Protein 4X4W (pdb70)

Foldseek 3Di:
DDDDFDDDPLLVVVPDVFVVVVVVLCVVVVKAKWWAFPCQLQSLVPHNDPPTEMEIQQACVRVVVSCVVVVWDWDDCWTWTADPNDIYIYHFQWAFDDDDVTDIDGDRDLLRSLLLDFWQLGSWIAGSRGDIGHDQCNSVCLVVLHTHTNPALLVSCVVPVCVLLVSLLSSQARPDDDDDHDVSNLVSCLVCLLVLLVPALQSLVVSLQSLQQTGPNLVSVVSCLVSVNQVSNLQDNDFPNVQLVVQCVLQPPPRARSLLSSLSRPQALVSLVSNCVRNVDDPLSSVLSNLLNVPLVPQAFDPPDPGRCLSLLVDVVVHVSLCSSLSSCSSNSVVVCNVVSVPDDNDDLADDLVNVVVVPDDDPVVSVVLSVVLVVVCSVNSVPDHDVVSSVVSNVVD/DDDDFDDDPLLVVVPDPFVVVVVVLCVVVVKAKWWAFPCQLQSLVPHRDDQTEMEIQDAPVRVVCSCVVVVWDWDDCWTWTDDPRDIYIYHFQWAADDDCGDIDGDRDLLRSLLLDFWQLGSWIAGSRGDIGHDQCNSVCLVVLHTHTNPALLVSCVVPVLVLLVSLLSSQVRDDDDDDDDVSNLVSCLVCLLVLLVPALQSLVVSLQSLQQGGPNLVSVVSCLVSVNQVSNLADNQFPNVLLVVQCVLQPPVRARSLLSSLSRPQALVSLVSNCVRNVDDPLSSVLSNLLNVPLPPQAFPPPDLGRCLSLLVDVVVHVSLCSSLSSCSSNSVPVCNVVSVPDDNDDLADDLVLQVVVHDDDPVVSVVLSVVLVVVCSVNSNDDHDVRSSVVSVVVD

Nearest PDB structures (foldseek):
  4x4w-assembly1_A  TM=1.003E+00  e=6.435E-65  Homo sapiens
  4x4w-assembly1_B-2  TM=9.989E-01  e=1.822E-61  Homo sapiens
  8cbm-assembly1_E  TM=8.829E-01  e=8.810E-49  Homo sapiens
  1ou5-assembly1_B  TM=9.349E-01  e=1.892E-42  Homo sapiens
  6qy6-assembly1_A  TM=6.950E-01  e=7.068E-18  Planococcus halocryophilus

GO terms:
  GO:0072344 rescue of stalled cytosolic ribosome (P, IDA)
  GO:0001680 tRNA 3'-terminal CCA addition (P, IDA)
  GO:0004810 CCA tRNA nucleotidyltransferase activity (F, IDA)
  GO:0005634 nucleus (C, IDA)
  GO:0005739 mitochondrion (C, IDA)
  GO:0005829 cytosol (C, IDA)
  GO:0042803 protein homodimerization activity (F, IDA)
  GO:0106354 tRNA surveillance (P, IDA)
  GO:0160016 CCACCA tRNA nucleotidyltransferase activity (F, IDA)
  GO:0004810 CCA tRNA nucleotidyltransferase activity (F, EXP)
  GO:0005737 cytoplasm (C, EXP)
  GO:0005739 mitochondrion (C, HTP)
  GO:0042780 tRNA 3'-end processing (P, TAS)
  GO:0005654 nucleoplasm (C, TAS)
  GO:0005759 mitochondrial matrix (C, TAS)
  GO:0034062 5'-3' RNA polymerase activity (F, TAS)
  GO:1990180 mitochondrial tRNA 3'-end processing (P, TAS)
  GO:0000049 tRNA binding (F, IDA)
  GO:1990180 mitochondrial tRNA 3'-end processing (P, IDA)
  GO:0005524 ATP binding (F, TAS)

Radius of gyration: 36.69 Å; Cα contacts (8 Å, |Δi|>4): 1165; chains: 2; bounding box: 74×89×107 Å

Organism: Homo sapiens (NCBI:txid9606)

Secondary structure (DSSP, 8-state):
--------HHHHTT--HHHHHHHHHHHHTT--EEEETHHHHHHHTT---SSPEEEESS-HHHHHHHHHHHT-EEE--EEEEEETTEEEEEEE-EEEEP----EEEE-S-HHHHHHHSSBGGGS-EE-TTS-EE-SSSHHHHHHTT---BSS-HHHHHHH-TTHHHHHHHHHHHH-SS-----HHHHHHHHHHGGGGGGS-HHHHHHHHHHHHHSTTHHHHHHHHHHTT-GGGGT--TT--HHHHHHHHHHHTTS---HHHHHGGG-SSTHHHHHHHHHH---HHHHHHHHHHHHHTTTS---SSSS-TTHHHHHHHHT--HHHHHHHHHHHTT-HHHHHHHHTPPPPPP---HHHHHHTT---HHHHHHHHHHHHHHHHHTTS---HHHHHHHHHHH-/--------HHHHTT--HHHHHHHHHHHHTT--EEEETHHHHHHHTT---SSPEEEESS-HHHHHHHHHHHT--EE--EEEEEETTEEEEEEE-EEEEP---EEEE-S-HHHHHHHSSBGGGS-EE-TTS-EE-SSSHHHHHHTT---BSS-HHHHHHH-TTHHHHHHHHHHHH-SS-----HHHHHHHHHHGGGGGGS-HHHHHHHHHHHHTSTTHHHHHHHHHHTT-GGGGT--TT--HHHHHHHHHHHTTS---HHHHHGGG-SSHHHHHHHHHHH---HHHHHHHHHHHHHTTTS---TTSS-TTHHHHHHHHT--HHHHHHHHHHHHT-HHHHHHHHTPPPPPP---HHHHHTT----HHHHHHHHHHHHHHHHHTTS---HHHHHHHHHHH-

B-factor: mean 35.6, std 15.88, range [13.38, 117.84]

CATH classification: 3.30.460.10 (+1 more: 1.10.3090.10)

Sequence (795 aa):
MFTMKLQSPEFQSLFTEGLKSLTELFVKENHELRIAGGAVRDLLNGVKPQDIDFATTATPTQMKEMFQSAGIRMINGTITARLHEENFEITTLRIDVTTDGAEVEFTTDWQKDAERRDLTINSMFLGFDGTLFDYFNGYEDLKNKKVRFVGHAKQRIQEDYLRILRYFRFYGRIVDKPGDHDPETLEAIAENAKGLAGISGERIWVELKKILVGNHVNHLIHLIYDLDVAPYIGLPANASLEEFDKVSKNVDGFSPKPVTLLASLFKVQDDVTKLDLRLKIAKEEKNLGLFIVKNRKDLIKATDSSDPLKPYQDFIIDSSDATTRVCELLKYQGEHCLLKEMQQWSIPPFPVSGHDIRKVGISSGKEIGALLQQLREQWKKSGYQMEKDELLSYIKKTLMFTMKLQSPEFQSLFTEGLKSLTELFVKENHELRIAGGAVRDLLNGVKPQDIDFATTATPTQMKEMFQSAGIRMINGTITARLHEENFEITTLRIDVTTDAEVEFTTDWQKDAERRDLTINSMFLLGFDGTLFDYFNGYEDLKNKKVRFVGHAKQRIQEDYLRILRYFRFYGRIVDKPGDHDPETLEAIAENAKGLAGISGERIWVELKKILVGNHVNHLIHLLIYDLDVAPYIGLPANASLEEFDKVSKNVDGFSPKPVTLLASLFKVQDDVTKLDLRLKIAKEEKNLGLFIVKNRKDLIKATDSSDPLKPYQDFIIDSDATTRVCELLKYQGEHCLLKEMQQWSIPPFPVSGHDIRKVGISSGKEIGALLQQLREQWKKSGYQMEKDELLSYIKKTL

Structure (mmCIF, N/CA/C/O backbone):
data_4X4W
#
_entry.id   4X4W
#
_cell.length_a   40.970
_cell.length_b   142.360
_cell.length_c   100.590
_cell.angle_alpha   90.000
_cell.angle_beta   94.640
_cell.angle_gamma   90.000
#
_symmetry.space_group_name_H-M   'P 1 21 1'
#
loop_
_entity.id
_entity.type
_entity.pdbx_description
1 polymer 'CCA tRNA nucleotidyltransferase 1, mitochondrial'
2 non-polymer 'SULFATE ION'
3 non-polymer 'CITRATE ANION'
4 non-polymer GLYCEROL
5 non-polymer 'CHLORIDE ION'
6 water water
#
loop_
_atom_site.group_PDB
_atom_site.id
_atom_site.type_symbol
_atom_site.label_atom_id
_atom_site.label_alt_id
_atom_site.label_comp_id
_atom_site.label_asym_id
_atom_site.label_entity_id
_atom_site.label_seq_id
_atom_site.pdbx_PDB_ins_code
_atom_site.Cartn_x
_atom_site.Cartn_y
_atom_site.Cartn_z
_atom_site.occupancy
_atom_site.B_iso_or_equiv
_atom_site.auth_seq_id
_atom_site.auth_comp_id
_atom_site.auth_asym_id
_atom_site.auth_atom_id
_atom_site.pdbx_PDB_model_num
ATOM 1 N N . MET A 1 1 ? 32.846 24.597 64.618 1.00 35.87 1 MET A N 1
ATOM 2 C CA . MET A 1 1 ? 33.205 25.360 63.398 1.00 37.74 1 MET A CA 1
ATOM 3 C C . MET A 1 1 ? 34.156 26.494 63.804 1.00 31.29 1 MET A C 1
ATOM 4 O O . MET A 1 1 ? 34.238 26.835 64.987 1.00 29.19 1 MET A O 1
ATOM 20 N N . PHE A 1 2 ? 34.849 27.060 62.819 1.00 26.93 2 PHE A N 1
ATOM 21 C CA . PHE A 1 2 ? 35.555 28.297 63.002 1.00 25.87 2 PHE A CA 1
ATOM 22 C C . PHE A 1 2 ? 34.694 29.457 62.552 1.00 25.48 2 PHE A C 1
ATOM 23 O O . PHE A 1 2 ? 34.112 29.414 61.461 1.00 26.69 2 PHE A O 1
ATOM 40 N N . THR A 1 3 ? 34.684 30.511 63.334 1.00 23.45 3 THR A N 1
ATOM 41 C CA . THR A 1 3 ? 33.908 31.656 63.002 1.00 25.40 3 THR A CA 1
ATOM 42 C C . THR A 1 3 ? 34.678 32.967 63.307 1.00 26.11 3 THR A C 1
ATOM 43 O O . THR A 1 3 ? 35.615 32.969 64.121 1.00 23.05 3 THR A O 1
ATOM 54 N N . MET A 1 4 ? 34.348 34.040 62.588 1.00 24.55 4 MET A N 1
ATOM 55 C CA . MET A 1 4 ? 35.039 35.324 62.771 1.00 24.28 4 MET A CA 1
ATOM 56 C C . MET A 1 4 ? 34.690 35.990 64.071 1.00 21.07 4 MET A C 1
ATOM 57 O O . MET A 1 4 ? 33.503 36.183 64.427 1.00 22.78 4 MET A O 1
ATOM 71 N N . LYS A 1 5 ? 35.719 36.319 64.845 1.00 19.44 5 LYS A N 1
ATOM 72 C CA . LYS A 1 5 ? 35.543 37.031 66.112 1.00 20.38 5 LYS A CA 1
ATOM 73 C C . LYS A 1 5 ? 36.519 38.223 66.180 1.00 19.73 5 LYS A C 1
ATOM 74 O O . LYS A 1 5 ? 37.632 38.167 65.614 1.00 21.38 5 LYS A O 1
ATOM 93 N N . LEU A 1 6 ? 36.070 39.292 66.827 1.00 17.47 6 LEU A N 1
ATOM 94 C CA . LEU A 1 6 ? 36.861 40.500 66.981 1.00 19.30 6 LEU A CA 1
ATOM 95 C C . LEU A 1 6 ? 38.011 40.270 67.946 1.00 21.28 6 LEU A C 1
ATOM 96 O O . LEU A 1 6 ? 37.815 39.798 69.046 1.00 22.45 6 LEU A O 1
ATOM 112 N N . GLN A 1 7 ? 39.187 40.704 67.560 1.00 20.47 7 GLN A N 1
ATOM 113 C CA . GLN A 1 7 ? 40.311 40.706 68.466 1.00 22.28 7 GLN A CA 1
ATOM 114 C C . GLN A 1 7 ? 41.163 41.941 68.194 1.00 23.82 7 GLN A C 1
ATOM 115 O O . GLN A 1 7 ? 41.571 42.182 67.061 1.00 25.61 7 GLN A O 1
ATOM 129 N N . SER A 1 8 ? 41.420 42.726 69.231 1.00 23.09 8 SER A N 1
ATOM 130 C CA . SER A 1 8 ? 42.298 43.888 69.061 1.00 21.28 8 SER A CA 1
ATOM 131 C C . SER A 1 8 ? 42.749 44.359 70.439 1.00 21.59 8 SER A C 1
ATOM 132 O O . SER A 1 8 ? 42.129 44.067 71.450 1.00 21.51 8 SER A O 1
ATOM 140 N N . PRO A 1 9 ? 43.816 45.167 70.485 1.00 22.99 9 PRO A N 1
ATOM 141 C CA . PRO A 1 9 ? 44.231 45.731 71.777 1.00 23.18 9 PRO A CA 1
ATOM 142 C C . PRO A 1 9 ? 43.157 46.634 72.377 1.00 23.32 9 PRO A C 1
ATOM 143 O O . PRO A 1 9 ? 42.962 46.711 73.612 1.00 23.73 9 PRO A O 1
ATOM 154 N N . GLU A 1 10 ? 42.387 47.297 71.517 1.00 20.81 10 GLU A N 1
ATOM 155 C CA . GLU A 1 10 ? 41.276 48.119 72.010 1.00 21.03 10 GLU A CA 1
ATOM 156 C C . GLU A 1 10 ? 40.154 47.324 72.717 1.00 21.76 10 GLU A C 1
ATOM 157 O O . GLU A 1 10 ? 39.693 47.693 73.793 1.00 22.35 10 GLU A O 1
ATOM 169 N N . PHE A 1 11 ? 39.760 46.212 72.127 1.00 19.40 11 PHE A N 1
ATOM 170 C CA . PHE A 1 11 ? 38.838 45.278 72.744 1.00 17.33 11 PHE A CA 1
ATOM 171 C C . PHE A 1 11 ? 39.403 44.672 74.050 1.00 18.21 11 PHE A C 1
ATOM 172 O O . PHE A 1 11 ? 38.773 44.744 75.134 1.00 20.12 11 PHE A O 1
ATOM 189 N N . GLN A 1 12 ? 40.622 44.183 73.988 1.00 19.40 12 GLN A N 1
ATOM 190 C CA . GLN A 1 12 ? 41.257 43.579 75.151 1.00 21.61 12 GLN A CA 1
ATOM 191 C C . GLN A 1 12 ? 41.362 44.532 76.354 1.00 22.79 12 GLN A C 1
ATOM 192 O O . GLN A 1 12 ? 41.246 44.098 77.494 1.00 24.64 12 GLN A O 1
ATOM 206 N N . SER A 1 13 ? 41.578 45.823 76.092 1.00 20.09 13 SER A N 1
ATOM 207 C CA . SER A 1 13 ? 41.767 46.788 77.147 1.00 20.61 13 SER A CA 1
ATOM 208 C C . SER A 1 13 ? 40.530 46.993 77.973 1.00 20.73 13 SER A C 1
ATOM 209 O O . SER A 1 13 ? 40.631 47.543 79.069 1.00 22.77 13 SER A O 1
ATOM 217 N N . LEU A 1 14 ? 39.380 46.532 77.478 1.00 22.08 14 LEU A N 1
ATOM 218 C CA . LEU A 1 14 ? 38.137 46.656 78.225 1.00 23.68 14 LEU A CA 1
ATOM 219 C C . LEU A 1 14 ? 38.008 45.660 79.381 1.00 25.95 14 LEU A C 1
ATOM 220 O O . LEU A 1 14 ? 37.236 45.910 80.332 1.00 26.01 14 LEU A O 1
ATOM 236 N N . PHE A 1 15 ? 38.765 44.559 79.319 1.00 24.97 15 PHE A N 1
ATOM 237 C CA . PHE A 1 15 ? 38.584 43.476 80.268 1.00 23.94 15 PHE A CA 1
ATOM 238 C C . PHE A 1 15 ? 39.302 43.653 81.590 1.00 25.24 15 PHE A C 1
ATOM 239 O O . PHE A 1 15 ? 40.305 42.959 81.903 1.00 26.42 15 PHE A O 1
ATOM 256 N N . THR A 1 16 ? 38.829 44.651 82.332 1.00 25.49 16 THR A N 1
ATOM 257 C CA . THR A 1 16 ? 39.322 44.981 83.658 1.00 25.53 16 THR A CA 1
ATOM 258 C C . THR A 1 16 ? 38.778 43.943 84.652 1.00 25.10 16 THR A C 1
ATOM 259 O O . THR A 1 16 ? 37.964 43.088 84.285 1.00 21.89 16 THR A O 1
ATOM 270 N N . GLU A 1 17 ? 39.200 44.033 85.913 1.00 28.60 17 GLU A N 1
ATOM 271 C CA . GLU A 1 17 ? 38.714 43.064 86.913 1.00 29.33 17 GLU A CA 1
ATOM 272 C C . GLU A 1 17 ? 37.230 43.206 87.097 1.00 28.91 17 GLU A C 1
ATOM 273 O O . GLU A 1 17 ? 36.552 42.205 87.304 1.00 28.04 17 GLU A O 1
ATOM 285 N N . GLY A 1 18 ? 36.725 44.439 86.972 1.00 29.24 18 GLY A N 1
ATOM 286 C CA . GLY A 1 18 ? 35.309 44.709 87.105 1.00 28.21 18 GLY A CA 1
ATOM 287 C C . GLY A 1 18 ? 34.515 44.065 86.003 1.00 27.06 18 GLY A C 1
ATOM 288 O O . GLY A 1 18 ? 33.462 43.441 86.239 1.00 27.26 18 GLY A O 1
ATOM 292 N N . LEU A 1 19 ? 35.011 44.207 84.775 1.00 23.53 19 LEU A N 1
ATOM 293 C CA . LEU A 1 19 ? 34.246 43.726 83.650 1.00 21.59 19 LEU A CA 1
ATOM 294 C C . LEU A 1 19 ? 34.234 42.189 83.714 1.00 21.59 19 LEU A C 1
ATOM 295 O O . LEU A 1 19 ? 33.233 41.553 83.459 1.00 21.96 19 LEU A O 1
ATOM 311 N N . LYS A 1 20 ? 35.364 41.589 84.033 1.00 24.96 20 LYS A N 1
ATOM 312 C CA . LYS A 1 20 ? 35.415 40.142 84.195 1.00 25.19 20 LYS A CA 1
ATOM 313 C C . LYS A 1 20 ? 34.493 39.659 85.295 1.00 25.05 20 LYS A C 1
ATOM 314 O O . LYS A 1 20 ? 33.758 38.687 85.105 1.00 27.10 20 LYS A O 1
ATOM 333 N N . SER A 1 21 ? 34.469 40.327 86.440 1.00 27.05 21 SER A N 1
ATOM 334 C CA . SER A 1 21 ? 33.482 39.959 87.455 1.00 28.32 21 SER A CA 1
ATOM 335 C C . SER A 1 21 ? 32.037 40.124 86.954 1.00 24.81 21 SER A C 1
ATOM 336 O O . SER A 1 21 ? 31.180 39.267 87.204 1.00 25.28 21 SER A O 1
ATOM 344 N N . LEU A 1 22 ? 31.758 41.173 86.202 1.00 22.03 22 LEU A N 1
ATOM 345 C CA . LEU A 1 22 ? 30.370 41.389 85.750 1.00 21.46 22 LEU A CA 1
ATOM 346 C C . LEU A 1 22 ? 29.945 40.302 84.773 1.00 23.61 22 LEU A C 1
ATOM 347 O O . LEU A 1 22 ? 28.832 39.781 84.852 1.00 23.52 22 LEU A O 1
ATOM 363 N N . THR A 1 23 ? 30.823 39.995 83.797 1.00 21.05 23 THR A N 1
ATOM 364 C CA . THR A 1 23 ? 30.445 39.045 82.789 1.00 20.13 23 THR A CA 1
ATOM 365 C C . THR A 1 23 ? 30.260 37.667 83.436 1.00 21.99 23 THR A C 1
ATOM 366 O O . THR A 1 23 ? 29.360 36.917 83.042 1.00 21.70 23 THR A O 1
ATOM 377 N N . GLU A 1 24 ? 31.032 37.348 84.456 1.00 25.13 24 GLU A N 1
ATOM 378 C CA . GLU A 1 24 ? 30.918 36.038 85.095 1.00 31.06 24 GLU A CA 1
ATOM 379 C C . GLU A 1 24 ? 29.605 35.910 85.884 1.00 28.82 24 GLU A C 1
ATOM 380 O O . GLU A 1 24 ? 28.994 34.853 85.929 1.00 25.24 24 GLU A O 1
ATOM 392 N N . LEU A 1 25 ? 29.179 37.008 86.506 1.00 28.20 25 LEU A N 1
ATOM 393 C CA . LEU A 1 25 ? 27.930 37.047 87.235 1.00 26.36 25 LEU A CA 1
ATOM 394 C C . LEU A 1 25 ? 26.732 36.791 86.309 1.00 23.97 25 LEU A C 1
ATOM 395 O O . LEU A 1 25 ? 25.850 36.015 86.619 1.00 23.27 25 LEU A O 1
ATOM 411 N N . PHE A 1 26 ? 26.728 37.427 85.151 1.00 22.24 26 PHE A N 1
ATOM 412 C CA . PHE A 1 26 ? 25.621 37.268 84.195 1.00 20.96 26 PHE A CA 1
ATOM 413 C C . PHE A 1 26 ? 25.604 35.844 83.616 1.00 22.06 26 PHE A C 1
ATOM 414 O O . PHE A 1 26 ? 24.542 35.262 83.460 1.00 22.84 26 PHE A O 1
ATOM 431 N N . VAL A 1 27 ? 26.765 35.274 83.337 1.00 24.38 27 VAL A N 1
ATOM 432 C CA . VAL A 1 27 ? 26.832 33.843 82.942 1.00 22.20 27 VAL A CA 1
ATOM 433 C C . VAL A 1 27 ? 26.250 32.940 84.014 1.00 24.80 27 VAL A C 1
ATOM 434 O O . VAL A 1 27 ? 25.383 32.081 83.765 1.00 25.06 27 VAL A O 1
ATOM 447 N N . LYS A 1 28 ? 26.728 33.140 85.221 1.00 29.66 28 LYS A N 1
ATOM 448 C CA . LYS A 1 28 ? 26.230 32.362 86.355 1.00 32.44 28 LYS A CA 1
ATOM 449 C C . LYS A 1 28 ? 24.696 32.452 86.521 1.00 29.03 28 LYS A C 1
ATOM 450 O O . LYS A 1 28 ? 24.055 31.481 86.884 1.00 31.33 28 LYS A O 1
ATOM 469 N N . GLU A 1 29 ? 24.117 33.614 86.280 1.00 24.19 29 GLU A N 1
ATOM 470 C CA . GLU A 1 29 ? 22.689 33.835 86.506 1.00 24.83 29 GLU A CA 1
ATOM 471 C C . GLU A 1 29 ? 21.902 33.608 85.229 1.00 25.56 29 GLU A C 1
ATOM 472 O O . GLU A 1 29 ? 20.704 33.886 85.160 1.00 25.65 29 GLU A O 1
ATOM 484 N N . ASN A 1 30 ? 22.584 33.104 84.195 1.00 27.03 30 ASN A N 1
ATOM 485 C CA . ASN A 1 30 ? 21.893 32.748 82.964 1.00 24.91 30 ASN A CA 1
ATOM 486 C C . ASN A 1 30 ? 21.116 33.912 82.250 1.00 22.63 30 ASN A C 1
ATOM 487 O O . ASN A 1 30 ? 19.971 33.741 81.767 1.00 23.38 30 ASN A O 1
ATOM 498 N N . HIS A 1 31 ? 21.780 35.075 82.161 1.00 18.51 31 HIS A N 1
ATOM 499 C CA . HIS A 1 31 ? 21.295 36.210 81.423 1.00 19.04 31 HIS A CA 1
ATOM 500 C C . HIS A 1 31 ? 22.337 36.634 80.398 1.00 21.59 31 HIS A C 1
ATOM 501 O O . HIS A 1 31 ? 23.530 36.726 80.739 1.00 23.75 31 HIS A O 1
ATOM 516 N N . GLU A 1 32 ? 21.898 36.875 79.168 1.00 20.33 32 GLU A N 1
ATOM 517 C CA . GLU A 1 32 ? 22.814 37.290 78.123 1.00 21.17 32 GLU A CA 1
ATOM 518 C C . GLU A 1 32 ? 23.189 38.763 78.352 1.00 19.19 32 GLU A C 1
ATOM 519 O O . GLU A 1 32 ? 22.310 39.619 78.631 1.00 18.63 32 GLU A O 1
ATOM 531 N N . LEU A 1 33 ? 24.461 39.054 78.211 1.00 16.94 33 LEU A N 1
ATOM 532 C CA . LEU A 1 33 ? 25.000 40.427 78.341 1.00 16.31 33 LEU A CA 1
ATOM 533 C C . LEU A 1 33 ? 25.945 40.695 77.170 1.00 16.57 33 LEU A C 1
ATOM 534 O O . LEU A 1 33 ? 26.762 39.827 76.847 1.00 17.43 33 LEU A O 1
ATOM 550 N N . ARG A 1 34 ? 25.773 41.816 76.494 1.00 15.93 34 ARG A N 1
ATOM 551 C CA . ARG A 1 34 ? 26.599 42.203 75.342 1.00 15.87 34 ARG A CA 1
ATOM 552 C C . ARG A 1 34 ? 26.853 43.691 75.348 1.00 17.47 34 ARG A C 1
ATOM 553 O O . ARG A 1 34 ? 26.146 44.494 75.994 1.00 16.44 34 ARG A O 1
ATOM 574 N N . ILE A 1 35 ? 27.920 44.066 74.653 1.00 17.56 35 ILE A N 1
ATOM 575 C CA . ILE A 1 35 ? 28.192 45.467 74.379 1.00 16.93 35 ILE A CA 1
ATOM 576 C C . ILE A 1 35 ? 27.258 45.907 73.280 1.00 16.42 35 ILE A C 1
ATOM 577 O O . ILE A 1 35 ? 27.011 45.137 72.393 1.00 15.68 35 ILE A O 1
ATOM 593 N N . ALA A 1 36 ? 26.725 47.129 73.347 1.00 18.18 36 ALA A N 1
ATOM 594 C CA . ALA A 1 36 ? 25.718 47.571 72.374 1.00 18.35 36 ALA A CA 1
ATOM 595 C C . ALA A 1 36 ? 26.071 48.952 71.815 1.00 20.46 36 ALA A C 1
ATOM 596 O O . ALA A 1 36 ? 26.825 49.699 72.398 1.00 21.22 36 ALA A O 1
ATOM 603 N N . GLY A 1 37 ? 25.463 49.296 70.694 1.00 21.35 37 GLY A N 1
ATOM 604 C CA . GLY A 1 37 ? 25.408 50.686 70.285 1.00 21.24 37 GLY A CA 1
ATOM 605 C C . GLY A 1 37 ? 26.731 51.260 69.826 1.00 20.58 37 GLY A C 1
ATOM 606 O O . GLY A 1 37 ? 27.483 50.629 69.067 1.00 21.07 37 GLY A O 1
ATOM 610 N N . GLY A 1 38 ? 26.996 52.459 70.309 1.00 22.59 38 GLY A N 1
ATOM 611 C CA . GLY A 1 38 ? 28.143 53.241 69.882 1.00 24.41 38 GLY A CA 1
ATOM 612 C C . GLY A 1 38 ? 29.498 52.602 70.222 1.00 20.35 38 GLY A C 1
ATOM 613 O O . GLY A 1 38 ? 30.506 52.800 69.511 1.00 19.81 38 GLY A O 1
ATOM 617 N N . ALA A 1 39 ? 29.550 51.892 71.336 1.00 18.21 39 ALA A N 1
ATOM 618 C CA . ALA A 1 39 ? 30.784 51.184 71.739 1.00 20.12 39 ALA A CA 1
ATOM 619 C C . ALA A 1 39 ? 31.189 50.185 70.693 1.00 19.65 39 ALA A C 1
ATOM 620 O O . ALA A 1 39 ? 32.382 49.956 70.469 1.00 19.08 39 ALA A O 1
ATOM 627 N N . VAL A 1 40 ? 30.205 49.516 70.094 1.00 17.71 40 VAL A N 1
ATOM 628 C CA . VAL A 1 40 ? 30.481 48.518 69.063 1.00 18.28 40 VAL A CA 1
ATOM 629 C C . VAL A 1 40 ? 31.034 49.203 67.829 1.00 19.70 40 VAL A C 1
ATOM 630 O O . VAL A 1 40 ? 32.019 48.757 67.246 1.00 19.50 40 VAL A O 1
ATOM 643 N N . ARG A 1 41 ? 30.389 50.289 67.440 1.00 19.39 41 ARG A N 1
ATOM 644 C CA . ARG A 1 41 ? 30.878 51.068 66.297 1.00 19.42 41 ARG A CA 1
ATOM 645 C C . ARG A 1 41 ? 32.332 51.505 66.542 1.00 19.29 41 ARG A C 1
ATOM 646 O O . ARG A 1 41 ? 33.187 51.395 65.648 1.00 21.99 41 ARG A O 1
ATOM 667 N N . ASP A 1 42 ? 32.625 51.955 67.740 1.00 18.62 42 ASP A N 1
ATOM 668 C CA . ASP A 1 42 ? 33.996 52.411 68.030 1.00 21.14 42 ASP A CA 1
ATOM 669 C C . ASP A 1 42 ? 35.007 51.286 67.941 1.00 20.08 42 ASP A C 1
ATOM 670 O O . ASP A 1 42 ? 36.054 51.442 67.282 1.00 21.21 42 ASP A O 1
ATOM 679 N N . LEU A 1 43 ? 34.696 50.152 68.594 1.00 20.79 43 LEU A N 1
ATOM 680 C CA . LEU A 1 43 ? 35.518 48.968 68.451 1.00 19.69 43 LEU A CA 1
ATOM 681 C C . LEU A 1 43 ? 35.738 48.563 66.995 1.00 22.19 43 LEU A C 1
ATOM 682 O O . LEU A 1 43 ? 36.859 48.253 66.605 1.00 23.28 43 LEU A O 1
ATOM 698 N N . LEU A 1 44 ? 34.690 48.529 66.173 1.00 20.03 44 LEU A N 1
ATOM 699 C CA . LEU A 1 44 ? 34.865 48.129 64.763 1.00 21.09 44 LEU A CA 1
ATOM 700 C C . LEU A 1 44 ? 35.727 49.130 63.972 1.00 24.61 44 LEU A C 1
ATOM 701 O O . LEU A 1 44 ? 36.365 48.781 62.966 1.00 26.16 44 LEU A O 1
ATOM 717 N N . ASN A 1 45 ? 35.717 50.379 64.419 1.00 25.28 45 ASN A N 1
ATOM 718 C CA . ASN A 1 45 ? 36.586 51.415 63.852 1.00 29.47 45 ASN A CA 1
ATOM 719 C C . ASN A 1 45 ? 37.980 51.502 64.465 1.00 30.38 45 ASN A C 1
ATOM 720 O O . ASN A 1 45 ? 38.745 52.397 64.111 1.00 30.40 45 ASN A O 1
ATOM 731 N N . GLY A 1 46 ? 38.299 50.583 65.394 1.00 29.42 46 GLY A N 1
ATOM 732 C CA . GLY A 1 46 ? 39.649 50.466 65.913 1.00 30.35 46 GLY A CA 1
ATOM 733 C C . GLY A 1 46 ? 39.945 51.431 67.046 1.00 28.40 46 GLY A C 1
ATOM 734 O O . GLY A 1 46 ? 41.091 51.746 67.268 1.00 27.82 46 GLY A O 1
ATOM 738 N N . VAL A 1 47 ? 38.917 51.830 67.804 1.00 25.09 47 VAL A N 1
ATOM 739 C CA . VAL A 1 47 ? 39.093 52.794 68.903 1.00 24.96 47 VAL A CA 1
ATOM 740 C C . VAL A 1 47 ? 38.477 52.261 70.198 1.00 20.73 47 VAL A C 1
ATOM 741 O O . VAL A 1 47 ? 37.358 51.774 70.227 1.00 21.16 47 VAL A O 1
ATOM 754 N N . LYS A 1 48 ? 39.201 52.409 71.295 1.00 22.04 48 LYS A N 1
ATOM 755 C CA . LYS A 1 48 ? 38.680 51.970 72.585 1.00 22.74 48 LYS A CA 1
ATOM 756 C C . LYS A 1 48 ? 37.506 52.887 72.945 1.00 24.23 48 LYS A C 1
ATOM 757 O O . LYS A 1 48 ? 37.682 54.047 72.987 1.00 25.67 48 LYS A O 1
ATOM 776 N N . PRO A 1 49 ? 36.323 52.335 73.208 1.00 23.53 49 PRO A N 1
ATOM 777 C CA . PRO A 1 49 ? 35.164 53.182 73.527 1.00 24.21 49 PRO A CA 1
ATOM 778 C C . PRO A 1 49 ? 35.196 53.617 74.993 1.00 28.70 49 PRO A C 1
ATOM 779 O O . PRO A 1 49 ? 35.733 52.907 75.841 1.00 29.32 49 PRO A O 1
ATOM 790 N N . GLN A 1 50 ? 34.632 54.781 75.279 1.00 34.38 50 GLN A N 1
ATOM 791 C CA . GLN A 1 50 ? 34.324 55.193 76.659 1.00 34.88 50 GLN A CA 1
ATOM 792 C C . GLN A 1 50 ? 32.802 55.205 76.888 1.00 34.84 50 GLN A C 1
ATOM 793 O O . GLN A 1 50 ? 32.024 55.234 75.941 1.00 33.69 50 GLN A O 1
ATOM 807 N N . ASP A 1 51 ? 32.382 55.172 78.141 1.00 34.22 51 ASP A N 1
ATOM 808 C CA . ASP A 1 51 ? 30.962 55.245 78.472 1.00 37.41 51 ASP A CA 1
ATOM 809 C C . ASP A 1 51 ? 30.153 54.181 77.723 1.00 31.82 51 ASP A C 1
ATOM 810 O O . ASP A 1 51 ? 29.191 54.498 77.049 1.00 31.79 51 ASP A O 1
ATOM 819 N N . ILE A 1 52 ? 30.539 52.917 77.869 1.00 29.40 52 ILE A N 1
ATOM 820 C CA . ILE A 1 52 ? 29.963 51.856 77.105 1.00 23.78 52 ILE A CA 1
ATOM 821 C C . ILE A 1 52 ? 28.508 51.637 77.561 1.00 26.53 52 ILE A C 1
ATOM 822 O O . ILE A 1 52 ? 28.217 51.620 78.755 1.00 28.65 52 ILE A O 1
ATOM 838 N N . ASP A 1 53 ? 27.615 51.420 76.614 1.00 25.26 53 ASP A N 1
ATOM 839 C CA . ASP A 1 53 ? 26.284 50.907 76.954 1.00 29.27 53 ASP A CA 1
ATOM 840 C C . ASP A 1 53 ? 26.272 49.384 76.828 1.00 23.94 53 ASP A C 1
ATOM 841 O O . ASP A 1 53 ? 26.604 48.822 75.769 1.00 25.48 53 ASP A O 1
ATOM 850 N N . PHE A 1 54 ? 25.962 48.714 77.915 1.00 20.44 54 PHE A N 1
ATOM 851 C CA . PHE A 1 54 ? 25.797 47.243 77.865 1.00 19.85 54 PHE A CA 1
ATOM 852 C C . PHE A 1 54 ? 24.262 46.980 77.782 1.00 18.03 54 PHE A C 1
ATOM 853 O O . PHE A 1 54 ? 23.457 47.796 78.232 1.00 19.30 54 PHE A O 1
ATOM 870 N N . ALA A 1 55 ? 23.911 45.853 77.161 1.00 17.65 55 ALA A N 1
ATOM 871 C CA . ALA A 1 55 ? 22.561 45.438 76.924 1.00 15.91 55 ALA A CA 1
ATOM 872 C C . ALA A 1 55 ? 22.389 44.020 77.463 1.00 16.49 55 ALA A C 1
ATOM 873 O O . ALA A 1 55 ? 23.330 43.216 77.452 1.00 16.94 55 ALA A O 1
ATOM 880 N N . THR A 1 56 ? 21.190 43.727 77.953 1.00 16.22 56 THR A N 1
ATOM 881 C CA . THR A 1 56 ? 20.909 42.453 78.510 1.00 15.82 56 THR A CA 1
ATOM 882 C C . THR A 1 56 ? 19.470 42.037 78.342 1.00 16.42 56 THR A C 1
ATOM 883 O O . THR A 1 56 ? 18.579 42.873 78.181 1.00 15.61 56 THR A O 1
ATOM 894 N N . THR A 1 57 ? 19.252 40.742 78.457 1.00 14.91 57 THR A N 1
ATOM 895 C CA . THR A 1 57 ? 17.903 40.192 78.421 1.00 17.42 57 THR A CA 1
ATOM 896 C C . THR A 1 57 ? 17.299 40.240 79.826 1.00 20.08 57 THR A C 1
ATOM 897 O O . THR A 1 57 ? 16.098 40.076 79.990 1.00 19.52 57 THR A O 1
ATOM 908 N N . ALA A 1 58 ? 18.127 40.423 80.856 1.00 20.00 58 ALA A N 1
ATOM 909 C CA . ALA A 1 58 ? 17.604 40.528 82.232 1.00 18.30 58 ALA A CA 1
ATOM 910 C C . ALA A 1 58 ? 16.771 41.781 82.392 1.00 17.54 58 ALA A C 1
ATOM 911 O O . ALA A 1 58 ? 17.171 42.866 81.926 1.00 19.01 58 ALA A O 1
ATOM 918 N N . THR A 1 59 ? 15.638 41.682 83.076 1.00 18.70 59 THR A N 1
ATOM 919 C CA . THR A 1 59 ? 14.852 42.907 83.313 1.00 19.18 59 THR A CA 1
ATOM 920 C C . THR A 1 59 ? 15.543 43.750 84.401 1.00 20.48 59 THR A C 1
ATOM 921 O O . THR A 1 59 ? 16.388 43.243 85.156 1.00 20.30 59 THR A O 1
ATOM 932 N N . PRO A 1 60 ? 15.128 45.019 84.543 1.00 20.95 60 PRO A N 1
ATOM 933 C CA . PRO A 1 60 ? 15.725 45.819 85.626 1.00 21.27 60 PRO A CA 1
ATOM 934 C C . PRO A 1 60 ? 15.466 45.219 87.019 1.00 21.95 60 PRO A C 1
ATOM 935 O O . PRO A 1 60 ? 16.349 45.220 87.862 1.00 21.16 60 PRO A O 1
ATOM 946 N N . THR A 1 61 ? 14.274 44.694 87.269 1.00 21.93 61 THR A N 1
ATOM 947 C CA . THR A 1 61 ? 14.061 44.029 88.556 1.00 25.28 61 THR A CA 1
ATOM 948 C C . THR A 1 61 ? 14.973 42.826 88.800 1.00 24.74 61 THR A C 1
ATOM 949 O O . THR A 1 61 ? 15.493 42.657 89.920 1.00 22.53 61 THR A O 1
ATOM 960 N N . GLN A 1 62 ? 15.201 41.988 87.773 1.00 22.64 62 GLN A N 1
ATOM 961 C CA . GLN A 1 62 ? 16.126 40.874 87.906 1.00 20.95 62 GLN A CA 1
ATOM 962 C C . GLN A 1 62 ? 17.553 41.360 88.179 1.00 20.42 62 GLN A C 1
ATOM 963 O O . GLN A 1 62 ? 18.265 40.765 88.996 1.00 20.26 62 GLN A O 1
ATOM 977 N N . MET A 1 63 ? 17.987 42.396 87.465 1.00 19.78 63 MET A N 1
ATOM 978 C CA . MET A 1 63 ? 19.333 42.961 87.725 1.00 21.08 63 MET A CA 1
ATOM 979 C C . MET A 1 63 ? 19.479 43.496 89.152 1.00 21.36 63 MET A C 1
ATOM 980 O O . MET A 1 63 ? 20.455 43.173 89.819 1.00 20.57 63 MET A O 1
ATOM 994 N N . LYS A 1 64 ? 18.538 44.324 89.605 1.00 22.34 64 LYS A N 1
ATOM 995 C CA . LYS A 1 64 ? 18.511 44.753 91.016 1.00 26.23 64 LYS A CA 1
ATOM 996 C C . LYS A 1 64 ? 18.619 43.600 91.992 1.00 25.97 64 LYS A C 1
ATOM 997 O O . LYS A 1 64 ? 19.417 43.654 92.922 1.00 26.59 64 LYS A O 1
ATOM 1016 N N . GLU A 1 65 ? 17.792 42.584 91.814 1.00 23.68 65 GLU A N 1
ATOM 1017 C CA . GLU A 1 65 ? 17.812 41.461 92.709 1.00 25.63 65 GLU A CA 1
ATOM 1018 C C . GLU A 1 65 ? 19.155 40.731 92.681 1.00 24.75 65 GLU A C 1
ATOM 1019 O O . GLU A 1 65 ? 19.686 40.367 93.713 1.00 27.59 65 GLU A O 1
ATOM 1031 N N . MET A 1 66 ? 19.697 40.547 91.492 1.00 24.09 66 MET A N 1
ATOM 1032 C CA . MET A 1 66 ? 20.937 39.861 91.324 1.00 25.74 66 MET A CA 1
ATOM 1033 C C . MET A 1 66 ? 22.070 40.642 91.956 1.00 23.45 66 MET A C 1
ATOM 1034 O O . MET A 1 66 ? 22.925 40.056 92.624 1.00 24.76 66 MET A O 1
ATOM 1048 N N . PHE A 1 67 ? 22.096 41.959 91.738 1.00 21.92 67 PHE A N 1
ATOM 1049 C CA . PHE A 1 67 ? 23.185 42.758 92.295 1.00 23.51 67 PHE A CA 1
ATOM 1050 C C . PHE A 1 67 ? 23.059 42.809 93.808 1.00 25.46 67 PHE A C 1
ATOM 1051 O O . PHE A 1 67 ? 24.060 42.704 94.524 1.00 25.16 67 PHE A O 1
ATOM 1068 N N . GLN A 1 68 ? 21.838 42.973 94.300 1.00 23.83 68 GLN A N 1
ATOM 1069 C CA . GLN A 1 68 ? 21.608 42.934 95.731 1.00 25.28 68 GLN A CA 1
ATOM 1070 C C . GLN A 1 68 ? 22.133 41.639 96.349 1.00 26.99 68 GLN A C 1
ATOM 1071 O O . GLN A 1 68 ? 22.860 41.656 97.306 1.00 27.71 68 GLN A O 1
ATOM 1085 N N . SER A 1 69 ? 21.781 40.492 95.791 1.00 27.41 69 SER A N 1
ATOM 1086 C CA . SER A 1 69 ? 22.220 39.231 96.386 1.00 31.71 69 SER A CA 1
ATOM 1087 C C . SER A 1 69 ? 23.703 38.956 96.246 1.00 30.38 69 SER A C 1
ATOM 1088 O O . SER A 1 69 ? 24.252 38.165 97.013 1.00 32.82 69 SER A O 1
ATOM 1096 N N . ALA A 1 70 ? 24.344 39.592 95.267 1.00 28.45 70 ALA A N 1
ATOM 1097 C CA . ALA A 1 70 ? 25.778 39.375 95.025 1.00 30.61 70 ALA A CA 1
ATOM 1098 C C . ALA A 1 70 ? 26.639 40.383 95.785 1.00 34.59 70 ALA A C 1
ATOM 1099 O O . ALA A 1 70 ? 27.870 40.292 95.752 1.00 36.36 70 ALA A O 1
ATOM 1106 N N . GLY A 1 71 ? 25.997 41.326 96.483 1.00 33.59 71 GLY A N 1
ATOM 1107 C CA . GLY A 1 71 ? 26.703 42.288 97.318 1.00 34.02 71 GLY A CA 1
ATOM 1108 C C . GLY A 1 71 ? 27.292 43.391 96.446 1.00 34.09 71 GLY A C 1
ATOM 1109 O O . GLY A 1 71 ? 28.285 44.015 96.805 1.00 38.00 71 GLY A O 1
ATOM 1113 N N . ILE A 1 72 ? 26.673 43.640 95.305 1.00 29.72 72 ILE A N 1
ATOM 1114 C CA . ILE A 1 72 ? 27.145 44.653 94.343 1.00 29.70 72 ILE A CA 1
ATOM 1115 C C . ILE A 1 72 ? 26.327 45.945 94.415 1.00 32.43 72 ILE A C 1
ATOM 1116 O O . ILE A 1 72 ? 25.095 45.962 94.255 1.00 30.48 72 ILE A O 1
ATOM 1132 N N . ARG A 1 73 ? 27.057 47.029 94.623 1.00 34.15 73 ARG A N 1
ATOM 1133 C CA . ARG A 1 73 ? 26.507 48.362 94.792 1.00 35.00 73 ARG A CA 1
ATOM 1134 C C . ARG A 1 73 ? 25.965 48.895 93.494 1.00 30.01 73 ARG A C 1
ATOM 1135 O O . ARG A 1 73 ? 26.565 48.706 92.423 1.00 27.89 73 ARG A O 1
ATOM 1156 N N . MET A 1 74 ? 24.799 49.524 93.573 1.00 27.25 74 MET A N 1
ATOM 1157 C CA . MET A 1 74 ? 24.233 50.151 92.398 1.00 24.25 74 MET A CA 1
ATOM 1158 C C . MET A 1 74 ? 24.219 51.635 92.636 1.00 28.01 74 MET A C 1
ATOM 1159 O O . MET A 1 74 ? 24.138 52.095 93.771 1.00 32.82 74 MET A O 1
ATOM 1173 N N . ILE A 1 75 ? 24.312 52.369 91.545 1.00 30.25 75 ILE A N 1
ATOM 1174 C CA . ILE A 1 75 ? 24.396 53.816 91.550 1.00 37.36 75 ILE A CA 1
ATOM 1175 C C . ILE A 1 75 ? 23.276 54.422 90.681 1.00 42.27 75 ILE A C 1
ATOM 1176 O O . ILE A 1 75 ? 22.783 53.773 89.758 1.00 35.35 75 ILE A O 1
ATOM 1192 N N . ASN A 1 76 ? 22.875 55.656 90.988 1.00 57.06 76 ASN A N 1
ATOM 1193 C CA . ASN A 1 76 ? 21.959 56.443 90.139 1.00 62.58 76 ASN A CA 1
ATOM 1194 C C . ASN A 1 76 ? 20.555 55.876 90.054 1.00 62.25 76 ASN A C 1
ATOM 1195 O O . ASN A 1 76 ? 19.888 55.709 91.071 1.00 67.34 76 ASN A O 1
ATOM 1206 N N . GLY A 1 83 ? 14.814 51.549 82.011 1.00 30.69 83 GLY A N 1
ATOM 1207 C CA . GLY A 1 83 ? 15.319 50.184 81.939 1.00 27.12 83 GLY A CA 1
ATOM 1208 C C . GLY A 1 83 ? 16.838 50.024 82.136 1.00 24.98 83 GLY A C 1
ATOM 1209 O O . GLY A 1 83 ? 17.420 48.983 81.820 1.00 25.52 83 GLY A O 1
ATOM 1212 N N . THR A 1 84 ? 17.473 51.048 82.697 1.00 24.49 84 THR A N 1
ATOM 1213 C CA . THR A 1 84 ? 18.919 51.021 82.944 1.00 21.99 84 THR A CA 1
ATOM 1214 C C . THR A 1 84 ? 19.272 50.859 84.437 1.00 23.74 84 THR A C 1
ATOM 1215 O O . THR A 1 84 ? 18.713 51.531 85.271 1.00 24.71 84 THR A O 1
ATOM 1226 N N . ILE A 1 85 ? 20.250 50.002 84.754 1.00 23.65 85 ILE A N 1
ATOM 1227 C CA . ILE A 1 85 ? 20.778 49.856 86.105 1.00 21.40 85 ILE A CA 1
ATOM 1228 C C . ILE A 1 85 ? 22.327 50.052 85.987 1.00 24.32 85 ILE A C 1
ATOM 1229 O O . ILE A 1 85 ? 22.941 49.573 85.047 1.00 22.73 85 ILE A O 1
ATOM 1245 N N . THR A 1 86 ? 22.917 50.754 86.936 1.00 25.91 86 THR A N 1
ATOM 1246 C CA . THR A 1 86 ? 24.351 50.981 86.943 1.00 24.51 86 THR A CA 1
ATOM 1247 C C . THR A 1 86 ? 24.927 50.326 88.140 1.00 23.40 86 THR A C 1
ATOM 1248 O O . THR A 1 86 ? 24.533 50.632 89.278 1.00 25.64 86 THR A O 1
ATOM 1259 N N . ALA A 1 87 ? 25.812 49.374 87.890 1.00 21.75 87 ALA A N 1
ATOM 1260 C CA . ALA A 1 87 ? 26.449 48.626 88.943 1.00 23.15 87 ALA A CA 1
ATOM 1261 C C . ALA A 1 87 ? 27.900 49.072 89.057 1.00 25.16 87 ALA A C 1
ATOM 1262 O O . ALA A 1 87 ? 28.490 49.482 88.080 1.00 25.82 87 ALA A O 1
ATOM 1269 N N . ARG A 1 88 ? 28.460 48.984 90.252 1.00 27.73 88 ARG A N 1
ATOM 1270 C CA . ARG A 1 88 ? 29.863 49.328 90.474 1.00 32.10 88 ARG A CA 1
ATOM 1271 C C . ARG A 1 88 ? 30.600 48.089 90.958 1.00 32.51 88 ARG A C 1
ATOM 1272 O O . ARG A 1 88 ? 30.256 47.558 91.989 1.00 34.49 88 ARG A O 1
ATOM 1293 N N . LEU A 1 89 ? 31.596 47.622 90.208 1.00 27.67 89 LEU A N 1
ATOM 1294 C CA . LEU A 1 89 ? 32.402 46.477 90.614 1.00 28.80 89 LEU A CA 1
ATOM 1295 C C . LEU A 1 89 ? 33.853 46.893 90.433 1.00 31.76 89 LEU A C 1
ATOM 1296 O O . LEU A 1 89 ? 34.196 47.447 89.388 1.00 31.08 89 LEU A O 1
ATOM 1312 N N . HIS A 1 90 ? 34.681 46.606 91.432 1.00 34.57 90 HIS A N 1
ATOM 1313 C CA . HIS A 1 90 ? 36.136 46.856 91.392 1.00 34.63 90 HIS A CA 1
ATOM 1314 C C . HIS A 1 90 ? 36.414 48.279 90.945 1.00 34.84 90 HIS A C 1
ATOM 1315 O O . HIS A 1 90 ? 37.085 48.538 89.951 1.00 35.54 90 HIS A O 1
ATOM 1330 N N . GLU A 1 91 ? 35.794 49.204 91.657 1.00 37.17 91 GLU A N 1
ATOM 1331 C CA . GLU A 1 91 ? 35.978 50.624 91.457 1.00 41.46 91 GLU A CA 1
ATOM 1332 C C . GLU A 1 91 ? 35.654 51.114 90.047 1.00 36.88 91 GLU A C 1
ATOM 1333 O O . GLU A 1 91 ? 36.238 52.088 89.590 1.00 38.94 91 GLU A O 1
ATOM 1345 N N . GLU A 1 92 ? 34.707 50.478 89.349 1.00 30.28 92 GLU A N 1
ATOM 1346 C CA . GLU A 1 92 ? 34.351 50.894 87.981 1.00 27.51 92 GLU A CA 1
ATOM 1347 C C . GLU A 1 92 ? 32.837 50.745 87.836 1.00 27.83 92 GLU A C 1
ATOM 1348 O O . GLU A 1 92 ? 32.269 49.789 88.376 1.00 28.57 92 GLU A O 1
ATOM 1360 N N . ASN A 1 93 ? 32.219 51.663 87.112 1.00 26.07 93 ASN A N 1
ATOM 1361 C CA . ASN A 1 93 ? 30.772 51.645 86.902 1.00 26.97 93 ASN A CA 1
ATOM 1362 C C . ASN A 1 93 ? 30.397 51.008 85.577 1.00 26.41 93 ASN A C 1
ATOM 1363 O O . ASN A 1 93 ? 31.109 51.131 84.580 1.00 25.69 93 ASN A O 1
ATOM 1374 N N . PHE A 1 94 ? 29.281 50.290 85.555 1.00 23.37 94 PHE A N 1
ATOM 1375 C CA . PHE A 1 94 ? 28.818 49.667 84.332 1.00 21.44 94 PHE A CA 1
ATOM 1376 C C . PHE A 1 94 ? 27.334 49.942 84.179 1.00 22.94 94 PHE A C 1
ATOM 1377 O O . PHE A 1 94 ? 26.533 49.584 85.045 1.00 25.69 94 PHE A O 1
ATOM 1394 N N . GLU A 1 95 ? 26.987 50.572 83.079 1.00 21.02 95 GLU A N 1
ATOM 1395 C CA . GLU A 1 95 ? 25.603 50.950 82.798 1.00 21.70 95 GLU A CA 1
ATOM 1396 C C . GLU A 1 95 ? 24.982 49.931 81.826 1.00 19.63 95 GLU A C 1
ATOM 1397 O O . GLU A 1 95 ? 25.444 49.767 80.708 1.00 19.87 95 GLU A O 1
ATOM 1409 N N . ILE A 1 96 ? 23.981 49.212 82.320 1.00 19.19 96 ILE A N 1
ATOM 1410 C CA . ILE A 1 96 ? 23.410 48.083 81.666 1.00 17.88 96 ILE A CA 1
ATOM 1411 C C . ILE A 1 96 ? 21.897 48.317 81.460 1.00 18.38 96 ILE A C 1
ATOM 1412 O O . ILE A 1 96 ? 21.176 48.649 82.432 1.00 17.96 96 ILE A O 1
ATOM 1428 N N . THR A 1 97 ? 21.449 48.159 80.219 1.00 17.81 97 THR A N 1
ATOM 1429 C CA . THR A 1 97 ? 20.078 48.432 79.863 1.00 18.04 97 THR A CA 1
ATOM 1430 C C . THR A 1 97 ? 19.390 47.204 79.295 1.00 17.36 97 THR A C 1
ATOM 1431 O O . THR A 1 97 ? 19.906 46.572 78.378 1.00 17.01 97 THR A O 1
ATOM 1442 N N . THR A 1 98 ? 18.197 46.898 79.806 1.00 17.30 98 THR A N 1
ATOM 1443 C CA . THR A 1 98 ? 17.366 45.792 79.313 1.00 16.75 98 THR A CA 1
ATOM 1444 C C . THR A 1 98 ? 16.920 46.114 77.867 1.00 17.24 98 THR A C 1
ATOM 1445 O O . THR A 1 98 ? 16.562 47.228 77.578 1.00 17.20 98 THR A O 1
ATOM 1456 N N . LEU A 1 99 ? 16.979 45.127 76.989 1.00 15.29 99 LEU A N 1
ATOM 1457 C CA . LEU A 1 99 ? 16.467 45.196 75.625 1.00 15.76 99 LEU A CA 1
ATOM 1458 C C . LEU A 1 99 ? 14.984 45.646 75.658 1.00 17.38 99 LEU A C 1
ATOM 1459 O O . LEU A 1 99 ? 14.224 45.219 76.549 1.00 16.95 99 LEU A O 1
ATOM 1475 N N . ARG A 1 100 ? 14.584 46.521 74.734 1.00 16.95 100 ARG A N 1
ATOM 1476 C CA . ARG A 1 100 ? 13.243 47.049 74.782 1.00 20.94 100 ARG A CA 1
ATOM 1477 C C . ARG A 1 100 ? 12.717 47.383 73.420 1.00 21.99 100 ARG A C 1
ATOM 1478 O O . ARG A 1 100 ? 13.469 47.571 72.471 1.00 22.99 100 ARG A O 1
ATOM 1499 N N . ILE A 1 101 ? 11.395 47.448 73.375 1.00 21.68 101 ILE A N 1
ATOM 1500 C CA . ILE A 1 101 ? 10.621 47.833 72.218 1.00 21.91 101 ILE A CA 1
ATOM 1501 C C . ILE A 1 101 ? 9.774 49.034 72.628 1.00 23.13 101 ILE A C 1
ATOM 1502 O O . ILE A 1 101 ? 9.225 49.092 73.739 1.00 24.53 101 ILE A O 1
ATOM 1518 N N . ASP A 1 102 ? 9.638 49.993 71.730 1.00 27.34 102 ASP A N 1
ATOM 1519 C CA . ASP A 1 102 ? 8.837 51.177 72.026 1.00 29.52 102 ASP A CA 1
ATOM 1520 C C . ASP A 1 102 ? 7.378 50.883 71.765 1.00 25.49 102 ASP A C 1
ATOM 1521 O O . ASP A 1 102 ? 7.025 50.182 70.817 1.00 27.71 102 ASP A O 1
ATOM 1530 N N . VAL A 1 103 ? 6.511 51.361 72.639 1.00 22.30 103 VAL A N 1
ATOM 1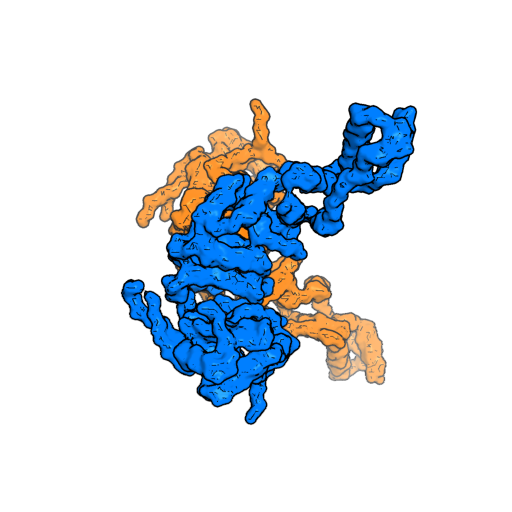531 C CA . VAL A 1 103 ? 5.086 51.204 72.449 1.00 23.39 103 VAL A CA 1
ATOM 1532 C C . VAL A 1 103 ? 4.505 52.505 71.933 1.00 26.34 103 VAL A C 1
ATOM 1533 O O . VAL A 1 103 ? 4.742 53.551 72.538 1.00 27.54 103 VAL A O 1
ATOM 1546 N N . THR A 1 104 ? 3.725 52.444 70.858 1.00 25.15 104 THR A N 1
ATOM 1547 C CA . THR A 1 104 ? 3.106 53.651 70.312 1.00 27.13 104 THR A CA 1
ATOM 1548 C C . THR A 1 104 ? 1.950 54.064 71.140 1.00 29.91 104 THR A C 1
ATOM 1549 O O . THR A 1 104 ? 0.974 53.320 71.321 1.00 29.34 104 THR A O 1
ATOM 1560 N N . THR A 1 105 ? 2.053 55.312 71.583 1.00 32.69 105 THR A N 1
ATOM 1561 C CA . THR A 1 105 ? 1.125 55.913 72.514 1.00 38.46 105 THR A CA 1
ATOM 1562 C C . THR A 1 105 ? 0.598 57.229 71.909 1.00 37.21 105 THR A C 1
ATOM 1563 O O . THR A 1 105 ? 1.198 57.780 70.989 1.00 41.38 105 THR A O 1
ATOM 1574 N N . ASP A 1 106 ? -0.529 57.708 72.402 1.00 39.24 106 ASP A N 1
ATOM 1575 C CA . ASP A 1 106 ? -1.053 59.012 71.993 1.00 59.38 106 ASP A CA 1
ATOM 1576 C C . ASP A 1 106 ? -0.591 60.055 73.024 1.00 73.75 106 ASP A C 1
ATOM 1577 O O . ASP A 1 106 ? -0.176 61.155 72.650 1.00 77.64 106 ASP A O 1
ATOM 1586 N N . GLY A 1 107 ? -0.637 59.690 74.313 1.00 78.56 107 GLY A N 1
ATOM 1587 C CA . GLY A 1 107 ? -0.292 60.601 75.399 1.00 78.02 107 GLY A CA 1
ATOM 1588 C C . GLY A 1 107 ? 1.157 60.552 75.857 1.00 75.66 107 GLY A C 1
ATOM 1589 O O . GLY A 1 107 ? 2.056 61.135 75.235 1.00 74.61 107 GLY A O 1
ATOM 1593 N N . ALA A 1 110 ? 5.427 58.171 77.064 1.00 45.37 110 ALA A N 1
ATOM 1594 C CA . ALA A 1 110 ? 6.477 57.282 76.556 1.00 52.82 110 ALA A CA 1
ATOM 1595 C C . ALA A 1 110 ? 6.497 55.953 77.311 1.00 52.58 110 ALA A C 1
ATOM 1596 O O . ALA A 1 110 ? 6.520 55.921 78.545 1.00 60.03 110 ALA A O 1
ATOM 1602 N N . GLU A 1 111 ? 6.472 54.851 76.576 1.00 39.68 111 GLU A N 1
ATOM 1603 C CA . GLU A 1 111 ? 6.293 53.564 77.224 1.00 32.64 111 GLU A CA 1
ATOM 1604 C C . GLU A 1 111 ? 7.094 52.552 76.451 1.00 28.83 111 GLU A C 1
ATOM 1605 O O . GLU A 1 111 ? 7.205 52.652 75.252 1.00 27.73 111 GLU A O 1
ATOM 1617 N N . VAL A 1 112 ? 7.685 51.592 77.139 1.00 32.31 112 VAL A N 1
ATOM 1618 C CA . VAL A 1 112 ? 8.397 50.537 76.467 1.00 29.16 112 VAL A CA 1
ATOM 1619 C C . VAL A 1 112 ? 7.902 49.197 76.976 1.00 26.65 112 VAL A C 1
ATOM 1620 O O . VAL A 1 112 ? 7.240 49.121 78.016 1.00 25.75 112 VAL A O 1
ATOM 1633 N N . GLU A 1 113 ? 8.248 48.142 76.241 1.00 21.79 113 GLU A N 1
ATOM 1634 C CA . GLU A 1 113 ? 8.030 46.755 76.692 1.00 24.29 113 GLU A CA 1
ATOM 1635 C C . GLU A 1 113 ? 9.395 46.121 76.637 1.00 21.64 113 GLU A C 1
ATOM 1636 O O . GLU A 1 113 ? 10.068 46.255 75.620 1.00 20.79 113 GLU A O 1
ATOM 1648 N N . PHE A 1 114 ? 9.809 45.429 77.691 1.00 20.23 114 PHE A N 1
ATOM 1649 C CA . PHE A 1 114 ? 11.078 44.703 77.670 1.00 20.80 114 PHE A CA 1
ATOM 1650 C C . PHE A 1 114 ? 10.931 43.461 76.800 1.00 21.63 114 PHE A C 1
ATOM 1651 O O . PHE A 1 114 ? 9.869 42.903 76.648 1.00 24.91 114 PHE A O 1
ATOM 1668 N N . THR A 1 115 ? 12.029 43.045 76.250 1.00 18.76 115 THR A N 1
ATOM 1669 C CA . THR A 1 115 ? 12.065 41.930 75.334 1.00 19.60 115 THR A CA 1
ATOM 1670 C C . THR A 1 115 ? 13.378 41.163 75.538 1.00 21.02 115 THR A C 1
ATOM 1671 O O . THR A 1 115 ? 14.341 41.678 76.137 1.00 20.85 115 THR A O 1
ATOM 1682 N N . THR A 1 116 ? 13.420 39.921 75.061 1.00 19.66 116 THR A N 1
ATOM 1683 C CA . THR A 1 116 ? 14.692 39.194 75.019 1.00 20.94 116 THR A CA 1
ATOM 1684 C C . THR A 1 116 ? 15.134 38.987 73.562 1.00 22.53 116 THR A C 1
ATOM 1685 O O . THR A 1 116 ? 16.111 38.319 73.297 1.00 22.77 116 THR A O 1
ATOM 1696 N N . ASP A 1 117 ? 14.436 39.633 72.631 1.00 23.64 117 ASP A N 1
ATOM 1697 C CA . ASP A 1 117 ? 14.715 39.549 71.195 1.00 20.26 117 ASP A CA 1
ATOM 1698 C C . ASP A 1 117 ? 15.696 40.675 70.795 1.00 19.73 117 ASP A C 1
ATOM 1699 O O . ASP A 1 117 ? 15.343 41.882 70.690 1.00 18.90 117 ASP A O 1
ATOM 1708 N N . TRP A 1 118 ? 16.955 40.286 70.570 1.00 19.68 118 TRP A N 1
ATOM 1709 C CA . TRP A 1 118 ? 18.026 41.232 70.255 1.00 17.71 118 TRP A CA 1
ATOM 1710 C C . TRP A 1 118 ? 17.725 41.989 68.961 1.00 18.66 118 TRP A C 1
ATOM 1711 O O . TRP A 1 118 ? 18.005 43.189 68.838 1.00 18.65 118 TRP A O 1
ATOM 1732 N N . GLN A 1 119 ? 17.140 41.295 67.999 1.00 19.25 119 GLN A N 1
ATOM 1733 C CA . GLN A 1 119 ? 16.869 41.899 66.709 1.00 21.34 119 GLN A CA 1
ATOM 1734 C C . GLN A 1 119 ? 15.832 43.060 66.865 1.00 20.79 119 GLN A C 1
ATOM 1735 O O . GLN A 1 119 ? 15.912 44.093 66.216 1.00 21.67 119 GLN A O 1
ATOM 1749 N N . LYS A 1 120 ? 14.853 42.868 67.740 1.00 19.35 120 LYS A N 1
ATOM 1750 C CA . LYS A 1 120 ? 13.839 43.902 68.012 1.00 20.34 120 LYS A CA 1
ATOM 1751 C C . LYS A 1 120 ? 14.411 45.137 68.668 1.00 18.71 120 LYS A C 1
ATOM 1752 O O . LYS A 1 120 ? 14.046 46.278 68.311 1.00 18.65 120 LYS A O 1
ATOM 1771 N N . ASP A 1 121 ? 15.337 44.935 69.588 1.00 18.46 121 ASP A N 1
ATOM 1772 C CA . ASP A 1 121 ? 16.025 46.061 70.182 1.00 18.57 121 ASP A CA 1
ATOM 1773 C C . ASP A 1 121 ? 16.929 46.783 69.149 1.00 18.76 121 ASP A C 1
ATOM 1774 O O . ASP A 1 121 ? 16.992 48.014 69.124 1.00 22.59 121 ASP A O 1
ATOM 1783 N N . ALA A 1 122 ? 17.587 46.025 68.299 1.00 19.64 122 ALA A N 1
ATOM 1784 C CA . ALA A 1 122 ? 18.362 46.631 67.196 1.00 22.43 122 ALA A CA 1
ATOM 1785 C C . ALA A 1 122 ? 17.500 47.484 66.282 1.00 21.11 122 ALA A C 1
ATOM 1786 O O . ALA A 1 122 ? 17.906 48.585 65.897 1.00 20.52 122 ALA A O 1
ATOM 1793 N N . GLU A 1 123 ? 16.305 47.000 65.952 1.00 19.85 123 GLU A N 1
ATOM 1794 C CA . GLU A 1 123 ? 15.409 47.721 65.085 1.00 20.66 123 GLU A CA 1
ATOM 1795 C C . GLU A 1 123 ? 14.952 49.073 65.695 1.00 23.89 123 GLU A C 1
ATOM 1796 O O . GLU A 1 123 ? 14.544 49.977 64.974 1.00 24.94 123 GLU A O 1
ATOM 1808 N N . ARG A 1 124 ? 14.992 49.194 67.023 1.00 24.39 124 ARG A N 1
ATOM 1809 C CA . ARG A 1 124 ? 14.655 50.429 67.736 1.00 25.02 124 ARG A CA 1
ATOM 1810 C C . ARG A 1 124 ? 15.752 51.511 67.562 1.00 20.75 124 ARG A C 1
ATOM 1811 O O . ARG A 1 124 ? 15.516 52.704 67.655 1.00 22.02 124 ARG A O 1
ATOM 1832 N N . ARG A 1 125 ? 16.962 51.087 67.268 1.00 20.65 125 ARG A N 1
ATOM 1833 C CA . ARG A 1 125 ? 18.093 52.005 67.185 1.00 23.51 125 ARG A CA 1
ATOM 1834 C C . ARG A 1 125 ? 18.106 52.792 65.843 1.00 24.91 125 ARG A C 1
ATOM 1835 O O . ARG A 1 125 ? 17.383 52.456 64.897 1.00 26.39 125 ARG A O 1
ATOM 1856 N N . ASP A 1 126 ? 18.856 53.870 65.810 1.00 24.02 126 ASP A N 1
ATOM 1857 C CA . ASP A 1 126 ? 18.689 54.892 64.793 1.00 23.50 126 ASP A CA 1
ATOM 1858 C C . ASP A 1 126 ? 19.410 54.495 63.493 1.00 21.26 126 ASP A C 1
ATOM 1859 O O . ASP A 1 126 ? 18.779 54.371 62.424 1.00 21.38 126 ASP A O 1
ATOM 1868 N N . LEU A 1 127 ? 20.720 54.381 63.573 1.00 20.60 127 LEU A N 1
ATOM 1869 C CA . LEU A 1 127 ? 21.571 54.203 62.403 1.00 20.43 127 LEU A CA 1
ATOM 1870 C C . LEU A 1 127 ? 22.091 52.767 62.362 1.00 17.57 127 LEU A C 1
ATOM 1871 O O . LEU A 1 127 ? 22.302 52.162 63.400 1.00 16.05 127 LEU A O 1
ATOM 1887 N N . THR A 1 128 ? 22.277 52.219 61.170 1.00 18.88 128 THR A N 1
ATOM 1888 C CA . THR A 1 128 ? 22.735 50.855 61.074 1.00 17.53 128 THR A CA 1
ATOM 1889 C C . THR A 1 128 ? 24.091 50.617 61.781 1.00 17.51 128 THR A C 1
ATOM 1890 O O . THR A 1 128 ? 24.297 49.584 62.425 1.00 15.94 128 THR A O 1
ATOM 1901 N N . ILE A 1 129 ? 24.989 51.593 61.745 1.00 18.46 129 ILE A N 1
ATOM 1902 C CA . ILE A 1 129 ? 26.304 51.432 62.370 1.00 19.89 129 ILE A CA 1
ATOM 1903 C C . ILE A 1 129 ? 26.214 51.458 63.912 1.00 19.16 129 ILE A C 1
ATOM 1904 O O . ILE A 1 129 ? 27.142 51.086 64.599 1.00 18.10 129 ILE A O 1
ATOM 1920 N N . ASN A 1 130 ? 25.072 51.896 64.431 1.00 16.56 130 ASN A N 1
ATOM 1921 C CA . ASN A 1 130 ? 24.847 51.961 65.900 1.00 15.21 130 ASN A CA 1
ATOM 1922 C C . ASN A 1 130 ? 23.873 50.921 66.405 1.00 15.89 130 ASN A C 1
ATOM 1923 O O . ASN A 1 130 ? 23.439 50.983 67.555 1.00 15.54 130 ASN A O 1
ATOM 1934 N N . SER A 1 131 ? 23.501 49.972 65.538 1.00 18.16 131 SER A N 1
ATOM 1935 C CA . SER A 1 131 ? 22.466 48.992 65.861 1.00 17.99 131 SER A CA 1
ATOM 1936 C C . SER A 1 131 ? 22.964 47.581 66.168 1.00 17.20 131 SER A C 1
ATOM 1937 O O . SER A 1 131 ? 22.153 46.616 66.268 1.00 17.14 131 SER A O 1
ATOM 1945 N N . MET A 1 132 ? 24.270 47.457 66.396 1.00 17.28 132 MET A N 1
ATOM 1946 C CA . MET A 1 132 ? 24.936 46.163 66.512 1.00 16.17 132 MET A CA 1
ATOM 1947 C C . MET A 1 132 ? 25.260 45.817 67.953 1.00 16.01 132 MET A C 1
ATOM 1948 O O . MET A 1 132 ? 25.235 46.689 68.840 1.00 16.41 132 MET A O 1
ATOM 1962 N N . PHE A 1 133 ? 25.509 44.526 68.206 1.00 15.80 133 PHE A N 1
ATOM 1963 C CA . PHE A 1 133 ? 25.941 44.084 69.529 1.00 15.05 133 PHE A CA 1
ATOM 1964 C C . PHE A 1 133 ? 27.215 43.271 69.396 1.00 15.19 133 PHE A C 1
ATOM 1965 O O . PHE A 1 133 ? 27.482 42.643 68.367 1.00 17.01 133 PHE A O 1
ATOM 1982 N N . LEU A 1 134 ? 27.993 43.255 70.454 1.00 14.97 134 LEU A N 1
ATOM 1983 C CA . LEU A 1 134 ? 29.193 42.457 70.484 1.00 15.89 134 LEU A CA 1
ATOM 1984 C C . LEU A 1 134 ? 29.195 41.572 71.742 1.00 16.09 134 LEU A C 1
ATOM 1985 O O . LEU A 1 134 ? 29.093 42.071 72.848 1.00 16.81 134 LEU A O 1
ATOM 2001 N N . GLY A 1 135 ? 29.382 40.263 71.528 1.00 16.85 135 GLY A N 1
ATOM 2002 C CA . GLY A 1 135 ? 29.602 39.358 72.649 1.00 16.67 135 GLY A CA 1
ATOM 2003 C C . GLY A 1 135 ? 30.983 39.541 73.209 1.00 17.82 135 GLY A C 1
ATOM 2004 O O . GLY A 1 135 ? 31.880 40.099 72.558 1.00 18.29 135 GLY A O 1
ATOM 2008 N N . PHE A 1 136 ? 31.189 39.074 74.439 1.00 16.74 136 PHE A N 1
ATOM 2009 C CA . PHE A 1 136 ? 32.488 39.274 75.063 1.00 18.95 136 PHE A CA 1
ATOM 2010 C C . PHE A 1 136 ? 33.563 38.340 74.499 1.00 19.67 136 PHE A C 1
ATOM 2011 O O . PHE A 1 136 ? 34.774 38.560 74.766 1.00 19.88 136 PHE A O 1
ATOM 2028 N N . ASP A 1 137 ? 33.128 37.380 73.687 1.00 17.84 137 ASP A N 1
ATOM 2029 C CA . ASP A 1 137 ? 34.066 36.536 72.941 1.00 21.52 137 ASP A CA 1
ATOM 2030 C C . ASP A 1 137 ? 34.519 37.216 71.626 1.00 19.46 137 ASP A C 1
ATOM 2031 O O . ASP A 1 137 ? 35.369 36.721 70.924 1.00 19.22 137 ASP A O 1
ATOM 2040 N N . GLY A 1 138 ? 33.857 38.302 71.263 1.00 17.61 138 GLY A N 1
ATOM 2041 C CA . GLY A 1 138 ? 34.110 38.981 70.010 1.00 17.53 138 GLY A CA 1
ATOM 2042 C C . GLY A 1 138 ? 33.147 38.668 68.861 1.00 18.28 138 GLY A C 1
ATOM 2043 O O . GLY A 1 138 ? 33.367 39.121 67.729 1.00 18.80 138 GLY A O 1
ATOM 2047 N N . THR A 1 139 ? 32.118 37.882 69.128 1.00 17.73 139 THR A N 1
ATOM 2048 C CA . THR A 1 139 ? 31.040 37.673 68.131 1.00 18.33 139 THR A CA 1
ATOM 2049 C C . THR A 1 139 ? 30.243 38.949 67.886 1.00 17.34 139 THR A C 1
ATOM 2050 O O . THR A 1 139 ? 29.687 39.544 68.794 1.00 16.39 139 THR A O 1
ATOM 2061 N N . LEU A 1 140 ? 30.141 39.322 66.620 1.00 18.86 140 LEU A N 1
ATOM 2062 C CA . LEU A 1 140 ? 29.328 40.472 66.212 1.00 19.43 140 LEU A CA 1
ATOM 2063 C C . LEU A 1 140 ? 27.911 40.050 65.842 1.00 20.93 140 LEU A C 1
ATOM 2064 O O . LEU A 1 140 ? 27.729 39.117 65.080 1.00 21.29 140 LEU A O 1
ATOM 2080 N N . PHE A 1 141 ? 26.912 40.717 66.437 1.00 18.29 141 PHE A N 1
ATOM 2081 C CA . PHE A 1 141 ? 25.517 40.479 66.117 1.00 17.60 141 PHE A CA 1
ATOM 2082 C C . PHE A 1 141 ? 25.023 41.691 65.352 1.00 17.22 141 PHE A C 1
ATOM 2083 O O . PHE A 1 141 ? 24.982 42.809 65.895 1.00 15.17 141 PHE A O 1
ATOM 2100 N N . ASP A 1 142 ? 24.714 41.479 64.073 1.00 17.99 142 ASP A N 1
ATOM 2101 C CA . ASP A 1 142 ? 24.439 42.565 63.144 1.00 20.66 142 ASP A CA 1
ATOM 2102 C C . ASP A 1 142 ? 23.226 42.189 62.326 1.00 20.39 142 ASP A C 1
ATOM 2103 O O . ASP A 1 142 ? 23.299 41.311 61.477 1.00 21.47 142 ASP A O 1
ATOM 2112 N N . TYR A 1 143 ? 22.107 42.860 62.580 1.00 18.77 143 TYR A N 1
ATOM 2113 C CA . TYR A 1 143 ? 20.825 42.534 61.944 1.00 19.59 143 TYR A CA 1
ATOM 2114 C C . TYR A 1 143 ? 20.463 43.471 60.822 1.00 22.23 143 TYR A C 1
ATOM 2115 O O . TYR A 1 143 ? 19.499 43.215 60.110 1.00 24.06 143 TYR A O 1
ATOM 2133 N N . PHE A 1 144 ? 21.204 44.562 60.633 1.00 20.92 144 PHE A N 1
ATOM 2134 C CA . PHE A 1 144 ? 20.799 45.553 59.643 1.00 23.02 144 PHE A CA 1
ATOM 2135 C C . PHE A 1 144 ? 21.942 45.999 58.727 1.00 25.89 144 PHE A C 1
ATOM 2136 O O . PHE A 1 144 ? 21.984 47.128 58.294 1.00 24.21 144 PHE A O 1
ATOM 2153 N N . ASN A 1 145 ? 22.865 45.089 58.453 1.00 25.85 145 ASN A N 1
ATOM 2154 C CA . ASN A 1 145 ? 24.008 45.404 57.588 1.00 25.76 145 ASN A CA 1
ATOM 2155 C C . ASN A 1 145 ? 24.918 46.525 58.088 1.00 21.28 145 ASN A C 1
ATOM 2156 O O . ASN A 1 145 ? 25.511 47.283 57.287 1.00 20.37 145 ASN A O 1
ATOM 2167 N N . GLY A 1 146 ? 25.041 46.643 59.400 1.00 20.10 146 GLY A N 1
ATOM 2168 C CA . GLY A 1 146 ? 25.792 47.732 59.986 1.00 19.25 146 GLY A CA 1
ATOM 2169 C C . GLY A 1 146 ? 27.271 47.621 59.727 1.00 19.17 146 GLY A C 1
ATOM 2170 O O . GLY A 1 146 ? 27.969 48.623 59.625 1.00 18.88 146 GLY A O 1
ATOM 2174 N N . TYR A 1 147 ? 27.766 46.401 59.737 1.00 19.37 147 TYR A N 1
ATOM 2175 C CA . TYR A 1 147 ? 29.197 46.172 59.515 1.00 17.48 147 TYR A CA 1
ATOM 2176 C C . TYR A 1 147 ? 29.604 46.575 58.115 1.00 19.76 147 TYR A C 1
ATOM 2177 O O . TYR A 1 147 ? 30.587 47.334 57.939 1.00 22.60 147 TYR A O 1
ATOM 2195 N N . GLU A 1 148 ? 28.845 46.119 57.119 1.00 22.47 148 GLU A N 1
ATOM 2196 C CA . GLU A 1 148 ? 29.095 46.498 55.738 1.00 25.45 148 GLU A CA 1
ATOM 2197 C C . GLU A 1 148 ? 28.967 48.022 55.554 1.00 24.37 148 GLU A C 1
ATOM 2198 O O . GLU A 1 148 ? 29.769 48.616 54.858 1.00 22.31 148 GLU A O 1
ATOM 2210 N N . ASP A 1 149 ? 27.938 48.622 56.145 1.00 25.32 149 ASP A N 1
ATOM 2211 C CA . ASP A 1 149 ? 27.731 50.046 56.040 1.00 23.98 149 ASP A CA 1
ATOM 2212 C C . ASP A 1 149 ? 28.921 50.803 56.650 1.00 21.94 149 ASP A C 1
ATOM 2213 O O . ASP A 1 149 ? 29.360 51.788 56.097 1.00 21.90 149 ASP A O 1
ATOM 2222 N N . LEU A 1 150 ? 29.421 50.327 57.780 1.00 19.87 150 LEU A N 1
ATOM 2223 C CA . LEU A 1 150 ? 30.538 50.974 58.427 1.00 21.77 150 LEU A CA 1
ATOM 2224 C C . LEU A 1 150 ? 31.766 50.938 57.517 1.00 23.16 150 LEU A C 1
ATOM 2225 O O . LEU A 1 150 ? 32.403 51.969 57.242 1.00 22.78 150 LEU A O 1
ATOM 2241 N N . LYS A 1 151 ? 32.040 49.754 56.987 1.00 24.18 151 LYS A N 1
ATOM 2242 C CA . LYS A 1 151 ? 33.186 49.586 56.083 1.00 27.02 151 LYS A CA 1
ATOM 2243 C C . LYS A 1 151 ? 33.057 50.388 54.823 1.00 24.26 151 LYS A C 1
ATOM 2244 O O . LYS A 1 151 ? 34.047 50.881 54.301 1.00 25.16 151 LYS A O 1
ATOM 2263 N N . ASN A 1 152 ? 31.838 50.552 54.314 1.00 22.28 152 ASN A N 1
ATOM 2264 C CA . ASN A 1 152 ? 31.634 51.312 53.084 1.00 23.98 152 ASN A CA 1
ATOM 2265 C C . ASN A 1 152 ? 31.419 52.813 53.397 1.00 24.20 152 ASN A C 1
ATOM 2266 O O . ASN A 1 152 ? 31.077 53.591 52.539 1.00 24.91 152 ASN A O 1
ATOM 2277 N N . LYS A 1 153 ? 31.571 53.170 54.662 1.00 25.16 153 LYS A N 1
ATOM 2278 C CA . LYS A 1 153 ? 31.341 54.541 55.143 1.00 25.33 153 LYS A CA 1
ATOM 2279 C C . LYS A 1 153 ? 29.964 55.102 54.837 1.00 24.21 153 LYS A C 1
ATOM 2280 O O . LYS A 1 153 ? 29.823 56.217 54.419 1.00 24.39 153 LYS A O 1
ATOM 2299 N N . LYS A 1 154 ? 28.940 54.321 55.129 1.00 23.03 154 LYS A N 1
ATOM 2300 C CA . LYS A 1 154 ? 27.574 54.751 54.821 1.00 23.82 154 LYS A CA 1
ATOM 2301 C C . LYS A 1 154 ? 26.874 55.032 56.117 1.00 22.21 154 LYS A C 1
ATOM 2302 O O . LYS A 1 154 ? 26.878 54.190 56.990 1.00 21.31 154 LYS A O 1
ATOM 2321 N N . VAL A 1 155 ? 26.246 56.192 56.228 1.00 22.05 155 VAL A N 1
ATOM 2322 C CA . VAL A 1 155 ? 25.498 56.531 57.449 1.00 22.00 155 VAL A CA 1
ATOM 2323 C C . VAL A 1 155 ? 24.015 56.465 57.031 1.00 21.68 155 VAL A C 1
ATOM 2324 O O . VAL A 1 155 ? 23.566 57.324 56.282 1.00 23.14 155 VAL A O 1
ATOM 2337 N N . ARG A 1 156 ? 23.337 55.402 57.463 1.00 21.64 156 ARG A N 1
ATOM 2338 C CA . ARG A 1 156 ? 22.007 55.057 56.963 1.00 25.17 156 ARG A CA 1
ATOM 2339 C C . ARG A 1 156 ? 21.100 54.684 58.116 1.00 22.46 156 ARG A C 1
ATOM 2340 O O . ARG A 1 156 ? 21.526 54.043 59.062 1.00 21.40 156 ARG A O 1
ATOM 2361 N N . PHE A 1 157 ? 19.850 55.142 58.041 1.00 21.62 157 PHE A N 1
ATOM 2362 C CA . PHE A 1 157 ? 18.890 54.826 59.109 1.00 20.90 157 PHE A CA 1
ATOM 2363 C C . PHE A 1 157 ? 18.441 53.368 59.020 1.00 22.19 157 PHE A C 1
ATOM 2364 O O . PHE A 1 157 ? 18.348 52.775 57.920 1.00 23.38 157 PHE A O 1
ATOM 2381 N N . VAL A 1 158 ? 18.198 52.765 60.158 1.00 21.11 158 VAL A N 1
ATOM 2382 C CA . VAL A 1 158 ? 17.419 51.555 60.187 1.00 21.48 158 VAL A CA 1
ATOM 2383 C C . VAL A 1 158 ? 16.008 51.913 59.854 1.00 22.50 158 VAL A C 1
ATOM 2384 O O . VAL A 1 158 ? 15.407 52.687 60.581 1.00 24.23 158 VAL A O 1
ATOM 2397 N N . GLY A 1 159 ? 15.454 51.370 58.764 1.00 22.96 159 GLY A N 1
ATOM 2398 C CA . GLY A 1 159 ? 14.138 51.748 58.278 1.00 26.03 159 GLY A CA 1
ATOM 2399 C C . GLY A 1 159 ? 14.231 53.024 57.425 1.00 28.57 159 GLY A C 1
ATOM 2400 O O . GLY A 1 159 ? 15.285 53.314 56.863 1.00 34.19 159 GLY A O 1
ATOM 2404 N N . HIS A 1 160 ? 13.173 53.801 57.333 1.00 24.89 160 HIS A N 1
ATOM 2405 C CA . HIS A 1 160 ? 13.150 54.983 56.452 1.00 26.53 160 HIS A CA 1
ATOM 2406 C C . HIS A 1 160 ? 13.553 56.271 57.162 1.00 26.32 160 HIS A C 1
ATOM 2407 O O . HIS A 1 160 ? 13.062 56.561 58.204 1.00 25.87 160 HIS A O 1
ATOM 2422 N N . ALA A 1 161 ? 14.426 57.042 56.540 1.00 21.45 161 ALA A N 1
ATOM 2423 C CA . ALA A 1 161 ? 14.983 58.250 57.174 1.00 21.48 161 ALA A CA 1
ATOM 2424 C C . ALA A 1 161 ? 13.891 59.177 57.697 1.00 22.36 161 ALA A C 1
ATOM 2425 O O . ALA A 1 161 ? 13.945 59.642 58.815 1.00 23.28 161 ALA A O 1
ATOM 2432 N N . LYS A 1 162 ? 12.886 59.476 56.862 1.00 21.85 162 LYS A N 1
ATOM 2433 C CA . LYS A 1 162 ? 11.837 60.375 57.258 1.00 22.25 162 LYS A CA 1
ATOM 2434 C C . LYS A 1 162 ? 11.151 59.894 58.536 1.00 21.31 162 LYS A C 1
ATOM 2435 O O . LYS A 1 162 ? 10.885 60.666 59.453 1.00 20.00 162 LYS A O 1
ATOM 2454 N N . GLN A 1 163 ? 10.805 58.616 58.590 1.00 20.87 163 GLN A N 1
ATOM 2455 C CA . GLN A 1 163 ? 10.091 58.125 59.739 1.00 21.94 163 GLN A CA 1
ATOM 2456 C C . GLN A 1 163 ? 10.984 58.202 61.000 1.00 20.06 163 GLN A C 1
ATOM 2457 O O . GLN A 1 163 ? 10.505 58.560 62.113 1.00 19.98 163 GLN A O 1
ATOM 2471 N N . ARG A 1 164 ? 12.271 57.845 60.870 1.00 19.78 164 ARG A N 1
ATOM 2472 C CA . ARG A 1 164 ? 13.090 57.794 62.064 1.00 19.76 164 ARG A CA 1
ATOM 2473 C C . ARG A 1 164 ? 13.344 59.235 62.560 1.00 20.51 164 ARG A C 1
ATOM 2474 O O . ARG A 1 164 ? 13.386 59.500 63.775 1.00 19.83 164 ARG A O 1
ATOM 2495 N N . ILE A 1 165 ? 13.550 60.160 61.618 1.00 18.19 165 ILE A N 1
ATOM 2496 C CA . ILE A 1 165 ? 13.717 61.553 61.987 1.00 18.02 165 ILE A CA 1
ATOM 2497 C C . ILE A 1 165 ? 12.506 62.136 62.707 1.00 18.60 165 ILE A C 1
ATOM 2498 O O . ILE A 1 165 ? 12.635 62.847 63.713 1.00 18.38 165 ILE A O 1
ATOM 2514 N N . GLN A 1 166 ? 11.325 61.838 62.197 1.00 20.74 166 GLN A N 1
ATOM 2515 C CA . GLN A 1 166 ? 10.078 62.343 62.809 1.00 23.67 166 GLN A CA 1
ATOM 2516 C C . GLN A 1 166 ? 9.792 61.741 64.197 1.00 25.20 166 GLN A C 1
ATOM 2517 O O . GLN A 1 166 ? 9.123 62.370 64.987 1.00 26.21 166 GLN A O 1
ATOM 2531 N N . GLU A 1 167 ? 10.379 60.587 64.523 1.00 22.38 167 GLU A N 1
ATOM 2532 C CA . GLU A 1 167 ? 10.370 60.045 65.873 1.00 25.67 167 GLU A CA 1
ATOM 2533 C C . GLU A 1 167 ? 11.264 60.791 66.894 1.00 25.47 167 GLU A C 1
ATOM 2534 O O . GLU A 1 167 ? 11.008 60.693 68.097 1.00 24.48 167 GLU A O 1
ATOM 2546 N N . ASP A 1 168 ? 12.348 61.421 66.429 1.00 22.44 168 ASP A N 1
ATOM 2547 C CA . ASP A 1 168 ? 13.284 62.190 67.297 1.00 20.09 168 ASP A CA 1
ATOM 2548 C C . ASP A 1 168 ? 14.081 63.105 66.430 1.00 20.32 168 ASP A C 1
ATOM 2549 O O . ASP A 1 168 ? 15.079 62.667 65.789 1.00 19.28 168 ASP A O 1
ATOM 2558 N N . TYR A 1 169 ? 13.665 64.381 66.348 1.00 18.80 169 TYR A N 1
ATOM 2559 C CA . TYR A 1 169 ? 14.293 65.240 65.364 1.00 16.66 169 TYR A CA 1
ATOM 2560 C C . TYR A 1 169 ? 15.786 65.458 65.612 1.00 16.18 169 TYR A C 1
ATOM 2561 O O . TYR A 1 169 ? 16.522 65.773 64.696 1.00 15.35 169 TYR A O 1
ATOM 2579 N N . LEU A 1 170 ? 16.232 65.239 66.829 1.00 18.32 170 LEU A N 1
ATOM 2580 C CA . LEU A 1 170 ? 17.670 65.317 67.119 1.00 18.77 170 LEU A CA 1
ATOM 2581 C C . LEU A 1 170 ? 18.497 64.358 66.226 1.00 20.91 170 LEU A C 1
ATOM 2582 O O . LEU A 1 170 ? 19.704 64.551 66.045 1.00 20.65 170 LEU A O 1
ATOM 2598 N N . ARG A 1 171 ? 17.855 63.321 65.680 1.00 20.08 171 ARG A N 1
ATOM 2599 C CA . ARG A 1 171 ? 18.579 62.410 64.791 1.00 18.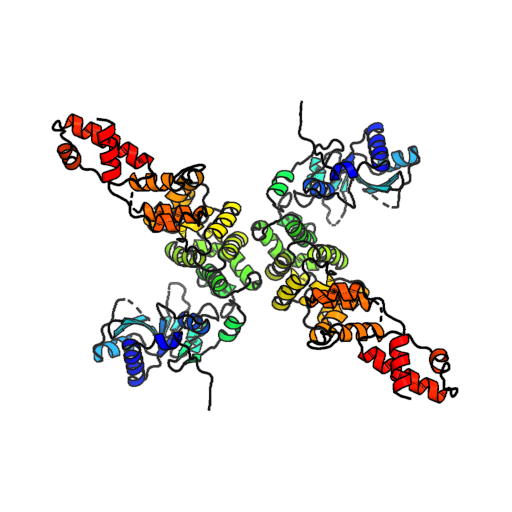47 171 ARG A CA 1
ATOM 2600 C C . ARG A 1 171 ? 19.109 63.084 63.521 1.00 17.80 171 ARG A C 1
ATOM 2601 O O . ARG A 1 171 ? 20.051 62.558 62.888 1.00 17.47 171 ARG A O 1
ATOM 2622 N N . ILE A 1 172 ? 18.582 64.270 63.179 1.00 15.16 172 ILE A N 1
ATOM 2623 C CA . ILE A 1 172 ? 19.188 65.077 62.114 1.00 14.67 172 ILE A CA 1
ATOM 2624 C C . ILE A 1 172 ? 20.637 65.401 62.447 1.00 18.10 172 ILE A C 1
ATOM 2625 O O . ILE A 1 172 ? 21.555 65.191 61.619 1.00 19.31 172 ILE A O 1
ATOM 2641 N N . LEU A 1 173 ? 20.875 65.895 63.666 1.00 19.84 173 LEU A N 1
ATOM 2642 C CA . LEU A 1 173 ? 22.245 66.240 64.121 1.00 19.42 173 LEU A CA 1
ATOM 2643 C C . LEU A 1 173 ? 23.125 64.989 64.292 1.00 19.09 173 LEU A C 1
ATOM 2644 O O . LEU A 1 173 ? 24.326 65.027 63.996 1.00 19.12 173 LEU A O 1
ATOM 2660 N N . ARG A 1 174 ? 22.533 63.873 64.744 1.00 18.95 174 ARG A N 1
ATOM 2661 C CA . ARG A 1 174 ? 23.263 62.633 64.842 1.00 18.20 174 ARG A CA 1
ATOM 2662 C C . ARG A 1 174 ? 23.753 62.154 63.483 1.00 19.36 174 ARG A C 1
ATOM 2663 O O . ARG A 1 174 ? 24.871 61.643 63.381 1.00 18.53 174 ARG A O 1
ATOM 2684 N N . TYR A 1 175 ? 22.904 62.307 62.466 1.00 18.24 175 TYR A N 1
ATOM 2685 C CA . TYR A 1 175 ? 23.330 61.988 61.094 1.00 17.16 175 TYR A CA 1
ATOM 2686 C C . TYR A 1 175 ? 24.610 62.734 60.780 1.00 16.79 175 TYR A C 1
ATOM 2687 O O . TYR A 1 175 ? 25.608 62.132 60.377 1.00 17.62 175 TYR A O 1
ATOM 2705 N N . PHE A 1 176 ? 24.596 64.046 60.939 1.00 17.43 176 PHE A N 1
ATOM 2706 C CA . PHE A 1 176 ? 25.786 64.874 60.667 1.00 16.66 176 PHE A CA 1
ATOM 2707 C C . PHE A 1 176 ? 27.011 64.444 61.457 1.00 17.92 176 PHE A C 1
ATOM 2708 O O . PHE A 1 176 ? 28.118 64.292 60.901 1.00 17.91 176 PHE A O 1
ATOM 2725 N N . ARG A 1 177 ? 26.832 64.259 62.758 1.00 18.47 177 ARG A N 1
ATOM 2726 C CA . ARG A 1 177 ? 27.917 63.846 63.623 1.00 18.62 177 ARG A CA 1
ATOM 2727 C C . ARG A 1 177 ? 28.570 62.528 63.201 1.00 17.39 177 ARG A C 1
ATOM 2728 O O . ARG A 1 177 ? 29.773 62.417 63.135 1.00 20.41 177 ARG A O 1
ATOM 2749 N N . PHE A 1 178 ? 27.814 61.514 62.909 1.00 16.80 178 PHE A N 1
ATOM 2750 C CA . PHE A 1 178 ? 28.370 60.216 62.532 1.00 19.39 178 PHE A CA 1
ATOM 2751 C C . PHE A 1 178 ? 28.926 60.207 61.102 1.00 18.32 178 PHE A C 1
ATOM 2752 O O . PHE A 1 178 ? 29.850 59.480 60.805 1.00 19.09 178 PHE A O 1
ATOM 2769 N N . TYR A 1 179 ? 28.364 61.058 60.259 1.00 18.90 179 TYR A N 1
ATOM 2770 C CA . TYR A 1 179 ? 28.924 61.272 58.942 1.00 20.48 179 TYR A CA 1
ATOM 2771 C C . TYR A 1 179 ? 30.348 61.811 59.109 1.00 20.39 179 TYR A C 1
ATOM 2772 O O . TYR A 1 179 ? 31.279 61.291 58.486 1.00 21.62 179 TYR A O 1
ATOM 2790 N N . GLY A 1 180 ? 30.528 62.826 59.958 1.00 21.17 180 GLY A N 1
ATOM 2791 C CA . GLY A 1 180 ? 31.869 63.383 60.183 1.00 23.32 180 GLY A CA 1
ATOM 2792 C C . GLY A 1 180 ? 32.783 62.339 60.761 1.00 23.35 180 GLY A C 1
ATOM 2793 O O . GLY A 1 180 ? 33.979 62.245 60.436 1.00 22.93 180 GLY A O 1
ATOM 2797 N N . ARG A 1 181 ? 32.214 61.493 61.603 1.00 21.52 181 ARG A N 1
ATOM 2798 C CA . ARG A 1 181 ? 33.014 60.540 62.332 1.00 22.58 181 ARG A CA 1
ATOM 2799 C C . ARG A 1 181 ? 33.540 59.401 61.499 1.00 24.43 181 ARG A C 1
ATOM 2800 O O . ARG A 1 181 ? 34.616 58.873 61.787 1.00 25.19 181 ARG A O 1
ATOM 2821 N N . ILE A 1 182 ? 32.817 58.991 60.459 1.00 22.17 182 ILE A N 1
ATOM 2822 C CA . ILE A 1 182 ? 33.210 57.785 59.741 1.00 23.32 182 ILE A CA 1
ATOM 2823 C C . ILE A 1 182 ? 33.677 58.046 58.291 1.00 23.01 182 ILE A C 1
ATOM 2824 O O . ILE A 1 182 ? 34.368 57.250 57.725 1.00 23.90 182 ILE A O 1
ATOM 2840 N N . VAL A 1 183 ? 33.300 59.168 57.720 1.00 22.47 183 VAL A N 1
ATOM 2841 C CA . VAL A 1 183 ? 33.561 59.364 56.304 1.00 24.33 183 VAL A CA 1
ATOM 2842 C C . VAL A 1 183 ? 34.997 59.863 56.090 1.00 25.41 183 VAL A C 1
ATOM 2843 O O . VAL A 1 183 ? 35.572 60.594 56.887 1.00 30.82 183 VAL A O 1
ATOM 2856 N N . ASP A 1 184 ? 35.586 59.441 54.999 1.00 24.99 184 ASP A N 1
ATOM 2857 C CA . ASP A 1 184 ? 36.945 59.911 54.716 1.00 30.28 184 ASP A CA 1
ATOM 2858 C C . ASP A 1 184 ? 36.913 61.145 53.818 1.00 33.33 184 ASP A C 1
ATOM 2859 O O . ASP A 1 184 ? 37.462 62.159 54.172 1.00 39.75 184 ASP A O 1
ATOM 2868 N N . LYS A 1 185 ? 36.329 61.032 52.632 1.00 32.33 185 LYS A N 1
ATOM 2869 C CA . LYS A 1 185 ? 36.220 62.163 51.722 1.00 28.53 185 LYS A CA 1
ATOM 2870 C C . LYS A 1 185 ? 34.752 62.537 51.620 1.00 25.62 185 LYS A C 1
ATOM 2871 O O . LYS A 1 185 ? 33.967 61.810 50.994 1.00 27.25 185 LYS A O 1
ATOM 2890 N N . PRO A 1 186 ? 34.381 63.660 52.203 1.00 27.14 186 PRO A N 1
ATOM 2891 C CA . PRO A 1 186 ? 32.960 64.015 52.243 1.00 25.81 186 PRO A CA 1
ATOM 2892 C C . PRO A 1 186 ? 32.397 64.353 50.888 1.00 26.39 186 PRO A C 1
ATOM 2893 O O . PRO A 1 186 ? 33.129 64.802 50.004 1.00 25.41 186 PRO A O 1
ATOM 2904 N N . GLY A 1 187 ? 31.100 64.175 50.717 1.00 29.65 187 GLY A N 1
ATOM 2905 C CA . GLY A 1 187 ? 30.472 64.633 49.493 1.00 32.51 187 GLY A CA 1
ATOM 2906 C C . GLY A 1 187 ? 29.317 63.770 49.055 1.00 29.65 187 GLY A C 1
ATOM 2907 O O . GLY A 1 187 ? 28.310 64.293 48.604 1.00 32.49 187 GLY A O 1
ATOM 2911 N N . ASP A 1 188 ? 29.447 62.455 49.211 1.00 23.17 188 ASP A N 1
ATOM 2912 C CA . ASP A 1 188 ? 28.393 61.526 48.838 1.00 23.03 188 ASP A CA 1
ATOM 2913 C C . ASP A 1 188 ? 27.358 61.466 49.994 1.00 25.31 188 ASP A C 1
ATOM 2914 O O . ASP A 1 188 ? 27.685 61.031 51.096 1.00 25.42 188 ASP A O 1
ATOM 2923 N N . HIS A 1 189 ? 26.120 61.888 49.740 1.00 21.75 189 HIS A N 1
ATOM 2924 C CA . HIS A 1 189 ? 25.037 61.720 50.707 1.00 21.45 189 HIS A CA 1
ATOM 2925 C C . HIS A 1 189 ? 23.842 61.139 49.982 1.00 22.53 189 HIS A C 1
ATOM 2926 O O . HIS A 1 189 ? 23.587 61.469 48.805 1.00 22.69 189 HIS A O 1
ATOM 2941 N N . ASP A 1 190 ? 23.108 60.277 50.663 1.00 22.14 190 ASP A N 1
ATOM 2942 C CA . ASP A 1 190 ? 21.945 59.675 50.060 1.00 21.76 190 ASP A CA 1
ATOM 2943 C C . ASP A 1 190 ? 20.898 60.768 49.848 1.00 21.12 190 ASP A C 1
ATOM 2944 O O . ASP A 1 190 ? 20.530 61.464 50.790 1.00 21.35 190 ASP A O 1
ATOM 2953 N N . PRO A 1 191 ? 20.396 60.918 48.630 1.00 21.85 191 PRO A N 1
ATOM 2954 C CA . PRO A 1 191 ? 19.430 62.016 48.458 1.00 22.34 191 PRO A CA 1
ATOM 2955 C C . PRO A 1 191 ? 18.155 61.916 49.284 1.00 21.58 191 PRO A C 1
ATOM 2956 O O . PRO A 1 191 ? 17.633 62.978 49.672 1.00 20.55 191 PRO A O 1
ATOM 2967 N N . GLU A 1 192 ? 17.654 60.699 49.535 1.00 21.32 192 GLU A N 1
ATOM 2968 C CA . GLU A 1 192 ? 16.444 60.491 50.393 1.00 21.13 192 GLU A CA 1
ATOM 2969 C C . GLU A 1 192 ? 16.719 60.997 51.797 1.00 21.43 192 GLU A C 1
ATOM 2970 O O . GLU A 1 192 ? 15.828 61.508 52.463 1.00 20.60 192 GLU A O 1
ATOM 2982 N N . THR A 1 193 ? 17.942 60.821 52.285 1.00 19.64 193 THR A N 1
ATOM 2983 C CA . THR A 1 193 ? 18.301 61.338 53.615 1.00 17.88 193 THR A CA 1
ATOM 2984 C C . THR A 1 193 ? 18.384 62.860 53.688 1.00 19.13 193 THR A C 1
ATOM 2985 O O . THR A 1 193 ? 17.786 63.480 54.573 1.00 20.19 193 THR A O 1
ATOM 2996 N N . LEU A 1 194 ? 19.070 63.486 52.731 1.00 20.31 194 LEU A N 1
ATOM 2997 C CA . LEU A 1 194 ? 19.089 64.925 52.660 1.00 20.89 194 LEU A CA 1
ATOM 2998 C C . LEU A 1 194 ? 17.683 65.522 52.508 1.00 21.67 194 LEU A C 1
ATOM 2999 O O . LEU A 1 194 ? 17.389 66.569 53.119 1.00 20.40 194 LEU A O 1
ATOM 3015 N N . GLU A 1 195 ? 16.846 64.876 51.709 1.00 19.02 195 GLU A N 1
ATOM 3016 C CA . GLU A 1 195 ? 15.473 65.337 51.530 1.00 18.82 195 GLU A CA 1
ATOM 3017 C C . GLU A 1 195 ? 14.718 65.302 52.895 1.00 22.78 195 GLU A C 1
ATOM 3018 O O . GLU A 1 195 ? 14.089 66.300 53.264 1.00 22.58 195 GLU A O 1
ATOM 3030 N N . ALA A 1 196 ? 14.819 64.168 53.609 1.00 18.58 196 ALA A N 1
ATOM 3031 C CA . ALA A 1 196 ? 14.242 63.999 54.923 1.00 18.48 196 ALA A CA 1
ATOM 3032 C C . ALA A 1 196 ? 14.711 65.036 55.929 1.00 19.27 196 ALA A C 1
ATOM 3033 O O . ALA A 1 196 ? 13.903 65.576 56.670 1.00 22.00 196 ALA A O 1
ATOM 3040 N N . ILE A 1 197 ? 15.994 65.365 55.910 1.00 18.81 197 ILE A N 1
ATOM 3041 C CA . ILE A 1 197 ? 16.528 66.401 56.777 1.00 18.71 197 ILE A CA 1
ATOM 3042 C C . ILE A 1 197 ? 16.016 67.781 56.425 1.00 17.64 197 ILE A C 1
ATOM 3043 O O . ILE A 1 197 ? 15.562 68.504 57.289 1.00 20.63 197 ILE A O 1
ATOM 3059 N N . ALA A 1 198 ? 16.042 68.141 55.146 1.00 17.66 198 ALA A N 1
ATOM 3060 C CA . ALA A 1 198 ? 15.586 69.466 54.717 1.00 19.38 198 ALA A CA 1
ATOM 3061 C C . ALA A 1 198 ? 14.070 69.678 55.015 1.00 22.96 198 ALA A C 1
ATOM 3062 O O . ALA A 1 198 ? 13.659 70.732 55.469 1.00 20.78 198 ALA A O 1
ATOM 3069 N N . GLU A 1 199 ? 13.266 68.663 54.740 1.00 19.09 199 GLU A N 1
ATOM 3070 C CA . GLU A 1 199 ? 11.843 68.741 54.991 1.00 20.36 199 GLU A CA 1
ATOM 3071 C C . GLU A 1 199 ? 11.474 68.793 56.464 1.00 20.88 199 GLU A C 1
ATOM 3072 O O . GLU A 1 199 ? 10.382 69.271 56.804 1.00 22.61 199 GLU A O 1
ATOM 3084 N N . ASN A 1 200 ? 12.315 68.243 57.329 1.00 18.87 200 ASN A N 1
ATOM 3085 C CA . ASN A 1 200 ? 12.026 68.116 58.766 1.00 19.99 200 ASN A CA 1
ATOM 3086 C C . ASN A 1 200 ? 12.900 68.935 59.693 1.00 19.22 200 ASN A C 1
ATOM 3087 O O . ASN A 1 200 ? 12.805 68.798 60.927 1.00 17.44 200 ASN A O 1
ATOM 3098 N N . ALA A 1 201 ? 13.710 69.822 59.120 1.00 19.48 201 ALA A N 1
ATOM 3099 C CA . ALA A 1 201 ? 14.633 70.604 59.896 1.00 21.35 201 ALA A CA 1
ATOM 3100 C C . ALA A 1 201 ? 13.888 71.397 60.981 1.00 19.64 201 ALA A C 1
ATOM 3101 O O . ALA A 1 201 ? 14.370 71.535 62.104 1.00 18.40 201 ALA A O 1
ATOM 3108 N N . LYS A 1 202 ? 12.735 71.921 60.606 1.00 18.33 202 LYS A N 1
ATOM 3109 C CA . LYS A 1 202 ? 11.902 72.760 61.487 1.00 17.72 202 LYS A CA 1
ATOM 3110 C C . LYS A 1 202 ? 11.525 72.007 62.769 1.00 18.69 202 LYS A C 1
ATOM 3111 O O . LYS A 1 202 ? 11.318 72.627 63.828 1.00 20.18 202 LYS A O 1
ATOM 3130 N N . GLY A 1 203 ? 11.427 70.672 62.696 1.00 17.96 203 GLY A N 1
ATOM 3131 C CA . GLY A 1 203 ? 11.214 69.850 63.886 1.00 17.60 203 GLY A CA 1
ATOM 3132 C C . GLY A 1 203 ? 12.241 70.013 65.003 1.00 17.25 203 GLY A C 1
ATOM 3133 O O . GLY A 1 203 ? 11.945 69.794 66.191 1.00 17.79 203 GLY A O 1
ATOM 3137 N N . LEU A 1 204 ? 13.452 70.404 64.630 1.00 17.06 204 LEU A N 1
ATOM 3138 C CA . LEU A 1 204 ? 14.468 70.730 65.635 1.00 16.60 204 LEU A CA 1
ATOM 3139 C C . LEU A 1 204 ? 14.085 71.888 66.602 1.00 20.15 204 LEU A C 1
ATOM 3140 O O . LEU A 1 204 ? 14.588 71.955 67.734 1.00 17.95 204 LEU A O 1
ATOM 3156 N N . ALA A 1 205 ? 13.174 72.748 66.155 1.00 19.73 205 ALA A N 1
ATOM 3157 C CA . ALA A 1 205 ? 12.733 73.870 66.965 1.00 19.15 205 ALA A CA 1
ATOM 3158 C C . ALA A 1 205 ? 12.014 73.348 68.182 1.00 21.73 205 ALA A C 1
ATOM 3159 O O . ALA A 1 205 ? 11.856 74.079 69.162 1.00 23.35 205 ALA A O 1
ATOM 3166 N N . GLY A 1 206 ? 11.527 72.104 68.123 1.00 22.35 206 GLY A N 1
ATOM 3167 C CA . GLY A 1 206 ? 10.814 71.527 69.263 1.00 21.87 206 GLY A CA 1
ATOM 3168 C C . GLY A 1 206 ? 11.736 70.746 70.224 1.00 20.87 206 GLY A C 1
ATOM 3169 O O . GLY A 1 206 ? 11.297 70.281 71.278 1.00 21.64 206 GLY A O 1
ATOM 3173 N N . ILE A 1 207 ? 13.008 70.633 69.895 1.00 19.49 207 ILE A N 1
ATOM 3174 C CA . ILE A 1 207 ? 13.978 69.906 70.711 1.00 20.10 207 ILE A CA 1
ATOM 3175 C C . ILE A 1 207 ? 14.678 70.838 71.736 1.00 22.02 207 ILE A C 1
ATOM 3176 O O . ILE A 1 207 ? 15.040 71.937 71.372 1.00 22.05 207 ILE A O 1
ATOM 3192 N N . SER A 1 208 ? 14.862 70.392 72.993 1.00 20.97 208 SER A N 1
ATOM 3193 C CA . SER A 1 208 ? 15.534 71.186 74.024 1.00 22.19 208 SER A CA 1
ATOM 3194 C C . SER A 1 208 ? 16.910 71.706 73.587 1.00 20.98 208 SER A C 1
ATOM 3195 O O . SER A 1 208 ? 17.675 71.004 72.878 1.00 21.32 208 SER A O 1
ATOM 3203 N N . GLY A 1 209 ? 17.236 72.926 74.027 1.00 23.01 209 GLY A N 1
ATOM 3204 C CA . GLY A 1 209 ? 18.528 73.464 73.752 1.00 22.00 209 GLY A CA 1
ATOM 3205 C C . GLY A 1 209 ? 19.663 72.584 74.307 1.00 22.06 209 GLY A C 1
ATOM 3206 O O . GLY A 1 209 ? 20.699 72.461 73.685 1.00 21.81 209 GLY A O 1
ATOM 3210 N N . GLU A 1 210 ? 19.448 71.980 75.468 1.00 24.37 210 GLU A N 1
ATOM 3211 C CA . GLU A 1 210 ? 20.446 71.125 76.101 1.00 27.10 210 GLU A CA 1
ATOM 3212 C C . GLU A 1 210 ? 20.822 69.933 75.235 1.00 23.97 210 GLU A C 1
ATOM 3213 O O . GLU A 1 210 ? 22.008 69.633 75.078 1.00 23.29 210 GLU A O 1
ATOM 3225 N N . ARG A 1 211 ? 19.834 69.225 74.721 1.00 20.59 211 ARG A N 1
ATOM 3226 C CA . ARG A 1 211 ? 20.086 68.088 73.864 1.00 20.65 211 ARG A CA 1
ATOM 3227 C C . ARG A 1 211 ? 20.789 68.480 72.586 1.00 21.26 211 ARG A C 1
ATOM 3228 O O . ARG A 1 211 ? 21.715 67.779 72.119 1.00 21.48 211 ARG A O 1
ATOM 3249 N N . ILE A 1 212 ? 20.351 69.577 71.971 1.00 21.40 212 ILE A N 1
ATOM 3250 C CA . ILE A 1 212 ? 21.016 70.061 70.780 1.00 18.48 212 ILE A CA 1
ATOM 3251 C C . ILE A 1 212 ? 22.478 70.406 71.040 1.00 18.56 212 ILE A C 1
ATOM 3252 O O . ILE A 1 212 ? 23.352 70.090 70.225 1.00 19.15 212 ILE A O 1
ATOM 3268 N N . TRP A 1 213 ? 22.738 71.065 72.151 1.00 19.34 213 TRP A N 1
ATOM 3269 C CA . TRP A 1 213 ? 24.089 71.582 72.430 1.00 20.35 213 TRP A CA 1
ATOM 3270 C C . TRP A 1 213 ? 25.050 70.428 72.622 1.00 21.66 213 TRP A C 1
ATOM 3271 O O . TRP A 1 213 ? 26.184 70.490 72.186 1.00 21.29 213 TRP A O 1
ATOM 3292 N N . VAL A 1 214 ? 24.612 69.362 73.285 1.00 24.22 214 VAL A N 1
ATOM 3293 C CA . VAL A 1 214 ? 25.458 68.168 73.383 1.00 26.51 214 VAL A CA 1
ATOM 3294 C C . VAL A 1 214 ? 25.932 67.644 72.026 1.00 25.13 214 VAL A C 1
ATOM 3295 O O . VAL A 1 214 ? 27.141 67.358 71.835 1.00 22.49 214 VAL A O 1
ATOM 3308 N N . GLU A 1 215 ? 25.015 67.467 71.086 1.00 24.62 215 GLU A N 1
ATOM 3309 C CA . GLU A 1 215 ? 25.364 66.991 69.755 1.00 22.62 215 GLU A CA 1
ATOM 3310 C C . GLU A 1 215 ? 26.179 68.000 68.946 1.00 22.23 215 GLU A C 1
ATOM 3311 O O . GLU A 1 215 ? 27.136 67.622 68.232 1.00 23.28 215 GLU A O 1
ATOM 3323 N N . LEU A 1 216 ? 25.769 69.262 68.972 1.00 20.57 216 LEU A N 1
ATOM 3324 C CA . LEU A 1 216 ? 26.508 70.264 68.234 1.00 21.14 216 LEU A CA 1
ATOM 3325 C C . LEU A 1 216 ? 27.979 70.371 68.666 1.00 21.33 216 LEU A C 1
ATOM 3326 O O . LEU A 1 216 ? 28.862 70.569 67.822 1.00 20.39 216 LEU A O 1
ATOM 3342 N N . LYS A 1 217 ? 28.218 70.289 69.950 1.00 20.07 217 LYS A N 1
ATOM 3343 C CA . LYS A 1 217 ? 29.586 70.331 70.457 1.00 22.27 217 LYS A CA 1
ATOM 3344 C C . LYS A 1 217 ? 30.384 69.158 69.917 1.00 26.26 217 LYS A C 1
ATOM 3345 O O . LYS A 1 217 ? 31.537 69.347 69.581 1.00 24.24 217 LYS A O 1
ATOM 3364 N N . LYS A 1 218 ? 29.778 67.962 69.837 1.00 24.70 218 LYS A N 1
ATOM 3365 C CA . LYS A 1 218 ? 30.484 66.815 69.234 1.00 24.96 218 LYS A CA 1
ATOM 3366 C C . LYS A 1 218 ? 30.784 67.045 67.768 1.00 24.59 218 LYS A C 1
ATOM 3367 O O . LYS A 1 218 ? 31.878 66.741 67.302 1.00 25.71 218 LYS A O 1
ATOM 3386 N N . ILE A 1 219 ? 29.849 67.625 67.025 1.00 23.39 219 ILE A N 1
ATOM 3387 C CA . ILE A 1 219 ? 30.108 67.952 65.640 1.00 22.57 219 ILE A CA 1
ATOM 3388 C C . ILE A 1 219 ? 31.252 68.974 65.518 1.00 25.39 219 ILE A C 1
ATOM 3389 O O . ILE A 1 219 ? 32.139 68.873 64.646 1.00 26.58 219 ILE A O 1
ATOM 3405 N N . LEU A 1 220 ? 31.235 69.979 66.374 1.00 23.76 220 LEU A N 1
ATOM 3406 C CA . LEU A 1 220 ? 32.274 71.024 66.273 1.00 22.75 220 LEU A CA 1
ATOM 3407 C C . LEU A 1 220 ? 33.709 70.560 66.580 1.00 23.58 220 LEU A C 1
ATOM 3408 O O . LEU A 1 220 ? 34.630 71.122 66.015 1.00 25.08 220 LEU A O 1
ATOM 3424 N N . VAL A 1 221 ? 33.891 69.603 67.477 1.00 21.59 221 VAL A N 1
ATOM 3425 C CA . VAL A 1 221 ? 35.240 69.063 67.781 1.00 24.62 221 VAL A CA 1
ATOM 3426 C C . VAL A 1 221 ? 35.580 67.788 67.029 1.00 27.63 221 VAL A C 1
ATOM 3427 O O . VAL A 1 221 ? 36.647 67.183 67.260 1.00 29.82 221 VAL A O 1
ATOM 3440 N N . GLY A 1 222 ? 34.680 67.365 66.146 1.00 24.73 222 GLY A N 1
ATOM 3441 C CA . GLY A 1 222 ? 34.872 66.133 65.387 1.00 26.22 222 GLY A CA 1
ATOM 3442 C C . GLY A 1 222 ? 35.492 66.387 64.030 1.00 25.77 222 GLY A C 1
ATOM 3443 O O . GLY A 1 222 ? 35.806 67.489 63.727 1.00 25.32 222 GLY A O 1
ATOM 3447 N N . ASN A 1 223 ? 35.609 65.365 63.205 1.00 22.63 223 ASN A N 1
ATOM 3448 C CA . ASN A 1 223 ? 36.210 65.495 61.893 1.00 24.05 223 ASN A CA 1
ATOM 3449 C C . ASN A 1 223 ? 35.227 66.132 60.894 1.00 23.16 223 ASN A C 1
ATOM 3450 O O . ASN A 1 223 ? 33.982 65.960 61.027 1.00 20.71 223 ASN A O 1
ATOM 3461 N N . HIS A 1 224 ? 35.776 66.780 59.870 1.00 20.40 224 HIS A N 1
ATOM 3462 C CA . HIS A 1 224 ? 34.973 67.318 58.771 1.00 19.78 224 HIS A CA 1
ATOM 3463 C C . HIS A 1 224 ? 33.972 68.357 59.226 1.00 19.33 224 HIS A C 1
ATOM 3464 O O . HIS A 1 224 ? 32.862 68.470 58.662 1.00 17.71 224 HIS A O 1
ATOM 3479 N N . VAL A 1 225 ? 34.338 69.085 60.274 1.00 20.32 225 VAL A N 1
ATOM 3480 C CA . VAL A 1 225 ? 33.458 70.129 60.782 1.00 22.26 225 VAL A CA 1
ATOM 3481 C C . VAL A 1 225 ? 33.151 71.200 59.729 1.00 19.25 225 VAL A C 1
ATOM 3482 O O . VAL A 1 225 ? 32.025 71.721 59.676 1.00 17.23 225 VAL A O 1
ATOM 3495 N N . ASN A 1 226 ? 34.103 71.493 58.840 1.00 17.93 226 ASN A N 1
ATOM 3496 C CA . ASN A 1 226 ? 33.824 72.486 57.805 1.00 20.10 226 ASN A CA 1
ATOM 3497 C C . ASN A 1 226 ? 32.685 72.022 56.861 1.00 20.85 226 ASN A C 1
ATOM 3498 O O . ASN A 1 226 ? 31.731 72.767 56.610 1.00 20.87 226 ASN A O 1
ATOM 3509 N N . HIS A 1 227 ? 32.801 70.794 56.351 1.00 19.32 227 HIS A N 1
ATOM 3510 C CA . HIS A 1 227 ? 31.758 70.220 55.516 1.00 20.89 227 HIS A CA 1
ATOM 3511 C C . HIS A 1 227 ? 30.410 70.246 56.255 1.00 18.71 227 HIS A C 1
ATOM 3512 O O . HIS A 1 227 ? 29.396 70.617 55.686 1.00 19.21 227 HIS A O 1
ATOM 3527 N N . LEU A 1 228 ? 30.413 69.836 57.510 1.00 17.70 228 LEU A N 1
ATOM 3528 C CA . LEU A 1 228 ? 29.174 69.663 58.228 1.00 17.71 228 LEU A CA 1
ATOM 3529 C C . LEU A 1 228 ? 28.492 70.967 58.590 1.00 18.65 228 LEU A C 1
ATOM 3530 O O . LEU A 1 228 ? 27.241 71.037 58.511 1.00 16.93 228 LEU A O 1
ATOM 3546 N N . ILE A 1 229 ? 29.264 71.999 58.956 1.00 18.30 229 ILE A N 1
ATOM 3547 C CA . ILE A 1 229 ? 28.638 73.306 59.225 1.00 17.34 229 ILE A CA 1
ATOM 3548 C C . ILE A 1 229 ? 28.045 73.855 57.931 1.00 15.29 229 ILE A C 1
ATOM 3549 O O . ILE A 1 229 ? 26.919 74.382 57.924 1.00 15.98 229 ILE A O 1
ATOM 3565 N N . HIS A 1 230 ? 28.759 73.714 56.819 1.00 15.82 230 HIS A N 1
ATOM 3566 C CA . HIS A 1 230 ? 28.216 74.135 55.557 1.00 16.55 230 HIS A CA 1
ATOM 3567 C C . HIS A 1 230 ? 26.921 73.385 55.239 1.00 17.28 230 HIS A C 1
ATOM 3568 O O . HIS A 1 230 ? 25.945 73.979 54.696 1.00 18.08 230 HIS A O 1
ATOM 3583 N N . LEU A 1 231 ? 26.886 72.088 55.503 1.00 17.05 231 LEU A N 1
ATOM 3584 C CA . LEU A 1 231 ? 25.689 71.343 55.186 1.00 18.68 231 LEU A CA 1
ATOM 3585 C C . LEU A 1 231 ? 24.485 71.760 56.074 1.00 20.30 231 LEU A C 1
ATOM 3586 O O . LEU A 1 231 ? 23.322 71.891 55.601 1.00 19.89 231 LEU A O 1
ATOM 3602 N N . ILE A 1 232 ? 24.786 72.065 57.322 1.00 19.07 232 ILE A N 1
ATOM 3603 C CA . ILE A 1 232 ? 23.817 72.581 58.281 1.00 20.11 232 ILE A CA 1
ATOM 3604 C C . ILE A 1 232 ? 23.210 73.888 57.808 1.00 18.90 232 ILE A C 1
ATOM 3605 O O . ILE A 1 232 ? 21.986 74.084 57.886 1.00 18.56 232 ILE A O 1
ATOM 3621 N N . TYR A 1 233 ? 24.034 74.763 57.249 1.00 15.93 233 TYR A N 1
ATOM 3622 C CA . TYR A 1 233 ? 23.494 75.939 56.639 1.00 17.73 233 TYR A CA 1
ATOM 3623 C C . TYR A 1 233 ? 22.784 75.630 55.346 1.00 18.62 233 TYR A C 1
ATOM 3624 O O . TYR A 1 233 ? 21.752 76.201 55.069 1.00 17.59 233 TYR A O 1
ATOM 3642 N N . ASP A 1 234 ? 23.343 74.734 54.533 1.00 19.38 234 ASP A N 1
ATOM 3643 C CA . ASP A 1 234 ? 22.795 74.533 53.192 1.00 20.46 234 ASP A CA 1
ATOM 3644 C C . ASP A 1 234 ? 21.391 73.870 53.247 1.00 17.31 234 ASP A C 1
ATOM 3645 O O . ASP A 1 234 ? 20.592 74.038 52.344 1.00 18.90 234 ASP A O 1
ATOM 3654 N N . LEU A 1 235 ? 21.143 73.090 54.267 1.00 17.84 235 LEU A N 1
ATOM 3655 C CA . LEU A 1 235 ? 19.860 72.382 54.434 1.00 19.51 235 LEU A CA 1
ATOM 3656 C C . LEU A 1 235 ? 18.886 73.151 55.379 1.00 21.44 235 LEU A C 1
ATOM 3657 O O . LEU A 1 235 ? 17.807 72.630 55.712 1.00 21.39 235 LEU A O 1
ATOM 3673 N N . ASP A 1 236 ? 19.279 74.371 55.781 1.00 19.60 236 ASP A N 1
ATOM 3674 C CA . ASP A 1 236 ? 18.480 75.264 56.644 1.00 20.44 236 ASP A CA 1
ATOM 3675 C C . ASP A 1 236 ? 18.137 74.649 57.989 1.00 21.35 236 ASP A C 1
ATOM 3676 O O . ASP A 1 236 ? 17.061 74.879 58.543 1.00 22.95 236 ASP A O 1
ATOM 3685 N N . VAL A 1 237 ? 19.110 73.924 58.533 1.00 18.87 237 VAL A N 1
ATOM 3686 C CA . VAL A 1 237 ? 19.095 73.422 59.896 1.00 18.80 237 VAL A CA 1
ATOM 3687 C C . VAL A 1 237 ? 19.555 74.519 60.847 1.00 20.60 237 VAL A C 1
ATOM 3688 O O . VAL A 1 237 ? 19.007 74.681 61.957 1.00 19.81 237 VAL A O 1
ATOM 3701 N N . ALA A 1 238 ? 20.512 75.342 60.389 1.00 21.61 238 ALA A N 1
ATOM 3702 C CA . ALA A 1 238 ? 21.070 76.382 61.264 1.00 19.85 238 ALA A CA 1
ATOM 3703 C C . ALA A 1 238 ? 20.108 77.231 62.111 1.00 17.68 238 ALA A C 1
ATOM 3704 O O . ALA A 1 238 ? 20.354 77.361 63.299 1.00 18.88 238 ALA A O 1
ATOM 3711 N N . PRO A 1 239 ? 19.070 77.821 61.522 1.00 19.20 239 PRO A N 1
ATOM 3712 C CA . PRO A 1 239 ? 18.122 78.671 62.284 1.00 23.96 239 PRO A CA 1
ATOM 3713 C C . PRO A 1 239 ? 17.450 77.978 63.472 1.00 23.30 239 PRO A C 1
ATOM 3714 O O . PRO A 1 239 ? 17.089 78.642 64.441 1.00 23.77 239 PRO A O 1
ATOM 3725 N N . TYR A 1 240 ? 17.262 76.671 63.374 1.00 20.99 240 TYR A N 1
ATOM 3726 C CA . TYR A 1 240 ? 16.496 75.927 64.381 1.00 21.10 240 TYR A CA 1
ATOM 3727 C C . TYR A 1 240 ? 17.353 75.412 65.526 1.00 20.09 240 TYR A C 1
ATOM 3728 O O . TYR A 1 240 ? 16.804 74.873 66.519 1.00 23.45 240 TYR A O 1
ATOM 3746 N N . ILE A 1 241 ? 18.644 75.622 65.420 1.00 20.17 241 ILE A N 1
ATOM 3747 C CA . ILE A 1 241 ? 19.605 75.201 66.434 1.00 20.89 241 ILE A CA 1
ATOM 3748 C C . ILE A 1 241 ? 20.408 76.374 67.013 1.00 22.98 241 ILE A C 1
ATOM 3749 O O . ILE A 1 241 ? 21.485 76.176 67.567 1.00 26.42 241 ILE A O 1
ATOM 3765 N N . GLY A 1 242 ? 19.874 77.578 66.920 1.00 23.23 242 GLY A N 1
ATOM 3766 C CA . GLY A 1 242 ? 20.446 78.692 67.629 1.00 26.46 242 GLY A CA 1
ATOM 3767 C C . GLY A 1 242 ? 21.647 79.380 66.937 1.00 26.70 242 GLY A C 1
ATOM 3768 O O . GLY A 1 242 ? 22.279 80.217 67.559 1.00 26.62 242 GLY A O 1
ATOM 3772 N N . LEU A 1 243 ? 21.918 79.011 65.690 1.00 25.44 243 LEU A N 1
ATOM 3773 C CA . LEU A 1 243 ? 22.971 79.619 64.851 1.00 25.54 243 LEU A CA 1
ATOM 3774 C C . LEU A 1 243 ? 22.419 80.837 64.086 1.00 25.31 243 LEU A C 1
ATOM 3775 O O . LEU A 1 243 ? 21.232 80.872 63.748 1.00 25.88 243 LEU A O 1
ATOM 3791 N N . PRO A 1 244 ? 23.227 81.913 63.907 1.00 25.53 244 PRO A N 1
ATOM 3792 C CA . PRO A 1 244 ? 22.668 83.097 63.204 1.00 29.55 244 PRO A CA 1
ATOM 3793 C C . PRO A 1 244 ? 22.442 82.817 61.751 1.00 31.28 244 PRO A C 1
ATOM 3794 O O . PRO A 1 244 ? 23.277 82.158 61.137 1.00 29.12 244 PRO A O 1
ATOM 3805 N N . ALA A 1 245 ? 21.353 83.311 61.200 1.00 39.98 245 ALA A N 1
ATOM 3806 C CA . ALA A 1 245 ? 20.915 82.895 59.861 1.00 51.24 245 ALA A CA 1
ATOM 3807 C C . ALA A 1 245 ? 21.850 83.394 58.755 1.00 48.61 245 ALA A C 1
ATOM 3808 O O . ALA A 1 245 ? 22.070 82.704 57.720 1.00 48.90 245 ALA A O 1
ATOM 3815 N N . ASN A 1 246 ? 22.389 84.587 58.996 1.00 40.73 246 ASN A N 1
ATOM 3816 C CA . ASN A 1 246 ? 23.365 85.210 58.132 1.00 50.91 246 ASN A CA 1
ATOM 3817 C C . ASN A 1 246 ? 24.759 85.233 58.809 1.00 54.39 246 ASN A C 1
ATOM 3818 O O . ASN A 1 246 ? 25.275 86.285 59.234 1.00 62.84 246 ASN A O 1
ATOM 3829 N N . ALA A 1 247 ? 25.372 84.068 58.899 1.00 42.92 247 ALA A N 1
ATOM 3830 C CA . ALA A 1 247 ? 26.700 83.968 59.501 1.00 38.20 247 ALA A CA 1
ATOM 3831 C C . ALA A 1 247 ? 27.775 84.380 58.467 1.00 38.34 247 ALA A C 1
ATOM 3832 O O . ALA A 1 247 ? 27.472 84.457 57.259 1.00 31.52 247 ALA A O 1
ATOM 3839 N N . SER A 1 248 ? 29.011 84.661 58.911 1.00 42.01 248 SER A N 1
ATOM 3840 C CA . SER A 1 248 ? 30.083 84.888 57.924 1.00 39.69 248 SER A CA 1
ATOM 3841 C C . SER A 1 248 ? 30.679 83.548 57.735 1.00 34.40 248 SER A C 1
ATOM 3842 O O . SER A 1 248 ? 31.545 83.077 58.579 1.00 30.25 248 SER A O 1
ATOM 3850 N N . LEU A 1 249 ? 30.200 82.891 56.682 1.00 30.72 249 LEU A N 1
ATOM 3851 C CA . LEU A 1 249 ? 30.826 81.624 56.379 1.00 27.60 249 LEU A CA 1
ATOM 3852 C C . LEU A 1 249 ? 32.270 81.835 55.936 1.00 23.69 249 LEU A C 1
ATOM 3853 O O . LEU A 1 249 ? 33.052 80.932 56.103 1.00 24.22 249 LEU A O 1
ATOM 3869 N N . GLU A 1 250 ? 32.636 83.001 55.401 1.00 22.78 250 GLU A N 1
ATOM 3870 C CA . GLU A 1 250 ? 34.028 83.234 55.015 1.00 27.95 250 GLU A CA 1
ATOM 3871 C C . GLU A 1 250 ? 34.933 83.211 56.249 1.00 26.44 250 GLU A C 1
ATOM 3872 O O . GLU A 1 250 ? 36.021 82.615 56.238 1.00 26.80 250 GLU A O 1
ATOM 3884 N N . GLU A 1 251 ? 34.468 83.833 57.329 1.00 24.20 251 GLU A N 1
ATOM 3885 C CA . GLU A 1 251 ? 35.219 83.820 58.584 1.00 24.13 251 GLU A CA 1
ATOM 3886 C C . GLU A 1 251 ? 35.277 82.400 59.159 1.00 23.04 251 GLU A C 1
ATOM 3887 O O . GLU A 1 251 ? 36.339 81.952 59.612 1.00 22.45 251 GLU A O 1
ATOM 3899 N N . PHE A 1 252 ? 34.160 81.687 59.120 1.00 19.87 252 PHE A N 1
ATOM 3900 C CA . PHE A 1 252 ? 34.153 80.287 59.533 1.00 20.77 252 PHE A CA 1
ATOM 3901 C C . PHE A 1 252 ? 35.161 79.466 58.728 1.00 21.58 252 PHE A C 1
ATOM 3902 O O . PHE A 1 252 ? 35.822 78.606 59.290 1.00 20.31 252 PHE A O 1
ATOM 3919 N N . ASP A 1 253 ? 35.279 79.708 57.423 1.00 21.83 253 ASP A N 1
ATOM 3920 C CA . ASP A 1 253 ? 36.235 78.943 56.612 1.00 21.94 253 ASP A CA 1
ATOM 3921 C C . ASP A 1 253 ? 37.679 79.240 57.057 1.00 22.00 253 ASP A C 1
ATOM 3922 O O . ASP A 1 253 ? 38.510 78.340 57.188 1.00 19.83 253 ASP A O 1
ATOM 3931 N N . LYS A 1 254 ? 37.949 80.484 57.353 1.00 22.13 254 LYS A N 1
ATOM 3932 C CA . LYS A 1 254 ? 39.293 80.873 57.793 1.00 22.70 254 LYS A CA 1
ATOM 3933 C C . LYS A 1 254 ? 39.603 80.280 59.147 1.00 20.36 254 LYS A C 1
ATOM 3934 O O . LYS A 1 254 ? 40.686 79.721 59.359 1.00 20.87 254 LYS A O 1
ATOM 3953 N N . VAL A 1 255 ? 38.665 80.389 60.056 1.00 18.55 255 VAL A N 1
ATOM 3954 C CA . VAL A 1 255 ? 38.884 79.937 61.420 1.00 20.09 255 VAL A CA 1
ATOM 3955 C C . VAL A 1 255 ? 38.939 78.408 61.516 1.00 22.38 255 VAL A C 1
ATOM 3956 O O . VAL A 1 255 ? 39.765 77.869 62.239 1.00 20.32 255 VAL A O 1
ATOM 3969 N N . SER A 1 256 ? 38.094 77.702 60.765 1.00 19.68 256 SER A N 1
ATOM 3970 C CA . SER A 1 256 ? 38.162 76.263 60.816 1.00 21.49 256 SER A CA 1
ATOM 3971 C C . SER A 1 256 ? 39.535 75.760 60.310 1.00 21.00 256 SER A C 1
ATOM 3972 O O . SER A 1 256 ? 40.069 74.798 60.848 1.00 21.53 256 SER A O 1
ATOM 3980 N N . LYS A 1 257 ? 40.130 76.421 59.327 1.00 19.94 257 LYS A N 1
ATOM 3981 C CA . LYS A 1 257 ? 41.489 76.126 58.924 1.00 24.25 257 LYS A CA 1
ATOM 3982 C C . LYS A 1 257 ? 42.499 76.481 60.032 1.00 26.11 257 LYS A C 1
ATOM 3983 O O . LYS A 1 257 ? 43.430 75.718 60.298 1.00 24.33 257 LYS A O 1
ATOM 4002 N N . ASN A 1 258 ? 42.327 77.657 60.634 1.00 26.35 258 ASN A N 1
ATOM 4003 C CA . ASN A 1 258 ? 43.169 78.080 61.765 1.00 24.80 258 ASN A CA 1
ATOM 4004 C C . ASN A 1 258 ? 43.235 77.077 62.939 1.00 21.34 258 ASN A C 1
ATOM 4005 O O . ASN A 1 258 ? 44.356 76.808 63.428 1.00 25.23 258 ASN A O 1
ATOM 4016 N N . VAL A 1 259 ? 42.110 76.508 63.358 1.00 19.13 259 VAL A N 1
ATOM 4017 C CA . VAL A 1 259 ? 42.069 75.708 64.572 1.00 20.66 259 VAL A CA 1
ATOM 4018 C C . VAL A 1 259 ? 42.338 74.225 64.367 1.00 23.18 259 VAL A C 1
ATOM 4019 O O . VAL A 1 259 ? 42.534 73.461 65.339 1.00 23.57 259 VAL A O 1
ATOM 4032 N N . ASP A 1 260 ? 42.359 73.826 63.096 1.00 23.38 260 ASP A N 1
ATOM 4033 C CA . ASP A 1 260 ? 42.464 72.408 62.709 1.00 24.10 260 ASP A CA 1
ATOM 4034 C C . ASP A 1 260 ? 43.769 71.830 63.251 1.00 23.19 260 ASP A C 1
ATOM 4035 O O . ASP A 1 260 ? 44.827 72.320 62.902 1.00 22.51 260 ASP A O 1
ATOM 4044 N N . GLY A 1 261 ? 43.679 70.814 64.111 1.00 24.09 261 GLY A N 1
ATOM 4045 C CA . GLY A 1 261 ? 44.872 70.154 64.638 1.00 25.44 261 GLY A CA 1
ATOM 4046 C C . GLY A 1 261 ? 45.224 70.728 66.005 1.00 23.65 261 GLY A C 1
ATOM 4047 O O . GLY A 1 261 ? 46.194 70.264 66.616 1.00 25.31 261 GLY A O 1
ATOM 4051 N N . PHE A 1 262 ? 44.463 71.721 66.491 1.00 21.55 262 PHE A N 1
ATOM 4052 C CA . PHE A 1 262 ? 44.864 72.372 67.742 1.00 23.48 262 PHE A CA 1
ATOM 4053 C C . PHE A 1 262 ? 43.822 72.324 68.827 1.00 25.58 262 PHE A C 1
ATOM 4054 O O . PHE A 1 262 ? 43.851 73.105 69.765 1.00 25.11 262 PHE A O 1
ATOM 4071 N N . SER A 1 263 ? 42.929 71.367 68.675 1.00 25.75 263 SER A N 1
ATOM 4072 C CA . SER A 1 263 ? 41.960 71.026 69.718 1.00 26.20 263 SER A CA 1
ATOM 4073 C C . SER A 1 263 ? 41.168 72.242 70.230 1.00 23.13 263 SER A C 1
ATOM 4074 O O . SER A 1 263 ? 41.206 72.552 71.440 1.00 24.20 263 SER A O 1
ATOM 4082 N N . PRO A 1 264 ? 40.481 72.921 69.341 1.00 23.29 264 PRO A N 1
ATOM 4083 C CA . PRO A 1 264 ? 39.670 74.072 69.767 1.00 26.60 264 PRO A CA 1
ATOM 4084 C C . PRO A 1 264 ? 38.583 73.656 70.752 1.00 27.45 264 PRO A C 1
ATOM 4085 O O . PRO A 1 264 ? 38.034 72.558 70.605 1.00 25.96 264 PRO A O 1
ATOM 4096 N N . LYS A 1 265 ? 38.254 74.520 71.710 1.00 25.65 265 LYS A N 1
ATOM 4097 C CA . LYS A 1 265 ? 36.986 74.364 72.412 1.00 25.63 265 LYS A CA 1
ATOM 4098 C C . LYS A 1 265 ? 35.865 74.607 71.403 1.00 23.43 265 LYS A C 1
ATOM 4099 O O . LYS A 1 265 ? 36.029 75.337 70.449 1.00 24.26 265 LYS A O 1
ATOM 4118 N N . PRO A 1 266 ? 34.685 73.981 71.591 1.00 23.31 266 PRO A N 1
ATOM 4119 C CA . PRO A 1 266 ? 33.637 74.148 70.575 1.00 23.96 266 PRO A CA 1
ATOM 4120 C C . PRO A 1 266 ? 33.199 75.595 70.359 1.00 22.75 266 PRO A C 1
ATOM 4121 O O . PRO A 1 266 ? 32.995 76.045 69.216 1.00 20.82 266 PRO A O 1
ATOM 4132 N N . VAL A 1 267 ? 33.135 76.382 71.433 1.00 21.76 267 VAL A N 1
ATOM 4133 C CA . VAL A 1 267 ? 32.726 77.767 71.261 1.00 21.58 267 VAL A CA 1
ATOM 4134 C C . VAL A 1 267 ? 33.748 78.597 70.459 1.00 19.81 267 VAL A C 1
ATOM 4135 O O . VAL A 1 267 ? 33.358 79.499 69.755 1.00 22.89 267 VAL A O 1
ATOM 4148 N N . THR A 1 268 ? 35.016 78.234 70.526 1.00 19.63 268 THR A N 1
ATOM 4149 C CA . THR A 1 268 ? 36.036 78.942 69.747 1.00 22.65 268 THR A CA 1
ATOM 4150 C C . THR A 1 268 ? 35.701 78.916 68.279 1.00 22.25 268 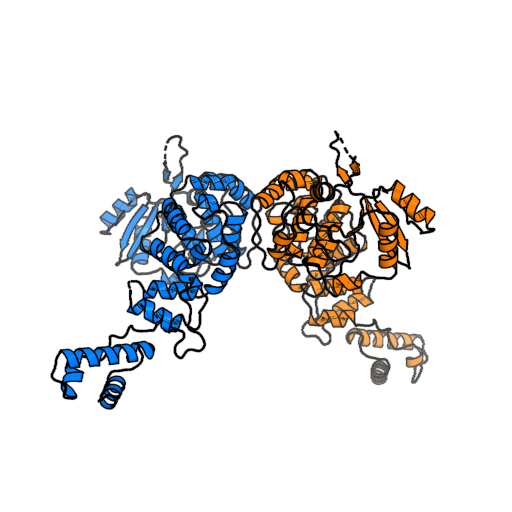THR A C 1
ATOM 4151 O O . THR A 1 268 ? 35.750 79.935 67.570 1.00 21.97 268 THR A O 1
ATOM 4162 N N . LEU A 1 269 ? 35.312 77.738 67.806 1.00 22.66 269 LEU A N 1
ATOM 4163 C CA . LEU A 1 269 ? 35.020 77.592 66.387 1.00 20.96 269 LEU A CA 1
ATOM 4164 C C . LEU A 1 269 ? 33.648 78.195 66.076 1.00 19.16 269 LEU A C 1
ATOM 4165 O O . LEU A 1 269 ? 33.429 78.896 65.075 1.00 20.10 269 LEU A O 1
ATOM 4181 N N . LEU A 1 270 ? 32.694 78.003 66.967 1.00 21.39 270 LEU A N 1
ATOM 4182 C CA . LEU A 1 270 ? 31.352 78.546 66.765 1.00 22.56 270 LEU A CA 1
ATOM 4183 C C . LEU A 1 270 ? 31.330 80.075 66.670 1.00 23.96 270 LEU A C 1
ATOM 4184 O O . LEU A 1 270 ? 30.569 80.643 65.901 1.00 26.00 270 LEU A O 1
ATOM 4200 N N . ALA A 1 271 ? 32.248 80.728 67.392 1.00 24.00 271 ALA A N 1
ATOM 4201 C CA . ALA A 1 271 ? 32.331 82.195 67.426 1.00 23.82 271 ALA A CA 1
ATOM 4202 C C . ALA A 1 271 ? 32.686 82.774 66.062 1.00 20.99 271 ALA A C 1
ATOM 4203 O O . ALA A 1 271 ? 32.435 83.937 65.819 1.00 22.65 271 ALA A O 1
ATOM 4210 N N . SER A 1 272 ? 33.247 81.981 65.163 1.00 18.86 272 SER A N 1
ATOM 4211 C CA . SER A 1 272 ? 33.558 82.513 63.837 1.00 20.97 272 SER A CA 1
ATOM 4212 C C . SER A 1 272 ? 32.287 82.774 63.049 1.00 24.50 272 SER A C 1
ATOM 4213 O O . SER A 1 272 ? 32.326 83.473 62.032 1.00 22.35 272 SER A O 1
ATOM 4221 N N . LEU A 1 273 ? 31.162 82.212 63.525 1.00 25.28 273 LEU A N 1
ATOM 4222 C CA . LEU A 1 273 ? 29.827 82.516 62.937 1.00 25.70 273 LEU A CA 1
ATOM 4223 C C . LEU A 1 273 ? 29.116 83.762 63.527 1.00 28.38 273 LEU A C 1
ATOM 4224 O O . LEU A 1 273 ? 28.092 84.227 62.996 1.00 31.23 273 LEU A O 1
ATOM 4240 N N . PHE A 1 274 ? 29.623 84.266 64.644 1.00 24.55 274 PHE A N 1
ATOM 4241 C CA . PHE A 1 274 ? 29.076 85.425 65.309 1.00 25.26 274 PHE A CA 1
ATOM 4242 C C . PHE A 1 274 ? 29.685 86.745 64.799 1.00 27.02 274 PHE A C 1
ATOM 4243 O O . PHE A 1 274 ? 30.919 86.918 64.816 1.00 22.91 274 PHE A O 1
ATOM 4260 N N . LYS A 1 275 ? 28.837 87.687 64.400 1.00 29.86 275 LYS A N 1
ATOM 4261 C CA . LYS A 1 275 ? 29.330 88.998 63.981 1.00 33.33 275 LYS A CA 1
ATOM 4262 C C . LYS A 1 275 ? 29.511 89.919 65.183 1.00 32.90 275 LYS A C 1
ATOM 4263 O O . LYS A 1 275 ? 30.445 90.725 65.242 1.00 32.87 275 LYS A O 1
ATOM 4282 N N . VAL A 1 276 ? 28.614 89.783 66.155 1.00 29.43 276 VAL A N 1
ATOM 4283 C CA . VAL A 1 276 ? 28.566 90.709 67.256 1.00 31.30 276 VAL A CA 1
ATOM 4284 C C . VAL A 1 276 ? 28.251 89.942 68.523 1.00 29.39 276 VAL A C 1
ATOM 4285 O O . VAL A 1 276 ? 27.840 88.761 68.458 1.00 27.25 276 VAL A O 1
ATOM 4298 N N . GLN A 1 277 ? 28.481 90.592 69.651 1.00 33.45 277 GLN A N 1
ATOM 4299 C CA . GLN A 1 277 ? 28.280 89.979 70.948 1.00 37.54 277 GLN A CA 1
ATOM 4300 C C . GLN A 1 277 ? 26.851 89.464 71.109 1.00 40.81 277 GLN A C 1
ATOM 4301 O O . GLN A 1 277 ? 26.646 88.395 71.676 1.00 38.45 277 GLN A O 1
ATOM 4315 N N . ASP A 1 278 ? 25.872 90.200 70.575 1.00 40.81 278 ASP A N 1
ATOM 4316 C CA . ASP A 1 278 ? 24.465 89.783 70.666 1.00 39.59 278 ASP A CA 1
ATOM 4317 C C . ASP A 1 278 ? 24.212 88.378 70.077 1.00 34.38 278 ASP A C 1
ATOM 4318 O O . ASP A 1 278 ? 23.239 87.679 70.438 1.00 32.66 278 ASP A O 1
ATOM 4327 N N . ASP A 1 279 ? 25.074 87.913 69.173 1.00 29.58 279 ASP A N 1
ATOM 4328 C CA . ASP A 1 279 ? 24.851 86.554 68.653 1.00 25.08 279 ASP A CA 1
ATOM 4329 C C . ASP A 1 279 ? 25.191 85.502 69.695 1.00 25.46 279 ASP A C 1
ATOM 4330 O O . ASP A 1 279 ? 24.677 84.377 69.629 1.00 26.35 279 ASP A O 1
ATOM 4339 N N . VAL A 1 280 ? 26.116 85.816 70.602 1.00 25.67 280 VAL A N 1
ATOM 4340 C CA . VAL A 1 280 ? 26.443 84.871 71.676 1.00 24.99 280 VAL A CA 1
ATOM 4341 C C . VAL A 1 280 ? 25.215 84.799 72.609 1.00 25.10 280 VAL A C 1
ATOM 4342 O O . VAL A 1 280 ? 24.740 83.723 72.990 1.00 25.40 280 VAL A O 1
ATOM 4355 N N . THR A 1 281 ? 24.674 85.960 72.940 1.00 24.59 281 THR A N 1
ATOM 4356 C CA . THR A 1 281 ? 23.614 85.998 73.935 1.00 25.54 281 THR A CA 1
ATOM 4357 C C . THR A 1 281 ? 22.381 85.339 73.338 1.00 25.41 281 THR A C 1
ATOM 4358 O O . THR A 1 281 ? 21.661 84.635 74.026 1.00 26.60 281 THR A O 1
ATOM 4369 N N . LYS A 1 282 ? 22.205 85.428 72.021 1.00 29.54 282 LYS A N 1
ATOM 4370 C CA . LYS A 1 282 ? 21.093 84.730 71.346 1.00 31.67 282 LYS A CA 1
ATOM 4371 C C . LYS A 1 282 ? 21.309 83.249 71.311 1.00 30.22 282 LYS A C 1
ATOM 4372 O O . LYS A 1 282 ? 20.377 82.482 71.473 1.00 31.75 282 LYS A O 1
ATOM 4391 N N . LEU A 1 283 ? 22.550 82.812 71.126 1.00 26.74 283 LEU A N 1
ATOM 4392 C CA . LEU A 1 283 ? 22.830 81.398 71.144 1.00 25.59 283 LEU A CA 1
ATOM 4393 C C . LEU A 1 283 ? 22.562 80.797 72.544 1.00 27.33 283 LEU A C 1
ATOM 4394 O O . LEU A 1 283 ? 22.056 79.660 72.680 1.00 30.03 283 LEU A O 1
ATOM 4410 N N . ASP A 1 284 ? 22.942 81.538 73.569 1.00 25.36 284 ASP A N 1
ATOM 4411 C CA . ASP A 1 284 ? 22.759 81.125 74.962 1.00 25.57 284 ASP A CA 1
ATOM 4412 C C . ASP A 1 284 ? 21.269 80.957 75.300 1.00 26.97 284 ASP A C 1
ATOM 4413 O O . ASP A 1 284 ? 20.883 79.998 75.954 1.00 27.65 284 ASP A O 1
ATOM 4422 N N . LEU A 1 285 ? 20.435 81.870 74.805 1.00 25.25 285 LEU A N 1
ATOM 4423 C CA . LEU A 1 285 ? 19.022 81.850 75.098 1.00 26.76 285 LEU A CA 1
ATOM 4424 C C . LEU A 1 285 ? 18.413 80.555 74.553 1.00 26.42 285 LEU A C 1
ATOM 4425 O O . LEU A 1 285 ? 17.511 79.961 75.167 1.00 30.40 285 LEU A O 1
ATOM 4441 N N . ARG A 1 286 ? 18.912 80.115 73.400 1.00 22.22 286 ARG A N 1
ATOM 4442 C CA . ARG A 1 286 ? 18.445 78.902 72.756 1.00 22.00 286 ARG A CA 1
ATOM 4443 C C . ARG A 1 286 ? 19.061 77.659 73.355 1.00 22.51 286 ARG A C 1
ATOM 4444 O O . ARG A 1 286 ? 18.338 76.709 73.651 1.00 21.92 286 ARG A O 1
ATOM 4465 N N . LEU A 1 287 ? 20.396 77.650 73.480 1.00 22.74 287 LEU A N 1
ATOM 4466 C CA . LEU A 1 287 ? 21.106 76.422 73.812 1.00 24.05 287 LEU A CA 1
ATOM 4467 C C . LEU A 1 287 ? 21.466 76.250 75.284 1.00 25.16 287 LEU A C 1
ATOM 4468 O O . LEU A 1 287 ? 21.935 75.192 75.643 1.00 29.52 287 LEU A O 1
ATOM 4484 N N . LYS A 1 288 ? 21.257 77.283 76.101 1.00 23.97 288 LYS A N 1
ATOM 4485 C CA . LYS A 1 288 ? 21.399 77.223 77.563 1.00 27.26 288 LYS A CA 1
ATOM 4486 C C . LYS A 1 288 ? 22.804 76.796 77.945 1.00 27.69 288 LYS A C 1
ATOM 4487 O O . LYS A 1 288 ? 22.982 75.883 78.750 1.00 29.72 288 LYS A O 1
ATOM 4506 N N . ILE A 1 289 ? 23.792 77.496 77.401 1.00 27.30 289 ILE A N 1
ATOM 4507 C CA . ILE A 1 289 ? 25.180 77.064 77.524 1.00 26.44 289 ILE A CA 1
ATOM 4508 C C . ILE A 1 289 ? 25.754 77.421 78.919 1.00 28.03 289 ILE A C 1
ATOM 4509 O O . ILE A 1 289 ? 25.190 78.242 79.672 1.00 29.93 289 ILE A O 1
ATOM 4525 N N . ALA A 1 290 ? 26.867 76.792 79.283 1.00 27.05 290 ALA A N 1
ATOM 4526 C CA . ALA A 1 290 ? 27.500 77.130 80.557 1.00 28.86 290 ALA A CA 1
ATOM 4527 C C . ALA A 1 290 ? 28.047 78.554 80.553 1.00 28.45 290 ALA A C 1
ATOM 4528 O O . ALA A 1 290 ? 28.472 79.072 79.520 1.00 26.66 290 ALA A O 1
ATOM 4535 N N . LYS A 1 291 ? 28.050 79.187 81.718 1.00 29.51 291 LYS A N 1
ATOM 4536 C CA . LYS A 1 291 ? 28.723 80.485 81.893 1.00 32.65 291 LYS A CA 1
ATOM 4537 C C . LYS A 1 291 ? 30.100 80.582 81.231 1.00 32.52 291 LYS A C 1
ATOM 4538 O O . LYS A 1 291 ? 30.400 81.587 80.595 1.00 29.97 291 LYS A O 1
ATOM 4557 N N . GLU A 1 292 ? 30.940 79.554 81.387 1.00 34.59 292 GLU A N 1
ATOM 4558 C CA . GLU A 1 292 ? 32.291 79.547 80.813 1.00 35.86 292 GLU A CA 1
ATOM 4559 C C . GLU A 1 292 ? 32.250 79.599 79.299 1.00 30.73 292 GLU A C 1
ATOM 4560 O O . GLU A 1 292 ? 33.108 80.228 78.608 1.00 29.12 292 GLU A O 1
ATOM 4572 N N . GLU A 1 293 ? 31.275 78.895 78.764 1.00 28.54 293 GLU A N 1
ATOM 4573 C CA . GLU A 1 293 ? 31.094 78.813 77.302 1.00 25.31 293 GLU A CA 1
ATOM 4574 C C . GLU A 1 293 ? 30.665 80.169 76.738 1.00 24.78 293 GLU A C 1
ATOM 4575 O O . GLU A 1 293 ? 31.208 80.649 75.728 1.00 24.66 293 GLU A O 1
ATOM 4587 N N . LYS A 1 294 ? 29.692 80.789 77.390 1.00 24.90 294 LYS A N 1
ATOM 4588 C CA . LYS A 1 294 ? 29.198 82.094 76.973 1.00 24.12 294 LYS A CA 1
ATOM 4589 C C . LYS A 1 294 ? 30.320 83.147 77.037 1.00 25.13 294 LYS A C 1
ATOM 4590 O O . LYS A 1 294 ? 30.536 83.928 76.091 1.00 26.80 294 LYS A O 1
ATOM 4609 N N . ASN A 1 295 ? 31.048 83.156 78.141 1.00 25.95 295 ASN A N 1
ATOM 4610 C CA . ASN A 1 295 ? 32.101 84.152 78.355 1.00 29.21 295 ASN A CA 1
ATOM 4611 C C . ASN A 1 295 ? 33.250 83.979 77.392 1.00 27.01 295 ASN A C 1
ATOM 4612 O O . ASN A 1 295 ? 33.900 84.960 77.004 1.00 26.96 295 ASN A O 1
ATOM 4623 N N . LEU A 1 296 ? 33.512 82.741 77.008 1.00 25.29 296 LEU A N 1
ATOM 4624 C CA . LEU A 1 296 ? 34.500 82.487 75.963 1.00 25.92 296 LEU A CA 1
ATOM 4625 C C . LEU A 1 296 ? 34.074 83.084 74.616 1.00 24.61 296 LEU A C 1
ATOM 4626 O O . LEU A 1 296 ? 34.860 83.775 73.939 1.00 24.12 296 LEU A O 1
ATOM 4642 N N . GLY A 1 297 ? 32.825 82.835 74.230 1.00 23.12 297 GLY A N 1
ATOM 4643 C CA . GLY A 1 297 ? 32.286 83.401 73.028 1.00 22.58 297 GLY A CA 1
ATOM 4644 C C . GLY A 1 297 ? 32.341 84.910 73.029 1.00 24.05 297 GLY A C 1
ATOM 4645 O O . GLY A 1 297 ? 32.772 85.482 72.027 1.00 24.21 297 GLY A O 1
ATOM 4649 N N . LEU A 1 298 ? 31.913 85.563 74.123 1.00 24.17 298 LEU A N 1
ATOM 4650 C CA . LEU A 1 298 ? 31.982 87.009 74.194 1.00 25.44 298 LEU A CA 1
ATOM 4651 C C . LEU A 1 298 ? 33.409 87.496 74.110 1.00 26.25 298 LEU A C 1
ATOM 4652 O O . LEU A 1 298 ? 33.667 88.518 73.497 1.00 27.17 298 LEU A O 1
ATOM 4668 N N . PHE A 1 299 ? 34.333 86.784 74.755 1.00 24.28 299 PHE A N 1
ATOM 4669 C CA . PHE A 1 299 ? 35.738 87.187 74.754 1.00 24.83 299 PHE A CA 1
ATOM 4670 C C . PHE A 1 299 ? 36.342 87.232 73.322 1.00 25.90 299 PHE A C 1
ATOM 4671 O O . PHE A 1 299 ? 37.069 88.191 72.939 1.00 24.07 299 PHE A O 1
ATOM 4688 N N . ILE A 1 300 ? 36.068 86.175 72.552 1.00 23.34 300 ILE A N 1
ATOM 4689 C CA . ILE A 1 300 ? 36.594 86.059 71.199 1.00 22.51 300 ILE A CA 1
ATOM 4690 C C . ILE A 1 300 ? 35.963 87.130 70.293 1.00 24.35 300 ILE A C 1
ATOM 4691 O O . ILE A 1 300 ? 36.640 87.812 69.532 1.00 24.16 300 ILE A O 1
ATOM 4707 N N . VAL A 1 301 ? 34.640 87.276 70.359 1.00 23.37 301 VAL A N 1
ATOM 4708 C CA . VAL A 1 301 ? 33.981 88.245 69.521 1.00 24.93 301 VAL A CA 1
ATOM 4709 C C . VAL A 1 301 ? 34.508 89.660 69.856 1.00 28.85 301 VAL A C 1
ATOM 4710 O O . VAL A 1 301 ? 34.743 90.476 68.953 1.00 29.54 301 VAL A O 1
ATOM 4723 N N . LYS A 1 302 ? 34.752 89.925 71.139 1.00 30.65 302 LYS A N 1
ATOM 4724 C CA . LYS A 1 302 ? 35.207 91.242 71.582 1.00 34.23 302 LYS A CA 1
ATOM 4725 C C . LYS A 1 302 ? 36.634 91.518 71.189 1.00 31.98 302 LYS A C 1
ATOM 4726 O O . LYS A 1 302 ? 36.966 92.641 70.831 1.00 33.56 302 LYS A O 1
ATOM 4745 N N . ASN A 1 303 ? 37.489 90.507 71.256 1.00 25.51 303 ASN A N 1
ATOM 4746 C CA . ASN A 1 303 ? 38.940 90.745 71.179 1.00 25.53 303 ASN A CA 1
ATOM 4747 C C . ASN A 1 303 ? 39.625 90.251 69.902 1.00 25.97 303 ASN A C 1
ATOM 4748 O O . ASN A 1 303 ? 40.805 90.588 69.651 1.00 26.34 303 ASN A O 1
ATOM 4759 N N . ARG A 1 304 ? 38.900 89.506 69.064 1.00 24.72 304 ARG A N 1
ATOM 4760 C CA . ARG A 1 304 ? 39.544 88.893 67.898 1.00 23.47 304 ARG A CA 1
ATOM 4761 C C . ARG A 1 304 ? 40.226 89.873 66.935 1.00 25.58 304 ARG A C 1
ATOM 4762 O O . ARG A 1 304 ? 41.230 89.535 66.344 1.00 26.57 304 ARG A O 1
ATOM 4783 N N . LYS A 1 305 ? 39.677 91.065 66.750 1.00 29.67 305 LYS A N 1
ATOM 4784 C CA . LYS A 1 305 ? 40.266 92.056 65.816 1.00 33.15 305 LYS A CA 1
ATOM 4785 C C . LYS A 1 305 ? 41.375 92.915 66.461 1.00 32.02 305 LYS A C 1
ATOM 4786 O O . LYS A 1 305 ? 42.335 93.303 65.801 1.00 31.69 305 LYS A O 1
ATOM 4805 N N . ASP A 1 306 ? 41.254 93.184 67.756 1.00 30.36 306 ASP A N 1
ATOM 4806 C CA . ASP A 1 306 ? 42.144 94.096 68.450 1.00 34.34 306 ASP A CA 1
ATOM 4807 C C . ASP A 1 306 ? 43.249 93.493 69.296 1.00 30.32 306 ASP A C 1
ATOM 4808 O O . ASP A 1 306 ? 44.288 94.105 69.430 1.00 30.15 306 ASP A O 1
ATOM 4817 N N . LEU A 1 307 ? 43.032 92.346 69.921 1.00 27.96 307 LEU A N 1
ATOM 4818 C CA . LEU A 1 307 ? 44.085 91.773 70.754 1.00 29.01 307 LEU A CA 1
ATOM 4819 C C . LEU A 1 307 ? 44.871 90.880 69.811 1.00 27.37 307 LEU A C 1
ATOM 4820 O O . LEU A 1 307 ? 44.443 89.762 69.525 1.00 25.81 307 LEU A O 1
ATOM 4836 N N . ILE A 1 308 ? 45.967 91.408 69.281 1.00 27.97 308 ILE A N 1
ATOM 4837 C CA . ILE A 1 308 ? 46.730 90.732 68.233 1.00 27.77 308 ILE A CA 1
ATOM 4838 C C . ILE A 1 308 ? 48.199 90.877 68.488 1.00 28.86 308 ILE A C 1
ATOM 4839 O O . ILE A 1 308 ? 48.592 91.683 69.309 1.00 29.85 308 ILE A O 1
ATOM 4855 N N . LYS A 1 309 ? 49.018 90.079 67.803 1.00 29.11 309 LYS A N 1
ATOM 4856 C CA . LYS A 1 309 ? 50.449 90.068 68.139 1.00 30.94 309 LYS A CA 1
ATOM 4857 C C . LYS A 1 309 ? 51.105 91.399 67.840 1.00 33.44 309 LYS A C 1
ATOM 4858 O O . LYS A 1 309 ? 50.690 92.094 66.934 1.00 38.26 309 LYS A O 1
ATOM 4877 N N . ALA A 1 310 ? 52.120 91.742 68.614 1.00 35.05 310 ALA A N 1
ATOM 4878 C CA . ALA A 1 310 ? 52.931 92.906 68.338 1.00 41.82 310 ALA A CA 1
ATOM 4879 C C . ALA A 1 310 ? 53.822 92.562 67.142 1.00 51.62 310 ALA A C 1
ATOM 4880 O O . ALA A 1 310 ? 54.287 91.439 67.000 1.00 48.74 310 ALA A O 1
ATOM 4887 N N . THR A 1 311 ? 53.999 93.508 66.241 1.00 68.99 311 THR A N 1
ATOM 4888 C CA . THR A 1 311 ? 54.826 93.262 65.066 1.00 76.03 311 THR A CA 1
ATOM 4889 C C . THR A 1 311 ? 56.048 94.153 65.166 1.00 78.84 311 THR A C 1
ATOM 4890 O O . THR A 1 311 ? 56.000 95.204 65.802 1.00 78.13 311 THR A O 1
ATOM 4901 N N . ASP A 1 312 ? 57.150 93.715 64.568 1.00 86.88 312 ASP A N 1
ATOM 4902 C CA . ASP A 1 312 ? 58.395 94.465 64.650 1.00 92.57 312 ASP A CA 1
ATOM 4903 C C . ASP A 1 312 ? 58.754 94.638 66.132 1.00 89.92 312 ASP A C 1
ATOM 4904 O O . ASP A 1 312 ? 59.232 95.693 66.562 1.00 88.91 312 ASP A O 1
ATOM 4913 N N . SER A 1 313 ? 58.501 93.587 66.907 1.00 85.19 313 SER A N 1
ATOM 4914 C CA . SER A 1 313 ? 58.675 93.641 68.358 1.00 78.75 313 SER A CA 1
ATOM 4915 C C . SER A 1 313 ? 59.622 92.582 68.899 1.00 72.36 313 SER A C 1
ATOM 4916 O O . SER A 1 313 ? 59.936 91.586 68.247 1.00 71.40 313 SER A O 1
ATOM 4924 N N . SER A 1 314 ? 60.043 92.820 70.131 1.00 66.76 314 SER A N 1
ATOM 4925 C CA . SER A 1 314 ? 60.966 91.952 70.848 1.00 59.68 314 SER A CA 1
ATOM 4926 C C . SER A 1 314 ? 60.214 90.796 71.469 1.00 52.52 314 SER A C 1
ATOM 4927 O O . SER A 1 314 ? 60.787 89.757 71.835 1.00 55.66 314 SER A O 1
ATOM 4935 N N . ASP A 1 315 ? 58.909 90.995 71.604 1.00 41.26 315 ASP A N 1
ATOM 4936 C CA . ASP A 1 315 ? 58.052 89.988 72.170 1.00 38.85 315 ASP A CA 1
ATOM 4937 C C . ASP A 1 315 ? 56.652 90.128 71.533 1.00 36.12 315 ASP A C 1
ATOM 4938 O O . ASP A 1 315 ? 55.816 90.852 72.069 1.00 35.82 315 ASP A O 1
ATOM 4947 N N . PRO A 1 316 ? 56.396 89.415 70.400 1.00 35.25 316 PRO A N 1
ATOM 4948 C CA . PRO A 1 316 ? 55.079 89.412 69.763 1.00 33.79 316 PRO A CA 1
ATOM 4949 C C . PRO A 1 316 ? 53.947 88.994 70.669 1.00 32.55 316 PRO A C 1
ATOM 4950 O O . PRO A 1 316 ? 52.792 89.312 70.391 1.00 31.60 316 PRO A O 1
ATOM 4961 N N . LEU A 1 317 ? 54.269 88.284 71.745 1.00 32.72 317 LEU A N 1
ATOM 4962 C CA . LEU A 1 317 ? 53.235 87.769 72.632 1.00 31.87 317 LEU A CA 1
ATOM 4963 C C . LEU A 1 317 ? 52.813 88.814 73.698 1.00 33.53 317 LEU A C 1
ATOM 4964 O O . LEU A 1 317 ? 51.836 88.627 74.432 1.00 33.24 317 LEU A O 1
ATOM 4980 N N . LYS A 1 318 ? 53.506 89.947 73.730 1.00 28.50 318 LYS A N 1
ATOM 4981 C CA . LYS A 1 318 ? 53.329 90.923 74.810 1.00 31.28 318 LYS A CA 1
ATOM 4982 C C . LYS A 1 318 ? 51.896 91.399 74.986 1.00 29.58 318 LYS A C 1
ATOM 4983 O O . LYS A 1 318 ? 51.416 91.431 76.121 1.00 31.70 318 LYS A O 1
ATOM 5002 N N . PRO A 1 319 ? 51.165 91.704 73.886 1.00 26.95 319 PRO A N 1
ATOM 5003 C CA . PRO A 1 319 ? 49.789 92.127 74.170 1.00 29.03 319 PRO A CA 1
ATOM 5004 C C . PRO A 1 319 ? 48.957 91.087 74.887 1.00 30.21 319 PRO A C 1
ATOM 5005 O O . PRO A 1 319 ? 48.051 91.408 75.679 1.00 33.20 319 PRO A O 1
ATOM 5016 N N . TYR A 1 320 ? 49.217 89.818 74.593 1.00 28.11 320 TYR A N 1
ATOM 5017 C CA . TYR A 1 320 ? 48.439 88.775 75.196 1.00 27.94 320 TYR A CA 1
ATOM 5018 C C . TYR A 1 320 ? 48.872 88.586 76.650 1.00 29.38 320 TYR A C 1
ATOM 5019 O O . TYR A 1 320 ? 48.025 88.368 77.515 1.00 30.89 320 TYR A O 1
ATOM 5037 N N . GLN A 1 321 ? 50.184 88.652 76.892 1.00 30.33 321 GLN A N 1
ATOM 5038 C CA . GLN A 1 321 ? 50.723 88.600 78.258 1.00 32.15 321 GLN A CA 1
ATOM 5039 C C . GLN A 1 321 ? 50.176 89.728 79.140 1.00 30.93 321 GLN A C 1
ATOM 5040 O O . GLN A 1 321 ? 49.814 89.491 80.328 1.00 31.33 321 GLN A O 1
ATOM 5054 N N . ASP A 1 322 ? 50.087 90.929 78.562 1.00 32.47 322 ASP A N 1
ATOM 5055 C CA . ASP A 1 322 ? 49.532 92.098 79.278 1.00 34.06 322 ASP A CA 1
ATOM 5056 C C . ASP A 1 322 ? 48.110 91.825 79.686 1.00 37.81 322 ASP A C 1
ATOM 5057 O O . ASP A 1 322 ? 47.676 92.174 80.810 1.00 41.48 322 ASP A O 1
ATOM 5066 N N . PHE A 1 323 ? 47.349 91.285 78.739 1.00 33.18 323 PHE A N 1
ATOM 5067 C CA . PHE A 1 323 ? 45.952 91.044 78.997 1.00 32.20 323 PHE A CA 1
ATOM 5068 C C . PHE A 1 323 ? 45.883 90.076 80.157 1.00 34.03 323 PHE A C 1
ATOM 5069 O O . PHE A 1 323 ? 45.039 90.225 81.031 1.00 41.33 323 PHE A O 1
ATOM 5086 N N . ILE A 1 324 ? 46.761 89.083 80.188 1.00 33.94 324 ILE A N 1
ATOM 5087 C CA . ILE A 1 324 ? 46.703 88.076 81.250 1.00 34.36 324 ILE A CA 1
ATOM 5088 C C . ILE A 1 324 ? 47.149 88.625 82.611 1.00 36.81 324 ILE A C 1
ATOM 5089 O O . ILE A 1 324 ? 46.513 88.373 83.644 1.00 39.56 324 ILE A O 1
ATOM 5105 N N . ILE A 1 325 ? 48.257 89.349 82.616 1.00 41.66 325 ILE A N 1
ATOM 5106 C CA . ILE A 1 325 ? 48.739 89.942 83.854 1.00 47.25 325 ILE A CA 1
ATOM 5107 C C . ILE A 1 325 ? 47.703 90.897 84.430 1.00 46.85 325 ILE A C 1
ATOM 5108 O O . ILE A 1 325 ? 47.397 90.832 85.608 1.00 50.41 325 ILE A O 1
ATOM 5124 N N . ASP A 1 326 ? 47.116 91.723 83.580 1.00 41.94 326 ASP A N 1
ATOM 5125 C CA . ASP A 1 326 ? 46.106 92.703 84.012 1.00 43.96 326 ASP A CA 1
ATOM 5126 C C . ASP A 1 326 ? 44.748 92.096 84.325 1.00 62.03 326 ASP A C 1
ATOM 5127 O O . ASP A 1 326 ? 43.855 92.792 84.784 1.00 50.73 326 ASP A O 1
ATOM 5136 N N A SER A 1 327 ? 44.647 90.791 84.072 0.50 81.98 327 SER A N 1
ATOM 5137 N N B SER A 1 327 ? 44.594 90.805 84.061 0.50 82.00 327 SER A N 1
ATOM 5138 C CA A SER A 1 327 ? 43.487 89.909 84.351 0.50 86.49 327 SER A CA 1
ATOM 5139 C CA B SER A 1 327 ? 43.315 90.102 84.248 0.50 86.96 327 SER A CA 1
ATOM 5140 C C A SER A 1 327 ? 42.711 89.605 83.061 0.50 87.67 327 SER A C 1
ATOM 5141 C C B SER A 1 327 ? 42.212 90.698 83.358 0.50 91.77 327 SER A C 1
ATOM 5142 O O A SER A 1 327 ? 41.956 88.629 82.983 0.50 87.56 327 SER A O 1
ATOM 5143 O O B SER A 1 327 ? 41.395 89.971 82.760 0.50 95.16 327 SER A O 1
ATOM 5158 N N . ASP A 1 331 ? 41.103 82.552 84.738 1.00 60.68 331 ASP A N 1
ATOM 5159 C CA . ASP A 1 331 ? 40.427 82.044 83.537 1.00 59.51 331 ASP A CA 1
ATOM 5160 C C . ASP A 1 331 ? 40.975 82.690 82.230 1.00 44.13 331 ASP A C 1
ATOM 5161 O O . ASP A 1 331 ? 40.664 82.268 81.102 1.00 44.19 331 ASP A O 1
ATOM 5169 N N . ALA A 1 332 ? 41.776 83.728 82.415 1.00 40.17 332 ALA A N 1
ATOM 5170 C CA . ALA A 1 332 ? 42.311 84.550 81.330 1.00 36.78 332 ALA A CA 1
ATOM 5171 C C . ALA A 1 332 ? 43.182 83.763 80.362 1.00 33.64 332 ALA A C 1
ATOM 5172 O O . ALA A 1 332 ? 43.129 83.974 79.135 1.00 27.45 332 ALA A O 1
ATOM 5179 N N . THR A 1 333 ? 44.018 82.885 80.904 1.00 37.21 333 THR A N 1
ATOM 5180 C CA . THR A 1 333 ? 44.969 82.162 80.063 1.00 37.87 333 THR A CA 1
ATOM 5181 C C . THR A 1 333 ? 44.244 81.223 79.109 1.00 33.36 333 THR A C 1
ATOM 5182 O O . THR A 1 333 ? 44.604 81.132 77.931 1.00 30.23 333 THR A O 1
ATOM 5193 N N . THR A 1 334 ? 43.237 80.521 79.613 1.00 34.09 334 THR A N 1
ATOM 5194 C CA . THR A 1 334 ? 42.447 79.645 78.765 1.00 35.13 334 THR A CA 1
ATOM 5195 C C . THR A 1 334 ? 41.815 80.414 77.596 1.00 33.50 334 THR A C 1
ATOM 5196 O O . THR A 1 334 ? 41.898 80.006 76.427 1.00 30.99 334 THR A O 1
ATOM 5207 N N . ARG A 1 335 ? 41.242 81.567 77.924 1.00 34.40 335 ARG A N 1
ATOM 5208 C CA . ARG A 1 335 ? 40.585 82.412 76.938 1.00 32.93 335 ARG A CA 1
ATOM 5209 C C . ARG A 1 335 ? 41.566 82.948 75.940 1.00 30.86 335 ARG A C 1
ATOM 5210 O O . ARG A 1 335 ? 41.299 82.893 74.747 1.00 28.67 335 ARG A O 1
ATOM 5231 N N . VAL A 1 336 ? 42.737 83.389 76.394 1.00 28.70 336 VAL A N 1
ATOM 5232 C CA . VAL A 1 336 ? 43.744 83.828 75.452 1.00 23.76 336 VAL A CA 1
ATOM 5233 C C . VAL A 1 336 ? 44.237 82.711 74.535 1.00 22.28 336 VAL A C 1
ATOM 5234 O O . VAL A 1 336 ? 44.434 82.953 73.350 1.00 23.78 336 VAL A O 1
ATOM 5247 N N . CYS A 1 337 ? 44.479 81.514 75.075 1.00 22.27 337 CYS A N 1
ATOM 5248 C CA . CYS A 1 337 ? 44.918 80.429 74.223 1.00 23.99 337 CYS A CA 1
ATOM 5249 C C . CYS A 1 337 ? 43.864 80.102 73.158 1.00 23.94 337 CYS A C 1
ATOM 5250 O O . CYS A 1 337 ? 44.220 79.811 72.014 1.00 22.98 337 CYS A O 1
ATOM 5258 N N . GLU A 1 338 ? 42.581 80.105 73.529 1.00 24.48 338 GLU A N 1
ATOM 5259 C CA . GLU A 1 338 ? 41.550 79.877 72.501 1.00 24.25 338 GLU A CA 1
ATOM 5260 C C . GLU A 1 338 ? 41.581 80.943 71.416 1.00 23.16 338 GLU A C 1
ATOM 5261 O O . GLU A 1 338 ? 41.443 80.645 70.218 1.00 22.59 338 GLU A O 1
ATOM 5273 N N . LEU A 1 339 ? 41.783 82.183 71.836 1.00 23.57 339 LEU A N 1
ATOM 5274 C CA . LEU A 1 339 ? 41.901 83.288 70.890 1.00 23.99 339 LEU A CA 1
ATOM 5275 C C . LEU A 1 339 ? 43.078 83.074 69.921 1.00 22.83 339 LEU A C 1
ATOM 5276 O O . LEU A 1 339 ? 42.959 83.260 68.710 1.00 21.89 339 LEU A O 1
ATOM 5292 N N . LEU A 1 340 ? 44.196 82.607 70.443 1.00 25.62 340 LEU A N 1
ATOM 5293 C CA . LEU A 1 340 ? 45.360 82.360 69.592 1.00 24.25 340 LEU A CA 1
ATOM 5294 C C . LEU A 1 340 ? 45.066 81.233 68.580 1.00 24.51 340 LEU A C 1
ATOM 5295 O O . LEU A 1 340 ? 45.468 81.308 67.428 1.00 23.65 340 LEU A O 1
ATOM 5311 N N . LYS A 1 341 ? 44.349 80.202 69.012 1.00 23.50 341 LYS A N 1
ATOM 5312 C CA . LYS A 1 341 ? 43.873 79.203 68.066 1.00 23.44 341 LYS A CA 1
ATOM 5313 C C . LYS A 1 341 ? 42.961 79.819 66.993 1.00 21.75 341 LYS A C 1
ATOM 5314 O O . LYS A 1 341 ? 43.177 79.587 65.794 1.00 23.83 341 LYS A O 1
ATOM 5333 N N . TYR A 1 342 ? 41.965 80.583 67.428 1.00 21.72 342 TYR A N 1
ATOM 5334 C CA . TYR A 1 342 ? 41.010 81.249 66.526 1.00 22.48 342 TYR A CA 1
ATOM 5335 C C . TYR A 1 342 ? 41.784 82.024 65.463 1.00 22.98 342 TYR A C 1
ATOM 5336 O O . TYR A 1 342 ? 41.475 81.950 64.287 1.00 23.08 342 TYR A O 1
ATOM 5354 N N . GLN A 1 343 ? 42.804 82.764 65.898 1.00 24.88 343 GLN A N 1
ATOM 5355 C CA . GLN A 1 343 ? 43.582 83.641 64.989 1.00 25.21 343 GLN A CA 1
ATOM 5356 C C . GLN A 1 343 ? 44.647 82.869 64.167 1.00 25.98 343 GLN A C 1
ATOM 5357 O O . GLN A 1 343 ? 45.318 83.444 63.294 1.00 25.86 343 GLN A O 1
ATOM 5371 N N . GLY A 1 344 ? 44.800 81.578 64.417 1.00 25.14 344 GLY A N 1
ATOM 5372 C CA . GLY A 1 344 ? 45.788 80.809 63.687 1.00 26.57 344 GLY A CA 1
ATOM 5373 C C . GLY A 1 344 ? 47.243 81.180 64.009 1.00 28.10 344 GLY A C 1
ATOM 5374 O O . GLY A 1 344 ? 48.132 81.023 63.147 1.00 27.77 344 GLY A O 1
ATOM 5378 N N . GLU A 1 345 ? 47.508 81.574 65.248 1.00 25.78 345 GLU A N 1
ATOM 5379 C CA . GLU A 1 345 ? 48.863 81.965 65.670 1.00 24.58 345 GLU A CA 1
ATOM 5380 C C . GLU A 1 345 ? 49.550 80.747 66.232 1.00 27.68 345 GLU A C 1
ATOM 5381 O O . GLU A 1 345 ? 49.694 80.604 67.451 1.00 29.41 345 GLU A O 1
ATOM 5393 N N . HIS A 1 346 ? 49.823 79.785 65.348 1.00 27.89 346 HIS A N 1
ATOM 5394 C CA . HIS A 1 346 ? 50.324 78.496 65.772 1.00 32.12 346 HIS A CA 1
ATOM 5395 C C . HIS A 1 346 ? 51.682 78.666 66.474 1.00 33.10 346 HIS A C 1
ATOM 5396 O O . HIS A 1 346 ? 51.871 78.066 67.507 1.00 32.55 346 HIS A O 1
ATOM 5411 N N . CYS A 1 347 ? 52.552 79.524 65.931 1.00 37.37 347 CYS A N 1
ATOM 5412 C CA . CYS A 1 347 ? 53.900 79.694 66.533 1.00 42.58 347 CYS A CA 1
ATOM 5413 C C . CYS A 1 347 ? 53.906 80.444 67.891 1.00 43.02 347 CYS A C 1
ATOM 5414 O O . CYS A 1 347 ? 54.986 80.593 68.458 1.00 50.04 347 CYS A O 1
ATOM 5422 N N . LEU A 1 348 ? 52.743 80.959 68.362 1.00 27.71 348 LEU A N 1
ATOM 5423 C CA . LEU A 1 348 ? 52.593 81.674 69.644 1.00 23.90 348 LEU A CA 1
ATOM 5424 C C . LEU A 1 348 ? 51.731 80.892 70.645 1.00 27.49 348 LEU A C 1
ATOM 5425 O O . LEU A 1 348 ? 51.769 81.136 71.862 1.00 23.28 348 LEU A O 1
ATOM 5441 N N . LEU A 1 349 ? 50.904 79.965 70.125 1.00 31.32 349 LEU A N 1
ATOM 5442 C CA . LEU A 1 349 ? 49.974 79.250 70.979 1.00 29.42 349 LEU A CA 1
ATOM 5443 C C . LEU A 1 349 ? 50.689 78.425 72.062 1.00 22.99 349 LEU A C 1
ATOM 5444 O O . LEU A 1 349 ? 50.367 78.541 73.240 1.00 22.55 349 LEU A O 1
ATOM 5460 N N . LYS A 1 350 ? 51.629 77.582 71.679 1.00 21.53 350 LYS A N 1
ATOM 5461 C CA . LYS A 1 350 ? 52.304 76.716 72.640 1.00 23.64 350 LYS A CA 1
ATOM 5462 C C . LYS A 1 350 ? 53.120 77.540 73.621 1.00 24.10 350 LYS A C 1
ATOM 5463 O O . LYS A 1 350 ? 53.178 77.194 74.814 1.00 23.54 350 LYS A O 1
ATOM 5482 N N . GLU A 1 351 ? 53.716 78.643 73.139 1.00 22.88 351 GLU A N 1
ATOM 5483 C CA . GLU A 1 351 ? 54.504 79.535 74.008 1.00 24.07 351 GLU A CA 1
ATOM 5484 C C . GLU A 1 351 ? 53.617 80.037 75.128 1.00 22.24 351 GLU A C 1
ATOM 5485 O O . GLU A 1 351 ? 54.019 80.091 76.278 1.00 22.79 351 GLU A O 1
ATOM 5497 N N . MET A 1 352 ? 52.394 80.414 74.779 1.00 21.59 352 MET A N 1
ATOM 5498 C CA . MET A 1 352 ? 51.496 80.962 75.737 1.00 23.88 352 MET A CA 1
ATOM 5499 C C . MET A 1 352 ? 51.038 79.854 76.656 1.00 24.97 352 MET A C 1
ATOM 5500 O O . MET A 1 352 ? 50.932 80.067 77.867 1.00 26.23 352 MET A O 1
ATOM 5514 N N . GLN A 1 353 ? 50.783 78.655 76.120 1.00 24.28 353 GLN A N 1
ATOM 5515 C CA . GLN A 1 353 ? 50.365 77.549 77.006 1.00 26.54 353 GLN A CA 1
ATOM 5516 C C . GLN A 1 353 ? 51.424 77.213 78.010 1.00 30.54 353 GLN A C 1
ATOM 5517 O O . GLN A 1 353 ? 51.128 76.792 79.126 1.00 31.95 353 GLN A O 1
ATOM 5531 N N . GLN A 1 354 ? 52.680 77.425 77.648 1.00 29.46 354 GLN A N 1
ATOM 5532 C CA . GLN A 1 354 ? 53.779 77.043 78.519 1.00 28.21 354 GLN A CA 1
ATOM 5533 C C . GLN A 1 354 ? 54.301 78.199 79.361 1.00 28.73 354 GLN A C 1
ATOM 5534 O O . GLN A 1 354 ? 55.274 78.052 80.070 1.00 33.04 354 GLN A O 1
ATOM 5548 N N . TRP A 1 355 ? 53.678 79.351 79.263 1.00 27.44 355 TRP A N 1
ATOM 5549 C CA . TRP A 1 355 ? 54.228 80.531 79.915 1.00 30.82 355 TRP A CA 1
ATOM 5550 C C . TRP A 1 355 ? 53.717 80.515 81.363 1.00 35.23 355 TRP A C 1
ATOM 5551 O O . TRP A 1 355 ? 52.522 80.522 81.595 1.00 40.59 355 TRP A O 1
ATOM 5572 N N . SER A 1 356 ? 54.619 80.464 82.318 1.00 34.61 356 SER A N 1
ATOM 5573 C CA . SER A 1 356 ? 54.227 80.648 83.727 1.00 37.27 356 SER A CA 1
ATOM 5574 C C . SER A 1 356 ? 54.122 82.144 84.009 1.00 39.66 356 SER A C 1
ATOM 5575 O O . SER A 1 356 ? 55.019 82.901 83.653 1.00 40.92 356 SER A O 1
ATOM 5583 N N . ILE A 1 357 ? 53.027 82.578 84.622 1.00 39.47 357 ILE A N 1
ATOM 5584 C CA . ILE A 1 357 ? 52.814 84.016 84.880 1.00 37.59 357 ILE A CA 1
ATOM 5585 C C . ILE A 1 357 ? 53.821 84.426 85.949 1.00 34.75 357 ILE A C 1
ATOM 5586 O O . ILE A 1 357 ? 53.813 83.893 87.040 1.00 30.33 357 ILE A O 1
ATOM 5602 N N . PRO A 1 358 ? 54.726 85.353 85.635 1.00 39.13 358 PRO A N 1
ATOM 5603 C CA . PRO A 1 358 ? 55.723 85.626 86.676 1.00 40.78 358 PRO A CA 1
ATOM 5604 C C . PRO A 1 358 ? 55.243 86.712 87.653 1.00 39.06 358 PRO A C 1
ATOM 5605 O O . PRO A 1 358 ? 54.635 87.676 87.212 1.00 35.91 358 PRO A O 1
ATOM 5616 N N . PRO A 1 359 ? 55.452 86.526 88.964 1.00 40.75 359 PRO A N 1
ATOM 5617 C CA . PRO A 1 359 ? 55.221 87.690 89.820 1.00 40.79 359 PRO A CA 1
ATOM 5618 C C . PRO A 1 359 ? 56.303 88.753 89.582 1.00 36.57 359 PRO A C 1
ATOM 5619 O O . PRO A 1 359 ? 57.410 88.423 89.147 1.00 33.01 359 PRO A O 1
ATOM 5630 N N . PHE A 1 360 ? 56.013 90.001 89.944 1.00 36.33 360 PHE A N 1
ATOM 5631 C CA . PHE A 1 360 ? 57.021 91.028 89.911 1.00 34.19 360 PHE A CA 1
ATOM 5632 C C . PHE A 1 360 ? 58.117 90.596 90.851 1.00 36.04 360 PHE A C 1
ATOM 5633 O O . PHE A 1 360 ? 57.858 90.276 92.010 1.00 39.58 360 PHE A O 1
ATOM 5650 N N . PRO A 1 361 ? 59.357 90.562 90.363 1.00 33.76 361 PRO A N 1
ATOM 5651 C CA . PRO A 1 361 ? 60.334 89.825 91.174 1.00 33.92 361 PRO A CA 1
ATOM 5652 C C . PRO A 1 361 ? 61.124 90.653 92.143 1.00 34.51 361 PRO A C 1
ATOM 5653 O O . PRO A 1 361 ? 62.057 90.115 92.747 1.00 38.14 361 PRO A O 1
ATOM 5664 N N . VAL A 1 362 ? 60.791 91.930 92.314 1.00 30.87 362 VAL A N 1
ATOM 5665 C CA . VAL A 1 362 ? 61.576 92.758 93.210 1.00 31.76 362 VAL A CA 1
ATOM 5666 C C . VAL A 1 362 ? 60.671 93.172 94.362 1.00 30.81 362 VAL A C 1
ATOM 5667 O O . VAL A 1 362 ? 59.535 93.536 94.133 1.00 30.26 362 VAL A O 1
ATOM 5680 N N . SER A 1 363 ? 61.180 93.069 95.580 1.00 32.05 363 SER A N 1
ATOM 5681 C CA . SER A 1 363 ? 60.401 93.414 96.766 1.00 33.86 363 SER A CA 1
ATOM 5682 C C . SER A 1 363 ? 60.940 94.677 97.424 1.00 32.27 363 SER A C 1
ATOM 5683 O O . SER A 1 363 ? 62.049 95.130 97.109 1.00 30.53 363 SER A O 1
ATOM 5691 N N . GLY A 1 364 ? 60.169 95.248 98.355 1.00 31.14 364 GLY A N 1
ATOM 5692 C CA . GLY A 1 364 ? 60.634 96.387 99.137 1.00 29.75 364 GLY A CA 1
ATOM 5693 C C . GLY A 1 364 ? 61.948 96.122 99.873 1.00 31.04 364 GLY A C 1
ATOM 5694 O O . GLY A 1 364 ? 62.814 96.976 99.933 1.00 30.96 364 GLY A O 1
ATOM 5698 N N . HIS A 1 365 ? 62.103 94.912 100.401 1.00 35.73 365 HIS A N 1
ATOM 5699 C CA . HIS A 1 365 ? 63.316 94.496 101.090 1.00 39.64 365 HIS A CA 1
ATOM 5700 C C . HIS A 1 365 ? 64.550 94.534 100.192 1.00 38.09 365 HIS A C 1
ATOM 5701 O O . HIS A 1 365 ? 65.640 94.869 100.645 1.00 38.48 365 HIS A O 1
ATOM 5716 N N . ASP A 1 366 ? 64.371 94.173 98.936 1.00 36.20 366 ASP A N 1
ATOM 5717 C CA . ASP A 1 366 ? 65.465 94.167 97.959 1.00 40.05 366 ASP A CA 1
ATOM 5718 C C . ASP A 1 366 ? 65.982 95.591 97.830 1.00 39.81 366 ASP A C 1
ATOM 5719 O O . ASP A 1 366 ? 67.201 95.825 97.775 1.00 40.55 366 ASP A O 1
ATOM 5728 N N . ILE A 1 367 ? 65.055 96.554 97.827 1.00 33.77 367 ILE A N 1
ATOM 5729 C CA . ILE A 1 367 ? 65.441 97.949 97.731 1.00 33.25 367 ILE A CA 1
ATOM 5730 C C . ILE A 1 367 ? 66.049 98.428 99.038 1.00 36.95 367 ILE A C 1
ATOM 5731 O O . ILE A 1 367 ? 66.979 99.221 99.031 1.00 39.44 367 ILE A O 1
ATOM 5747 N N . ARG A 1 368 ? 65.533 97.990 100.184 1.00 40.67 368 ARG A N 1
ATOM 5748 C CA . ARG A 1 368 ? 66.156 98.416 101.417 1.00 43.94 368 ARG A CA 1
ATOM 5749 C C . ARG A 1 368 ? 67.623 97.972 101.483 1.00 47.07 368 ARG A C 1
ATOM 5750 O O . ARG A 1 368 ? 68.474 98.674 102.036 1.00 47.56 368 ARG A O 1
ATOM 5771 N N . LYS A 1 369 ? 67.886 96.796 100.927 1.00 46.90 369 LYS A N 1
ATOM 5772 C CA . LYS A 1 369 ? 69.222 96.221 100.913 1.00 53.32 369 LYS A CA 1
ATOM 5773 C C . LYS A 1 369 ? 70.221 97.029 100.068 1.00 61.18 369 LYS A C 1
ATOM 5774 O O . LYS A 1 369 ? 71.409 96.957 100.313 1.00 66.85 369 LYS A O 1
ATOM 5793 N N . VAL A 1 370 ? 69.759 97.800 99.090 1.00 61.05 370 VAL A N 1
ATOM 5794 C CA . VAL A 1 370 ? 70.679 98.618 98.303 1.00 58.86 370 VAL A CA 1
ATOM 5795 C C . VAL A 1 370 ? 70.921 99.960 98.994 1.00 58.64 370 VAL A C 1
ATOM 5796 O O . VAL A 1 370 ? 71.628 100.813 98.466 1.00 60.27 370 VAL A O 1
ATOM 5809 N N . GLY A 1 371 ? 70.326 100.147 100.171 1.00 57.56 371 GLY A N 1
ATOM 5810 C CA . GLY A 1 371 ? 70.580 101.326 100.991 1.00 57.86 371 GLY A CA 1
ATOM 5811 C C . GLY A 1 371 ? 69.460 102.346 101.155 1.00 58.99 371 GLY A C 1
ATOM 5812 O O . GLY A 1 371 ? 69.659 103.387 101.777 1.00 65.90 371 GLY A O 1
ATOM 5816 N N . ILE A 1 372 ? 68.277 102.056 100.624 1.00 51.81 372 ILE A N 1
ATOM 5817 C CA . ILE A 1 372 ? 67.153 102.988 100.689 1.00 47.21 372 ILE A CA 1
ATOM 5818 C C . ILE A 1 372 ? 66.314 102.690 101.904 1.00 49.91 372 ILE A C 1
ATOM 5819 O O . ILE A 1 372 ? 66.021 101.540 102.185 1.00 54.91 372 ILE A O 1
ATOM 5835 N N . SER A 1 373 ? 65.883 103.729 102.600 1.00 47.41 373 SER A N 1
ATOM 5836 C CA . SER A 1 373 ? 65.164 103.555 103.850 1.00 50.79 373 SER A CA 1
ATOM 5837 C C . SER A 1 373 ? 63.766 104.176 103.825 1.00 47.58 373 SER A C 1
ATOM 5838 O O . SER A 1 373 ? 62.878 103.789 104.594 1.00 51.90 373 SER A O 1
ATOM 5846 N N . SER A 1 374 ? 63.583 105.157 102.963 1.00 41.81 374 SER A N 1
ATOM 5847 C CA . SER A 1 374 ? 62.323 105.891 102.914 1.00 39.68 374 SER A CA 1
ATOM 5848 C C . SER A 1 374 ? 61.244 105.063 102.188 1.00 36.66 374 SER A C 1
ATOM 5849 O O . SER A 1 374 ? 61.494 104.605 101.078 1.00 33.31 374 SER A O 1
ATOM 5857 N N . GLY A 1 375 ? 60.053 104.933 102.783 1.00 32.45 375 GLY A N 1
ATOM 5858 C CA . GLY A 1 375 ? 58.934 104.253 102.134 1.00 31.02 375 GLY A CA 1
ATOM 5859 C C . GLY A 1 375 ? 58.583 104.860 100.779 1.00 29.61 375 GLY A C 1
ATOM 5860 O O . GLY A 1 375 ? 58.357 104.131 99.807 1.00 30.25 375 GLY A O 1
ATOM 5864 N N . LYS A 1 376 ? 58.498 106.194 100.714 1.00 29.46 376 LYS A N 1
ATOM 5865 C CA . LYS A 1 376 ? 58.169 106.860 99.442 1.00 29.35 376 LYS A CA 1
ATOM 5866 C C . LYS A 1 376 ? 59.225 106.539 98.393 1.00 28.89 376 LYS A C 1
ATOM 5867 O O . LYS A 1 376 ? 58.891 106.211 97.277 1.00 28.56 376 LYS A O 1
ATOM 5886 N N . GLU A 1 377 ? 60.500 106.664 98.757 1.00 30.45 377 GLU A N 1
ATOM 5887 C CA . GLU A 1 377 ? 61.579 106.369 97.817 1.00 31.72 377 GLU A CA 1
ATOM 5888 C C . GLU A 1 377 ? 61.558 104.901 97.368 1.00 29.04 377 GLU A C 1
ATOM 5889 O O . GLU A 1 377 ? 61.712 104.611 96.197 1.00 28.53 377 GLU A O 1
ATOM 5901 N N . ILE A 1 378 ? 61.326 103.975 98.302 1.00 28.37 378 ILE A N 1
ATOM 5902 C CA . ILE A 1 378 ? 61.178 102.558 97.936 1.00 28.02 378 ILE A CA 1
ATOM 5903 C C . ILE A 1 378 ? 60.035 102.342 96.919 1.00 27.40 378 ILE A C 1
ATOM 5904 O O . ILE A 1 378 ? 60.199 101.613 95.929 1.00 27.05 378 ILE A O 1
ATOM 5920 N N . GLY A 1 379 ? 58.891 102.977 97.162 1.00 27.43 379 GLY A N 1
ATOM 5921 C CA . GLY A 1 379 ? 57.756 102.846 96.252 1.00 27.12 379 GLY A CA 1
ATOM 5922 C C . GLY A 1 379 ? 58.070 103.443 94.864 1.00 27.00 379 GLY A C 1
ATOM 5923 O O . GLY A 1 379 ? 57.696 102.889 93.823 1.00 26.62 379 GLY A O 1
ATOM 5927 N N . ALA A 1 380 ? 58.743 104.588 94.849 1.00 27.51 380 ALA A N 1
ATOM 5928 C CA . ALA A 1 380 ? 59.141 105.212 93.581 1.00 27.85 380 ALA A CA 1
ATOM 5929 C C . ALA A 1 380 ? 60.073 104.301 92.745 1.00 27.58 380 ALA A C 1
ATOM 5930 O O . ALA A 1 380 ? 59.884 104.135 91.560 1.00 27.55 380 ALA A O 1
ATOM 5937 N N . LEU A 1 381 ? 61.051 103.685 93.403 1.00 27.58 381 LEU A N 1
ATOM 5938 C CA . LEU A 1 381 ? 61.978 102.797 92.762 1.00 27.67 381 LEU A CA 1
ATOM 5939 C C . LEU A 1 381 ? 61.337 101.516 92.273 1.00 26.92 381 LEU A C 1
ATOM 5940 O O . LEU A 1 381 ? 61.591 101.077 91.148 1.00 26.93 381 LEU A O 1
ATOM 5956 N N . LEU A 1 382 ? 60.477 100.935 93.095 1.00 26.46 382 LEU A N 1
ATOM 5957 C CA . LEU A 1 382 ? 59.745 99.758 92.658 1.00 25.91 382 LEU A CA 1
ATOM 5958 C C . LEU A 1 382 ? 58.893 100.057 91.445 1.00 25.55 382 LEU A C 1
ATOM 5959 O O . LEU A 1 382 ? 58.760 99.206 90.556 1.00 25.20 382 LEU A O 1
ATOM 5975 N N . GLN A 1 383 ? 58.294 101.238 91.406 1.00 25.79 383 GLN A N 1
ATOM 5976 C CA . GLN A 1 383 ? 57.423 101.591 90.275 1.00 25.80 383 GLN A CA 1
ATOM 5977 C C . GLN A 1 383 ? 58.275 101.660 88.995 1.00 26.05 383 GLN A C 1
ATOM 5978 O O . GLN A 1 383 ? 57.873 101.206 87.945 1.00 25.84 383 GLN A O 1
ATOM 5992 N N . GLN A 1 384 ? 59.446 102.278 89.104 1.00 27.76 384 GLN A N 1
ATOM 5993 C CA . GLN A 1 384 ? 60.378 102.368 87.971 1.00 27.75 384 GLN A CA 1
ATOM 5994 C C . GLN A 1 384 ? 60.752 100.959 87.508 1.00 27.02 384 GLN A C 1
ATOM 5995 O O . GLN A 1 384 ? 60.755 100.690 86.299 1.00 27.29 384 GLN A O 1
ATOM 6009 N N . LEU A 1 385 ? 61.022 100.066 88.453 1.00 26.48 385 LEU A N 1
ATOM 6010 C CA . LEU A 1 385 ? 61.323 98.679 88.112 1.00 26.24 385 LEU A CA 1
ATOM 6011 C C . LEU A 1 385 ? 60.153 97.895 87.546 1.00 26.12 385 LEU A C 1
ATOM 6012 O O . LEU A 1 385 ? 60.358 97.161 86.594 1.00 27.46 385 LEU A O 1
ATOM 6028 N N . ARG A 1 386 ? 58.931 98.080 88.046 1.00 25.59 386 ARG A N 1
ATOM 6029 C CA . ARG A 1 386 ? 57.774 97.450 87.399 1.00 25.67 386 ARG A CA 1
ATOM 6030 C C . ARG A 1 386 ? 57.606 97.840 85.953 1.00 24.68 386 ARG A C 1
ATOM 6031 O O . ARG A 1 386 ? 57.254 97.002 85.107 1.00 24.02 386 ARG A O 1
ATOM 6052 N N . GLU A 1 387 ? 57.852 99.119 85.663 1.00 25.80 387 GLU A N 1
ATOM 6053 C CA . GLU A 1 387 ? 57.729 99.611 84.294 1.00 27.82 387 GLU A CA 1
ATOM 6054 C C . GLU A 1 387 ? 58.769 98.974 83.377 1.00 30.19 387 GLU A C 1
ATOM 6055 O O . GLU A 1 387 ? 58.433 98.579 82.255 1.00 31.69 387 GLU A O 1
ATOM 6067 N N . GLN A 1 388 ? 60.017 98.873 83.840 1.00 29.89 388 GLN A N 1
ATOM 6068 C CA . GLN A 1 388 ? 61.071 98.230 83.068 1.00 31.99 388 GLN A CA 1
ATOM 6069 C C . GLN A 1 388 ? 60.700 96.769 82.818 1.00 32.39 388 GLN A C 1
ATOM 6070 O O . GLN A 1 388 ? 60.820 96.232 81.722 1.00 33.44 388 GLN A O 1
ATOM 6084 N N . TRP A 1 389 ? 60.230 96.127 83.858 1.00 27.78 389 TRP A N 1
ATOM 6085 C CA . TRP A 1 389 ? 59.876 94.704 83.782 1.00 27.95 389 TRP A CA 1
ATOM 6086 C C . TRP A 1 389 ? 58.776 94.461 82.781 1.00 27.89 389 TRP A C 1
ATOM 6087 O O . TRP A 1 389 ? 58.860 93.537 81.947 1.00 29.08 389 TRP A O 1
ATOM 6108 N N . LYS A 1 390 ? 57.757 95.303 82.801 1.00 28.37 390 LYS A N 1
ATOM 6109 C CA . LYS A 1 390 ? 56.644 95.189 81.861 1.00 29.40 390 LYS A CA 1
ATOM 6110 C C . LYS A 1 390 ? 57.106 95.492 80.457 1.00 34.46 390 LYS A C 1
ATOM 6111 O O . LYS A 1 390 ? 56.641 94.858 79.500 1.00 38.70 390 LYS A O 1
ATOM 6130 N N . LYS A 1 391 ? 58.028 96.440 80.339 1.00 34.26 391 LYS A N 1
ATOM 6131 C CA . LYS A 1 391 ? 58.607 96.825 79.053 1.00 40.09 391 LYS A CA 1
ATOM 6132 C C . LYS A 1 391 ? 59.429 95.677 78.442 1.00 46.91 391 LYS A C 1
ATOM 6133 O O . LYS A 1 391 ? 59.488 95.527 77.233 1.00 44.45 391 LYS A O 1
ATOM 6152 N N . SER A 1 392 ? 60.065 94.874 79.284 1.00 52.19 392 SER A N 1
ATOM 6153 C CA . SER A 1 392 ? 60.869 93.750 78.820 1.00 44.67 392 SER A CA 1
ATOM 6154 C C . SER A 1 392 ? 60.013 92.533 78.416 1.00 39.26 392 SER A C 1
ATOM 6155 O O . SER A 1 392 ? 60.540 91.454 78.179 1.00 44.22 392 SER A O 1
ATOM 6163 N N . GLY A 1 393 ? 58.701 92.696 78.362 1.00 36.76 393 GLY A N 1
ATOM 6164 C CA . GLY A 1 393 ? 57.767 91.575 78.283 1.00 42.04 393 GLY A CA 1
ATOM 6165 C C . GLY A 1 393 ? 57.783 90.591 79.455 1.00 40.89 393 GLY A C 1
ATOM 6166 O O . GLY A 1 393 ? 57.628 89.379 79.267 1.00 37.81 393 GLY A O 1
ATOM 6170 N N . TYR A 1 394 ? 57.942 91.120 80.665 1.00 34.88 394 TYR A N 1
ATOM 6171 C CA . TYR A 1 394 ? 57.912 90.338 81.902 1.00 31.12 394 TYR A CA 1
ATOM 6172 C C . TYR A 1 394 ? 59.001 89.269 81.976 1.00 34.03 394 TYR A C 1
ATOM 6173 O O . TYR A 1 394 ? 58.805 88.196 82.571 1.00 38.06 394 TYR A O 1
ATOM 6191 N N . GLN A 1 395 ? 60.166 89.592 81.443 1.00 36.65 395 GLN A N 1
ATOM 6192 C CA . GLN A 1 395 ? 61.241 88.610 81.262 1.00 41.78 395 GLN A CA 1
ATOM 6193 C C . GLN A 1 395 ? 62.452 88.860 82.178 1.00 41.16 395 GLN A C 1
ATOM 6194 O O . GLN A 1 395 ? 63.180 87.936 82.574 1.00 43.42 395 GLN A O 1
ATOM 6208 N N . MET A 1 396 ? 62.715 90.117 82.485 1.00 37.87 396 MET A N 1
ATOM 6209 C CA . MET A 1 396 ? 63.800 90.437 83.404 1.00 42.29 396 MET A CA 1
ATOM 6210 C C . MET A 1 396 ? 63.571 89.858 84.807 1.00 41.23 396 MET A C 1
ATOM 6211 O O . MET A 1 396 ? 62.445 89.835 85.318 1.00 39.18 396 MET A O 1
ATOM 6225 N N . GLU A 1 397 ? 64.652 89.411 85.418 1.00 40.23 397 GLU A N 1
ATOM 6226 C CA . GLU A 1 397 ? 64.593 88.836 86.745 1.00 43.92 397 GLU A CA 1
ATOM 6227 C C . GLU A 1 397 ? 65.203 89.791 87.752 1.00 42.98 397 GLU A C 1
ATOM 6228 O O . GLU A 1 397 ? 65.656 90.889 87.396 1.00 40.48 397 GLU A O 1
ATOM 6240 N N . LYS A 1 398 ? 65.204 89.387 89.020 1.00 44.77 398 LYS A N 1
ATOM 6241 C CA . LYS A 1 398 ? 65.558 90.300 90.099 1.00 43.33 398 LYS A CA 1
ATOM 6242 C C . LYS A 1 398 ? 66.911 90.980 89.891 1.00 45.04 398 LYS A C 1
ATOM 6243 O O . LYS A 1 398 ? 67.047 92.208 90.033 1.00 40.32 398 LYS A O 1
ATOM 6262 N N . ASP A 1 399 ? 67.929 90.194 89.571 1.00 51.70 399 ASP A N 1
ATOM 6263 C CA . ASP A 1 399 ? 69.276 90.757 89.557 1.00 53.43 399 ASP A CA 1
ATOM 6264 C C . ASP A 1 399 ? 69.427 91.793 88.461 1.00 46.12 399 ASP A C 1
ATOM 6265 O O . ASP A 1 399 ? 69.993 92.849 88.703 1.00 50.15 399 ASP A O 1
ATOM 6274 N N . GLU A 1 400 ? 68.908 91.503 87.278 1.00 46.30 400 GLU A N 1
ATOM 6275 C CA . GLU A 1 400 ? 68.948 92.448 86.167 1.00 47.92 400 GLU A CA 1
ATOM 6276 C C . GLU A 1 400 ? 68.262 93.757 86.580 1.00 44.01 400 GLU A C 1
ATOM 6277 O O . GLU A 1 400 ? 68.771 94.843 86.332 1.00 42.19 400 GLU A O 1
ATOM 6289 N N . LEU A 1 401 ? 67.109 93.632 87.228 1.00 41.23 401 LEU A N 1
ATOM 6290 C CA . LEU A 1 401 ? 66.307 94.804 87.632 1.00 37.28 401 LEU A CA 1
ATOM 6291 C C . LEU A 1 401 ? 66.993 95.612 88.683 1.00 38.23 401 LEU A C 1
ATOM 6292 O O . LEU A 1 401 ? 67.021 96.861 88.625 1.00 39.29 401 LEU A O 1
ATOM 6308 N N . LEU A 1 402 ? 67.546 94.916 89.678 1.00 41.89 402 LEU A N 1
ATOM 6309 C CA . LEU A 1 402 ? 68.322 95.568 90.720 1.00 46.03 402 LEU A CA 1
ATOM 6310 C C . LEU A 1 402 ? 69.606 96.171 90.184 1.00 51.42 402 LEU A C 1
ATOM 6311 O O . LEU A 1 402 ? 70.087 97.192 90.680 1.00 51.30 402 LEU A O 1
ATOM 6327 N N . SER A 1 403 ? 70.206 95.505 89.205 1.00 55.36 403 SER A N 1
ATOM 6328 C CA . SER A 1 403 ? 71.383 96.062 88.573 1.00 56.65 403 SER A CA 1
ATOM 6329 C C . SER A 1 403 ? 70.995 97.397 87.959 1.00 55.77 403 SER A C 1
ATOM 6330 O O . SER A 1 403 ? 71.694 98.399 88.120 1.00 59.07 403 SER A O 1
ATOM 6338 N N . TYR A 1 404 ? 69.852 97.398 87.277 1.00 54.82 404 TYR A N 1
ATOM 6339 C CA . TYR A 1 404 ? 69.362 98.566 86.564 1.00 57.48 404 TYR A CA 1
ATOM 6340 C C . TYR A 1 404 ? 69.089 99.733 87.510 1.00 58.16 404 TYR A C 1
ATOM 6341 O O . TYR A 1 404 ? 69.353 100.896 87.180 1.00 60.14 404 TYR A O 1
ATOM 6359 N N . ILE A 1 405 ? 68.555 99.433 88.692 1.00 56.61 405 ILE A N 1
ATOM 6360 C CA . ILE A 1 405 ? 68.180 100.496 89.604 1.00 54.71 405 ILE A CA 1
ATOM 6361 C C . ILE A 1 405 ? 69.416 101.099 90.240 1.00 56.45 405 ILE A C 1
ATOM 6362 O O . ILE A 1 405 ? 69.448 102.293 90.518 1.00 53.98 405 ILE A O 1
ATOM 6378 N N . LYS A 1 406 ? 70.436 100.282 90.473 1.00 66.17 406 LYS A N 1
ATOM 6379 C CA . LYS A 1 406 ? 71.676 100.791 91.059 1.00 69.72 406 LYS A CA 1
ATOM 6380 C C . LYS A 1 406 ? 72.314 101.840 90.149 1.00 64.25 406 LYS A C 1
ATOM 6381 O O . LYS A 1 406 ? 72.891 102.826 90.622 1.00 61.78 406 LYS A O 1
ATOM 6400 N N . LYS A 1 407 ? 72.190 101.640 88.845 1.00 63.93 407 LYS A N 1
ATOM 6401 C CA . LYS A 1 407 ? 72.660 102.637 87.893 1.00 69.35 407 LYS A CA 1
ATOM 6402 C C . LYS A 1 407 ? 71.895 103.957 88.042 1.00 72.77 407 LYS A C 1
ATOM 6403 O O . LYS A 1 407 ? 72.505 104.999 88.266 1.00 77.40 407 LYS A O 1
ATOM 6422 N N . THR A 1 408 ? 70.569 103.902 87.914 1.00 68.69 408 THR A N 1
ATOM 6423 C CA . THR A 1 408 ? 69.698 105.048 88.191 1.00 66.35 408 THR A CA 1
ATOM 6424 C C . THR A 1 408 ? 70.196 105.846 89.398 1.00 68.75 408 THR A C 1
ATOM 6425 O O . THR A 1 408 ? 70.309 107.070 89.335 1.00 74.90 408 THR A O 1
ATOM 6436 N N . LEU A 1 409 ? 70.517 105.145 90.482 1.00 68.58 409 LEU A N 1
ATOM 6437 C CA . LEU A 1 409 ? 71.122 105.770 91.652 1.00 70.74 409 LEU A CA 1
ATOM 6438 C C . LEU A 1 409 ? 72.553 106.201 91.327 1.00 77.51 409 LEU A C 1
ATOM 6439 O O . LEU A 1 409 ? 72.947 107.344 91.580 1.00 78.00 409 LEU A O 1
ATOM 6455 N N . MET B 1 1 ? 32.852 114.758 35.882 1.00 31.49 1 MET B N 1
ATOM 6456 C CA . MET B 1 1 ? 33.186 113.932 37.047 1.00 30.38 1 MET B CA 1
ATOM 6457 C C . MET B 1 1 ? 34.170 112.814 36.634 1.00 27.09 1 MET B C 1
ATOM 6458 O O . MET B 1 1 ? 34.289 112.493 35.448 1.00 27.86 1 MET B O 1
ATOM 6474 N N . PHE B 1 2 ? 34.779 112.174 37.609 1.00 24.88 2 PHE B N 1
ATOM 6475 C CA . PHE B 1 2 ? 35.529 110.959 37.385 1.00 24.84 2 PHE B CA 1
ATOM 6476 C C . PHE B 1 2 ? 34.636 109.797 37.807 1.00 25.85 2 PHE B C 1
ATOM 6477 O O . PHE B 1 2 ? 33.943 109.881 38.847 1.00 24.67 2 PHE B O 1
ATOM 6494 N N . THR B 1 3 ? 34.608 108.749 36.993 1.00 24.35 3 THR B N 1
ATOM 6495 C CA . THR B 1 3 ? 33.884 107.547 37.329 1.00 24.95 3 THR B CA 1
ATOM 6496 C C . THR B 1 3 ? 34.671 106.339 36.953 1.00 24.58 3 THR B C 1
ATOM 6497 O O . THR B 1 3 ? 35.596 106.400 36.115 1.00 22.02 3 THR B O 1
ATOM 6508 N N . MET B 1 4 ? 34.353 105.248 37.650 1.00 23.90 4 MET B N 1
ATOM 6509 C CA . MET B 1 4 ? 35.059 103.977 37.440 1.00 23.21 4 MET B CA 1
ATOM 6510 C C . MET B 1 4 ? 34.688 103.315 36.116 1.00 20.76 4 MET B C 1
ATOM 6511 O O . MET B 1 4 ? 33.515 103.110 35.815 1.00 20.25 4 MET B O 1
ATOM 6525 N N . LYS B 1 5 ? 35.694 102.977 35.320 1.00 20.56 5 LYS B N 1
ATOM 6526 C CA . LYS B 1 5 ? 35.518 102.247 34.083 1.00 19.05 5 LYS B CA 1
ATOM 6527 C C . LYS B 1 5 ? 36.518 101.082 33.974 1.00 19.14 5 LYS B C 1
ATOM 6528 O O . LYS B 1 5 ? 37.628 101.160 34.477 1.00 19.51 5 LYS B O 1
ATOM 6547 N N . LEU B 1 6 ? 36.107 100.033 33.290 1.00 19.67 6 LEU B N 1
ATOM 6548 C CA . LEU B 1 6 ? 36.902 98.819 33.139 1.00 21.11 6 LEU B CA 1
ATOM 6549 C C . LEU B 1 6 ? 38.042 99.076 32.197 1.00 21.53 6 LEU B C 1
ATOM 6550 O O . LEU B 1 6 ? 37.872 99.653 31.123 1.00 19.94 6 LEU B O 1
ATOM 6566 N N . GLN B 1 7 ? 39.219 98.642 32.598 1.00 20.75 7 GLN B N 1
ATOM 6567 C CA . GLN B 1 7 ? 40.389 98.691 31.744 1.00 22.68 7 GLN B CA 1
ATOM 6568 C C . GLN B 1 7 ? 41.210 97.412 31.970 1.00 23.23 7 GLN B C 1
ATOM 6569 O O . GLN B 1 7 ? 41.560 97.105 33.103 1.00 23.73 7 GLN B O 1
ATOM 6583 N N . SER B 1 8 ? 41.460 96.660 30.911 1.00 23.91 8 SER B N 1
ATOM 6584 C CA . SER B 1 8 ? 42.331 95.478 31.001 1.00 22.47 8 SER B CA 1
ATOM 6585 C C . SER B 1 8 ? 42.778 95.069 29.611 1.00 22.98 8 SER B C 1
ATOM 6586 O O . SER B 1 8 ? 42.166 95.426 28.639 1.00 23.24 8 SER B O 1
ATOM 6594 N N . PRO B 1 9 ? 43.832 94.258 29.516 1.00 23.34 9 PRO B N 1
ATOM 6595 C CA . PRO B 1 9 ? 44.228 93.699 28.211 1.00 25.48 9 PRO B CA 1
ATOM 6596 C C . PRO B 1 9 ? 43.154 92.841 27.590 1.00 23.34 9 PRO B C 1
ATOM 6597 O O . PRO B 1 9 ? 43.005 92.817 26.389 1.00 23.96 9 PRO B O 1
ATOM 6608 N N . GLU B 1 10 ? 42.392 92.137 28.406 1.00 22.68 10 GLU B N 1
ATOM 6609 C CA . GLU B 1 10 ? 41.319 91.315 27.892 1.00 23.05 10 GLU B CA 1
ATOM 6610 C C . GLU B 1 10 ? 40.218 92.172 27.230 1.00 22.00 10 GLU B C 1
ATOM 6611 O O . GLU B 1 10 ? 39.688 91.840 26.157 1.00 20.79 10 GLU B O 1
ATOM 6623 N N . PHE B 1 11 ? 39.852 93.264 27.878 1.00 24.26 11 PHE B N 1
ATOM 6624 C CA . PHE B 1 11 ? 38.862 94.209 27.316 1.00 22.86 11 PHE B CA 1
ATOM 6625 C C . PHE B 1 11 ? 39.405 94.886 26.062 1.00 21.77 11 PHE B C 1
ATOM 6626 O O . PHE B 1 11 ? 38.756 94.900 25.023 1.00 21.68 11 PHE B O 1
ATOM 6643 N N . GLN B 1 12 ? 40.653 95.362 26.098 1.00 20.76 12 GLN B N 1
ATOM 6644 C CA . GLN B 1 12 ? 41.270 95.970 24.913 1.00 22.28 12 GLN B CA 1
ATOM 6645 C C . GLN B 1 12 ? 41.327 95.028 23.712 1.00 25.22 12 GLN B C 1
ATOM 6646 O O . GLN B 1 12 ? 41.127 95.466 22.580 1.00 24.07 12 GLN B O 1
ATOM 6660 N N . SER B 1 13 ? 41.552 93.739 23.948 1.00 25.57 13 SER B N 1
ATOM 6661 C CA . SER B 1 13 ? 41.738 92.781 22.860 1.00 26.51 13 SER B CA 1
ATOM 6662 C C . SER B 1 13 ? 40.462 92.629 22.003 1.00 24.41 13 SER B C 1
ATOM 6663 O O . SER B 1 13 ? 40.532 92.150 20.873 1.00 26.80 13 SER B O 1
ATOM 6671 N N . LEU B 1 14 ? 39.325 93.055 22.518 1.00 22.56 14 LEU B N 1
ATOM 6672 C CA . LEU B 1 14 ? 38.067 93.012 21.743 1.00 22.59 14 LEU B CA 1
ATOM 6673 C C . LEU B 1 14 ? 38.019 94.028 20.629 1.00 25.53 14 LEU B C 1
ATOM 6674 O O . LEU B 1 14 ? 37.272 93.838 19.676 1.00 28.24 14 LEU B O 1
ATOM 6690 N N . PHE B 1 15 ? 38.788 95.112 20.764 1.00 25.55 15 PHE B N 1
ATOM 6691 C CA . PHE B 1 15 ? 38.687 96.272 19.843 1.00 26.24 15 PHE B CA 1
ATOM 6692 C C . PHE B 1 15 ? 39.413 96.080 18.534 1.00 28.41 15 PHE B C 1
ATOM 6693 O O . PHE B 1 15 ? 40.421 96.737 18.219 1.00 30.65 15 PHE B O 1
ATOM 6710 N N . THR B 1 16 ? 38.879 95.141 17.773 1.00 27.72 16 THR B N 1
ATOM 6711 C CA . THR B 1 16 ? 39.356 94.815 16.441 1.00 28.31 16 THR B CA 1
ATOM 6712 C C . THR B 1 16 ? 38.846 95.874 15.452 1.00 31.02 16 THR B C 1
ATOM 6713 O O . THR B 1 16 ? 38.004 96.683 15.795 1.00 32.09 16 THR B O 1
ATOM 6724 N N . GLU B 1 17 ? 39.339 95.856 14.222 1.00 29.45 17 GLU B N 1
ATOM 6725 C CA . GLU B 1 17 ? 38.859 96.774 13.202 1.00 31.97 17 GLU B CA 1
ATOM 6726 C C . GLU B 1 17 ? 37.342 96.634 13.020 1.00 31.22 17 GLU B C 1
ATOM 6727 O O . GLU B 1 17 ? 36.613 97.638 12.806 1.00 30.57 17 GLU B O 1
ATOM 6739 N N . GLY B 1 18 ? 36.889 95.389 13.097 1.00 29.79 18 GLY B N 1
ATOM 6740 C CA . GLY B 1 18 ? 35.477 95.074 13.006 1.00 28.12 18 GLY B CA 1
ATOM 6741 C C . GLY B 1 18 ? 34.639 95.715 14.081 1.00 26.35 18 GLY B C 1
ATOM 6742 O O . GLY B 1 18 ? 33.617 96.295 13.808 1.00 26.51 18 GLY B O 1
ATOM 6746 N N . LEU B 1 19 ? 35.063 95.547 15.319 1.00 25.28 19 LEU B N 1
ATOM 6747 C CA . LEU B 1 19 ? 34.328 96.065 16.429 1.00 24.69 19 LEU B CA 1
ATOM 6748 C C . LEU B 1 19 ? 34.321 97.597 16.392 1.00 26.29 19 LEU B C 1
ATOM 6749 O O . LEU B 1 19 ? 33.294 98.241 16.691 1.00 24.83 19 LEU B O 1
ATOM 6765 N N . LYS B 1 20 ? 35.427 98.185 15.969 1.00 27.33 20 LYS B N 1
ATOM 6766 C CA . LYS B 1 20 ? 35.464 99.623 15.881 1.00 26.31 20 LYS B CA 1
ATOM 6767 C C . LYS B 1 20 ? 34.489 100.123 14.822 1.00 27.26 20 LYS B C 1
ATOM 6768 O O . LYS B 1 20 ? 33.822 101.134 15.027 1.00 30.35 20 LYS B O 1
ATOM 6787 N N . SER B 1 21 ? 34.438 99.445 13.677 1.00 29.15 21 SER B N 1
ATOM 6788 C CA . SER B 1 21 ? 33.529 99.815 12.631 1.00 30.06 21 SER B CA 1
ATOM 6789 C C . SER B 1 21 ? 32.090 99.695 13.146 1.00 29.36 21 SER B C 1
ATOM 6790 O O . SER B 1 21 ? 31.280 100.587 12.926 1.00 30.08 21 SER B O 1
ATOM 6798 N N . LEU B 1 22 ? 31.786 98.601 13.832 1.00 27.63 22 LEU B N 1
ATOM 6799 C CA . LEU B 1 22 ? 30.420 98.365 14.312 1.00 25.52 22 LEU B CA 1
ATOM 6800 C C . LEU B 1 22 ? 29.960 99.444 15.315 1.00 24.43 22 LEU B C 1
ATOM 6801 O O . LEU B 1 22 ? 28.823 99.947 15.238 1.00 22.87 22 LEU B O 1
ATOM 6817 N N . THR B 1 23 ? 30.811 99.730 16.300 1.00 23.55 23 THR B N 1
ATOM 6818 C CA . THR B 1 23 ? 30.457 100.705 17.312 1.00 24.20 23 THR B CA 1
ATOM 6819 C C . THR B 1 23 ? 30.286 102.086 16.669 1.00 25.57 23 THR B C 1
ATOM 6820 O O . THR B 1 23 ? 29.351 102.812 17.021 1.00 25.54 23 THR B O 1
ATOM 6831 N N . GLU B 1 24 ? 31.107 102.443 15.668 1.00 28.18 24 GLU B N 1
ATOM 6832 C CA . GLU B 1 24 ? 30.988 103.765 15.084 1.00 29.62 24 GLU B CA 1
ATOM 6833 C C . GLU B 1 24 ? 29.649 103.874 14.336 1.00 29.61 24 GLU B C 1
ATOM 6834 O O . GLU B 1 24 ? 29.025 104.943 14.314 1.00 28.00 24 GLU B O 1
ATOM 6846 N N . LEU B 1 25 ? 29.221 102.769 13.701 1.00 27.58 25 LEU B N 1
ATOM 6847 C CA . LEU B 1 25 ? 27.990 102.757 12.952 1.00 25.65 25 LEU B CA 1
ATOM 6848 C C . LEU B 1 25 ? 26.803 103.045 13.907 1.00 24.48 25 LEU B C 1
ATOM 6849 O O . LEU B 1 25 ? 25.918 103.829 13.594 1.00 25.34 25 LEU B O 1
ATOM 6865 N N . PHE B 1 26 ? 26.768 102.359 15.044 1.00 22.77 26 PHE B N 1
ATOM 6866 C CA . PHE B 1 26 ? 25.641 102.486 15.961 1.00 21.88 26 PHE B CA 1
ATOM 6867 C C . PHE B 1 26 ? 25.612 103.896 16.544 1.00 23.36 26 PHE B C 1
ATOM 6868 O O . PHE B 1 26 ? 24.565 104.459 16.671 1.00 22.70 26 PHE B O 1
ATOM 6885 N N . VAL B 1 27 ? 26.770 104.464 16.846 1.00 23.67 27 VAL B N 1
ATOM 6886 C CA . VAL B 1 27 ? 26.816 105.871 17.305 1.00 23.97 27 VAL B CA 1
ATOM 6887 C C . VAL B 1 27 ? 26.265 106.775 16.234 1.00 25.98 27 VAL B C 1
ATOM 6888 O O . VAL B 1 27 ? 25.407 107.637 16.502 1.00 27.58 27 VAL B O 1
ATOM 6901 N N . LYS B 1 28 ? 26.681 106.568 14.989 1.00 26.21 28 LYS B N 1
ATOM 6902 C CA . LYS B 1 28 ? 26.259 107.479 13.921 1.00 30.51 28 LYS B CA 1
ATOM 6903 C C . LYS B 1 28 ? 24.755 107.371 13.666 1.00 28.77 28 LYS B C 1
ATOM 6904 O O . LYS B 1 28 ? 24.117 108.332 13.267 1.00 30.07 28 LYS B O 1
ATOM 6923 N N . GLU B 1 29 ? 24.174 106.194 13.931 1.00 27.28 29 GLU B N 1
ATOM 6924 C CA . GLU B 1 29 ? 22.756 105.981 13.663 1.00 29.05 29 GLU B CA 1
ATOM 6925 C C . GLU B 1 29 ? 21.949 106.176 14.953 1.00 28.52 29 GLU B C 1
ATOM 6926 O O . GLU B 1 29 ? 20.759 105.884 14.992 1.00 28.92 29 GLU B O 1
ATOM 6938 N N . ASN B 1 30 ? 22.606 106.637 16.008 1.00 25.57 30 ASN B N 1
ATOM 6939 C CA . ASN B 1 30 ? 21.935 107.035 17.238 1.00 24.99 30 ASN B CA 1
ATOM 6940 C C . ASN B 1 30 ? 21.180 105.845 17.947 1.00 23.49 30 ASN B C 1
ATOM 6941 O O . ASN B 1 30 ? 19.996 105.959 18.369 1.00 23.70 30 ASN B O 1
ATOM 6952 N N . HIS B 1 31 ? 21.850 104.691 17.999 1.00 22.24 31 HIS B N 1
ATOM 6953 C CA . HIS B 1 31 ? 21.333 103.557 18.765 1.00 22.34 31 HIS B CA 1
ATOM 6954 C C . HIS B 1 31 ? 22.381 103.140 19.774 1.00 22.99 31 HIS B C 1
ATOM 6955 O O . HIS B 1 31 ? 23.576 103.043 19.435 1.00 26.40 31 HIS B O 1
ATOM 6970 N N . GLU B 1 32 ? 21.967 102.887 21.003 1.00 19.06 32 GLU B N 1
ATOM 6971 C CA . GLU B 1 32 ? 22.892 102.362 22.003 1.00 18.46 32 GLU B CA 1
ATOM 6972 C C . GLU B 1 32 ? 23.196 100.891 21.737 1.00 18.91 32 GLU B C 1
ATOM 6973 O O . GLU B 1 32 ? 22.311 100.101 21.428 1.00 20.65 32 GLU B O 1
ATOM 6985 N N . LEU B 1 33 ? 24.461 100.549 21.888 1.00 17.19 33 LEU B N 1
ATOM 6986 C CA . LEU B 1 33 ? 24.992 99.210 21.700 1.00 17.32 33 LEU B CA 1
ATOM 6987 C C . LEU B 1 33 ? 25.924 98.957 22.880 1.00 18.80 33 LEU B C 1
ATOM 6988 O O . LEU B 1 33 ? 26.720 99.836 23.226 1.00 16.40 33 LEU B O 1
ATOM 7004 N N . ARG B 1 34 ? 25.752 97.812 23.540 1.00 18.93 34 ARG B N 1
ATOM 7005 C CA . ARG B 1 34 ? 26.562 97.406 24.697 1.00 16.59 34 ARG B CA 1
ATOM 7006 C C . ARG B 1 34 ? 26.861 95.921 24.651 1.00 18.41 34 ARG B C 1
ATOM 7007 O O . ARG B 1 34 ? 26.180 95.135 23.983 1.00 18.26 34 ARG B O 1
ATOM 7028 N N . ILE B 1 35 ? 27.939 95.525 25.305 1.00 17.69 35 ILE B N 1
ATOM 7029 C CA . ILE B 1 35 ? 28.195 94.103 25.597 1.00 17.52 35 ILE B CA 1
ATOM 7030 C C . ILE B 1 35 ? 27.295 93.629 26.717 1.00 17.54 35 ILE B C 1
ATOM 7031 O O . ILE B 1 35 ? 27.061 94.360 27.653 1.00 16.33 35 ILE B O 1
ATOM 7047 N N . ALA B 1 36 ? 26.745 92.402 26.603 1.00 17.79 36 ALA B N 1
ATOM 7048 C CA . ALA B 1 36 ? 25.723 91.924 27.505 1.00 18.53 36 ALA B CA 1
ATOM 7049 C C . ALA B 1 36 ? 26.052 90.529 28.031 1.00 22.41 36 ALA B C 1
ATOM 7050 O O . ALA B 1 36 ? 26.826 89.841 27.452 1.00 24.14 36 ALA B O 1
ATOM 7057 N N . GLY B 1 37 ? 25.487 90.151 29.165 1.00 19.95 37 GLY B N 1
ATOM 7058 C CA . GLY B 1 37 ? 25.455 88.759 29.522 1.00 19.50 37 GLY B CA 1
ATOM 7059 C C . GLY B 1 37 ? 26.777 88.189 29.997 1.00 18.30 37 GLY B C 1
ATOM 7060 O O . GLY B 1 37 ? 27.536 88.830 30.698 1.00 18.41 37 GLY B O 1
ATOM 7064 N N . GLY B 1 38 ? 27.065 87.016 29.455 1.00 20.07 38 GLY B N 1
ATOM 7065 C CA . GLY B 1 38 ? 28.159 86.184 29.885 1.00 23.09 38 GLY B CA 1
ATOM 7066 C C . GLY B 1 38 ? 29.506 86.837 29.556 1.00 21.40 38 GLY B C 1
ATOM 7067 O O . GLY B 1 38 ? 30.469 86.663 30.303 1.00 21.93 38 GLY B O 1
ATOM 7071 N N . ALA B 1 39 ? 29.563 87.581 28.458 1.00 21.70 39 ALA B N 1
ATOM 7072 C CA . ALA B 1 39 ? 30.802 88.225 28.028 1.00 22.70 39 ALA B CA 1
ATOM 7073 C C . ALA B 1 39 ? 31.207 89.254 29.097 1.00 20.41 39 ALA B C 1
ATOM 7074 O O . ALA B 1 39 ? 32.361 89.435 29.410 1.00 19.32 39 ALA B O 1
ATOM 7081 N N . VAL B 1 40 ? 30.213 89.910 29.690 1.00 19.16 40 VAL B N 1
ATOM 7082 C CA . VAL B 1 40 ? 30.446 90.861 30.779 1.00 18.53 40 VAL B CA 1
ATOM 7083 C C . VAL B 1 40 ? 30.986 90.170 32.034 1.00 19.16 40 VAL B C 1
ATOM 7084 O O . VAL B 1 40 ? 31.959 90.638 32.651 1.00 20.85 40 VAL B O 1
ATOM 7097 N N . ARG B 1 41 ? 30.392 89.044 32.383 1.00 18.01 41 ARG B N 1
ATOM 7098 C CA . ARG B 1 41 ? 30.873 88.280 33.534 1.00 19.99 41 ARG B CA 1
ATOM 7099 C C . ARG B 1 41 ? 32.343 87.879 33.316 1.00 22.42 41 ARG B C 1
ATOM 7100 O O . ARG B 1 41 ? 33.145 87.928 34.233 1.00 23.46 41 ARG B O 1
ATOM 7121 N N . ASP B 1 42 ? 32.656 87.409 32.123 1.00 20.93 42 ASP B N 1
ATOM 7122 C CA . ASP B 1 42 ? 34.021 86.914 31.861 1.00 23.10 42 ASP B CA 1
ATOM 7123 C C . ASP B 1 42 ? 35.012 88.047 32.013 1.00 22.88 42 ASP B C 1
ATOM 7124 O O . ASP B 1 42 ? 36.061 87.886 32.643 1.00 25.19 42 ASP B O 1
ATOM 7133 N N . LEU B 1 43 ? 34.699 89.168 31.385 1.00 22.71 43 LEU B N 1
ATOM 7134 C CA . LEU B 1 43 ? 35.539 90.372 31.460 1.00 24.04 43 LEU B CA 1
ATOM 7135 C C . LEU B 1 43 ? 35.737 90.829 32.902 1.00 25.80 43 LEU B C 1
ATOM 7136 O O . LEU B 1 43 ? 36.855 91.180 33.286 1.00 25.72 43 LEU B O 1
ATOM 7152 N N . LEU B 1 44 ? 34.683 90.787 33.717 1.00 22.78 44 LEU B N 1
ATOM 7153 C CA . LEU B 1 44 ? 34.810 91.172 35.135 1.00 22.45 44 LEU B CA 1
ATOM 7154 C C . LEU B 1 44 ? 35.673 90.198 35.927 1.00 26.97 44 LEU B C 1
ATOM 7155 O O . LEU B 1 44 ? 36.279 90.597 36.923 1.00 29.87 44 LEU B O 1
ATOM 7171 N N . ASN B 1 45 ? 35.684 88.936 35.486 1.00 27.04 45 ASN B N 1
ATOM 7172 C CA . ASN B 1 45 ? 36.563 87.867 35.986 1.00 29.98 45 ASN B CA 1
ATOM 7173 C C . ASN B 1 45 ? 37.962 87.771 35.369 1.00 30.36 45 ASN B C 1
ATOM 7174 O O . ASN B 1 45 ? 38.713 86.842 35.681 1.00 32.22 45 ASN B O 1
ATOM 7185 N N . GLY B 1 46 ? 38.314 88.685 34.482 1.00 26.51 46 GLY B N 1
ATOM 7186 C CA . GLY B 1 46 ? 39.674 88.776 33.974 1.00 25.56 46 GLY B CA 1
ATOM 7187 C C . GLY B 1 46 ? 39.943 87.879 32.800 1.00 26.93 46 GLY B C 1
ATOM 7188 O O . GLY B 1 46 ? 41.089 87.498 32.568 1.00 28.80 46 GLY B O 1
ATOM 7192 N N . VAL B 1 47 ? 38.908 87.519 32.049 1.00 25.74 47 VAL B N 1
ATOM 7193 C CA . VAL B 1 47 ? 39.112 86.621 30.913 1.00 29.16 47 VAL B CA 1
ATOM 7194 C C . VAL B 1 47 ? 38.500 87.208 29.670 1.00 25.72 47 VAL B C 1
ATOM 7195 O O . VAL B 1 47 ? 37.464 87.802 29.744 1.00 24.35 47 VAL B O 1
ATOM 7208 N N . LYS B 1 48 ? 39.188 87.059 28.533 1.00 27.40 48 LYS B N 1
ATOM 7209 C CA . LYS B 1 48 ? 38.656 87.561 27.278 1.00 26.03 48 LYS B CA 1
ATOM 7210 C C . LYS B 1 48 ? 37.487 86.642 26.859 1.00 27.23 48 LYS B C 1
ATOM 7211 O O . LYS B 1 48 ? 37.687 85.443 26.711 1.00 28.72 48 LYS B O 1
ATOM 7230 N N . PRO B 1 49 ? 36.316 87.205 26.609 1.00 25.65 49 PRO B N 1
ATOM 7231 C CA . PRO B 1 49 ? 35.167 86.383 26.209 1.00 30.11 49 PRO B CA 1
ATOM 7232 C C . PRO B 1 49 ? 35.224 85.926 24.738 1.00 36.86 49 PRO B C 1
ATOM 7233 O O . PRO B 1 49 ? 35.787 86.644 23.899 1.00 34.68 49 PRO B O 1
ATOM 7244 N N . GLN B 1 50 ? 34.608 84.783 24.420 1.00 46.00 50 GLN B N 1
ATOM 7245 C CA . GLN B 1 50 ? 34.698 84.216 23.066 1.00 52.27 50 GLN B CA 1
ATOM 7246 C C . GLN B 1 50 ? 33.523 84.437 22.099 1.00 59.79 50 GLN B C 1
ATOM 7247 O O . GLN B 1 50 ? 33.771 84.703 20.919 1.00 78.05 50 GLN B O 1
ATOM 7261 N N . ASP B 1 51 ? 32.276 84.310 22.552 1.00 41.71 51 ASP B N 1
ATOM 7262 C CA . ASP B 1 51 ? 31.139 84.311 21.614 1.00 40.05 51 ASP B CA 1
ATOM 7263 C C . ASP B 1 51 ? 30.166 85.387 22.084 1.00 33.54 51 ASP B C 1
ATOM 7264 O O . ASP B 1 51 ? 29.033 85.104 22.553 1.00 35.49 51 ASP B O 1
ATOM 7273 N N . ILE B 1 52 ? 30.628 86.617 21.993 1.00 27.82 52 ILE B N 1
ATOM 7274 C CA . ILE B 1 52 ? 29.982 87.730 22.676 1.00 26.20 52 ILE B CA 1
ATOM 7275 C C . ILE B 1 52 ? 28.554 88.014 22.227 1.00 24.65 52 ILE B C 1
ATOM 7276 O O . ILE B 1 52 ? 28.260 88.055 21.058 1.00 28.26 52 ILE B O 1
ATOM 7292 N N . ASP B 1 53 ? 27.709 88.262 23.199 1.00 21.39 53 ASP B N 1
ATOM 7293 C CA . ASP B 1 53 ? 26.319 88.707 23.002 1.00 22.57 53 ASP B CA 1
ATOM 7294 C C . ASP B 1 53 ? 26.318 90.245 23.126 1.00 23.07 53 ASP B C 1
ATOM 7295 O O . ASP B 1 53 ? 26.701 90.783 24.161 1.00 27.37 53 ASP B O 1
ATOM 7304 N N . PHE B 1 54 ? 25.954 90.928 22.040 1.00 19.26 54 PHE B N 1
ATOM 7305 C CA . PHE B 1 54 ? 25.770 92.379 22.025 1.00 16.22 54 PHE B CA 1
ATOM 7306 C C . PHE B 1 54 ? 24.276 92.640 22.144 1.00 17.75 54 PHE B C 1
ATOM 7307 O O . PHE B 1 54 ? 23.470 91.843 21.671 1.00 18.69 54 PHE B O 1
ATOM 7324 N N . ALA B 1 55 ? 23.938 93.720 22.809 1.00 17.88 55 ALA B N 1
ATOM 7325 C CA . ALA B 1 55 ? 22.574 94.145 23.004 1.00 19.46 55 ALA B CA 1
ATOM 7326 C C . ALA B 1 55 ? 22.416 95.566 22.482 1.00 17.92 55 ALA B C 1
ATOM 7327 O O . ALA B 1 55 ? 23.362 96.369 22.559 1.00 17.53 55 ALA B O 1
ATOM 7334 N N . THR B 1 56 ? 21.196 95.920 22.021 1.00 15.77 56 THR B N 1
ATOM 7335 C CA . THR B 1 56 ? 20.949 97.239 21.476 1.00 15.84 56 THR B CA 1
ATOM 7336 C C . THR B 1 56 ? 19.474 97.636 21.667 1.00 16.71 56 THR B C 1
ATOM 7337 O O . THR B 1 56 ? 18.566 96.787 21.832 1.00 15.65 56 THR B O 1
ATOM 7348 N N . THR B 1 57 ? 19.276 98.927 21.654 1.00 17.15 57 THR B N 1
ATOM 7349 C CA . THR B 1 57 ? 17.940 99.524 21.629 1.00 19.62 57 THR B CA 1
ATOM 7350 C C . THR B 1 57 ? 17.300 99.490 20.244 1.00 21.64 57 THR B C 1
ATOM 7351 O O . THR B 1 57 ? 16.102 99.650 20.106 1.00 22.16 57 THR B O 1
ATOM 7362 N N . ALA B 1 58 ? 18.112 99.324 19.208 1.00 19.34 58 ALA B N 1
ATOM 7363 C CA . ALA B 1 58 ? 17.579 99.214 17.844 1.00 19.02 58 ALA B CA 1
ATOM 7364 C C . ALA B 1 58 ? 16.790 97.926 17.635 1.00 17.80 58 ALA B C 1
ATOM 7365 O O . ALA B 1 58 ? 17.223 96.854 18.091 1.00 17.67 58 ALA B O 1
ATOM 7372 N N . THR B 1 59 ? 15.663 98.012 16.888 1.00 20.41 59 THR B N 1
ATOM 7373 C CA . THR B 1 59 ? 14.866 96.845 16.625 1.00 22.93 59 THR B CA 1
ATOM 7374 C C . THR B 1 59 ? 15.554 96.040 15.542 1.00 20.48 59 THR B C 1
ATOM 7375 O O . THR B 1 59 ? 16.420 96.565 14.819 1.00 19.69 59 THR B O 1
ATOM 7386 N N . PRO B 1 60 ? 15.139 94.785 15.373 1.00 21.53 60 PRO B N 1
ATOM 7387 C CA . PRO B 1 60 ? 15.717 94.008 14.268 1.00 22.17 60 PRO B CA 1
ATOM 7388 C C . PRO B 1 60 ? 15.454 94.634 12.897 1.00 25.44 60 PRO B C 1
ATOM 7389 O O . PRO B 1 60 ? 16.362 94.630 12.051 1.00 25.32 60 PRO B O 1
ATOM 7400 N N . THR B 1 61 ? 14.291 95.240 12.686 1.00 24.99 61 THR B N 1
ATOM 7401 C CA . THR B 1 61 ? 14.038 95.880 11.403 1.00 24.20 61 THR B CA 1
ATOM 7402 C C . THR B 1 61 ? 14.975 97.073 11.217 1.00 23.18 61 THR B C 1
ATOM 7403 O O . THR B 1 61 ? 15.469 97.314 10.111 1.00 25.14 61 THR B O 1
ATOM 7414 N N . GLN B 1 62 ? 15.218 97.826 12.271 1.00 21.40 62 GLN B N 1
ATOM 7415 C CA . GLN B 1 62 ? 16.153 98.944 12.187 1.00 23.53 62 GLN B CA 1
ATOM 7416 C C . GLN B 1 62 ? 17.553 98.498 11.887 1.00 24.62 62 GLN B C 1
ATOM 7417 O O . GLN B 1 62 ? 18.243 99.149 11.093 1.00 23.89 62 GLN B O 1
ATOM 7431 N N . MET B 1 63 ? 18.002 97.423 12.558 1.00 22.21 63 MET B N 1
ATOM 7432 C CA . MET B 1 63 ? 19.344 96.933 12.265 1.00 20.68 63 MET B CA 1
ATOM 7433 C C . MET B 1 63 ? 19.464 96.460 10.809 1.00 23.45 63 MET B C 1
ATOM 7434 O O . MET B 1 63 ? 20.476 96.734 10.185 1.00 23.63 63 MET B O 1
ATOM 7448 N N . LYS B 1 64 ? 18.451 95.763 10.276 1.00 24.66 64 LYS B N 1
ATOM 7449 C CA . LYS B 1 64 ? 18.533 95.289 8.884 1.00 29.47 64 LYS B CA 1
ATOM 7450 C C . LYS B 1 64 ? 18.619 96.468 7.958 1.00 30.41 64 LYS B C 1
ATOM 7451 O O . LYS B 1 64 ? 19.402 96.437 7.003 1.00 33.52 64 LYS B O 1
ATOM 7470 N N . GLU B 1 65 ? 17.831 97.511 8.217 1.00 27.78 65 GLU B N 1
ATOM 7471 C CA . GLU B 1 65 ? 17.901 98.716 7.367 1.00 32.80 65 GLU B CA 1
ATOM 7472 C C . GLU B 1 65 ? 19.266 99.439 7.455 1.00 28.33 65 GLU B C 1
ATOM 7473 O O . GLU B 1 65 ? 19.782 99.908 6.471 1.00 31.15 65 GLU B O 1
ATOM 7485 N N . MET B 1 66 ? 19.840 99.501 8.646 1.00 27.72 66 MET B N 1
ATOM 7486 C CA . MET B 1 66 ? 21.158 100.100 8.871 1.00 27.65 66 MET B CA 1
ATOM 7487 C C . MET B 1 66 ? 22.249 99.340 8.125 1.00 26.62 66 MET B C 1
ATOM 7488 O O . MET B 1 66 ? 23.067 99.940 7.439 1.00 29.14 66 MET B O 1
ATOM 7502 N N . PHE B 1 67 ? 22.290 98.030 8.278 1.00 24.60 67 PHE B N 1
ATOM 7503 C CA . PHE B 1 67 ? 23.296 97.213 7.575 1.00 26.03 67 PHE B CA 1
ATOM 7504 C C . PHE B 1 67 ? 23.107 97.243 6.087 1.00 27.65 67 PHE B C 1
ATOM 7505 O O . PHE B 1 67 ? 24.064 97.446 5.349 1.00 30.40 67 PHE B O 1
ATOM 7522 N N . GLN B 1 68 ? 21.875 97.105 5.613 1.00 28.08 68 GLN B N 1
ATOM 7523 C CA . GLN B 1 68 ? 21.644 97.136 4.157 1.00 30.77 68 GLN B CA 1
ATOM 7524 C C . GLN B 1 68 ? 22.030 98.491 3.560 1.00 31.24 68 GLN B C 1
ATOM 7525 O O . GLN B 1 68 ? 22.650 98.575 2.499 1.00 34.91 68 GLN B O 1
ATOM 7539 N N . SER B 1 69 ? 21.649 99.555 4.245 1.00 31.08 69 SER B N 1
ATOM 7540 C CA . SER B 1 69 ? 21.919 100.931 3.830 1.00 37.82 69 SER B CA 1
ATOM 7541 C C . SER B 1 69 ? 23.417 101.230 3.785 1.00 35.54 69 SER B C 1
ATOM 7542 O O . SER B 1 69 ? 23.857 102.073 3.004 1.00 38.43 69 SER B O 1
ATOM 7550 N N . ALA B 1 70 ? 24.204 100.518 4.585 1.00 32.32 70 ALA B N 1
ATOM 7551 C CA . ALA B 1 70 ? 25.661 100.709 4.647 1.00 32.10 70 ALA B CA 1
ATOM 7552 C C . ALA B 1 70 ? 26.464 99.659 3.841 1.00 34.48 70 ALA B C 1
ATOM 7553 O O . ALA B 1 70 ? 27.711 99.690 3.812 1.00 35.60 70 ALA B O 1
ATOM 7560 N N . GLY B 1 71 ? 25.763 98.733 3.169 1.00 34.32 71 GLY B N 1
ATOM 7561 C CA . GLY B 1 71 ? 26.435 97.701 2.416 1.00 37.06 71 GLY B CA 1
ATOM 7562 C C . GLY B 1 71 ? 27.152 96.685 3.288 1.00 38.94 71 GLY B C 1
ATOM 7563 O O . GLY B 1 71 ? 28.124 96.072 2.838 1.00 46.52 71 GLY B O 1
ATOM 7567 N N . ILE B 1 72 ? 26.667 96.484 4.515 1.00 31.83 72 ILE B N 1
ATOM 7568 C CA . ILE B 1 72 ? 27.244 95.530 5.454 1.00 30.12 72 ILE B CA 1
ATOM 7569 C C . ILE B 1 72 ? 26.521 94.177 5.419 1.00 32.30 72 ILE B C 1
ATOM 7570 O O . ILE B 1 72 ? 25.324 94.127 5.585 1.00 30.83 72 ILE B O 1
ATOM 7586 N N . ARG B 1 73 ? 27.265 93.088 5.222 1.00 37.38 73 ARG B N 1
ATOM 7587 C CA . ARG B 1 73 ? 26.678 91.740 5.106 1.00 38.54 73 ARG B CA 1
ATOM 7588 C C . ARG B 1 73 ? 26.007 91.301 6.390 1.00 33.38 73 ARG B C 1
ATOM 7589 O O . ARG B 1 73 ? 26.535 91.502 7.475 1.00 31.55 73 ARG B O 1
ATOM 7610 N N . MET B 1 74 ? 24.834 90.689 6.277 1.00 32.24 74 MET B N 1
ATOM 7611 C CA . MET B 1 74 ? 24.257 90.025 7.436 1.00 29.78 74 MET B CA 1
ATOM 7612 C C . MET B 1 74 ? 24.285 88.532 7.160 1.00 32.19 74 MET B C 1
ATOM 7613 O O . MET B 1 74 ? 24.229 88.102 6.014 1.00 33.60 74 MET B O 1
ATOM 7627 N N . ILE B 1 75 ? 24.358 87.773 8.236 1.00 34.18 75 ILE B N 1
ATOM 7628 C CA . ILE B 1 75 ? 24.532 86.339 8.200 1.00 39.22 75 ILE B CA 1
ATOM 7629 C C . ILE B 1 75 ? 23.277 85.700 8.805 1.00 43.77 75 ILE B C 1
ATOM 7630 O O . ILE B 1 75 ? 22.833 86.091 9.892 1.00 37.39 75 ILE B O 1
ATOM 7646 N N . ASN B 1 76 ? 22.718 84.730 8.084 1.00 58.22 76 ASN B N 1
ATOM 7647 C CA . ASN B 1 76 ? 21.481 84.025 8.453 1.00 70.43 76 ASN B CA 1
ATOM 7648 C C . ASN B 1 76 ? 20.335 84.919 8.965 1.00 73.52 76 ASN B C 1
ATOM 7649 O O . ASN B 1 76 ? 19.301 85.088 8.303 1.00 73.27 76 ASN B O 1
ATOM 7660 N N . GLY B 1 83 ? 14.953 88.120 17.495 1.00 32.66 83 GLY B N 1
ATOM 7661 C CA . GLY B 1 83 ? 15.345 89.491 17.790 1.00 27.22 83 GLY B CA 1
ATOM 7662 C C . GLY B 1 83 ? 16.844 89.710 17.632 1.00 23.32 83 GLY B C 1
ATOM 7663 O O . GLY B 1 83 ? 17.394 90.750 18.031 1.00 23.39 83 GLY B O 1
ATOM 7666 N N . THR B 1 84 ? 17.491 88.749 16.978 1.00 22.20 84 THR B N 1
ATOM 7667 C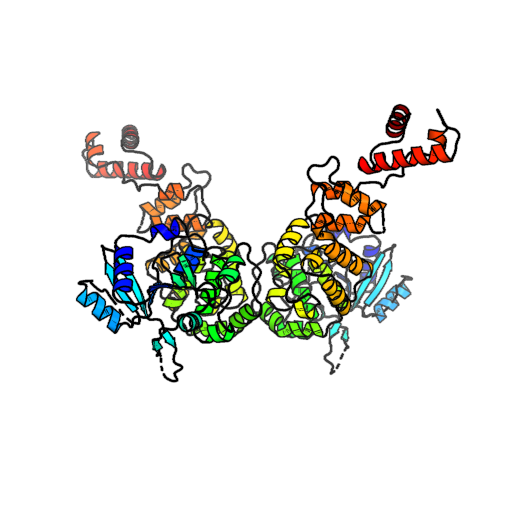 CA . THR B 1 84 ? 18.952 88.768 16.819 1.00 22.90 84 THR B CA 1
ATOM 7668 C C . THR B 1 84 ? 19.328 88.978 15.348 1.00 26.13 84 THR B C 1
ATOM 7669 O O . THR B 1 84 ? 18.787 88.309 14.453 1.00 27.64 84 THR B O 1
ATOM 7680 N N . ILE B 1 85 ? 20.251 89.906 15.105 1.00 25.95 85 ILE B N 1
ATOM 7681 C CA . ILE B 1 85 ? 20.819 90.109 13.780 1.00 26.57 85 ILE B CA 1
ATOM 7682 C C . ILE B 1 85 ? 22.341 89.886 13.880 1.00 25.15 85 ILE B C 1
ATOM 7683 O O . ILE B 1 85 ? 22.984 90.374 14.801 1.00 24.10 85 ILE B O 1
ATOM 7699 N N . THR B 1 86 ? 22.904 89.169 12.924 1.00 23.76 86 THR B N 1
ATOM 7700 C CA . THR B 1 86 ? 24.322 88.920 12.871 1.00 24.29 86 THR B CA 1
ATOM 7701 C C . THR B 1 86 ? 24.938 89.585 11.654 1.00 26.79 86 THR B C 1
ATOM 7702 O O . THR B 1 86 ? 24.590 89.295 10.506 1.00 30.52 86 THR B O 1
ATOM 7713 N N . ALA B 1 87 ? 25.876 90.484 11.919 1.00 26.86 87 ALA B N 1
ATOM 7714 C CA . ALA B 1 87 ? 26.577 91.244 10.885 1.00 29.08 87 ALA B CA 1
ATOM 7715 C C . ALA B 1 87 ? 27.998 90.764 10.773 1.00 30.17 87 ALA B C 1
ATOM 7716 O O . ALA B 1 87 ? 28.576 90.297 11.744 1.00 30.14 87 ALA B O 1
ATOM 7723 N N . ARG B 1 88 ? 28.558 90.834 9.567 1.00 32.30 88 ARG B N 1
ATOM 7724 C CA . ARG B 1 88 ? 29.966 90.552 9.362 1.00 33.27 88 ARG B CA 1
ATOM 7725 C C . ARG B 1 88 ? 30.656 91.834 8.921 1.00 34.87 88 ARG B C 1
ATOM 7726 O O . ARG B 1 88 ? 30.234 92.496 7.958 1.00 37.16 88 ARG B O 1
ATOM 7747 N N . LEU B 1 89 ? 31.697 92.207 9.656 1.00 34.64 89 LEU B N 1
ATOM 7748 C CA . LEU B 1 89 ? 32.534 93.342 9.313 1.00 35.80 89 LEU B CA 1
ATOM 7749 C C . LEU B 1 89 ? 33.972 92.962 9.584 1.00 36.97 89 LEU B C 1
ATOM 7750 O O . LEU B 1 89 ? 34.264 92.383 10.621 1.00 32.63 89 LEU B O 1
ATOM 7766 N N . HIS B 1 90 ? 34.863 93.317 8.650 1.00 42.65 90 HIS B N 1
ATOM 7767 C CA . HIS B 1 90 ? 36.301 93.037 8.743 1.00 43.02 90 HIS B CA 1
ATOM 7768 C C . HIS B 1 90 ? 36.611 91.612 9.188 1.00 43.27 90 HIS B C 1
ATOM 7769 O O . HIS B 1 90 ? 37.313 91.380 10.163 1.00 39.70 90 HIS B O 1
ATOM 7784 N N . GLU B 1 91 ? 36.028 90.653 8.472 1.00 43.27 91 GLU B N 1
ATOM 7785 C CA . GLU B 1 91 ? 36.286 89.239 8.697 1.00 42.69 91 GLU B CA 1
ATOM 7786 C C . GLU B 1 91 ? 35.866 88.697 10.070 1.00 40.26 91 GLU B C 1
ATOM 7787 O O . GLU B 1 91 ? 36.485 87.773 10.601 1.00 42.86 91 GLU B O 1
ATOM 7799 N N . GLU B 1 92 ? 34.791 89.238 10.641 1.00 37.42 92 GLU B N 1
ATOM 7800 C CA . GLU B 1 92 ? 34.403 88.886 11.977 1.00 35.11 92 GLU B CA 1
ATOM 7801 C C . GLU B 1 92 ? 32.882 89.072 12.120 1.00 32.93 92 GLU B C 1
ATOM 7802 O O . GLU B 1 92 ? 32.308 90.046 11.602 1.00 31.59 92 GLU B O 1
ATOM 7814 N N . ASN B 1 93 ? 32.245 88.163 12.851 1.00 31.80 93 ASN B N 1
ATOM 7815 C CA . ASN B 1 93 ? 30.805 88.233 13.055 1.00 31.72 93 ASN B CA 1
ATOM 7816 C C . ASN B 1 93 ? 30.448 88.822 14.390 1.00 30.12 93 ASN B C 1
ATOM 7817 O O . ASN B 1 93 ? 31.183 88.671 15.367 1.00 31.79 93 ASN B O 1
ATOM 7828 N N . PHE B 1 94 ? 29.296 89.481 14.433 1.00 24.94 94 PHE B N 1
ATOM 7829 C CA . PHE B 1 94 ? 28.849 90.174 15.650 1.00 21.50 94 PHE B CA 1
ATOM 7830 C C . PHE B 1 94 ? 27.377 89.870 15.760 1.00 22.37 94 PHE B C 1
ATOM 7831 O O . PHE B 1 94 ? 26.585 90.205 14.855 1.00 24.85 94 PHE B O 1
ATOM 7848 N N . GLU B 1 95 ? 27.017 89.201 16.831 1.00 21.54 95 GLU B N 1
ATOM 7849 C CA . GLU B 1 95 ? 25.616 88.828 17.069 1.00 23.44 95 GLU B CA 1
ATOM 7850 C C . GLU B 1 95 ? 24.970 89.852 17.963 1.00 20.24 95 GLU B C 1
ATOM 7851 O O . GLU B 1 95 ? 25.304 89.973 19.132 1.00 20.27 95 GLU B O 1
ATOM 7863 N N . ILE B 1 96 ? 23.997 90.566 17.431 1.00 18.07 96 ILE B N 1
ATOM 7864 C CA . ILE B 1 96 ? 23.409 91.700 18.149 1.00 17.15 96 ILE B CA 1
ATOM 7865 C C . ILE B 1 96 ? 21.903 91.448 18.387 1.00 18.23 96 ILE B C 1
ATOM 7866 O O . ILE B 1 96 ? 21.159 91.154 17.441 1.00 19.41 96 ILE B O 1
ATOM 7882 N N . THR B 1 97 ? 21.476 91.552 19.647 1.00 18.44 97 THR B N 1
ATOM 7883 C CA . THR B 1 97 ? 20.079 91.270 19.991 1.00 20.03 97 THR B CA 1
ATOM 7884 C C . THR B 1 97 ? 19.409 92.515 20.581 1.00 17.82 97 THR B C 1
ATOM 7885 O O . THR B 1 97 ? 19.915 93.123 21.495 1.00 16.63 97 THR B O 1
ATOM 7896 N N . THR B 1 98 ? 18.208 92.814 20.093 1.00 18.04 98 THR B N 1
ATOM 7897 C CA . THR B 1 98 ? 17.391 93.872 20.626 1.00 16.72 98 THR B CA 1
ATOM 7898 C C . THR B 1 98 ? 16.927 93.544 22.049 1.00 14.57 98 THR B C 1
ATOM 7899 O O . THR B 1 98 ? 16.575 92.393 22.344 1.00 14.89 98 THR B O 1
ATOM 7910 N N . LEU B 1 99 ? 16.916 94.555 22.914 1.00 13.79 99 LEU B N 1
ATOM 7911 C CA . LEU B 1 99 ? 16.454 94.377 24.280 1.00 15.14 99 LEU B CA 1
ATOM 7912 C C . LEU B 1 99 ? 15.001 93.906 24.214 1.00 17.33 99 LEU B C 1
ATOM 7913 O O . LEU B 1 99 ? 14.208 94.452 23.407 1.00 17.03 99 LEU B O 1
ATOM 7929 N N . ARG B 1 100 ? 14.621 92.989 25.108 1.00 17.99 100 ARG B N 1
ATOM 7930 C CA . ARG B 1 100 ? 13.273 92.507 25.098 1.00 20.45 100 ARG B CA 1
ATOM 7931 C C . ARG B 1 100 ? 12.743 92.158 26.469 1.00 19.74 100 ARG B C 1
ATOM 7932 O O . ARG B 1 100 ? 13.484 91.921 27.421 1.00 18.00 100 ARG B O 1
ATOM 7953 N N . ILE B 1 101 ? 11.421 92.109 26.495 1.00 20.87 101 ILE B N 1
ATOM 7954 C CA . ILE B 1 101 ? 10.637 91.680 27.630 1.00 22.65 101 ILE B CA 1
ATOM 7955 C C . ILE B 1 101 ? 9.764 90.505 27.213 1.00 22.37 101 ILE B C 1
ATOM 7956 O O . ILE B 1 101 ? 9.241 90.438 26.087 1.00 24.12 101 ILE B O 1
ATOM 7972 N N . ASP B 1 102 ? 9.596 89.546 28.115 1.00 24.07 102 ASP B N 1
ATOM 7973 C CA . ASP B 1 102 ? 8.830 88.343 27.763 1.00 27.18 102 ASP B CA 1
ATOM 7974 C C . ASP B 1 102 ? 7.366 88.642 28.084 1.00 27.55 102 ASP B C 1
ATOM 7975 O O . ASP B 1 102 ? 7.065 89.313 29.050 1.00 28.97 102 ASP B O 1
ATOM 7984 N N . VAL B 1 103 ? 6.470 88.198 27.207 1.00 24.96 103 VAL B N 1
ATOM 7985 C CA . VAL B 1 103 ? 5.066 88.375 27.391 1.00 23.37 103 VAL B CA 1
ATOM 7986 C C . VAL B 1 103 ? 4.550 87.044 27.894 1.00 25.16 103 VAL B C 1
ATOM 7987 O O . VAL B 1 103 ? 4.789 86.026 27.244 1.00 27.94 103 VAL B O 1
ATOM 8000 N N . THR B 1 104 ? 3.839 87.042 29.012 1.00 26.60 104 THR B N 1
ATOM 8001 C CA . THR B 1 104 ? 3.135 85.836 29.455 1.00 28.31 104 THR B CA 1
ATOM 8002 C C . THR B 1 104 ? 1.948 85.396 28.606 1.00 31.91 104 THR B C 1
ATOM 8003 O O . THR B 1 104 ? 0.967 86.106 28.418 1.00 31.66 104 THR B O 1
ATOM 8014 N N . THR B 1 105 ? 2.033 84.150 28.144 1.00 32.35 105 THR B N 1
ATOM 8015 C CA . THR B 1 105 ? 1.108 83.559 27.208 1.00 36.43 105 THR B CA 1
ATOM 8016 C C . THR B 1 105 ? 0.639 82.219 27.789 1.00 37.89 105 THR B C 1
ATOM 8017 O O . THR B 1 105 ? 1.292 81.670 28.660 1.00 38.70 105 THR B O 1
ATOM 8028 N N . ASP B 1 106 ? -0.494 81.723 27.327 1.00 43.37 106 ASP B N 1
ATOM 8029 C CA . ASP B 1 106 ? -0.896 80.340 27.609 1.00 59.91 106 ASP B CA 1
ATOM 8030 C C . ASP B 1 106 ? -0.513 79.459 26.416 1.00 71.38 106 ASP B C 1
ATOM 8031 O O . ASP B 1 106 ? -0.647 79.869 25.252 1.00 74.85 106 ASP B O 1
ATOM 8040 N N . ALA B 1 110 ? 5.688 81.385 22.397 1.00 44.00 110 ALA B N 1
ATOM 8041 C CA . ALA B 1 110 ? 6.521 82.313 23.154 1.00 53.04 110 ALA B CA 1
ATOM 8042 C C . ALA B 1 110 ? 6.530 83.648 22.434 1.00 52.76 110 ALA B C 1
ATOM 8043 O O . ALA B 1 110 ? 6.613 83.701 21.199 1.00 57.61 110 ALA B O 1
ATOM 8049 N N . GLU B 1 111 ? 6.414 84.727 23.192 1.00 40.26 111 GLU B N 1
ATOM 8050 C CA . GLU B 1 111 ? 6.290 86.034 22.575 1.00 32.76 111 GLU B CA 1
ATOM 8051 C C . GLU B 1 111 ? 7.090 87.051 23.389 1.00 27.97 111 GLU B C 1
ATOM 8052 O O . GLU B 1 111 ? 7.219 86.909 24.595 1.00 26.20 111 GLU B O 1
ATOM 8064 N N . VAL B 1 112 ? 7.659 88.051 22.719 1.00 31.90 112 VAL B N 1
ATOM 8065 C CA . VAL B 1 112 ? 8.358 89.109 23.425 1.00 30.90 112 VAL B CA 1
ATOM 8066 C C . VAL B 1 112 ? 7.947 90.435 22.877 1.00 28.28 112 VAL B C 1
ATOM 8067 O O . VAL B 1 112 ? 7.324 90.527 21.814 1.00 30.22 112 VAL B O 1
ATOM 8080 N N . GLU B 1 113 ? 8.280 91.466 23.634 1.00 23.54 113 GLU B N 1
ATOM 8081 C CA . GLU B 1 113 ? 8.065 92.833 23.217 1.00 22.71 113 GLU B CA 1
ATOM 8082 C C . GLU B 1 113 ? 9.447 93.458 23.260 1.00 22.52 113 GLU B C 1
ATOM 8083 O O . GLU B 1 113 ? 10.168 93.277 24.251 1.00 23.00 113 GLU B O 1
ATOM 8095 N N . PHE B 1 114 ? 9.838 94.175 22.210 1.00 21.07 114 PHE B N 1
ATOM 8096 C CA . PHE B 1 114 ? 11.077 94.933 22.276 1.00 21.16 114 PHE B CA 1
ATOM 8097 C C . PHE B 1 114 ? 10.927 96.132 23.191 1.00 23.50 114 PHE B C 1
ATOM 8098 O O . PHE B 1 114 ? 9.836 96.715 23.337 1.00 23.15 114 PHE B O 1
ATOM 8115 N N . THR B 1 115 ? 12.038 96.492 23.806 1.00 21.97 115 THR B N 1
ATOM 8116 C CA . THR B 1 115 ? 12.086 97.589 24.730 1.00 20.63 115 THR B CA 1
ATOM 8117 C C . THR B 1 115 ? 13.343 98.407 24.514 1.00 20.67 115 THR B C 1
ATOM 8118 O O . THR B 1 115 ? 14.295 97.940 23.866 1.00 19.09 115 THR B O 1
ATOM 8129 N N . THR B 1 116 ? 13.370 99.632 25.031 1.00 18.63 116 THR B N 1
ATOM 8130 C CA . THR B 1 116 ? 14.641 100.353 25.098 1.00 20.70 116 THR B CA 1
ATOM 8131 C C . THR B 1 116 ? 15.123 100.499 26.539 1.00 22.78 116 THR B C 1
ATOM 8132 O O . THR B 1 116 ? 16.076 101.234 26.796 1.00 23.18 116 THR B O 1
ATOM 8143 N N . ASP B 1 117 ? 14.441 99.817 27.474 1.00 19.67 117 ASP B N 1
ATOM 8144 C CA . ASP B 1 117 ? 14.753 99.895 28.878 1.00 19.61 117 ASP B CA 1
ATOM 8145 C C . ASP B 1 117 ? 15.720 98.763 29.296 1.00 20.60 117 ASP B C 1
ATOM 8146 O O . ASP B 1 117 ? 15.348 97.568 29.368 1.00 20.59 117 ASP B O 1
ATOM 8155 N N . TRP B 1 118 ? 16.988 99.144 29.487 1.00 21.26 118 TRP B N 1
ATOM 8156 C CA . TRP B 1 118 ? 18.058 98.188 29.826 1.00 19.70 118 TRP B CA 1
ATOM 8157 C C . TRP B 1 118 ? 17.736 97.404 31.090 1.00 18.38 118 TRP B C 1
ATOM 8158 O O . TRP B 1 118 ? 18.012 96.201 31.191 1.00 16.35 118 TRP B O 1
ATOM 8179 N N . GLN B 1 119 ? 17.149 98.077 32.059 1.00 19.95 119 GLN B N 1
ATOM 8180 C CA . GLN B 1 119 ? 16.855 97.429 33.330 1.00 21.87 119 GLN B CA 1
ATOM 8181 C C . GLN B 1 119 ? 15.803 96.323 33.143 1.00 22.63 119 GLN B C 1
ATOM 8182 O O . GLN B 1 119 ? 15.912 95.243 33.790 1.00 21.32 119 GLN B O 1
ATOM 8196 N N . LYS B 1 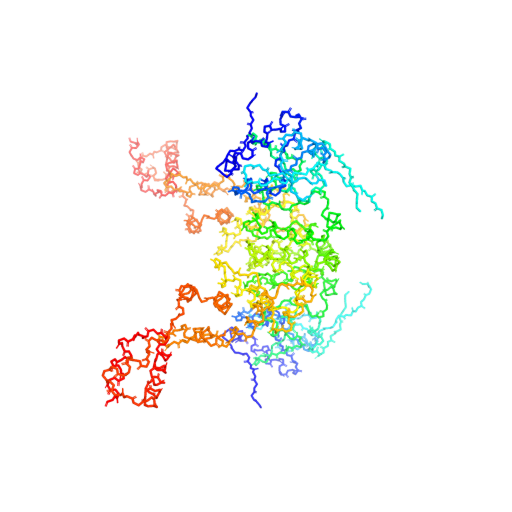120 ? 14.823 96.549 32.244 1.00 17.96 120 LYS B N 1
ATOM 8197 C CA . LYS B 1 120 ? 13.825 95.502 31.975 1.00 18.01 120 LYS B CA 1
ATOM 8198 C C . LYS B 1 120 ? 14.441 94.254 31.281 1.00 19.97 120 LYS B C 1
ATOM 8199 O O . LYS B 1 120 ? 14.080 93.062 31.602 1.00 18.79 120 LYS B O 1
ATOM 8218 N N . ASP B 1 121 ? 15.340 94.480 30.328 1.00 18.78 121 ASP B N 1
ATOM 8219 C CA . ASP B 1 121 ? 16.010 93.352 29.701 1.00 19.56 121 ASP B CA 1
ATOM 8220 C C . ASP B 1 121 ? 16.908 92.643 30.748 1.00 19.71 121 ASP B C 1
ATOM 8221 O O . ASP B 1 121 ? 17.060 91.449 30.717 1.00 21.95 121 ASP B O 1
ATOM 8230 N N . ALA B 1 122 ? 17.539 93.383 31.645 1.00 17.62 122 ALA B N 1
ATOM 8231 C CA . ALA B 1 122 ? 18.350 92.741 32.691 1.00 19.12 122 ALA B CA 1
ATOM 8232 C C . ALA B 1 122 ? 17.465 91.838 33.570 1.00 20.23 122 ALA B C 1
ATOM 8233 O O . ALA B 1 122 ? 17.842 90.741 33.944 1.00 19.07 122 ALA B O 1
ATOM 8240 N N . GLU B 1 123 ? 16.248 92.295 33.849 1.00 19.30 123 GLU B N 1
ATOM 8241 C CA . GLU B 1 123 ? 15.375 91.560 34.750 1.00 23.46 123 GLU B CA 1
ATOM 8242 C C . GLU B 1 123 ? 14.913 90.220 34.175 1.00 23.87 123 GLU B C 1
ATOM 8243 O O . GLU B 1 123 ? 14.560 89.306 34.904 1.00 23.17 123 GLU B O 1
ATOM 8255 N N . ARG B 1 124 ? 14.984 90.093 32.852 1.00 24.87 124 ARG B N 1
ATOM 8256 C CA . ARG B 1 124 ? 14.627 88.865 32.131 1.00 24.84 124 ARG B CA 1
ATOM 8257 C C . ARG B 1 124 ? 15.761 87.835 32.249 1.00 24.63 124 ARG B C 1
ATOM 8258 O O . ARG B 1 124 ? 15.586 86.627 32.151 1.00 26.84 124 ARG B O 1
ATOM 8279 N N . ARG B 1 125 ? 16.971 88.305 32.523 1.00 22.13 125 ARG B N 1
ATOM 8280 C CA . ARG B 1 125 ? 18.110 87.419 32.552 1.00 23.00 125 ARG B CA 1
ATOM 8281 C C . ARG B 1 125 ? 18.089 86.589 33.831 1.00 24.74 125 ARG B C 1
ATOM 8282 O O . ARG B 1 125 ? 17.358 86.890 34.774 1.00 24.96 125 ARG B O 1
ATOM 8303 N N . ASP B 1 126 ? 18.838 85.506 33.832 1.00 24.61 126 ASP B N 1
ATOM 8304 C CA . ASP B 1 126 ? 18.715 84.472 34.861 1.00 25.18 126 ASP B CA 1
ATOM 8305 C C . ASP B 1 126 ? 19.448 84.770 36.186 1.00 22.77 126 ASP B C 1
ATOM 8306 O O . ASP B 1 126 ? 18.829 84.849 37.221 1.00 24.18 126 ASP B O 1
ATOM 8315 N N . LEU B 1 127 ? 20.764 84.847 36.167 1.00 20.02 127 LEU B N 1
ATOM 8316 C CA . LEU B 1 127 ? 21.565 85.006 37.370 1.00 19.63 127 LEU B CA 1
ATOM 8317 C C . LEU B 1 127 ? 22.104 86.407 37.413 1.00 18.58 127 LEU B C 1
ATOM 8318 O O . LEU B 1 127 ? 22.353 87.010 36.355 1.00 17.43 127 LEU B O 1
ATOM 8334 N N . THR B 1 128 ? 22.311 86.934 38.623 1.00 20.15 128 THR B N 1
ATOM 8335 C CA . THR B 1 128 ? 22.701 88.342 38.725 1.00 18.67 128 THR B CA 1
ATOM 8336 C C . THR B 1 128 ? 24.062 88.589 38.038 1.00 17.81 128 THR B C 1
ATOM 8337 O O . THR B 1 128 ? 24.272 89.620 37.419 1.00 17.61 128 THR B O 1
ATOM 8348 N N . ILE B 1 129 ? 24.969 87.626 38.088 1.00 18.41 129 ILE B N 1
ATOM 8349 C CA . ILE B 1 129 ? 26.292 87.802 37.459 1.00 18.52 129 ILE B CA 1
ATOM 8350 C C . ILE B 1 129 ? 26.223 87.767 35.926 1.00 19.58 129 ILE B C 1
ATOM 8351 O O . ILE B 1 129 ? 27.152 88.198 35.258 1.00 20.05 129 ILE B O 1
ATOM 8367 N N . ASN B 1 130 ? 25.085 87.326 35.379 1.00 18.71 130 ASN B N 1
ATOM 8368 C CA . ASN B 1 130 ? 24.836 87.332 33.919 1.00 18.24 130 ASN B CA 1
ATOM 8369 C C . ASN B 1 130 ? 23.867 88.400 33.423 1.00 18.33 130 ASN B C 1
ATOM 8370 O O . ASN B 1 130 ? 23.412 88.328 32.291 1.00 16.89 130 ASN B O 1
ATOM 8381 N N . SER B 1 131 ? 23.543 89.382 34.260 1.00 19.75 131 SER B N 1
ATOM 8382 C CA . SER B 1 131 ? 22.457 90.335 33.980 1.00 18.67 131 SER B CA 1
ATOM 8383 C C . SER B 1 131 ? 22.980 91.731 33.706 1.00 17.34 131 SER B C 1
ATOM 8384 O O . SER B 1 131 ? 22.180 92.682 33.628 1.00 19.04 131 SER B O 1
ATOM 8392 N N . MET B 1 132 ? 24.290 91.893 33.560 1.00 17.74 132 MET B N 1
ATOM 8393 C CA . MET B 1 132 ? 24.898 93.215 33.394 1.00 15.48 132 MET B CA 1
ATOM 8394 C C . MET B 1 132 ? 25.275 93.551 31.928 1.00 16.27 132 MET B C 1
ATOM 8395 O O . MET B 1 132 ? 25.294 92.699 31.042 1.00 17.03 132 MET B O 1
ATOM 8409 N N . PHE B 1 133 ? 25.541 94.827 31.700 1.00 15.96 133 PHE B N 1
ATOM 8410 C CA . PHE B 1 133 ? 25.971 95.318 30.410 1.00 15.17 133 PHE B CA 1
ATOM 8411 C C . PHE B 1 133 ? 27.223 96.150 30.589 1.00 17.17 133 PHE B C 1
ATOM 8412 O O . PHE B 1 133 ? 27.448 96.733 31.637 1.00 17.65 133 PHE B O 1
ATOM 8429 N N . LEU B 1 134 ? 28.020 96.210 29.544 1.00 20.90 134 LEU B N 1
ATOM 8430 C CA A LEU B 1 134 ? 29.212 97.020 29.570 0.50 26.55 134 LEU B CA 1
ATOM 8431 C CA B LEU B 1 134 ? 29.229 97.028 29.571 0.50 27.58 134 LEU B CA 1
ATOM 8432 C C . LEU B 1 134 ? 29.226 97.937 28.347 1.00 22.74 134 LEU B C 1
ATOM 8433 O O . LEU B 1 134 ? 29.075 97.464 27.235 1.00 18.26 134 LEU B O 1
ATOM 8464 N N . GLY B 1 135 ? 29.411 99.224 28.588 1.00 19.13 135 GLY B N 1
ATOM 8465 C CA . GLY B 1 135 ? 29.526 100.163 27.470 1.00 16.28 135 GLY B CA 1
ATOM 8466 C C . GLY B 1 135 ? 30.932 100.031 26.930 1.00 16.52 135 GLY B C 1
ATOM 8467 O O . GLY B 1 135 ? 31.819 99.562 27.622 1.00 17.90 135 GLY B O 1
ATOM 8471 N N . PHE B 1 136 ? 31.166 100.489 25.709 1.00 17.15 136 PHE B N 1
ATOM 8472 C CA . PHE B 1 136 ? 32.472 100.330 25.090 1.00 18.99 136 PHE B CA 1
ATOM 8473 C C . PHE B 1 136 ? 33.550 101.233 25.695 1.00 21.12 136 PHE B C 1
ATOM 8474 O O . PHE B 1 136 ? 34.755 100.998 25.465 1.00 21.96 136 PHE B O 1
ATOM 8491 N N . ASP B 1 137 ? 33.124 102.181 26.527 1.00 20.64 137 ASP B N 1
ATOM 8492 C CA . ASP B 1 137 ? 34.037 102.995 27.304 1.00 22.05 137 ASP B CA 1
ATOM 8493 C C . ASP B 1 137 ? 34.486 102.288 28.605 1.00 22.08 137 ASP B C 1
ATOM 8494 O O . ASP B 1 137 ? 35.415 102.785 29.304 1.00 23.51 137 ASP B O 1
ATOM 8503 N N . GLY B 1 138 ? 33.828 101.180 28.933 1.00 22.20 138 GLY B N 1
ATOM 8504 C CA . GLY B 1 138 ? 34.098 100.449 30.180 1.00 21.00 138 GLY B CA 1
ATOM 8505 C C . GLY B 1 138 ? 33.155 100.732 31.341 1.00 19.46 138 GLY B C 1
ATOM 8506 O O . GLY B 1 138 ? 33.378 100.215 32.447 1.00 19.14 138 GLY B O 1
ATOM 8510 N N . THR B 1 139 ? 32.074 101.493 31.086 1.00 16.01 139 THR B N 1
ATOM 8511 C CA . THR B 1 139 ? 31.065 101.705 32.088 1.00 17.04 139 THR B CA 1
ATOM 8512 C C . THR B 1 139 ? 30.254 100.448 32.289 1.00 16.93 139 THR B C 1
ATOM 8513 O O . THR B 1 139 ? 29.691 99.903 31.328 1.00 17.25 139 THR B O 1
ATOM 8524 N N . LEU B 1 140 ? 30.148 100.029 33.538 1.00 17.65 140 LEU B N 1
ATOM 8525 C CA . LEU B 1 140 ? 29.347 98.865 33.881 1.00 18.03 140 LEU B CA 1
ATOM 8526 C C . LEU B 1 140 ? 27.917 99.277 34.274 1.00 19.87 140 LEU B C 1
ATOM 8527 O O . LEU B 1 140 ? 27.739 100.198 35.081 1.00 22.81 140 LEU B O 1
ATOM 8543 N N . PHE B 1 141 ? 26.936 98.592 33.689 1.00 16.20 141 PHE B N 1
ATOM 8544 C CA . PHE B 1 141 ? 25.504 98.865 33.938 1.00 16.85 141 PHE B CA 1
ATOM 8545 C C . PHE B 1 141 ? 24.971 97.657 34.698 1.00 18.18 141 PHE B C 1
ATOM 8546 O O . PHE B 1 141 ? 24.930 96.550 34.154 1.00 17.61 141 PHE B O 1
ATOM 8563 N N . ASP B 1 142 ? 24.714 97.829 35.988 1.00 18.95 142 ASP B N 1
ATOM 8564 C CA . ASP B 1 142 ? 24.409 96.693 36.858 1.00 19.55 142 ASP B CA 1
ATOM 8565 C C . ASP B 1 142 ? 23.180 97.019 37.680 1.00 22.15 142 ASP B C 1
ATOM 8566 O O . ASP B 1 142 ? 23.230 97.901 38.528 1.00 23.49 142 ASP B O 1
ATOM 8575 N N . TYR B 1 143 ? 22.072 96.341 37.428 1.00 20.13 143 TYR B N 1
ATOM 8576 C CA . TYR B 1 143 ? 20.789 96.688 38.082 1.00 22.76 143 TYR B CA 1
ATOM 8577 C C . TYR B 1 143 ? 20.415 95.761 39.207 1.00 24.51 143 TYR B C 1
ATOM 8578 O O . TYR B 1 143 ? 19.433 96.031 39.945 1.00 26.45 143 TYR B O 1
ATOM 8596 N N . PHE B 1 144 ? 21.164 94.651 39.345 1.00 21.25 144 PHE B N 1
ATOM 8597 C CA . PHE B 1 144 ? 20.779 93.591 40.265 1.00 21.14 144 PHE B CA 1
ATOM 8598 C C . PHE B 1 144 ? 21.922 93.110 41.129 1.00 23.38 144 PHE B C 1
ATOM 8599 O O . PHE B 1 144 ? 21.892 92.014 41.620 1.00 24.89 144 PHE B O 1
ATOM 8616 N N . ASN B 1 145 ? 22.879 93.985 41.378 1.00 23.75 145 ASN B N 1
ATOM 8617 C CA . ASN B 1 145 ? 23.989 93.674 42.287 1.00 25.13 145 ASN B CA 1
ATOM 8618 C C . ASN B 1 145 ? 24.917 92.566 41.797 1.00 20.62 145 ASN B C 1
ATOM 8619 O O . ASN B 1 145 ? 25.475 91.820 42.590 1.00 21.59 145 ASN B O 1
ATOM 8630 N N . GLY B 1 146 ? 25.070 92.473 40.478 1.00 21.80 146 GLY B N 1
ATOM 8631 C CA . GLY B 1 146 ? 25.791 91.373 39.909 1.00 20.51 146 GLY B CA 1
ATOM 8632 C C . GLY B 1 146 ? 27.268 91.558 40.182 1.00 20.98 146 GLY B C 1
ATOM 8633 O O . GLY B 1 146 ? 27.968 90.591 40.291 1.00 20.26 146 GLY B O 1
ATOM 8637 N N . TYR B 1 147 ? 27.739 92.784 40.256 1.00 22.44 147 TYR B N 1
ATOM 8638 C CA . TYR B 1 147 ? 29.202 92.987 40.438 1.00 23.42 147 TYR B CA 1
ATOM 8639 C C . TYR B 1 147 ? 29.591 92.589 41.861 1.00 23.28 147 TYR B C 1
ATOM 8640 O O . TYR B 1 147 ? 30.525 91.791 42.092 1.00 22.85 147 TYR B O 1
ATOM 8658 N N . GLU B 1 148 ? 28.842 93.114 42.816 1.00 23.74 148 GLU B N 1
ATOM 8659 C CA . GLU B 1 148 ? 28.989 92.626 44.204 1.00 23.95 148 GLU B CA 1
ATOM 8660 C C . GLU B 1 148 ? 28.842 91.111 44.333 1.00 22.52 148 GLU B C 1
ATOM 8661 O O . GLU B 1 148 ? 29.667 90.491 44.992 1.00 22.76 148 GLU B O 1
ATOM 8673 N N . ASP B 1 149 ? 27.824 90.502 43.717 1.00 22.26 149 ASP B N 1
ATOM 8674 C CA . ASP B 1 149 ? 27.677 89.052 43.833 1.00 23.33 149 ASP B CA 1
ATOM 8675 C C . ASP B 1 149 ? 28.886 88.332 43.215 1.00 22.47 149 ASP B C 1
ATOM 8676 O O . ASP B 1 149 ? 29.329 87.303 43.716 1.00 21.67 149 ASP B O 1
ATOM 8685 N N . LEU B 1 150 ? 29.372 88.851 42.090 1.00 22.18 150 LEU B N 1
ATOM 8686 C CA . LEU B 1 150 ? 30.503 88.236 41.442 1.00 23.03 150 LEU B CA 1
ATOM 8687 C C . LEU B 1 150 ? 31.768 88.292 42.368 1.00 22.93 150 LEU B C 1
ATOM 8688 O O . LEU B 1 150 ? 32.395 87.260 42.640 1.00 22.52 150 LEU B O 1
ATOM 8704 N N . LYS B 1 151 ? 32.065 89.459 42.915 1.00 23.79 151 LYS B N 1
ATOM 8705 C CA . LYS B 1 151 ? 33.216 89.604 43.806 1.00 26.64 151 LYS B CA 1
ATOM 8706 C C . LYS B 1 151 ? 33.038 88.767 45.057 1.00 28.14 151 LYS B C 1
ATOM 8707 O O . LYS B 1 151 ? 34.021 88.273 45.572 1.00 27.75 151 LYS B O 1
ATOM 8726 N N . ASN B 1 152 ? 31.803 88.608 45.554 1.00 26.23 152 ASN B N 1
ATOM 8727 C CA . ASN B 1 152 ? 31.552 87.782 46.759 1.00 25.44 152 ASN B CA 1
ATOM 8728 C C . ASN B 1 152 ? 31.323 86.307 46.395 1.00 24.37 152 ASN B C 1
ATOM 8729 O O . ASN B 1 152 ? 30.995 85.457 47.256 1.00 24.64 152 ASN B O 1
ATOM 8740 N N . LYS B 1 153 ? 31.463 86.010 45.108 1.00 22.73 153 LYS B N 1
ATOM 8741 C CA . LYS B 1 153 ? 31.303 84.638 44.597 1.00 23.84 153 LYS B CA 1
ATOM 8742 C C . LYS B 1 153 ? 29.937 84.058 44.883 1.00 25.13 153 LYS B C 1
ATOM 8743 O O . LYS B 1 153 ? 29.782 82.892 45.319 1.00 27.92 153 LYS B O 1
ATOM 8762 N N . LYS B 1 154 ? 28.916 84.842 44.600 1.00 22.98 154 LYS B N 1
ATOM 8763 C CA . LYS B 1 154 ? 27.557 84.396 44.885 1.00 22.87 154 LYS B CA 1
ATOM 8764 C C . LYS B 1 154 ? 26.849 84.153 43.588 1.00 22.13 154 LYS B C 1
ATOM 8765 O O . LYS B 1 154 ? 26.780 85.056 42.730 1.00 23.11 154 LYS B O 1
ATOM 8784 N N . VAL B 1 155 ? 26.261 82.962 43.433 1.00 20.26 155 VAL B N 1
ATOM 8785 C CA . VAL B 1 155 ? 25.526 82.625 42.211 1.00 18.76 155 VAL B CA 1
ATOM 8786 C C . VAL B 1 155 ? 24.014 82.696 42.607 1.00 20.25 155 VAL B C 1
ATOM 8787 O O . VAL B 1 155 ? 23.511 81.841 43.338 1.00 21.98 155 VAL B O 1
ATOM 8800 N N . ARG B 1 156 ? 23.344 83.756 42.194 1.00 19.91 156 ARG B N 1
ATOM 8801 C CA . ARG B 1 156 ? 22.044 84.118 42.761 1.00 23.97 156 ARG B CA 1
ATOM 8802 C C . ARG B 1 156 ? 21.136 84.496 41.629 1.00 22.22 156 ARG B C 1
ATOM 8803 O O . ARG B 1 156 ? 21.589 85.106 40.658 1.00 21.84 156 ARG B O 1
ATOM 8824 N N . PHE B 1 157 ? 19.868 84.098 41.722 1.00 19.75 157 PHE B N 1
ATOM 8825 C CA . PHE B 1 157 ? 18.911 84.422 40.648 1.00 19.90 157 PHE B CA 1
ATOM 8826 C C . PHE B 1 157 ? 18.442 85.855 40.733 1.00 19.60 157 PHE B C 1
ATOM 8827 O O . PHE B 1 157 ? 18.300 86.433 41.825 1.00 21.30 157 PHE B O 1
ATOM 8844 N N . VAL B 1 158 ? 18.140 86.435 39.595 1.00 18.59 158 VAL B N 1
ATOM 8845 C CA . VAL B 1 158 ? 17.393 87.679 39.581 1.00 21.20 158 VAL B CA 1
ATOM 8846 C C . VAL B 1 158 ? 15.955 87.297 39.907 1.00 23.57 158 VAL B C 1
ATOM 8847 O O . VAL B 1 158 ? 15.376 86.506 39.179 1.00 22.48 158 VAL B O 1
ATOM 8860 N N . GLY B 1 159 ? 15.389 87.821 40.990 1.00 25.90 159 GLY B N 1
ATOM 8861 C CA . GLY B 1 159 ? 14.053 87.390 41.410 1.00 26.77 159 GLY B CA 1
ATOM 8862 C C . GLY B 1 159 ? 14.188 86.118 42.270 1.00 25.68 159 GLY B C 1
ATOM 8863 O O . GLY B 1 159 ? 15.247 85.839 42.806 1.00 28.01 159 GLY B O 1
ATOM 8867 N N . HIS B 1 160 ? 13.140 85.324 42.366 1.00 23.32 160 HIS B N 1
ATOM 8868 C CA . HIS B 1 160 ? 13.115 84.135 43.237 1.00 25.12 160 HIS B CA 1
ATOM 8869 C C . HIS B 1 160 ? 13.525 82.904 42.475 1.00 22.19 160 HIS B C 1
ATOM 8870 O O . HIS B 1 160 ? 13.034 82.641 41.390 1.00 20.87 160 HIS B O 1
ATOM 8885 N N . ALA B 1 161 ? 14.423 82.138 43.064 1.00 23.99 161 ALA B N 1
ATOM 8886 C CA . ALA B 1 161 ? 14.967 80.927 42.441 1.00 21.18 161 ALA B CA 1
ATOM 8887 C C . ALA B 1 161 ? 13.877 79.977 41.944 1.00 20.43 161 ALA B C 1
ATOM 8888 O O . ALA B 1 161 ? 13.964 79.489 40.843 1.00 21.88 161 ALA B O 1
ATOM 8895 N N . LYS B 1 162 ? 12.873 79.704 42.761 1.00 20.60 162 LYS B N 1
ATOM 8896 C CA . LYS B 1 162 ? 11.806 78.788 42.355 1.00 21.23 162 LYS B CA 1
ATOM 8897 C C . LYS B 1 162 ? 11.128 79.243 41.046 1.00 21.35 162 LYS B C 1
ATOM 8898 O O . LYS B 1 162 ? 10.963 78.438 40.111 1.00 20.45 162 LYS B O 1
ATOM 8917 N N . GLN B 1 163 ? 10.706 80.513 40.997 1.00 21.87 163 GLN B N 1
ATOM 8918 C CA . GLN B 1 163 ? 10.018 81.031 39.817 1.00 22.22 163 GLN B CA 1
ATOM 8919 C C . GLN B 1 163 ? 10.939 81.008 38.579 1.00 20.47 163 GLN B C 1
ATOM 8920 O O . GLN B 1 163 ? 10.510 80.646 37.477 1.00 21.13 163 GLN B O 1
ATOM 8934 N N . ARG B 1 164 ? 12.203 81.365 38.750 1.00 20.89 164 ARG B N 1
ATOM 8935 C CA . ARG B 1 164 ? 13.091 81.417 37.594 1.00 20.72 164 ARG B CA 1
ATOM 8936 C C . ARG B 1 164 ? 13.356 79.946 37.082 1.00 20.12 164 ARG B C 1
ATOM 8937 O O . ARG B 1 164 ? 13.419 79.709 35.880 1.00 20.43 164 ARG B O 1
ATOM 8958 N N . ILE B 1 165 ? 13.527 79.003 37.994 1.00 17.15 165 ILE B N 1
ATOM 8959 C CA . ILE B 1 165 ? 13.763 77.595 37.583 1.00 16.91 165 ILE B CA 1
ATOM 8960 C C . ILE B 1 165 ? 12.523 77.029 36.858 1.00 19.10 165 ILE B C 1
ATOM 8961 O O . ILE B 1 165 ? 12.635 76.335 35.821 1.00 20.75 165 ILE B O 1
ATOM 8977 N N . GLN B 1 166 ? 11.355 77.342 37.377 1.00 19.24 166 GLN B N 1
ATOM 8978 C CA . GLN B 1 166 ? 10.141 76.844 36.762 1.00 25.56 166 GLN B CA 1
ATOM 8979 C C . GLN B 1 166 ? 9.885 77.441 35.345 1.00 23.54 166 GLN B C 1
ATOM 8980 O O . GLN B 1 166 ? 9.157 76.837 34.562 1.00 25.05 166 GLN B O 1
ATOM 8994 N N . GLU B 1 167 ? 10.466 78.595 35.027 1.00 22.61 167 GLU B N 1
ATOM 8995 C CA . GLU B 1 167 ? 10.369 79.184 33.681 1.00 23.74 167 GLU B CA 1
ATOM 8996 C C . GLU B 1 167 ? 11.280 78.428 32.671 1.00 25.63 167 GLU B C 1
ATOM 8997 O O . GLU B 1 167 ? 11.060 78.466 31.448 1.00 24.27 167 GLU B O 1
ATOM 9009 N N . ASP B 1 168 ? 12.335 77.788 33.188 1.00 22.38 168 ASP B N 1
ATOM 9010 C CA . ASP B 1 168 ? 13.280 77.028 32.349 1.00 21.26 168 ASP B CA 1
ATOM 9011 C C . ASP B 1 168 ? 14.101 76.128 33.252 1.00 19.37 168 ASP B C 1
ATOM 9012 O O . ASP B 1 168 ? 15.078 76.590 33.848 1.00 18.08 168 ASP B O 1
ATOM 9021 N N . TYR B 1 169 ? 13.713 74.848 33.334 1.00 17.15 169 TYR B N 1
ATOM 9022 C CA . TYR B 1 169 ? 14.332 73.957 34.267 1.00 16.77 169 TYR B CA 1
ATOM 9023 C C . TYR B 1 169 ? 15.815 73.725 33.989 1.00 16.30 169 TYR B C 1
ATOM 9024 O O . TYR B 1 169 ? 16.520 73.327 34.877 1.00 16.04 169 TYR B O 1
ATOM 9042 N N . LEU B 1 170 ? 16.267 73.998 32.776 1.00 16.54 170 LEU B N 1
ATOM 9043 C CA . LEU B 1 170 ? 17.708 73.918 32.483 1.00 17.49 170 LEU B CA 1
ATOM 9044 C C . LEU B 1 170 ? 18.547 74.875 33.348 1.00 17.01 170 LEU B C 1
ATOM 9045 O O . LEU B 1 170 ? 19.751 74.621 33.573 1.00 18.17 170 LEU B O 1
ATOM 9061 N N . ARG B 1 171 ? 17.926 75.941 33.863 1.00 18.46 171 ARG B N 1
ATOM 9062 C CA . ARG B 1 171 ? 18.551 76.791 34.853 1.00 18.13 171 ARG B CA 1
ATOM 9063 C C . ARG B 1 171 ? 19.119 76.106 36.080 1.00 18.33 171 ARG B C 1
ATOM 9064 O O . ARG B 1 171 ? 20.057 76.648 36.734 1.00 17.86 171 ARG B O 1
ATOM 9085 N N . ILE B 1 172 ? 18.601 74.924 36.429 1.00 17.25 172 ILE B N 1
ATOM 9086 C CA . ILE B 1 172 ? 19.220 74.132 37.481 1.00 16.85 172 ILE B CA 1
ATOM 9087 C C . ILE B 1 172 ? 20.685 73.817 37.105 1.00 18.94 172 ILE B C 1
ATOM 9088 O O . ILE B 1 172 ? 21.595 73.921 37.940 1.00 17.92 172 ILE B O 1
ATOM 9104 N N . LEU B 1 173 ? 20.899 73.332 35.875 1.00 18.99 173 LEU B N 1
ATOM 9105 C CA . LEU B 1 173 ? 22.274 72.974 35.451 1.00 20.45 173 LEU B CA 1
ATOM 9106 C C . LEU B 1 173 ? 23.129 74.211 35.296 1.00 19.23 173 LEU B C 1
ATOM 9107 O O . LEU B 1 173 ? 24.349 74.159 35.552 1.00 20.16 173 LEU B O 1
ATOM 9123 N N . ARG B 1 174 ? 22.517 75.337 34.886 1.00 17.87 174 ARG B N 1
ATOM 9124 C CA . ARG B 1 174 ? 23.231 76.579 34.787 1.00 19.34 174 ARG B CA 1
ATOM 9125 C C . ARG B 1 174 ? 23.748 77.044 36.121 1.00 19.53 174 ARG B C 1
ATOM 9126 O O . ARG B 1 174 ? 24.883 77.577 36.205 1.00 18.81 174 ARG B O 1
ATOM 9147 N N . TYR B 1 175 ? 22.936 76.853 37.156 1.00 18.21 175 TYR B N 1
ATOM 9148 C CA . 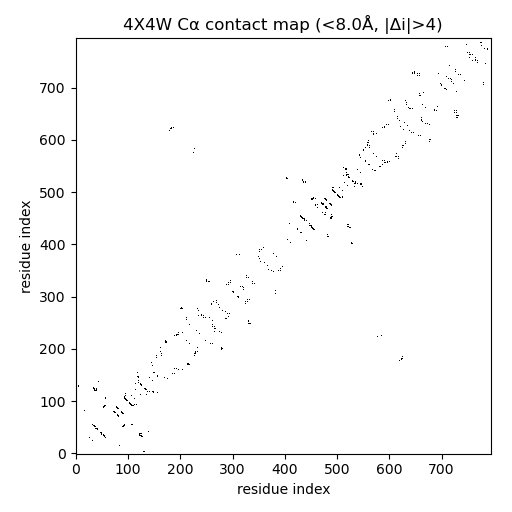TYR B 1 175 ? 23.359 77.222 38.496 1.00 17.75 175 TYR B CA 1
ATOM 9149 C C . TYR B 1 175 ? 24.643 76.470 38.824 1.00 16.82 175 TYR B C 1
ATOM 9150 O O . TYR B 1 175 ? 25.608 77.106 39.279 1.00 17.00 175 TYR B O 1
ATOM 9168 N N . PHE B 1 176 ? 24.661 75.138 38.617 1.00 17.61 176 PHE B N 1
ATOM 9169 C CA . PHE B 1 176 ? 25.851 74.322 38.914 1.00 18.91 176 PHE B CA 1
ATOM 9170 C C . PHE B 1 176 ? 27.062 74.783 38.148 1.00 18.57 176 PHE B C 1
ATOM 9171 O O . PHE B 1 176 ? 28.169 74.906 38.709 1.00 18.43 176 PHE B O 1
ATOM 9188 N N . ARG B 1 177 ? 26.853 74.987 36.854 1.00 18.65 177 ARG B N 1
ATOM 9189 C CA . ARG B 1 177 ? 27.922 75.397 35.957 1.00 19.55 177 ARG B CA 1
ATOM 9190 C C . ARG B 1 177 ? 28.604 76.695 36.407 1.00 18.39 177 ARG B C 1
ATOM 9191 O O . ARG B 1 177 ? 29.841 76.804 36.452 1.00 19.22 177 ARG B O 1
ATOM 9212 N N . PHE B 1 178 ? 27.810 77.688 36.759 1.00 18.03 178 PHE B N 1
ATOM 9213 C CA . PHE B 1 178 ? 28.343 78.982 37.102 1.00 19.95 178 PHE B CA 1
ATOM 9214 C C . PHE B 1 178 ? 28.878 78.975 38.534 1.00 19.69 178 PHE B C 1
ATOM 9215 O O . PHE B 1 178 ? 29.838 79.691 38.818 1.00 18.45 178 PHE B O 1
ATOM 9232 N N . TYR B 1 179 ? 28.325 78.109 39.383 1.00 19.33 179 TYR B N 1
ATOM 9233 C CA . TYR B 1 179 ? 28.954 77.907 40.708 1.00 21.17 179 TYR B CA 1
ATOM 9234 C C . TYR B 1 179 ? 30.375 77.365 40.553 1.00 22.35 179 TYR B C 1
ATOM 9235 O O . TYR B 1 179 ? 31.332 77.887 41.152 1.00 22.87 179 TYR B O 1
ATOM 9253 N N . GLY B 1 180 ? 30.557 76.350 39.720 1.00 20.13 180 GLY B N 1
ATOM 9254 C CA . GLY B 1 180 ? 31.914 75.858 39.501 1.00 21.76 180 GLY B CA 1
ATOM 9255 C C . GLY B 1 180 ? 32.827 76.929 38.895 1.00 22.22 180 GLY B C 1
ATOM 9256 O O . GLY B 1 180 ? 34.032 77.019 39.196 1.00 23.81 180 GLY B O 1
ATOM 9260 N N . ARG B 1 181 ? 32.243 77.761 38.054 1.00 22.04 181 ARG B N 1
ATOM 9261 C CA . ARG B 1 181 ? 32.994 78.759 37.307 1.00 23.84 181 ARG B CA 1
ATOM 9262 C C . ARG B 1 181 ? 33.561 79.874 38.170 1.00 24.11 181 ARG B C 1
ATOM 9263 O O . ARG B 1 181 ? 34.677 80.355 37.908 1.00 25.36 181 ARG B O 1
ATOM 9284 N N . ILE B 1 182 ? 32.803 80.327 39.184 1.00 22.47 182 ILE B N 1
ATOM 9285 C CA . ILE B 1 182 ? 33.242 81.511 39.962 1.00 23.46 182 ILE B CA 1
ATOM 9286 C C . ILE B 1 182 ? 33.667 81.244 41.397 1.00 25.24 182 ILE B C 1
ATOM 9287 O O . ILE B 1 182 ? 34.417 82.019 41.973 1.00 23.72 182 ILE B O 1
ATOM 9303 N N . VAL B 1 183 ? 33.255 80.117 41.960 1.00 27.70 183 VAL B N 1
ATOM 9304 C CA . VAL B 1 183 ? 33.547 79.874 43.362 1.00 28.66 183 VAL B CA 1
ATOM 9305 C C . VAL B 1 183 ? 34.995 79.314 43.507 1.00 29.20 183 VAL B C 1
ATOM 9306 O O . VAL B 1 183 ? 35.528 78.586 42.636 1.00 32.45 183 VAL B O 1
ATOM 9319 N N . ASP B 1 184 ? 35.633 79.667 44.601 1.00 29.82 184 ASP B N 1
ATOM 9320 C CA . ASP B 1 184 ? 36.984 79.142 44.841 1.00 33.37 184 ASP B CA 1
ATOM 9321 C C . ASP B 1 184 ? 37.012 77.984 45.862 1.00 36.15 184 ASP B C 1
ATOM 9322 O O . ASP B 1 184 ? 37.687 77.001 45.627 1.00 40.06 184 ASP B O 1
ATOM 9331 N N . LYS B 1 185 ? 36.313 78.121 46.985 1.00 37.22 185 LYS B N 1
ATOM 9332 C CA . LYS B 1 185 ? 36.187 77.051 47.972 1.00 35.33 185 LYS B CA 1
ATOM 9333 C C . LYS B 1 185 ? 34.719 76.666 48.038 1.00 30.64 185 LYS B C 1
ATOM 9334 O O . LYS B 1 185 ? 33.909 77.391 48.614 1.00 30.90 185 LYS B O 1
ATOM 9353 N N . PRO B 1 186 ? 34.361 75.544 47.419 1.00 28.64 186 PRO B N 1
ATOM 9354 C CA . PRO B 1 186 ? 32.959 75.149 47.395 1.00 26.40 186 PRO B CA 1
ATOM 9355 C C . PRO B 1 186 ? 32.395 74.834 48.785 1.00 29.02 186 PRO B C 1
ATOM 9356 O O . PRO B 1 186 ? 33.141 74.441 49.691 1.00 28.50 186 PRO B O 1
ATOM 9367 N N . GLY B 1 187 ? 31.093 75.007 48.947 1.00 32.43 187 GLY B N 1
ATOM 9368 C CA . GLY B 1 187 ? 30.406 74.532 50.136 1.00 34.62 187 GLY B CA 1
ATOM 9369 C C . GLY B 1 187 ? 29.256 75.394 50.598 1.00 31.51 187 GLY B C 1
ATOM 9370 O O . GLY B 1 187 ? 28.271 74.867 51.089 1.00 32.94 187 GLY B O 1
ATOM 9374 N N . ASP B 1 188 ? 29.385 76.715 50.468 1.00 28.11 188 ASP B N 1
ATOM 9375 C CA . ASP B 1 188 ? 28.299 77.657 50.823 1.00 26.94 188 ASP B CA 1
ATOM 9376 C C . ASP B 1 188 ? 27.327 77.717 49.638 1.00 25.92 188 ASP B C 1
ATOM 9377 O O . ASP B 1 188 ? 27.721 78.099 48.536 1.00 26.00 188 ASP B O 1
ATOM 9386 N N . HIS B 1 189 ? 26.097 77.275 49.866 1.00 24.48 189 HIS B N 1
ATOM 9387 C CA . HIS B 1 189 ? 24.997 77.397 48.918 1.00 23.97 189 HIS B CA 1
ATOM 9388 C C . HIS B 1 189 ? 23.831 78.030 49.655 1.00 24.87 189 HIS B C 1
ATOM 9389 O O . HIS B 1 189 ? 23.575 77.694 50.828 1.00 26.67 189 HIS B O 1
ATOM 9404 N N . ASP B 1 190 ? 23.136 78.934 48.989 1.00 23.02 190 ASP B N 1
ATOM 9405 C CA . ASP B 1 190 ? 21.946 79.540 49.553 1.00 24.01 190 ASP B CA 1
ATOM 9406 C C . ASP B 1 190 ? 20.883 78.447 49.716 1.00 22.59 190 ASP B C 1
ATOM 9407 O O . ASP B 1 190 ? 20.576 77.775 48.732 1.00 21.36 190 ASP B O 1
ATOM 9416 N N . PRO B 1 191 ? 20.360 78.239 50.942 1.00 23.45 191 PRO B N 1
ATOM 9417 C CA . PRO B 1 191 ? 19.409 77.167 51.161 1.00 22.68 191 PRO B CA 1
ATOM 9418 C C . PRO B 1 191 ? 18.134 77.283 50.334 1.00 23.41 191 PRO B C 1
ATOM 9419 O O . PRO B 1 191 ? 17.619 76.238 49.930 1.00 21.10 191 PRO B O 1
ATOM 9430 N N . GLU B 1 192 ? 17.664 78.502 50.048 1.00 26.86 192 GLU B N 1
ATOM 9431 C CA . GLU B 1 192 ? 16.451 78.661 49.237 1.00 27.38 192 GLU B CA 1
ATOM 9432 C C . GLU B 1 192 ? 16.730 78.184 47.808 1.00 23.44 192 GLU B C 1
ATOM 9433 O O . GLU B 1 192 ? 15.872 77.622 47.135 1.00 21.12 192 GLU B O 1
ATOM 9445 N N . THR B 1 193 ? 17.945 78.390 47.333 1.00 21.59 193 THR B N 1
ATOM 9446 C CA . THR B 1 193 ? 18.246 77.915 46.002 1.00 23.74 193 THR B CA 1
ATOM 9447 C C . THR B 1 193 ? 18.367 76.357 45.942 1.00 21.77 193 THR B C 1
ATOM 9448 O O . THR B 1 193 ? 17.890 75.722 45.006 1.00 18.53 193 THR B O 1
ATOM 9459 N N . LEU B 1 194 ? 18.974 75.744 46.955 1.00 20.26 194 LEU B N 1
ATOM 9460 C CA . LEU B 1 194 ? 19.090 74.288 46.973 1.00 18.73 194 LEU B CA 1
ATOM 9461 C C . LEU B 1 194 ? 17.686 73.662 47.089 1.00 21.19 194 LEU B C 1
ATOM 9462 O O . LEU B 1 194 ? 17.435 72.574 46.545 1.00 21.75 194 LEU B O 1
ATOM 9478 N N . GLU B 1 195 ? 16.828 74.305 47.842 1.00 21.78 195 GLU B N 1
ATOM 9479 C CA . GLU B 1 195 ? 15.494 73.800 48.030 1.00 23.63 195 GLU B CA 1
ATOM 9480 C C . GLU B 1 195 ? 14.722 73.860 46.704 1.00 20.84 195 GLU B C 1
ATOM 9481 O O . GLU B 1 195 ? 14.027 72.928 46.375 1.00 19.93 195 GLU B O 1
ATOM 9493 N N . ALA B 1 196 ? 14.849 74.984 46.001 1.00 19.19 196 ALA B N 1
ATOM 9494 C CA . ALA B 1 196 ? 14.249 75.185 44.693 1.00 19.87 196 ALA B CA 1
ATOM 9495 C C . ALA B 1 196 ? 14.741 74.124 43.746 1.00 19.47 196 ALA B C 1
ATOM 9496 O O . ALA B 1 196 ? 13.925 73.581 42.989 1.00 19.38 196 ALA B O 1
ATOM 9503 N N . ILE B 1 197 ? 16.047 73.838 43.745 1.00 18.94 197 ILE B N 1
ATOM 9504 C CA . ILE B 1 197 ? 16.581 72.789 42.876 1.00 18.76 197 ILE B CA 1
ATOM 9505 C C . ILE B 1 197 ? 15.993 71.411 43.216 1.00 20.54 197 ILE B C 1
ATOM 9506 O O . ILE B 1 197 ? 15.525 70.705 42.321 1.00 21.13 197 ILE B O 1
ATOM 9522 N N . ALA B 1 198 ? 16.052 71.036 44.495 1.00 19.17 198 ALA B N 1
ATOM 9523 C CA . ALA B 1 198 ? 15.596 69.724 44.910 1.00 22.54 198 ALA B CA 1
ATOM 9524 C C . ALA B 1 198 ? 14.088 69.555 44.587 1.00 22.56 198 ALA B C 1
ATOM 9525 O O . ALA B 1 198 ? 13.674 68.519 44.076 1.00 22.20 198 ALA B O 1
ATOM 9532 N N . GLU B 1 199 ? 13.288 70.562 44.884 1.00 21.07 199 GLU B N 1
ATOM 9533 C CA . GLU B 1 199 ? 11.855 70.469 44.618 1.00 21.01 199 GLU B CA 1
ATOM 9534 C C . GLU B 1 199 ? 11.515 70.399 43.145 1.00 21.67 199 GLU B C 1
ATOM 9535 O O . GLU B 1 199 ? 10.425 69.919 42.800 1.00 23.45 199 GLU B O 1
ATOM 9547 N N . ASN B 1 200 ? 12.397 70.897 42.274 1.00 18.74 200 ASN B N 1
ATOM 9548 C CA . ASN B 1 200 ? 12.063 71.069 40.864 1.00 18.67 200 ASN B CA 1
ATOM 9549 C C . ASN B 1 200 ? 12.920 70.277 39.922 1.00 19.35 200 ASN B C 1
ATOM 9550 O O . ASN B 1 200 ? 12.800 70.422 38.715 1.00 19.15 200 ASN B O 1
ATOM 9561 N N . ALA B 1 201 ? 13.767 69.429 40.495 1.00 18.71 201 ALA B N 1
ATOM 9562 C CA . ALA B 1 201 ? 14.654 68.588 39.725 1.00 19.11 201 ALA B CA 1
ATOM 9563 C C . ALA B 1 201 ? 13.912 67.779 38.683 1.00 17.74 201 ALA B C 1
ATOM 9564 O O . ALA B 1 201 ? 14.418 67.619 37.561 1.00 17.97 201 ALA B O 1
ATOM 9571 N N . LYS B 1 202 ? 12.733 67.290 39.032 1.00 18.22 202 LYS B N 1
ATOM 9572 C CA . LYS B 1 202 ? 11.919 66.479 38.103 1.00 18.46 202 LYS B CA 1
ATOM 9573 C C . LYS B 1 202 ? 11.587 67.197 36.828 1.00 17.58 202 LYS B C 1
ATOM 9574 O O . LYS B 1 202 ? 11.378 66.588 35.768 1.00 18.15 202 LYS B O 1
ATOM 9593 N N . GLY B 1 203 ? 11.501 68.524 36.883 1.00 17.63 203 GLY B N 1
ATOM 9594 C CA . GLY B 1 203 ? 11.287 69.321 35.686 1.00 16.88 203 GLY B CA 1
ATOM 9595 C C . GLY B 1 203 ? 12.305 69.186 34.585 1.00 16.63 203 GLY B C 1
ATOM 9596 O O . GLY B 1 203 ? 12.010 69.404 33.400 1.00 17.18 203 GLY B O 1
ATOM 9600 N N . LEU B 1 204 ? 13.539 68.817 34.951 1.00 16.09 204 LEU B N 1
ATOM 9601 C CA . LEU B 1 204 ? 14.513 68.460 33.923 1.00 16.56 204 LEU B CA 1
ATOM 9602 C C . LEU B 1 204 ? 14.149 67.284 33.005 1.00 18.41 204 LEU B C 1
ATOM 9603 O O . LEU B 1 204 ? 14.617 67.229 31.864 1.00 17.98 204 LEU B O 1
ATOM 9619 N N . ALA B 1 205 ? 13.253 66.407 33.460 1.00 21.37 205 ALA B N 1
ATOM 9620 C CA . ALA B 1 205 ? 12.723 65.327 32.650 1.00 23.64 205 ALA B CA 1
ATOM 9621 C C . ALA B 1 205 ? 11.961 65.841 31.419 1.00 24.05 205 ALA B C 1
ATOM 9622 O O . ALA B 1 205 ? 11.857 65.132 30.417 1.00 22.22 205 ALA B O 1
ATOM 9629 N N . GLY B 1 206 ? 11.479 67.091 31.478 1.00 22.05 206 GLY B N 1
ATOM 9630 C CA . GLY B 1 206 ? 10.862 67.734 30.320 1.00 21.65 206 GLY B CA 1
ATOM 9631 C C . GLY B 1 206 ? 11.780 68.482 29.366 1.00 20.25 206 GLY B C 1
ATOM 9632 O O . GLY B 1 206 ? 11.304 69.025 28.360 1.00 22.31 206 GLY B O 1
ATOM 9636 N N . ILE B 1 207 ? 13.078 68.534 29.656 1.00 18.43 207 ILE B N 1
ATOM 9637 C CA . ILE B 1 207 ? 14.040 69.243 28.845 1.00 18.73 207 ILE B CA 1
ATOM 9638 C C . ILE B 1 207 ? 14.709 68.285 27.871 1.00 20.30 207 ILE B C 1
ATOM 9639 O O . ILE B 1 207 ? 14.980 67.149 28.210 1.00 19.24 207 ILE B O 1
ATOM 9655 N N . SER B 1 208 ? 14.930 68.727 26.643 1.00 22.51 208 SER B N 1
ATOM 9656 C CA . SER B 1 208 ? 15.497 67.861 25.645 1.00 23.04 208 SER B CA 1
ATOM 9657 C C . SER B 1 208 ? 16.926 67.435 26.018 1.00 21.13 208 SER B C 1
ATOM 9658 O O . SER B 1 208 ? 17.681 68.157 26.694 1.00 19.15 208 SER B O 1
ATOM 9666 N N . GLY B 1 209 ? 17.296 66.220 25.603 1.00 22.51 209 GLY B N 1
ATOM 9667 C CA . GLY B 1 209 ? 18.598 65.709 25.909 1.00 22.42 209 GLY B CA 1
ATOM 9668 C C . GLY B 1 209 ? 19.709 66.534 25.304 1.00 23.11 209 GLY B C 1
ATOM 9669 O O . GLY B 1 209 ? 20.782 66.716 25.910 1.00 21.77 209 GLY B O 1
ATOM 9673 N N . GLU B 1 210 ? 19.475 67.069 24.102 1.00 26.11 210 GLU B N 1
ATOM 9674 C CA . GLU B 1 210 ? 20.499 67.912 23.483 1.00 29.34 210 GLU B CA 1
ATOM 9675 C C . GLU B 1 210 ? 20.859 69.144 24.332 1.00 28.65 210 GLU B C 1
ATOM 9676 O O . GLU B 1 210 ? 22.053 69.472 24.534 1.00 27.91 210 GLU B O 1
ATOM 9688 N N . ARG B 1 211 ? 19.857 69.842 24.844 1.00 25.99 211 ARG B N 1
ATOM 9689 C CA . ARG B 1 211 ? 20.126 70.999 25.698 1.00 24.20 211 ARG B CA 1
ATOM 9690 C C . ARG B 1 211 ? 20.816 70.602 26.988 1.00 21.22 211 ARG B C 1
ATOM 9691 O O . ARG B 1 211 ? 21.671 71.334 27.520 1.00 22.93 211 ARG B O 1
ATOM 9712 N N . ILE B 1 212 ? 20.375 69.508 27.586 1.00 18.22 212 ILE B N 1
ATOM 9713 C CA . ILE B 1 212 ? 21.012 69.079 28.811 1.00 19.13 212 ILE B CA 1
ATOM 9714 C C . ILE B 1 212 ? 22.492 68.736 28.543 1.00 21.31 212 ILE B C 1
ATOM 9715 O O . ILE B 1 212 ? 23.348 69.049 29.343 1.00 22.58 212 ILE B O 1
ATOM 9731 N N . TRP B 1 213 ? 22.760 68.042 27.451 1.00 20.76 213 TRP B N 1
ATOM 9732 C CA . TRP B 1 213 ? 24.105 67.533 27.186 1.00 21.64 213 TRP B CA 1
ATOM 9733 C C . TRP B 1 213 ? 25.089 68.694 26.967 1.00 24.40 213 TRP B C 1
ATOM 9734 O O . TRP B 1 213 ? 26.256 68.612 27.378 1.00 24.60 213 TRP B O 1
ATOM 9755 N N . VAL B 1 214 ? 24.620 69.770 26.331 1.00 25.16 214 VAL B N 1
ATOM 9756 C CA . VAL B 1 214 ? 25.439 70.983 26.202 1.00 26.70 214 VAL B CA 1
ATOM 9757 C C . VAL B 1 214 ? 25.925 71.509 27.532 1.00 25.22 214 VAL B C 1
ATOM 9758 O O . VAL B 1 214 ? 27.117 71.791 27.699 1.00 23.83 214 VAL B O 1
ATOM 9771 N N . GLU B 1 215 ? 25.025 71.655 28.501 1.00 23.65 215 GLU B N 1
ATOM 9772 C CA . GLU B 1 215 ? 25.384 72.115 29.823 1.00 24.04 215 GLU B CA 1
ATOM 9773 C C . GLU B 1 215 ? 26.178 71.149 30.641 1.00 23.33 215 GLU B C 1
ATOM 9774 O O . GLU B 1 215 ? 27.120 71.565 31.301 1.00 23.98 215 GLU B O 1
ATOM 9786 N N . LEU B 1 216 ? 25.752 69.889 30.698 1.00 21.68 216 LEU B N 1
ATOM 9787 C CA . LEU B 1 216 ? 26.521 68.847 31.361 1.00 19.74 216 LEU B CA 1
ATOM 9788 C C . LEU B 1 216 ? 27.982 68.791 30.918 1.00 21.14 216 LEU B C 1
ATOM 9789 O O . LEU B 1 216 ? 28.885 68.667 31.751 1.00 19.63 216 LEU B O 1
ATOM 9805 N N . LYS B 1 217 ? 28.229 68.914 29.638 1.00 21.75 217 LYS B N 1
ATOM 9806 C CA . LYS B 1 217 ? 29.624 68.916 29.164 1.00 23.36 217 LYS B CA 1
ATOM 9807 C C . LYS B 1 217 ? 30.380 70.096 29.683 1.00 27.24 217 LYS B C 1
ATOM 9808 O O . LYS B 1 217 ? 31.547 69.954 30.037 1.00 28.65 217 LYS B O 1
ATOM 9827 N N . LYS B 1 218 ? 29.746 71.266 29.750 1.00 22.80 218 LYS B N 1
ATOM 9828 C CA . LYS B 1 218 ? 30.436 72.414 30.330 1.00 22.99 218 LYS B CA 1
ATOM 9829 C C . LYS B 1 218 ? 30.771 72.187 31.791 1.00 23.88 218 LYS B C 1
ATOM 9830 O O . LYS B 1 218 ? 31.850 72.577 32.251 1.00 26.98 218 LYS B O 1
ATOM 9849 N N . ILE B 1 219 ? 29.883 71.529 32.529 1.00 23.23 219 ILE B N 1
ATOM 9850 C CA . ILE B 1 219 ? 30.120 71.250 33.945 1.00 22.68 219 ILE B CA 1
ATOM 9851 C C . ILE B 1 219 ? 31.291 70.244 34.076 1.00 25.71 219 ILE B C 1
ATOM 9852 O O . ILE B 1 219 ? 32.179 70.393 34.918 1.00 28.22 219 ILE B O 1
ATOM 9868 N N . LEU B 1 220 ? 31.289 69.243 33.224 1.00 21.99 220 LEU B N 1
ATOM 9869 C CA . LEU B 1 220 ? 32.294 68.153 33.297 1.00 23.32 220 LEU B CA 1
ATOM 9870 C C . LEU B 1 220 ? 33.740 68.602 33.027 1.00 26.15 220 LEU B C 1
ATOM 9871 O O . LEU B 1 220 ? 34.648 68.055 33.637 1.00 26.07 220 LEU B O 1
ATOM 9887 N N . VAL B 1 221 ? 33.928 69.589 32.173 1.00 24.73 221 VAL B N 1
ATOM 9888 C CA . VAL B 1 221 ? 35.271 70.121 31.870 1.00 26.39 221 VAL B CA 1
ATOM 9889 C C . VAL B 1 221 ? 35.627 71.430 32.594 1.00 27.57 221 VAL B C 1
ATOM 9890 O O . VAL B 1 221 ? 36.707 71.995 32.331 1.00 33.35 221 VAL B O 1
ATOM 9903 N N . GLY B 1 222 ? 34.755 71.900 33.495 1.00 23.33 222 GLY B N 1
ATOM 9904 C CA . GLY B 1 222 ? 34.984 73.134 34.262 1.00 23.99 222 GLY B CA 1
ATOM 9905 C C . GLY B 1 222 ? 35.559 72.824 35.631 1.00 27.36 222 GLY B C 1
ATOM 9906 O O . GLY B 1 222 ? 35.834 71.680 35.939 1.00 30.46 222 GLY B O 1
ATOM 9910 N N . ASN B 1 223 ? 35.755 73.839 36.443 1.00 26.15 223 ASN B N 1
ATOM 9911 C CA . ASN B 1 223 ? 36.272 73.709 37.783 1.00 26.13 223 ASN B CA 1
ATOM 9912 C C . ASN B 1 223 ? 35.266 73.067 38.757 1.00 24.29 223 ASN B C 1
ATOM 9913 O O . ASN B 1 223 ? 34.031 73.131 38.574 1.00 22.74 223 ASN B O 1
ATOM 9924 N N . HIS B 1 224 ? 35.817 72.411 39.762 1.00 20.64 224 HIS B N 1
ATOM 9925 C CA . HIS B 1 224 ? 35.059 71.919 40.850 1.00 20.93 224 HIS B CA 1
ATOM 9926 C C . HIS B 1 224 ? 34.055 70.888 40.381 1.00 21.16 224 HIS B C 1
ATOM 9927 O O . HIS B 1 224 ? 32.946 70.770 40.972 1.00 20.45 224 HIS B O 1
ATOM 9942 N N . VAL B 1 225 ? 34.425 70.135 39.341 1.00 21.77 225 VAL B N 1
ATOM 9943 C CA . VAL B 1 225 ? 33.540 69.064 38.853 1.00 21.14 225 VAL B CA 1
ATOM 9944 C C . VAL B 1 225 ? 33.209 68.011 39.899 1.00 19.32 225 VAL B C 1
ATOM 9945 O O . VAL B 1 225 ? 32.077 67.467 39.929 1.00 19.57 225 VAL B O 1
ATOM 9958 N N . ASN B 1 226 ? 34.153 67.749 40.810 1.00 19.45 226 ASN B N 1
ATOM 9959 C CA . ASN B 1 226 ? 33.884 66.745 41.850 1.00 19.99 226 ASN B CA 1
ATOM 9960 C C . ASN B 1 226 ? 32.735 67.189 42.772 1.00 20.50 226 ASN B C 1
ATOM 9961 O O . ASN B 1 226 ? 31.735 66.447 43.015 1.00 19.71 226 ASN B O 1
ATOM 9972 N N . HIS B 1 227 ? 32.835 68.418 43.265 1.00 19.61 227 HIS B N 1
ATOM 9973 C CA . HIS B 1 227 ? 31.767 68.953 44.104 1.00 18.97 227 HIS B CA 1
ATOM 9974 C C . HIS B 1 227 ? 30.421 68.966 43.373 1.00 17.60 227 HIS B C 1
ATOM 9975 O O . HIS B 1 227 ? 29.379 68.592 43.960 1.00 17.83 227 HIS B O 1
ATOM 9990 N N . LEU B 1 228 ? 30.450 69.370 42.108 1.00 17.66 228 LEU B N 1
ATOM 9991 C CA . LEU B 1 228 ? 29.228 69.562 41.335 1.00 18.83 228 LEU B CA 1
ATOM 9992 C C . LEU B 1 228 ? 28.494 68.268 41.013 1.00 18.05 228 LEU B C 1
ATOM 9993 O O . LEU B 1 228 ? 27.230 68.226 41.082 1.00 16.98 228 LEU B O 1
ATOM 10009 N N . ILE B 1 229 ? 29.235 67.220 40.693 1.00 16.38 229 ILE B N 1
ATOM 10010 C CA . ILE B 1 229 ? 28.636 65.909 40.435 1.00 16.81 229 ILE B CA 1
ATOM 10011 C C . ILE B 1 229 ? 28.109 65.338 41.735 1.00 16.44 229 ILE B C 1
ATOM 10012 O O . ILE B 1 229 ? 26.994 64.809 41.745 1.00 16.72 229 ILE B O 1
ATOM 10028 N N . HIS B 1 230 ? 28.861 65.501 42.824 1.00 16.97 230 HIS B N 1
ATOM 10029 C CA . HIS B 1 230 ? 28.335 65.109 44.100 1.00 19.34 230 HIS B CA 1
ATOM 10030 C C . HIS B 1 230 ? 27.007 65.835 44.409 1.00 21.11 230 HIS B C 1
ATOM 10031 O O . HIS B 1 230 ? 26.032 65.219 44.970 1.00 20.12 230 HIS B O 1
ATOM 10046 N N . LEU B 1 231 ? 26.947 67.103 44.055 1.00 24.63 231 LEU B N 1
ATOM 10047 C CA A LEU B 1 231 ? 25.752 67.852 44.425 0.50 28.29 231 LEU B CA 1
ATOM 10048 C CA B LEU B 1 231 ? 25.763 67.942 44.284 0.50 30.62 231 LEU B CA 1
ATOM 10049 C C . LEU B 1 231 ? 24.556 67.447 43.547 1.00 22.77 231 LEU B C 1
ATOM 10050 O O . LEU B 1 231 ? 23.435 67.440 44.019 1.00 19.37 231 LEU B O 1
ATOM 10081 N N . ILE B 1 232 ? 24.835 67.095 42.329 1.00 17.41 232 ILE B N 1
ATOM 10082 C CA . ILE B 1 232 ? 23.864 66.590 41.370 1.00 17.98 232 ILE B CA 1
ATOM 10083 C C . ILE B 1 232 ? 23.200 65.310 41.839 1.00 17.92 232 ILE B C 1
ATOM 10084 O O . ILE B 1 232 ? 21.989 65.139 41.667 1.00 18.22 232 ILE B O 1
ATOM 10100 N N . TYR B 1 233 ? 23.977 64.443 42.434 1.00 16.81 233 TYR B N 1
ATOM 10101 C CA . TYR B 1 233 ? 23.469 63.203 43.016 1.00 17.95 233 TYR B CA 1
ATOM 10102 C C . TYR B 1 233 ? 22.778 63.497 44.326 1.00 20.32 233 TYR B C 1
ATOM 10103 O O . TYR B 1 233 ? 21.696 62.965 44.608 1.00 19.70 233 TYR B O 1
ATOM 10121 N N . ASP B 1 234 ? 23.370 64.384 45.130 1.00 18.41 234 ASP B N 1
ATOM 10122 C CA . ASP B 1 234 ? 22.812 64.661 46.469 1.00 17.59 234 ASP B CA 1
ATOM 10123 C C . ASP B 1 234 ? 21.382 65.299 46.403 1.00 16.87 234 ASP B C 1
ATOM 10124 O O . ASP B 1 234 ? 20.535 65.071 47.292 1.00 19.40 234 ASP B O 1
ATOM 10133 N N . LEU B 1 235 ? 21.174 66.137 45.401 1.00 16.23 235 LEU B N 1
ATOM 10134 C CA . LEU B 1 235 ? 19.916 66.851 45.203 1.00 19.78 235 LEU B CA 1
ATOM 10135 C C . LEU B 1 235 ? 18.937 66.082 44.282 1.00 22.08 235 LEU B C 1
ATOM 10136 O O . LEU B 1 235 ? 17.872 66.591 43.993 1.00 22.57 235 LEU B O 1
ATOM 10152 N N . ASP B 1 236 ? 19.325 64.867 43.867 1.00 19.97 236 ASP B N 1
ATOM 10153 C CA . ASP B 1 236 ? 18.530 63.970 43.025 1.00 20.54 236 ASP B CA 1
ATOM 10154 C C . ASP B 1 236 ? 18.218 64.577 41.675 1.00 20.97 236 ASP B C 1
ATOM 10155 O O . ASP B 1 236 ? 17.137 64.384 41.104 1.00 22.61 236 ASP B O 1
ATOM 10164 N N . VAL B 1 237 ? 19.182 65.320 41.155 1.00 18.48 237 VAL B N 1
ATOM 10165 C CA . VAL B 1 237 ? 19.094 65.811 39.774 1.00 19.40 237 VAL B CA 1
ATOM 10166 C C . VAL B 1 237 ? 19.546 64.694 38.806 1.00 19.98 237 VAL B C 1
ATOM 10167 O O . VAL B 1 237 ? 18.964 64.513 37.713 1.00 19.61 237 VAL B O 1
ATOM 10180 N N . ALA B 1 238 ? 20.545 63.908 39.231 1.00 20.30 238 ALA B N 1
ATOM 10181 C CA . ALA B 1 238 ? 21.114 62.837 38.394 1.00 19.92 238 ALA B CA 1
ATOM 10182 C C . ALA B 1 238 ? 20.121 61.983 37.550 1.00 19.29 238 ALA B C 1
ATOM 10183 O O . ALA B 1 238 ? 20.383 61.808 36.356 1.00 19.27 238 ALA B O 1
ATOM 10190 N N . PRO B 1 239 ? 19.084 61.407 38.164 1.00 20.55 239 PRO B N 1
ATOM 10191 C CA . PRO B 1 239 ? 18.242 60.511 37.350 1.00 26.23 239 PRO B CA 1
ATOM 10192 C C . PRO B 1 239 ? 17.524 61.228 36.179 1.00 25.00 239 PRO B C 1
ATOM 10193 O O . PRO B 1 239 ? 17.137 60.581 35.211 1.00 23.12 239 PRO B O 1
ATOM 10204 N N . TYR B 1 240 ? 17.340 62.540 36.274 1.00 23.13 240 TYR B N 1
ATOM 10205 C CA . TYR B 1 240 ? 16.585 63.256 35.231 1.00 21.94 240 TYR B CA 1
ATOM 10206 C C . TYR B 1 240 ? 17.412 63.779 34.076 1.00 20.26 240 TYR B C 1
ATOM 10207 O O . TYR B 1 240 ? 16.847 64.309 33.127 1.00 22.38 240 TYR B O 1
ATOM 10225 N N . ILE B 1 241 ? 18.714 63.621 34.166 1.00 19.44 241 ILE B N 1
ATOM 10226 C CA . ILE B 1 241 ? 19.653 64.031 33.135 1.00 19.59 241 ILE B CA 1
ATOM 10227 C C . ILE B 1 241 ? 20.480 62.860 32.593 1.00 21.35 241 ILE B C 1
ATOM 10228 O O . ILE B 1 241 ? 21.569 63.075 32.066 1.00 24.99 241 ILE B O 1
ATOM 10244 N N . GLY B 1 242 ? 19.935 61.648 32.676 1.00 23.21 242 GLY B N 1
ATOM 10245 C CA . GLY B 1 242 ? 20.515 60.507 32.006 1.00 27.03 242 GLY B CA 1
ATOM 10246 C C . GLY B 1 242 ? 21.702 59.823 32.704 1.00 25.64 242 GLY B C 1
ATOM 10247 O O . GLY B 1 242 ? 22.313 58.927 32.137 1.00 25.49 242 GLY B O 1
ATOM 10251 N N . LEU B 1 243 ? 21.957 60.172 33.944 1.00 23.65 243 LEU B N 1
ATOM 10252 C CA . LEU B 1 243 ? 22.976 59.506 34.764 1.00 24.14 243 LEU B CA 1
ATOM 10253 C C . LEU B 1 243 ? 22.396 58.315 35.556 1.00 25.59 243 LEU B C 1
ATOM 10254 O O . LEU B 1 243 ? 21.212 58.312 35.942 1.00 24.36 243 LEU B O 1
ATOM 10270 N N . PRO B 1 244 ? 23.218 57.284 35.808 1.00 24.35 244 PRO B N 1
ATOM 10271 C CA . PRO B 1 244 ? 22.675 56.136 36.550 1.00 27.64 244 PRO B CA 1
ATOM 10272 C C . PRO B 1 244 ? 22.552 56.404 38.049 1.00 31.64 244 PRO B C 1
ATOM 10273 O O . PRO B 1 244 ? 23.477 56.978 38.662 1.00 31.08 244 PRO B O 1
ATOM 10284 N N . ALA B 1 245 ? 21.445 55.951 38.622 1.00 38.39 245 ALA B N 1
ATOM 10285 C CA . ALA B 1 245 ? 21.077 56.277 40.005 1.00 48.52 245 ALA B CA 1
ATOM 10286 C C . ALA B 1 245 ? 21.987 55.693 41.071 1.00 43.78 245 ALA B C 1
ATOM 10287 O O . ALA B 1 245 ? 22.270 56.341 42.121 1.00 46.54 245 ALA B O 1
ATOM 10294 N N . ASN B 1 246 ? 22.391 54.469 40.786 1.00 36.86 246 ASN B N 1
ATOM 10295 C CA . ASN B 1 246 ? 23.405 53.710 41.502 1.00 44.59 246 ASN B CA 1
ATOM 10296 C C . ASN B 1 246 ? 24.793 53.846 40.823 1.00 45.96 246 ASN B C 1
ATOM 10297 O O . ASN B 1 246 ? 25.366 52.864 40.342 1.00 43.86 246 ASN B O 1
ATOM 10308 N N . ALA B 1 247 ? 25.355 55.041 40.790 1.00 48.19 247 ALA B N 1
ATOM 10309 C CA . ALA B 1 247 ? 26.704 55.188 40.201 1.00 42.87 247 ALA B CA 1
ATOM 10310 C C . ALA B 1 247 ? 27.770 54.790 41.241 1.00 36.69 247 ALA B C 1
ATOM 10311 O O . ALA B 1 247 ? 27.476 54.753 42.447 1.00 31.13 247 ALA B O 1
ATOM 10318 N N . SER B 1 248 ? 28.998 54.473 40.813 1.00 35.20 248 SER B N 1
ATOM 10319 C CA . SER B 1 248 ? 30.093 54.323 41.787 1.00 35.34 248 SER B CA 1
ATOM 10320 C C . SER B 1 248 ? 30.723 55.672 41.957 1.00 31.57 248 SER B C 1
ATOM 10321 O O . SER B 1 248 ? 31.573 56.115 41.111 1.00 27.75 248 SER B O 1
ATOM 10329 N N . LEU B 1 249 ? 30.328 56.343 43.046 1.00 29.63 249 LEU B N 1
ATOM 10330 C CA . LEU B 1 249 ? 30.929 57.614 43.296 1.00 23.88 249 LEU B CA 1
ATOM 10331 C C . LEU B 1 249 ? 32.371 57.477 43.806 1.00 22.22 249 LEU B C 1
ATOM 10332 O O . LEU B 1 249 ? 33.141 58.394 43.660 1.00 21.30 249 LEU B O 1
ATOM 10348 N N . GLU B 1 250 ? 32.736 56.335 44.342 1.00 23.25 250 GLU B N 1
ATOM 10349 C CA . GLU B 1 250 ? 34.130 56.113 44.736 1.00 24.30 250 GLU B CA 1
ATOM 10350 C C . GLU B 1 250 ? 35.027 56.074 43.490 1.00 23.78 250 GLU B C 1
ATOM 10351 O O . GLU B 1 250 ? 36.158 56.631 43.463 1.00 24.62 250 GLU B O 1
ATOM 10363 N N . GLU B 1 251 ? 34.541 55.443 42.440 1.00 21.25 251 GLU B N 1
ATOM 10364 C CA . GLU B 1 251 ? 35.300 55.390 41.165 1.00 22.48 251 GLU B CA 1
ATOM 10365 C C . GLU B 1 251 ? 35.356 56.817 40.576 1.00 22.08 251 GLU B C 1
ATOM 10366 O O . GLU B 1 251 ? 36.394 57.277 40.068 1.00 20.71 251 GLU B O 1
ATOM 10378 N N . PHE B 1 252 ? 34.238 57.531 40.647 1.00 21.08 252 PHE B N 1
ATOM 10379 C CA . PHE B 1 252 ? 34.196 58.910 40.211 1.00 19.14 252 PHE B CA 1
ATOM 10380 C C . PHE B 1 252 ? 35.212 59.739 40.967 1.00 18.81 252 PHE B C 1
ATOM 10381 O O . PHE B 1 252 ? 35.864 60.568 40.354 1.00 19.03 252 PHE B O 1
ATOM 10398 N N . ASP B 1 253 ? 35.336 59.575 42.289 1.00 18.54 253 ASP B N 1
ATOM 10399 C CA . ASP B 1 253 ? 36.274 60.362 43.053 1.00 19.96 253 ASP B CA 1
ATOM 10400 C C . ASP B 1 253 ? 37.707 60.053 42.627 1.00 21.35 253 ASP B C 1
ATOM 10401 O O . ASP B 1 253 ? 38.564 60.942 42.577 1.00 21.42 253 ASP B O 1
ATOM 10410 N N . LYS B 1 254 ? 37.976 58.801 42.331 1.00 20.12 254 LYS B N 1
ATOM 10411 C CA . LYS B 1 254 ? 39.348 58.409 41.942 1.00 20.66 254 LYS B CA 1
ATOM 10412 C C . LYS B 1 254 ? 39.666 58.968 40.573 1.00 19.67 254 LYS B C 1
ATOM 10413 O O . LYS B 1 254 ? 40.792 59.501 40.336 1.00 20.16 254 LYS B O 1
ATOM 10432 N N . VAL B 1 255 ? 38.705 58.907 39.673 1.00 18.70 255 VAL B N 1
ATOM 10433 C CA . VAL B 1 255 ? 38.980 59.310 38.303 1.00 19.12 255 VAL B CA 1
ATOM 10434 C C . VAL B 1 255 ? 39.019 60.859 38.195 1.00 20.63 255 VAL B C 1
ATOM 10435 O O . VAL B 1 255 ? 39.790 61.413 37.439 1.00 19.52 255 VAL B O 1
ATOM 10448 N N . SER B 1 256 ? 38.170 61.558 38.949 1.00 19.86 256 SER B 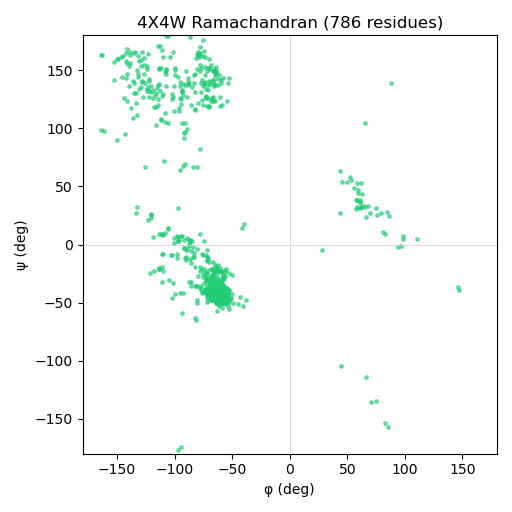N 1
ATOM 10449 C CA . SER B 1 256 ? 38.192 62.994 38.896 1.00 18.38 256 SER B CA 1
ATOM 10450 C C . SER B 1 256 ? 39.585 63.484 39.379 1.00 22.02 256 SER B C 1
ATOM 10451 O O . SER B 1 256 ? 40.139 64.416 38.823 1.00 24.12 256 SER B O 1
ATOM 10459 N N . LYS B 1 257 ? 40.211 62.779 40.314 1.00 22.85 257 LYS B N 1
ATOM 10460 C CA . LYS B 1 257 ? 41.539 63.115 40.752 1.00 25.25 257 LYS B CA 1
ATOM 10461 C C . LYS B 1 257 ? 42.593 62.735 39.691 1.00 25.54 257 LYS B C 1
ATOM 10462 O O . LYS B 1 257 ? 43.506 63.477 39.458 1.00 23.07 257 LYS B O 1
ATOM 10481 N N . ASN B 1 258 ? 42.419 61.576 39.067 1.00 22.42 258 ASN B N 1
ATOM 10482 C CA . ASN B 1 258 ? 43.263 61.140 37.965 1.00 22.76 258 ASN B CA 1
ATOM 10483 C C . ASN B 1 258 ? 43.321 62.120 36.767 1.00 20.78 258 ASN B C 1
ATOM 10484 O O . ASN B 1 258 ? 44.398 62.331 36.233 1.00 23.40 258 ASN B O 1
ATOM 10495 N N . VAL B 1 259 ? 42.197 62.680 36.342 1.00 19.68 259 VAL B N 1
ATOM 10496 C CA . VAL B 1 259 ? 42.161 63.461 35.118 1.00 22.18 259 VAL B CA 1
ATOM 10497 C C . VAL B 1 259 ? 42.433 64.940 35.324 1.00 24.95 259 VAL B C 1
ATOM 10498 O O . VAL B 1 259 ? 42.614 65.677 34.372 1.00 22.69 259 VAL B O 1
ATOM 10511 N N . ASP B 1 260 ? 42.401 65.373 36.581 1.00 26.11 260 ASP B N 1
ATOM 10512 C CA . ASP B 1 260 ? 42.475 66.812 36.922 1.00 25.30 260 ASP B CA 1
ATOM 10513 C C . ASP B 1 260 ? 43.788 67.435 36.371 1.00 24.12 260 ASP B C 1
ATOM 10514 O O . ASP B 1 260 ? 44.876 66.980 36.681 1.00 24.20 260 ASP B O 1
ATOM 10523 N N . GLY B 1 261 ? 43.660 68.436 35.509 1.00 22.72 261 GLY B N 1
ATOM 10524 C CA . GLY B 1 261 ? 44.815 69.103 34.959 1.00 23.59 261 GLY B CA 1
ATOM 10525 C C . GLY B 1 261 ? 45.244 68.513 33.618 1.00 23.56 261 GLY B C 1
ATOM 10526 O O . GLY B 1 261 ? 46.210 68.979 33.052 1.00 24.97 261 GLY B O 1
ATOM 10530 N N . PHE B 1 262 ? 44.560 67.471 33.141 1.00 22.91 262 PHE B N 1
ATOM 10531 C CA . PHE B 1 262 ? 44.983 66.812 31.905 1.00 24.32 262 PHE B CA 1
ATOM 10532 C C . PHE B 1 262 ? 43.905 66.850 30.837 1.00 25.80 262 PHE B C 1
ATOM 10533 O O . PHE B 1 262 ? 43.893 66.020 29.955 1.00 25.07 262 PHE B O 1
ATOM 10550 N N . SER B 1 263 ? 43.039 67.853 30.944 1.00 25.68 263 SER B N 1
ATOM 10551 C CA . SER B 1 263 ? 41.962 68.117 29.958 1.00 26.37 263 SER B CA 1
ATOM 10552 C C . SER B 1 263 ? 41.167 66.894 29.446 1.00 23.11 263 SER B C 1
ATOM 10553 O O . SER B 1 263 ? 41.176 66.577 28.246 1.00 23.96 263 SER B O 1
ATOM 10561 N N . PRO B 1 264 ? 40.461 66.209 30.342 1.00 21.05 264 PRO B N 1
ATOM 10562 C CA . PRO B 1 264 ? 39.701 65.039 29.931 1.00 23.46 264 PRO B CA 1
ATOM 10563 C C . PRO B 1 264 ? 38.581 65.451 28.959 1.00 27.09 264 PRO B C 1
ATOM 10564 O O . PRO B 1 264 ? 38.038 66.559 29.111 1.00 26.71 264 PRO B O 1
ATOM 10575 N N . LYS B 1 265 ? 38.262 64.596 27.996 1.00 25.94 265 LYS B N 1
ATOM 10576 C CA . LYS B 1 265 ? 37.010 64.728 27.290 1.00 25.95 265 LYS B CA 1
ATOM 10577 C C . LYS B 1 265 ? 35.871 64.513 28.290 1.00 23.21 265 LYS B C 1
ATOM 10578 O O . LYS B 1 265 ? 36.006 63.766 29.227 1.00 23.45 265 LYS B O 1
ATOM 10597 N N . PRO B 1 266 ? 34.722 65.171 28.060 1.00 22.73 266 PRO B N 1
ATOM 10598 C CA . PRO B 1 266 ? 33.628 65.038 29.045 1.00 22.06 266 PRO B CA 1
ATOM 10599 C C . PRO B 1 266 ? 33.218 63.576 29.344 1.00 21.18 266 PRO B C 1
ATOM 10600 O O . PRO B 1 266 ? 32.990 63.190 30.501 1.00 19.26 266 PRO B O 1
ATOM 10611 N N . VAL B 1 267 ? 33.210 62.724 28.327 1.00 20.86 267 VAL B N 1
ATOM 10612 C CA . VAL B 1 267 ? 32.738 61.358 28.530 1.00 21.92 267 VAL B CA 1
ATOM 10613 C C . VAL B 1 267 ? 33.741 60.503 29.307 1.00 22.05 267 VAL B C 1
ATOM 10614 O O . VAL B 1 267 ? 33.380 59.518 29.932 1.00 20.88 267 VAL B O 1
ATOM 10627 N N . THR B 1 268 ? 35.000 60.884 29.220 1.00 23.12 268 THR B N 1
ATOM 10628 C CA . THR B 1 268 ? 36.038 60.213 29.985 1.00 23.74 268 THR B CA 1
ATOM 10629 C C . THR B 1 268 ? 35.717 60.268 31.463 1.00 23.29 268 THR B C 1
ATOM 10630 O O . THR B 1 268 ? 35.720 59.251 32.164 1.00 22.97 268 THR B O 1
ATOM 10641 N N . LEU B 1 269 ? 35.383 61.466 31.939 1.00 20.21 269 LEU B N 1
ATOM 10642 C CA . LEU B 1 269 ? 35.081 61.612 33.328 1.00 20.13 269 LEU B CA 1
ATOM 10643 C C . LEU B 1 269 ? 33.702 60.985 33.640 1.00 20.50 269 LEU B C 1
ATOM 10644 O O . LEU B 1 269 ? 33.513 60.314 34.651 1.00 21.55 269 LEU B O 1
ATOM 10660 N N . LEU B 1 270 ? 32.718 61.197 32.786 1.00 20.15 270 LEU B N 1
ATOM 10661 C CA . LEU B 1 270 ? 31.402 60.580 32.965 1.00 21.40 270 LEU B CA 1
ATOM 10662 C C . LEU B 1 270 ? 31.431 59.028 33.067 1.00 23.37 270 LEU B C 1
ATOM 10663 O O . LEU B 1 270 ? 30.648 58.390 33.827 1.00 22.94 270 LEU B O 1
ATOM 10679 N N . ALA B 1 271 ? 32.320 58.402 32.294 1.00 22.47 271 ALA B N 1
ATOM 10680 C CA . ALA B 1 271 ? 32.409 56.933 32.260 1.00 22.50 271 ALA B CA 1
ATOM 10681 C C . ALA B 1 271 ? 32.751 56.399 33.637 1.00 22.24 271 ALA B C 1
ATOM 10682 O O . ALA B 1 271 ? 32.502 55.244 33.925 1.00 23.36 271 ALA B O 1
ATOM 10689 N N . SER B 1 272 ? 33.308 57.235 34.521 1.00 19.66 272 SER B N 1
ATOM 10690 C CA . SER B 1 272 ? 33.614 56.727 35.865 1.00 18.77 272 SER B CA 1
ATOM 10691 C C . SER B 1 272 ? 32.325 56.491 36.689 1.00 23.31 272 SER B C 1
ATOM 10692 O O . SER B 1 272 ? 32.379 55.844 37.732 1.00 22.54 272 SER B O 1
ATOM 10700 N N . LEU B 1 273 ? 31.184 56.987 36.204 1.00 24.61 273 LEU B N 1
ATOM 10701 C CA . LEU B 1 273 ? 29.888 56.760 36.882 1.00 25.54 273 LEU B CA 1
ATOM 10702 C C . LEU B 1 273 ? 29.195 55.509 36.349 1.00 29.15 273 LEU B C 1
ATOM 10703 O O . LEU B 1 273 ? 28.226 55.035 36.913 1.00 31.76 273 LEU B O 1
ATOM 10719 N N . PHE B 1 274 ? 29.693 54.972 35.246 1.00 28.36 274 PHE B N 1
ATOM 10720 C CA . PHE B 1 274 ? 29.066 53.852 34.571 1.00 25.59 274 PHE B CA 1
ATOM 10721 C C . PHE B 1 274 ? 29.697 52.551 35.057 1.00 26.66 274 PHE B C 1
ATOM 10722 O O . PHE B 1 274 ? 30.927 52.368 34.959 1.00 25.22 274 PHE B O 1
ATOM 10739 N N . LYS B 1 275 ? 28.873 51.638 35.546 1.00 27.16 275 LYS B N 1
ATOM 10740 C CA . LYS B 1 275 ? 29.325 50.299 35.949 1.00 29.37 275 LYS B CA 1
ATOM 10741 C C . LYS B 1 275 ? 29.473 49.334 34.773 1.00 29.75 275 LYS B C 1
ATOM 10742 O O . LYS B 1 275 ? 30.405 48.562 34.750 1.00 30.26 275 LYS B O 1
ATOM 10761 N N . VAL B 1 276 ? 28.597 49.421 33.765 1.00 28.32 276 VAL B N 1
ATOM 10762 C CA . VAL B 1 276 ? 28.667 48.517 32.608 1.00 27.42 276 VAL B CA 1
ATOM 10763 C C . VAL B 1 276 ? 28.340 49.260 31.343 1.00 28.12 276 VAL B C 1
ATOM 10764 O O . VAL B 1 276 ? 27.819 50.382 31.394 1.00 31.72 276 VAL B O 1
ATOM 10777 N N . GLN B 1 277 ? 28.604 48.635 30.218 1.00 27.77 277 GLN B N 1
ATOM 10778 C CA . GLN B 1 277 ? 28.332 49.252 28.932 1.00 32.78 277 GLN B CA 1
ATOM 10779 C C . GLN B 1 277 ? 26.879 49.714 28.768 1.00 36.97 277 GLN B C 1
ATOM 10780 O O . GLN B 1 277 ? 26.666 50.757 28.201 1.00 36.78 277 GLN B O 1
ATOM 10794 N N . ASP B 1 278 ? 25.900 48.962 29.273 1.00 38.33 278 ASP B N 1
ATOM 10795 C CA . ASP B 1 278 ? 24.499 49.408 29.217 1.00 35.27 278 ASP B CA 1
ATOM 10796 C C . ASP B 1 278 ? 24.289 50.846 29.737 1.00 31.08 278 ASP B C 1
ATOM 10797 O O . ASP B 1 278 ? 23.335 51.519 29.330 1.00 28.30 278 ASP B O 1
ATOM 10806 N N . ASP B 1 279 ? 25.151 51.352 30.635 1.00 27.08 279 ASP B N 1
ATOM 10807 C CA . ASP B 1 279 ? 24.930 52.706 31.134 1.00 26.35 279 ASP B CA 1
ATOM 10808 C C . ASP B 1 279 ? 25.248 53.749 30.053 1.00 24.91 279 ASP B C 1
ATOM 10809 O O . ASP B 1 279 ? 24.684 54.839 30.048 1.00 23.97 279 ASP B O 1
ATOM 10818 N N . VAL B 1 280 ? 26.193 53.414 29.171 1.00 26.57 280 VAL B N 1
ATOM 10819 C CA . VAL B 1 280 ? 26.557 54.311 28.076 1.00 24.19 280 VAL B CA 1
ATOM 10820 C C . VAL B 1 280 ? 25.356 54.384 27.138 1.00 23.73 280 VAL B C 1
ATOM 10821 O O . VAL B 1 280 ? 24.929 55.449 26.732 1.00 25.66 280 VAL B O 1
ATOM 10834 N N . THR B 1 281 ? 24.823 53.207 26.812 1.00 25.31 281 THR B N 1
ATOM 10835 C CA . THR B 1 281 ? 23.689 53.092 25.916 1.00 27.66 281 THR B CA 1
ATOM 10836 C C . THR B 1 281 ? 22.459 53.839 26.467 1.00 27.45 281 THR B C 1
ATOM 10837 O O . THR B 1 281 ? 21.723 54.511 25.723 1.00 26.33 281 THR B O 1
ATOM 10848 N N . LYS B 1 282 ? 22.195 53.699 27.762 1.00 29.32 282 LYS B N 1
ATOM 10849 C CA . LYS B 1 282 ? 21.121 54.496 28.377 1.00 31.10 282 LYS B CA 1
ATOM 10850 C C . LYS B 1 282 ? 21.353 55.997 28.385 1.00 28.22 282 LYS B C 1
ATOM 10851 O O . LYS B 1 282 ? 20.398 56.757 28.223 1.00 28.13 282 LYS B O 1
ATOM 10870 N N . LEU B 1 283 ? 22.598 56.447 28.609 1.00 23.68 283 LEU B N 1
ATOM 10871 C CA . LEU B 1 283 ? 22.890 57.871 28.564 1.00 24.41 283 LEU B CA 1
ATOM 10872 C C . LEU B 1 283 ? 22.607 58.387 27.169 1.00 25.16 283 LEU B C 1
ATOM 10873 O O . LEU B 1 283 ? 22.092 59.506 26.993 1.00 27.19 283 LEU B O 1
ATOM 10889 N N . ASP B 1 284 ? 22.969 57.578 26.178 1.00 22.89 284 ASP B N 1
ATOM 10890 C CA . ASP B 1 284 ? 22.818 57.971 24.800 1.00 24.56 284 ASP B CA 1
ATOM 10891 C C . ASP B 1 284 ? 21.360 58.075 24.435 1.00 22.18 284 ASP B C 1
ATOM 10892 O O . ASP B 1 284 ? 20.982 58.971 23.696 1.00 23.21 284 ASP B O 1
ATOM 10901 N N . LEU B 1 285 ? 20.525 57.193 24.976 1.00 22.24 285 LEU B N 1
ATOM 10902 C CA . LEU B 1 285 ? 19.106 57.233 24.647 1.00 23.75 285 LEU B CA 1
ATOM 10903 C C . LEU B 1 285 ? 18.519 58.539 25.151 1.00 22.73 285 LEU B C 1
ATOM 10904 O O . LEU B 1 285 ? 17.660 59.150 24.489 1.00 24.45 285 LEU B O 1
ATOM 10920 N N . ARG B 1 286 ? 18.988 58.979 26.314 1.00 20.67 286 ARG B N 1
ATOM 10921 C CA . ARG B 1 286 ? 18.479 60.215 26.903 1.00 23.00 286 ARG B CA 1
ATOM 10922 C C . ARG B 1 286 ? 19.112 61.461 26.296 1.00 24.93 286 ARG B C 1
ATOM 10923 O O . ARG B 1 286 ? 18.412 62.428 25.994 1.00 24.67 286 ARG B O 1
ATOM 10944 N N . LEU B 1 287 ? 20.440 61.478 26.173 1.00 22.72 287 LEU B N 1
ATOM 10945 C CA . LEU B 1 287 ? 21.120 62.717 25.817 1.00 23.09 287 LEU B CA 1
ATOM 10946 C C . LEU B 1 287 ? 21.467 62.857 24.330 1.00 25.51 287 LEU B C 1
ATOM 10947 O O . LEU B 1 287 ? 21.855 63.917 23.931 1.00 27.13 287 LEU B O 1
ATOM 10963 N N . LYS B 1 288 ? 21.344 61.793 23.551 1.00 25.85 288 LYS B N 1
ATOM 10964 C CA . LYS B 1 288 ? 21.478 61.845 22.100 1.00 27.93 288 LYS B CA 1
ATOM 10965 C C . LYS B 1 288 ? 22.881 62.318 21.708 1.00 27.38 288 LYS B C 1
ATOM 10966 O O . LYS B 1 288 ? 23.057 63.240 20.921 1.00 28.79 288 LYS B O 1
ATOM 10985 N N . ILE B 1 289 ? 23.865 61.645 22.255 1.00 25.94 289 ILE B N 1
ATOM 10986 C CA . ILE B 1 289 ? 25.234 62.056 22.114 1.00 25.71 289 ILE B CA 1
ATOM 10987 C C . ILE B 1 289 ? 25.791 61.630 20.747 1.00 27.21 289 ILE B C 1
ATOM 10988 O O . ILE B 1 289 ? 25.211 60.796 20.022 1.00 26.05 289 ILE B O 1
ATOM 11004 N N . ALA B 1 290 ? 26.927 62.215 20.416 1.00 29.49 290 ALA B N 1
ATOM 11005 C CA . ALA B 1 290 ? 27.602 61.917 19.148 1.00 30.45 290 ALA B CA 1
ATOM 11006 C C . ALA B 1 290 ? 28.176 60.489 19.155 1.00 28.62 290 ALA B C 1
ATOM 11007 O O . ALA B 1 290 ? 28.498 59.922 20.206 1.00 25.45 290 ALA B O 1
ATOM 11014 N N . LYS B 1 291 ? 28.260 59.904 17.971 1.00 29.08 291 LYS B N 1
ATOM 11015 C CA . LYS B 1 291 ? 28.811 58.584 17.821 1.00 29.79 291 LYS B CA 1
ATOM 11016 C C . LYS B 1 291 ? 30.194 58.464 18.471 1.00 29.56 291 LYS B C 1
ATOM 11017 O O . LYS B 1 291 ? 30.483 57.429 19.071 1.00 28.46 291 LYS B O 1
ATOM 11036 N N . GLU B 1 292 ? 31.042 59.494 18.349 1.00 29.80 292 GLU B N 1
ATOM 11037 C CA . GLU B 1 292 ? 32.413 59.470 18.927 1.00 31.31 292 GLU B CA 1
ATOM 11038 C C . GLU B 1 292 ? 32.355 59.520 20.441 1.00 26.38 292 GLU B C 1
ATOM 11039 O O . GLU B 1 292 ? 33.189 58.940 21.153 1.00 24.55 292 GLU B O 1
ATOM 11051 N N . GLU B 1 293 ? 31.380 60.245 20.931 1.00 24.35 293 GLU B N 1
ATOM 11052 C CA . GLU B 1 293 ? 31.158 60.327 22.381 1.00 24.10 293 GLU B CA 1
ATOM 11053 C C . GLU B 1 293 ? 30.686 58.954 22.934 1.00 24.48 293 GLU B C 1
ATOM 11054 O O . GLU B 1 293 ? 31.186 58.441 23.956 1.00 23.12 293 GLU B O 1
ATOM 11066 N N . LYS B 1 294 ? 29.728 58.365 22.256 1.00 23.57 294 LYS B N 1
ATOM 11067 C CA . LYS B 1 294 ? 29.262 57.033 22.641 1.00 24.23 294 LYS B CA 1
ATOM 11068 C C . LYS B 1 294 ? 30.398 55.987 22.601 1.00 23.96 294 LYS B C 1
ATOM 11069 O O . LYS B 1 294 ? 30.562 55.185 23.515 1.00 24.26 294 LYS B O 1
ATOM 11088 N N . ASN B 1 295 ? 31.145 55.959 21.507 1.00 24.46 295 ASN B N 1
ATOM 11089 C CA . ASN B 1 295 ? 32.205 54.966 21.344 1.00 26.72 295 ASN B CA 1
ATOM 11090 C C . ASN B 1 295 ? 33.337 55.161 22.371 1.00 25.81 295 ASN B C 1
ATOM 11091 O O . ASN B 1 295 ? 33.975 54.179 22.783 1.00 24.91 295 ASN B O 1
ATOM 11102 N N . LEU B 1 296 ? 33.599 56.413 22.773 1.00 23.60 296 LEU B N 1
ATOM 11103 C CA . LEU B 1 296 ? 34.595 56.662 23.828 1.00 24.99 296 LEU B CA 1
ATOM 11104 C C . LEU B 1 296 ? 34.134 56.047 25.159 1.00 24.92 296 LEU B C 1
ATOM 11105 O O . LEU B 1 296 ? 34.909 55.372 25.849 1.00 22.23 296 LEU B O 1
ATOM 11121 N N . GLY B 1 297 ? 32.860 56.267 25.496 1.00 22.06 297 GLY B N 1
ATOM 11122 C CA . GLY B 1 297 ? 32.310 55.732 26.733 1.00 21.37 297 GLY B CA 1
ATOM 11123 C C . GLY B 1 297 ? 32.415 54.229 26.739 1.00 21.55 297 GLY B C 1
ATOM 11124 O O . GLY B 1 297 ? 32.831 53.611 27.719 1.00 22.96 297 GLY B O 1
ATOM 11128 N N . LEU B 1 298 ? 32.014 53.622 25.639 1.00 21.88 298 LEU B N 1
ATOM 11129 C CA . LEU B 1 298 ? 32.068 52.164 25.554 1.00 23.49 298 LEU B CA 1
ATOM 11130 C C . LEU B 1 298 ? 33.489 51.635 25.668 1.00 22.83 298 LEU B C 1
ATOM 11131 O O . LEU B 1 298 ? 33.716 50.622 26.328 1.00 26.18 298 LEU B O 1
ATOM 11147 N N . PHE B 1 299 ? 34.428 52.286 24.999 1.00 23.42 299 PHE B N 1
ATOM 11148 C CA . PHE B 1 299 ? 35.827 51.894 25.045 1.00 26.97 299 PHE B CA 1
ATOM 11149 C C . PHE B 1 299 ? 36.390 51.899 26.496 1.00 24.18 299 PHE B C 1
ATOM 11150 O O . PHE B 1 299 ? 37.106 50.993 26.897 1.00 24.27 299 PHE B O 1
ATOM 11167 N N . ILE B 1 300 ? 36.036 52.921 27.260 1.00 23.49 300 ILE B N 1
ATOM 11168 C CA . ILE B 1 300 ? 36.591 53.125 28.601 1.00 23.60 300 ILE B CA 1
ATOM 11169 C C . ILE B 1 300 ? 36.032 52.082 29.549 1.00 24.61 300 ILE B C 1
ATOM 11170 O O . ILE B 1 300 ? 36.787 51.428 30.282 1.00 24.09 300 ILE B O 1
ATOM 11186 N N . VAL B 1 301 ? 34.724 51.849 29.453 1.00 20.59 301 VAL B N 1
ATOM 11187 C CA . VAL B 1 301 ? 34.049 50.877 30.313 1.00 21.57 301 VAL B CA 1
ATOM 11188 C C . VAL B 1 301 ? 34.552 49.484 30.005 1.00 25.62 301 VAL B C 1
ATOM 11189 O O . VAL B 1 301 ? 34.795 48.669 30.905 1.00 24.36 301 VAL B O 1
ATOM 11202 N N . LYS B 1 302 ? 34.743 49.212 28.714 1.00 27.88 302 LYS B N 1
ATOM 11203 C CA . LYS B 1 302 ? 35.185 47.892 28.283 1.00 28.82 302 LYS B CA 1
ATOM 11204 C C . LYS B 1 302 ? 36.641 47.636 28.628 1.00 28.38 302 LYS B C 1
ATOM 11205 O O . LYS B 1 302 ? 37.018 46.499 28.919 1.00 30.54 302 LYS B O 1
ATOM 11224 N N . ASN B 1 303 ? 37.484 48.671 28.578 1.00 27.30 303 ASN B N 1
ATOM 11225 C CA . ASN B 1 303 ? 38.938 48.445 28.669 1.00 25.31 303 ASN B CA 1
ATOM 11226 C C . ASN B 1 303 ? 39.638 48.924 29.926 1.00 23.99 303 ASN B C 1
ATOM 11227 O O . ASN B 1 303 ? 40.817 48.590 30.111 1.00 27.04 303 ASN B O 1
ATOM 11238 N N . ARG B 1 304 ? 38.947 49.653 30.796 1.00 22.43 304 ARG B N 1
ATOM 11239 C CA . ARG B 1 304 ? 39.599 50.284 31.916 1.00 23.46 304 ARG B CA 1
ATOM 11240 C C . ARG B 1 304 ? 40.311 49.334 32.859 1.00 24.87 304 ARG B C 1
ATOM 11241 O O . ARG B 1 304 ? 41.365 49.686 33.412 1.00 24.6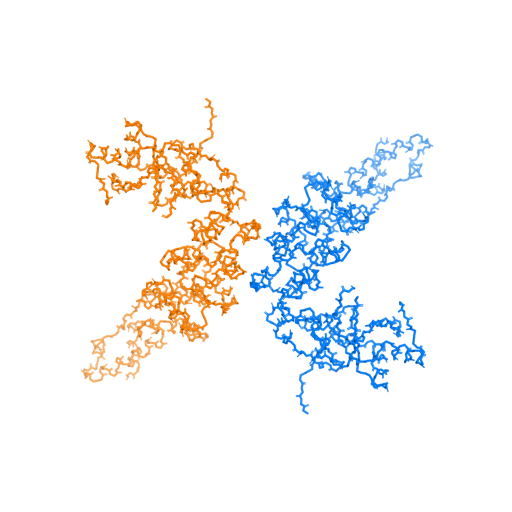3 304 ARG B O 1
ATOM 11262 N N . LYS B 1 305 ? 39.778 48.122 33.000 1.00 27.58 305 LYS B N 1
ATOM 11263 C CA . LYS B 1 305 ? 40.383 47.120 33.904 1.00 34.43 305 LYS B CA 1
ATOM 11264 C C . LYS B 1 305 ? 41.474 46.247 33.322 1.00 31.40 305 LYS B C 1
ATOM 11265 O O . LYS B 1 305 ? 42.376 45.846 34.044 1.00 30.77 305 LYS B O 1
ATOM 11284 N N . ASP B 1 306 ? 41.377 45.951 32.030 1.00 30.70 306 ASP B N 1
ATOM 11285 C CA . ASP B 1 306 ? 42.219 44.958 31.384 1.00 34.43 306 ASP B CA 1
ATOM 11286 C C . ASP B 1 306 ? 43.328 45.522 30.516 1.00 29.47 306 ASP B C 1
ATOM 11287 O O . ASP B 1 306 ? 44.374 44.886 30.364 1.00 30.01 306 ASP B O 1
ATOM 11296 N N . LEU B 1 307 ? 43.103 46.681 29.920 1.00 25.92 307 LEU B N 1
ATOM 11297 C CA . LEU B 1 307 ? 44.133 47.327 29.086 1.00 25.90 307 LEU B CA 1
ATOM 11298 C C . LEU B 1 307 ? 44.912 48.255 30.006 1.00 25.48 307 LEU B C 1
ATOM 11299 O O . LEU B 1 307 ? 44.541 49.398 30.210 1.00 24.43 307 LEU B O 1
ATOM 11315 N N . ILE B 1 308 ? 45.989 47.719 30.570 1.00 27.11 308 ILE B N 1
ATOM 11316 C CA . ILE B 1 308 ? 46.743 48.404 31.597 1.00 28.21 308 ILE B CA 1
ATOM 11317 C C . ILE B 1 308 ? 48.217 48.269 31.306 1.00 28.02 308 ILE B C 1
ATOM 11318 O O . ILE B 1 308 ? 48.627 47.418 30.487 1.00 28.47 308 ILE B O 1
ATOM 11334 N N . LYS B 1 309 ? 49.028 49.088 31.954 1.00 28.72 309 LYS B N 1
ATOM 11335 C CA . LYS B 1 309 ? 50.453 49.117 31.617 1.00 31.92 309 LYS B CA 1
ATOM 11336 C C . LYS B 1 309 ? 51.162 47.786 31.927 1.00 33.44 309 LYS B C 1
ATOM 11337 O O . LYS B 1 309 ? 50.799 47.077 32.876 1.00 37.65 309 LYS B O 1
ATOM 11356 N N . ALA B 1 310 ? 52.138 47.448 31.115 1.00 32.00 310 ALA B N 1
ATOM 11357 C CA . ALA B 1 310 ? 52.928 46.240 31.370 1.00 40.39 310 ALA B CA 1
ATOM 11358 C C . ALA B 1 310 ? 53.915 46.577 32.489 1.00 52.97 310 ALA B C 1
ATOM 11359 O O . ALA B 1 310 ? 55.022 46.941 32.224 1.00 55.19 310 ALA B O 1
ATOM 11366 N N . THR B 1 311 ? 53.475 46.513 33.743 1.00 67.19 311 THR B N 1
ATOM 11367 C CA . THR B 1 311 ? 54.364 46.749 34.877 1.00 75.49 311 THR B CA 1
ATOM 11368 C C . THR B 1 311 ? 55.548 45.786 34.860 1.00 76.25 311 THR B C 1
ATOM 11369 O O . THR B 1 311 ? 55.405 44.620 34.478 1.00 80.00 311 THR B O 1
ATOM 11380 N N . ASP B 1 312 ? 56.711 46.291 35.263 1.00 77.30 312 ASP B N 1
ATOM 11381 C CA . ASP B 1 312 ? 57.929 45.480 35.396 1.00 80.60 312 ASP B CA 1
ATOM 11382 C C . ASP B 1 312 ? 58.477 44.931 34.064 1.00 75.85 312 ASP B C 1
ATOM 11383 O O . ASP B 1 312 ? 59.232 43.956 34.028 1.00 69.89 312 ASP B O 1
ATOM 11392 N N . SER B 1 313 ? 58.135 45.613 32.981 1.00 74.45 313 SER B N 1
ATOM 11393 C CA . SER B 1 313 ? 58.561 45.223 31.637 1.00 70.41 313 SER B CA 1
ATOM 11394 C C . SER B 1 313 ? 59.498 46.250 31.012 1.00 57.31 313 SER B C 1
ATOM 11395 O O . SER B 1 313 ? 59.662 47.357 31.527 1.00 51.52 313 SER B O 1
ATOM 11403 N N . SER B 1 314 ? 60.079 45.890 29.872 1.00 54.72 314 SER B N 1
ATOM 11404 C CA . SER B 1 314 ? 60.925 46.815 29.096 1.00 55.26 314 SER B CA 1
ATOM 11405 C C . SER B 1 314 ? 60.223 48.069 28.509 1.00 55.56 314 SER B C 1
ATOM 11406 O O . SER B 1 314 ? 60.860 49.104 28.317 1.00 58.48 314 SER B O 1
ATOM 11414 N N . ASP B 1 315 ? 58.932 47.948 28.195 1.00 40.85 315 ASP B N 1
ATOM 11415 C CA . ASP B 1 315 ? 58.133 49.049 27.628 1.00 36.45 315 ASP B CA 1
ATOM 11416 C C . ASP B 1 315 ? 56.732 48.966 28.219 1.00 34.47 315 ASP B C 1
ATOM 11417 O O . ASP B 1 315 ? 55.852 48.268 27.680 1.00 34.02 315 ASP B O 1
ATOM 11426 N N . PRO B 1 316 ? 56.481 49.731 29.298 1.00 33.77 316 PRO B N 1
ATOM 11427 C CA . PRO B 1 316 ? 55.166 49.733 29.953 1.00 32.44 316 PRO B CA 1
ATOM 11428 C C . PRO B 1 316 ? 53.994 50.125 29.052 1.00 31.08 316 PRO B C 1
ATOM 11429 O O . PRO B 1 316 ? 52.896 49.687 29.288 1.00 30.29 316 PRO B O 1
ATOM 11440 N N . LEU B 1 317 ? 54.253 50.923 28.025 1.00 31.02 317 LEU B N 1
ATOM 11441 C CA . LEU B 1 317 ? 53.224 51.330 27.103 1.00 30.00 317 LEU B CA 1
ATOM 11442 C C . LEU B 1 317 ? 52.779 50.280 26.069 1.00 30.28 317 LEU B C 1
ATOM 11443 O O . LEU B 1 317 ? 51.737 50.462 25.393 1.00 29.50 317 LEU B O 1
ATOM 11459 N N . LYS B 1 318 ? 53.483 49.159 26.012 1.00 26.03 318 LYS B N 1
ATOM 11460 C CA . LYS B 1 318 ? 53.330 48.195 24.891 1.00 27.75 318 LYS B CA 1
ATOM 11461 C C . LYS B 1 318 ? 51.874 47.732 24.681 1.00 27.15 318 LYS B C 1
ATOM 11462 O O . LYS B 1 318 ? 51.392 47.746 23.548 1.00 30.66 318 LYS B O 1
ATOM 11481 N N . PRO B 1 319 ? 51.165 47.383 25.762 1.00 28.35 319 PRO B N 1
ATOM 11482 C CA . PRO B 1 319 ? 49.759 46.955 25.602 1.00 28.71 319 PRO B CA 1
ATOM 11483 C C . PRO B 1 319 ? 48.946 47.996 24.858 1.00 27.50 319 PRO B C 1
ATOM 11484 O O . PRO B 1 319 ? 48.126 47.659 24.001 1.00 30.25 319 PRO B O 1
ATOM 11495 N N . TYR B 1 320 ? 49.186 49.263 25.174 1.00 25.97 320 TYR B N 1
ATOM 11496 C CA . TYR B 1 320 ? 48.463 50.338 24.543 1.00 26.21 320 TYR B CA 1
ATOM 11497 C C . TYR B 1 320 ? 48.893 50.511 23.095 1.00 26.76 320 TYR B C 1
ATOM 11498 O O . TYR B 1 320 ? 48.070 50.767 22.226 1.00 29.18 320 TYR B O 1
ATOM 11516 N N . GLN B 1 321 ? 50.187 50.436 22.854 1.00 27.89 321 GLN B N 1
ATOM 11517 C CA . GLN B 1 321 ? 50.728 50.503 21.493 1.00 29.52 321 GLN B CA 1
ATOM 11518 C C . GLN B 1 321 ? 50.200 49.373 20.628 1.00 30.14 321 GLN B C 1
ATOM 11519 O O . GLN B 1 321 ? 49.896 49.557 19.422 1.00 32.61 321 GLN B O 1
ATOM 11533 N N . ASP B 1 322 ? 50.113 48.178 21.211 1.00 30.92 322 ASP B N 1
ATOM 11534 C CA . ASP B 1 322 ? 49.601 47.024 20.466 1.00 32.28 322 ASP B CA 1
ATOM 11535 C C . ASP B 1 322 ? 48.157 47.281 20.107 1.00 34.47 322 ASP B C 1
ATOM 11536 O O . ASP B 1 322 ? 47.717 46.927 19.031 1.00 35.12 322 ASP B O 1
ATOM 11545 N N . PHE B 1 323 ? 47.401 47.866 21.038 1.00 32.75 323 PHE B N 1
ATOM 11546 C CA . PHE B 1 323 ? 45.997 48.114 20.764 1.00 30.73 323 PHE B CA 1
ATOM 11547 C C . PHE B 1 323 ? 45.888 49.050 19.569 1.00 32.88 323 PHE B C 1
ATOM 11548 O O . PHE B 1 323 ? 45.101 48.833 18.694 1.00 38.96 323 PHE B O 1
ATOM 11565 N N . ILE B 1 324 ? 46.678 50.114 19.553 1.00 33.71 324 ILE B N 1
ATOM 11566 C CA . ILE B 1 324 ? 46.621 51.078 18.463 1.00 36.35 324 ILE B CA 1
ATOM 11567 C C . ILE B 1 324 ? 47.047 50.465 17.113 1.00 39.21 324 ILE B C 1
ATOM 11568 O O . ILE B 1 324 ? 46.395 50.687 16.099 1.00 41.13 324 ILE B O 1
ATOM 11584 N N . ILE B 1 325 ? 48.131 49.706 17.106 1.00 39.53 325 ILE B N 1
ATOM 11585 C CA . ILE B 1 325 ? 48.598 49.041 15.877 1.00 45.52 325 ILE B CA 1
ATOM 11586 C C . ILE B 1 325 ? 47.617 48.019 15.293 1.00 47.25 325 ILE B C 1
ATOM 11587 O O . ILE B 1 325 ? 47.514 47.879 14.068 1.00 47.76 325 ILE B O 1
ATOM 11603 N N . ASP B 1 326 ? 46.899 47.315 16.165 1.00 48.32 326 ASP B N 1
ATOM 11604 C CA . ASP B 1 326 ? 45.977 46.256 15.749 1.00 53.91 326 ASP B CA 1
ATOM 11605 C C . ASP B 1 326 ? 44.620 46.834 15.449 1.00 60.43 326 ASP B C 1
ATOM 11606 O O . ASP B 1 326 ? 43.700 46.107 15.090 1.00 62.87 326 ASP B O 1
ATOM 11615 N N . SER B 1 327 ? 44.531 48.153 15.605 1.00 60.72 327 SER B N 1
ATOM 11616 C CA . SER B 1 327 ? 43.363 48.954 15.288 1.00 59.90 327 SER B CA 1
ATOM 11617 C C . SER B 1 327 ? 42.417 49.023 16.471 1.00 59.11 327 SER B C 1
ATOM 11618 O O . SER B 1 327 ? 42.139 50.117 16.956 1.00 53.11 327 SER B O 1
ATOM 11626 N N . ASP B 1 331 ? 40.932 56.706 15.274 1.00 58.43 331 ASP B N 1
ATOM 11627 C CA . ASP B 1 331 ? 40.406 57.195 16.545 1.00 52.16 331 ASP B CA 1
ATOM 11628 C C . ASP B 1 331 ? 40.934 56.389 17.742 1.00 39.88 331 ASP B C 1
ATOM 11629 O O . ASP B 1 331 ? 40.659 56.707 18.892 1.00 40.59 331 ASP B O 1
ATOM 11637 N N . ALA B 1 332 ? 41.688 55.327 17.465 1.00 34.53 332 ALA B N 1
ATOM 11638 C CA . ALA B 1 332 ? 42.247 54.484 18.515 1.00 31.28 332 ALA B CA 1
ATOM 11639 C C . ALA B 1 332 ? 43.202 55.292 19.393 1.00 30.29 332 ALA B C 1
ATOM 11640 O O . ALA B 1 332 ? 43.198 55.141 20.603 1.00 27.34 332 ALA B O 1
ATOM 11647 N N . THR B 1 333 ? 44.009 56.189 18.816 1.00 33.50 333 THR B N 1
ATOM 11648 C CA . THR B 1 333 ? 44.953 56.924 19.647 1.00 32.19 333 THR B CA 1
ATOM 11649 C C . THR B 1 333 ? 44.220 57.876 20.617 1.00 29.83 333 THR B C 1
ATOM 11650 O O . THR B 1 333 ? 44.550 57.927 21.786 1.00 26.57 333 THR B O 1
ATOM 11661 N N . THR B 1 334 ? 43.211 58.571 20.129 1.00 30.18 334 THR B N 1
ATOM 11662 C CA . THR B 1 334 ? 42.410 59.450 20.975 1.00 30.83 334 THR B CA 1
ATOM 11663 C C . THR B 1 334 ? 41.784 58.659 22.113 1.00 28.10 334 THR B C 1
ATOM 11664 O O . THR B 1 334 ? 41.861 59.071 23.264 1.00 25.79 334 THR B O 1
ATOM 11675 N N . ARG B 1 335 ? 41.258 57.475 21.798 1.00 28.66 335 ARG B N 1
ATOM 11676 C CA . ARG B 1 335 ? 40.627 56.672 22.824 1.00 30.54 335 ARG B CA 1
ATOM 11677 C C . ARG B 1 335 ? 41.631 56.183 23.861 1.00 27.82 335 ARG B C 1
ATOM 11678 O O . ARG B 1 335 ? 41.412 56.298 25.062 1.00 23.30 335 ARG B O 1
ATOM 11699 N N . VAL B 1 336 ? 42.772 55.689 23.415 1.00 29.40 336 VAL B N 1
ATOM 11700 C CA . VAL B 1 336 ? 43.795 55.276 24.375 1.00 26.17 336 VAL B CA 1
ATOM 11701 C C . VAL B 1 336 ? 44.307 56.395 25.269 1.00 23.57 336 VAL B C 1
ATOM 11702 O O . VAL B 1 336 ? 44.517 56.177 26.495 1.00 21.97 336 VAL B O 1
ATOM 11715 N N . CYS B 1 337 ? 44.506 57.608 24.711 1.00 22.68 337 CYS B N 1
ATOM 11716 C CA . CYS B 1 337 ? 44.965 58.704 25.542 1.00 21.35 337 CYS B CA 1
ATOM 11717 C C . CYS B 1 337 ? 43.923 59.074 26.611 1.00 19.62 337 CYS B C 1
ATOM 11718 O O . CYS B 1 337 ? 44.311 59.335 27.719 1.00 20.26 337 CYS B O 1
ATOM 11726 N N . GLU B 1 338 ? 42.644 59.111 26.262 1.00 21.81 338 GLU B N 1
ATOM 11727 C CA . GLU B 1 338 ? 41.595 59.306 27.289 1.00 22.68 338 GLU B CA 1
ATOM 11728 C C . GLU B 1 338 ? 41.616 58.216 28.373 1.00 20.96 338 GLU B C 1
ATOM 11729 O O . GLU B 1 338 ? 41.534 58.541 29.569 1.00 22.07 338 GLU B O 1
ATOM 11741 N N . LEU B 1 339 ? 41.816 56.955 27.983 1.00 20.61 339 LEU B N 1
ATOM 11742 C CA . LEU B 1 339 ? 41.945 55.845 28.943 1.00 20.95 339 LEU B CA 1
ATOM 11743 C C . LEU B 1 339 ? 43.119 56.073 29.890 1.00 21.81 339 LEU B C 1
ATOM 11744 O O . LEU B 1 339 ? 42.983 55.952 31.114 1.00 20.96 339 LEU B O 1
ATOM 11760 N N . LEU B 1 340 ? 44.285 56.473 29.346 1.00 22.75 340 LEU B N 1
ATOM 11761 C CA . LEU B 1 340 ? 45.406 56.799 30.218 1.00 20.70 340 LEU B CA 1
ATOM 11762 C C . LEU B 1 340 ? 45.107 57.937 31.204 1.00 20.77 340 LEU B C 1
ATOM 11763 O O . LEU B 1 340 ? 45.509 57.876 32.386 1.00 22.97 340 LEU B O 1
ATOM 11779 N N . LYS B 1 341 ? 44.375 58.968 30.770 1.00 19.02 341 LYS B N 1
ATOM 11780 C CA . LYS B 1 341 ? 43.965 60.018 31.679 1.00 20.91 341 LYS B CA 1
ATOM 11781 C C . LYS B 1 341 ? 43.064 59.405 32.786 1.00 19.50 341 LYS B C 1
ATOM 11782 O O . LYS B 1 341 ? 43.261 59.643 33.970 1.00 21.53 341 LYS B O 1
ATOM 11801 N N . TYR B 1 342 ? 42.089 58.613 32.353 1.00 20.07 342 TYR B N 1
ATOM 11802 C CA . TYR B 1 342 ? 41.120 57.944 33.245 1.00 21.10 342 TYR B CA 1
ATOM 11803 C C . TYR B 1 342 ? 41.844 57.153 34.322 1.00 22.24 342 TYR B C 1
ATOM 11804 O O . TYR B 1 342 ? 41.500 57.206 35.513 1.00 20.92 342 TYR B O 1
ATOM 11822 N N . GLN B 1 343 ? 42.890 56.459 33.888 1.00 22.68 343 GLN B N 1
ATOM 11823 C CA . GLN B 1 343 ? 43.657 55.562 34.739 1.00 22.47 343 GLN B CA 1
ATOM 11824 C C . GLN B 1 343 ? 44.725 56.300 35.585 1.00 22.27 343 GLN B C 1
ATOM 11825 O O . GLN B 1 343 ? 45.328 55.715 36.455 1.00 22.26 343 GLN B O 1
ATOM 11839 N N . GLY B 1 344 ? 44.923 57.575 35.343 1.00 20.98 344 GLY B N 1
ATOM 11840 C CA . GLY B 1 344 ? 45.880 58.340 36.131 1.00 22.37 344 GLY B CA 1
ATOM 11841 C C . GLY B 1 344 ? 47.318 58.068 35.767 1.00 23.86 344 GLY B C 1
ATOM 11842 O O . GLY B 1 344 ? 48.202 58.273 36.589 1.00 25.83 344 GLY B O 1
ATOM 11846 N N . GLU B 1 345 ? 47.551 57.629 34.538 1.00 21.41 345 GLU B N 1
ATOM 11847 C CA . GLU B 1 345 ? 48.883 57.259 34.088 1.00 23.13 345 GLU B CA 1
ATOM 11848 C C . GLU B 1 345 ? 49.565 58.488 33.477 1.00 24.39 345 GLU B C 1
ATOM 11849 O O . GLU B 1 345 ? 49.770 58.578 32.265 1.00 25.00 345 GLU B O 1
ATOM 11861 N N . HIS B 1 346 ? 49.877 59.445 34.341 1.00 25.53 346 HIS B N 1
ATOM 11862 C CA . HIS B 1 346 ? 50.328 60.741 33.878 1.00 30.07 346 HIS B CA 1
ATOM 11863 C C . HIS B 1 346 ? 51.703 60.613 33.189 1.00 31.51 346 HIS B C 1
ATOM 11864 O O . HIS B 1 346 ? 51.881 61.226 32.169 1.00 36.05 346 HIS B O 1
ATOM 11879 N N . CYS B 1 347 ? 52.555 59.721 33.699 1.00 30.99 347 CYS B N 1
ATOM 11880 C CA . CYS B 1 347 ? 53.924 59.473 33.143 1.00 36.67 347 CYS B CA 1
ATOM 11881 C C . CYS B 1 347 ? 53.932 58.713 31.808 1.00 36.68 347 CYS B C 1
ATOM 11882 O O . CYS B 1 347 ? 55.012 58.562 31.230 1.00 40.38 347 CYS B O 1
ATOM 11890 N N . LEU B 1 348 ? 52.769 58.190 31.355 1.00 27.75 348 LEU B N 1
ATOM 11891 C CA . LEU B 1 348 ? 52.588 57.500 30.067 1.00 24.78 348 LEU B CA 1
ATOM 11892 C C . LEU B 1 348 ? 51.763 58.291 29.050 1.00 26.05 348 LEU B C 1
ATOM 11893 O O . LEU B 1 348 ? 51.843 58.080 27.835 1.00 23.29 348 LEU B O 1
ATOM 11909 N N . LEU B 1 349 ? 50.943 59.211 29.556 1.00 26.61 349 LEU B N 1
ATOM 11910 C CA . LEU B 1 349 ? 50.014 59.941 28.717 1.00 26.70 349 LEU B CA 1
ATOM 11911 C C . LEU B 1 349 ? 50.747 60.731 27.605 1.00 22.08 349 LEU B C 1
ATOM 11912 O O . LEU B 1 349 ? 50.427 60.632 26.411 1.00 18.81 349 LEU B O 1
ATOM 11928 N N . LYS B 1 350 ? 51.693 61.549 28.005 1.00 21.17 350 LYS B N 1
ATOM 11929 C CA . LYS B 1 350 ? 52.344 62.392 27.025 1.00 22.37 350 LYS B CA 1
ATOM 11930 C C . LYS B 1 350 ? 53.160 61.581 26.050 1.00 21.26 350 LYS B C 1
ATOM 11931 O O . LYS B 1 350 ? 53.245 61.941 24.866 1.00 21.48 350 LYS B O 1
ATOM 11950 N N . GLU B 1 351 ? 53.805 60.503 26.532 1.00 20.90 351 GLU B N 1
ATOM 11951 C CA . GLU B 1 351 ? 54.590 59.611 25.674 1.00 22.98 351 GLU B CA 1
ATOM 11952 C C . GLU B 1 351 ? 53.694 59.046 24.586 1.00 21.36 351 GLU B C 1
ATOM 11953 O O . GLU B 1 351 ? 54.122 58.878 23.425 1.00 22.47 351 GLU B O 1
ATOM 11965 N N . MET B 1 352 ? 52.466 58.699 24.960 1.00 20.00 352 MET B N 1
ATOM 11966 C CA . MET B 1 352 ? 51.522 58.143 23.940 1.00 20.63 352 MET B CA 1
ATOM 11967 C C . MET B 1 352 ? 51.083 59.216 22.989 1.00 23.28 352 MET B C 1
ATOM 11968 O O . MET B 1 352 ? 51.059 59.009 21.765 1.00 25.20 352 MET B O 1
ATOM 11982 N N . GLN B 1 353 ? 50.772 60.395 23.529 1.00 25.09 353 GLN B N 1
ATOM 11983 C CA . GLN B 1 353 ? 50.351 61.519 22.694 1.00 27.03 353 GLN B CA 1
ATOM 11984 C C . GLN B 1 353 ? 51.444 61.906 21.683 1.00 31.10 353 GLN B C 1
ATOM 11985 O O . GLN B 1 353 ? 51.150 62.308 20.560 1.00 32.85 353 GLN B O 1
ATOM 11999 N N . GLN B 1 354 ? 52.710 61.714 22.038 1.00 28.39 354 GLN B N 1
ATOM 12000 C CA . GLN B 1 354 ? 53.797 62.032 21.117 1.00 26.72 354 GLN B CA 1
ATOM 12001 C C . GLN B 1 354 ? 54.336 60.871 20.323 1.00 28.60 354 GLN B C 1
ATOM 12002 O O . GLN B 1 354 ? 55.260 61.036 19.574 1.00 30.48 354 GLN B O 1
ATOM 12016 N N . TRP B 1 355 ? 53.755 59.692 20.469 1.00 27.63 355 TRP B N 1
ATOM 12017 C CA . TRP B 1 355 ? 54.277 58.532 19.765 1.00 27.45 355 TRP B CA 1
ATOM 12018 C C . TRP B 1 355 ? 53.816 58.496 18.282 1.00 33.67 355 TRP B C 1
ATOM 12019 O O . TRP B 1 355 ? 52.640 58.493 18.008 1.00 37.40 355 TRP B O 1
ATOM 12040 N N . SER B 1 356 ? 54.743 58.476 17.329 1.00 31.71 356 SER B N 1
ATOM 12041 C CA . SER B 1 356 ? 54.356 58.258 15.935 1.00 37.75 356 SER B CA 1
ATOM 12042 C C . SER B 1 356 ? 54.259 56.750 15.706 1.00 37.12 356 SER B C 1
ATOM 12043 O O . SER B 1 356 ? 55.146 56.001 16.114 1.00 34.59 356 SER B O 1
ATOM 12051 N N . ILE B 1 357 ? 53.213 56.291 15.038 1.00 41.14 357 ILE B N 1
ATOM 12052 C CA . ILE B 1 357 ? 53.072 54.867 14.793 1.00 41.86 357 ILE B CA 1
ATOM 12053 C C . ILE B 1 357 ? 54.134 54.486 13.746 1.00 37.33 357 ILE B C 1
ATOM 12054 O O . ILE B 1 357 ? 54.145 55.021 12.639 1.00 35.76 357 ILE B O 1
ATOM 12070 N N . PRO B 1 358 ? 55.054 53.599 14.103 1.00 36.13 358 PRO B N 1
ATOM 12071 C CA . PRO B 1 358 ? 56.143 53.333 13.159 1.00 37.90 358 PRO B CA 1
ATOM 12072 C C . PRO B 1 358 ? 55.783 52.240 12.163 1.00 41.96 358 PRO B C 1
ATOM 12073 O O . PRO B 1 358 ? 55.142 51.252 12.523 1.00 41.91 358 PRO B O 1
ATOM 12084 N N . PRO B 1 359 ? 56.155 52.426 10.899 1.00 46.43 359 PRO B N 1
ATOM 12085 C CA . PRO B 1 359 ? 55.979 51.294 9.979 1.00 46.34 359 PRO B CA 1
ATOM 12086 C C . PRO B 1 359 ? 56.981 50.196 10.317 1.00 42.37 359 PRO B C 1
ATOM 12087 O O . PRO B 1 359 ? 58.064 50.543 10.819 1.00 36.36 359 PRO B O 1
ATOM 12098 N N . PHE B 1 360 ? 56.655 48.920 10.033 1.00 39.79 360 PHE B N 1
ATOM 12099 C CA . PHE B 1 360 ? 57.681 47.875 10.103 1.00 36.95 360 PHE B CA 1
ATOM 12100 C C . PHE B 1 360 ? 58.852 48.290 9.224 1.00 36.85 360 PHE B C 1
ATOM 12101 O O . PHE B 1 360 ? 58.685 48.550 8.018 1.00 34.81 360 PHE B O 1
ATOM 12118 N N . PRO B 1 361 ? 60.047 48.361 9.813 1.00 41.22 361 PRO B N 1
ATOM 12119 C CA . PRO B 1 361 ? 61.102 49.032 9.047 1.00 42.86 361 PRO B CA 1
ATOM 12120 C C . PRO B 1 361 ? 61.854 48.205 8.034 1.00 41.46 361 PRO B C 1
ATOM 12121 O O . PRO B 1 361 ? 62.695 48.809 7.408 1.00 41.50 361 PRO B O 1
ATOM 12132 N N . VAL B 1 362 ? 61.598 46.906 7.871 1.00 35.88 362 VAL B N 1
ATOM 12133 C CA . VAL B 1 362 ? 62.385 46.105 6.956 1.00 33.32 362 VAL B CA 1
ATOM 12134 C C . VAL B 1 362 ? 61.515 45.649 5.800 1.00 34.33 362 VAL B C 1
ATOM 12135 O O . VAL B 1 362 ? 60.362 45.256 5.985 1.00 35.76 362 VAL B O 1
ATOM 12148 N N . SER B 1 363 ? 62.083 45.705 4.609 1.00 35.59 363 SER B N 1
ATOM 12149 C CA . SER B 1 363 ? 61.398 45.215 3.417 1.00 40.49 363 SER B CA 1
ATOM 12150 C C . SER B 1 363 ? 62.075 43.995 2.849 1.00 39.85 363 SER B C 1
ATOM 12151 O O . SER B 1 363 ? 63.190 43.632 3.229 1.00 37.46 363 SER B O 1
ATOM 12159 N N . GLY B 1 364 ? 61.422 43.358 1.880 1.00 35.42 364 GLY B N 1
ATOM 12160 C CA . GLY B 1 364 ? 61.994 42.176 1.255 1.00 34.79 364 GLY B CA 1
ATOM 12161 C C . GLY B 1 364 ? 63.345 42.463 0.603 1.00 33.69 364 GLY B C 1
ATOM 12162 O O . GLY B 1 364 ? 64.248 41.625 0.641 1.00 34.20 364 GLY B O 1
ATOM 12166 N N . HIS B 1 365 ? 63.523 43.653 0.048 1.00 34.29 365 HIS B N 1
ATOM 12167 C CA . HIS B 1 365 ? 64.798 43.965 -0.625 1.00 39.99 365 HIS B CA 1
ATOM 12168 C C . HIS B 1 365 ? 65.984 44.084 0.373 1.00 37.98 365 HIS B C 1
ATOM 12169 O O . HIS B 1 365 ? 67.131 43.816 0.019 1.00 37.52 365 HIS B O 1
ATOM 12184 N N . ASP B 1 366 ? 65.711 44.445 1.626 1.00 36.39 366 ASP B N 1
ATOM 12185 C CA . ASP B 1 366 ? 66.761 44.440 2.653 1.00 35.80 366 ASP B CA 1
ATOM 12186 C C . ASP B 1 366 ? 67.247 42.995 2.944 1.00 34.45 366 ASP B C 1
ATOM 12187 O O . ASP B 1 366 ? 68.421 42.769 3.251 1.00 36.34 366 ASP B O 1
ATOM 12196 N N . ILE B 1 367 ? 66.329 42.027 2.842 1.00 31.56 367 ILE B N 1
ATOM 12197 C CA . ILE B 1 367 ? 66.648 40.640 3.103 1.00 32.84 367 ILE B CA 1
ATOM 12198 C C . ILE B 1 367 ? 67.373 40.087 1.888 1.00 35.62 367 ILE B C 1
ATOM 12199 O O . ILE B 1 367 ? 68.344 39.324 2.034 1.00 36.26 367 ILE B O 1
ATOM 12215 N N . ARG B 1 368 ? 66.947 40.510 0.699 1.00 34.09 368 ARG B N 1
ATOM 12216 C CA . ARG B 1 368 ? 67.676 40.166 -0.509 1.00 35.99 368 ARG B CA 1
ATOM 12217 C C . ARG B 1 368 ? 69.119 40.580 -0.409 1.00 37.51 368 ARG B C 1
ATOM 12218 O O . ARG B 1 368 ? 69.995 39.831 -0.811 1.00 38.34 368 ARG B O 1
ATOM 12239 N N . LYS B 1 369 ? 69.356 41.818 0.027 1.00 38.41 369 LYS B N 1
ATOM 12240 C CA . LYS B 1 369 ? 70.714 42.370 0.091 1.00 41.70 369 LYS B CA 1
ATOM 12241 C C . LYS B 1 369 ? 71.415 41.536 1.149 1.00 44.21 369 LYS B C 1
ATOM 12242 O O . LYS B 1 369 ? 70.766 41.064 2.075 1.00 43.39 369 LYS B O 1
ATOM 12261 N N . VAL B 1 370 ? 72.682 41.208 1.006 1.00 52.80 370 VAL B N 1
ATOM 12262 C CA . VAL B 1 370 ? 73.158 40.043 1.798 1.00 69.78 370 VAL B CA 1
ATOM 12263 C C . VAL B 1 370 ? 72.183 38.807 1.804 1.00 52.44 370 VAL B C 1
ATOM 12264 O O . VAL B 1 370 ? 72.219 37.997 2.723 1.00 48.65 370 VAL B O 1
ATOM 12277 N N . GLY B 1 371 ? 71.367 38.647 0.755 1.00 55.54 371 GLY B N 1
ATOM 12278 C CA . GLY B 1 371 ? 70.298 37.635 0.760 1.00 60.64 371 GLY B CA 1
ATOM 12279 C C . GLY B 1 371 ? 70.822 36.308 0.302 1.00 59.13 371 GLY B C 1
ATOM 12280 O O . GLY B 1 371 ? 71.973 36.269 -0.065 1.00 52.56 371 GLY B O 1
ATOM 12284 N N . ILE B 1 372 ? 70.035 35.235 0.258 1.00 61.39 372 ILE B N 1
ATOM 12285 C CA . ILE B 1 372 ? 68.556 35.167 0.204 1.00 53.10 372 ILE B CA 1
ATOM 12286 C C . ILE B 1 372 ? 67.941 35.731 -1.085 1.00 51.63 372 ILE B C 1
ATOM 12287 O O . ILE B 1 372 ? 67.867 36.939 -1.300 1.00 56.91 372 ILE B O 1
ATOM 12303 N N . SER B 1 373 ? 67.510 34.821 -1.952 1.00 43.50 373 SER B N 1
ATOM 12304 C CA . SER B 1 373 ? 66.725 35.185 -3.120 1.00 41.16 373 SER B CA 1
ATOM 12305 C C . SER B 1 373 ? 65.314 34.559 -3.132 1.00 39.47 373 SER B C 1
ATOM 12306 O O . SER B 1 373 ? 64.414 35.068 -3.801 1.00 43.34 373 SER B O 1
ATOM 12314 N N . SER B 1 374 ? 65.122 33.457 -2.405 1.00 34.97 374 SER B N 1
ATOM 12315 C CA . SER B 1 374 ? 63.838 32.787 -2.361 1.00 32.85 374 SER B CA 1
ATOM 12316 C C . SER B 1 374 ? 62.774 33.628 -1.670 1.00 31.87 374 SER B C 1
ATOM 12317 O O . SER B 1 374 ? 62.968 34.039 -0.529 1.00 32.07 374 SER B O 1
ATOM 12325 N N . GLY B 1 375 ? 61.674 33.898 -2.366 1.00 30.58 375 GLY B N 1
ATOM 12326 C CA . GLY B 1 375 ? 60.583 34.674 -1.806 1.00 31.71 375 GLY B CA 1
ATOM 12327 C C . GLY B 1 375 ? 60.057 34.046 -0.540 1.00 31.03 375 GLY B C 1
ATOM 12328 O O . GLY B 1 375 ? 59.790 34.736 0.480 1.00 31.58 375 GLY B O 1
ATOM 12332 N N . LYS B 1 376 ? 59.943 32.729 -0.568 1.00 32.30 376 LYS B N 1
ATOM 12333 C CA . LYS B 1 376 ? 59.486 31.974 0.596 1.00 30.29 376 LYS B CA 1
ATOM 12334 C C . LYS B 1 376 ? 60.428 32.183 1.781 1.00 28.61 376 LYS B C 1
ATOM 12335 O O . LYS B 1 376 ? 59.996 32.502 2.880 1.00 25.87 376 LYS B O 1
ATOM 12354 N N . GLU B 1 377 ? 61.735 32.078 1.563 1.00 31.00 377 GLU B N 1
ATOM 12355 C CA . GLU B 1 377 ? 62.671 32.326 2.653 1.00 29.50 377 GLU B CA 1
ATOM 12356 C C . GLU B 1 377 ? 62.627 33.799 3.112 1.00 28.69 377 GLU B C 1
ATOM 12357 O O . GLU B 1 377 ? 62.693 34.052 4.310 1.00 29.12 377 GLU B O 1
ATOM 12369 N N . ILE B 1 378 ? 62.476 34.747 2.185 1.00 30.21 378 ILE B N 1
ATOM 12370 C CA . ILE B 1 378 ? 62.382 36.163 2.551 1.00 30.19 378 ILE B CA 1
ATOM 12371 C C . ILE B 1 378 ? 61.203 36.388 3.495 1.00 29.17 378 ILE B C 1
ATOM 12372 O O . ILE B 1 378 ? 61.319 37.103 4.516 1.00 28.84 378 ILE B O 1
ATOM 12388 N N . GLY B 1 379 ? 60.066 35.780 3.184 1.00 27.97 379 GLY B N 1
ATOM 12389 C CA . GLY B 1 379 ? 58.872 35.993 4.009 1.00 28.00 379 GLY B CA 1
ATOM 12390 C C . GLY B 1 379 ? 59.001 35.389 5.407 1.00 26.41 379 GLY B C 1
ATOM 12391 O O . GLY B 1 379 ? 58.484 35.974 6.374 1.00 28.41 379 GLY B O 1
ATOM 12395 N N . ALA B 1 380 ? 59.663 34.237 5.527 1.00 24.42 380 ALA B N 1
ATOM 12396 C CA . ALA B 1 380 ? 59.959 33.641 6.832 1.00 29.63 380 ALA B CA 1
ATOM 12397 C C . ALA B 1 380 ? 60.842 34.544 7.699 1.00 28.41 380 ALA B C 1
ATOM 12398 O O . ALA B 1 380 ? 60.595 34.680 8.909 1.00 25.55 380 ALA B O 1
ATOM 12405 N N . LEU B 1 381 ? 61.873 35.127 7.089 1.00 27.95 381 LEU B N 1
ATOM 12406 C CA . LEU B 1 381 ? 62.800 35.961 7.825 1.00 27.08 381 LEU B CA 1
ATOM 12407 C C . LEU B 1 381 ? 62.141 37.282 8.189 1.00 24.20 381 LEU B C 1
ATOM 12408 O O . LEU B 1 381 ? 62.336 37.786 9.260 1.00 24.98 381 LEU B O 1
ATOM 12424 N N . LEU B 1 382 ? 61.361 37.844 7.304 1.00 24.29 382 LEU B N 1
ATOM 12425 C CA . LEU B 1 382 ? 60.613 39.035 7.646 1.00 26.94 382 LEU B CA 1
ATOM 12426 C C . LEU B 1 382 ? 59.632 38.761 8.772 1.00 27.14 382 LEU B C 1
ATOM 12427 O O . LEU B 1 382 ? 59.476 39.602 9.660 1.00 27.85 382 LEU B O 1
ATOM 12443 N N . GLN B 1 383 ? 58.980 37.601 8.769 1.00 24.19 383 GLN B N 1
ATOM 12444 C CA . GLN B 1 383 ? 58.111 37.254 9.863 1.00 26.07 383 GLN B CA 1
ATOM 12445 C C . GLN B 1 383 ? 58.889 37.210 11.196 1.00 27.27 383 GLN B C 1
ATOM 12446 O O . GLN B 1 383 ? 58.401 37.696 12.261 1.00 25.84 383 GLN B O 1
ATOM 12460 N N . GLN B 1 384 ? 60.083 36.613 11.177 1.00 23.79 384 GLN B N 1
ATOM 12461 C CA . GLN B 1 384 ? 60.864 36.541 12.389 1.00 24.59 384 GLN B CA 1
ATOM 12462 C C . GLN B 1 384 ? 61.173 37.953 12.871 1.00 24.95 384 GLN B C 1
ATOM 12463 O O . GLN B 1 384 ? 61.147 38.237 14.100 1.00 26.01 384 GLN B O 1
ATOM 12477 N N . LEU B 1 385 ? 61.454 38.835 11.940 1.00 25.48 385 LEU B N 1
ATOM 12478 C CA . LEU B 1 385 ? 61.796 40.220 12.333 1.00 30.07 385 LEU B CA 1
ATOM 12479 C C . LEU B 1 385 ? 60.594 41.029 12.811 1.00 27.81 385 LEU B C 1
ATOM 12480 O O . LEU B 1 385 ? 60.733 41.820 13.757 1.00 27.08 385 LEU B O 1
ATOM 12496 N N . ARG B 1 386 ? 59.432 40.843 12.181 1.00 25.85 386 ARG B N 1
ATOM 12497 C CA . ARG B 1 386 ? 58.202 41.463 12.679 1.00 29.42 386 ARG B CA 1
ATOM 12498 C C . ARG B 1 386 ? 57.999 41.103 14.135 1.00 26.94 386 ARG B C 1
ATOM 12499 O O . ARG B 1 386 ? 57.651 41.951 14.978 1.00 25.37 386 ARG B O 1
ATOM 12520 N N . GLU B 1 387 ? 58.253 39.831 14.459 1.00 27.56 387 GLU B N 1
ATOM 12521 C CA . GLU B 1 387 ? 58.064 39.359 15.812 1.00 30.06 387 GLU B CA 1
ATOM 12522 C C . GLU B 1 387 ? 59.012 39.992 16.805 1.00 30.77 387 GLU B C 1
ATOM 12523 O O . GLU B 1 387 ? 58.590 40.414 17.900 1.00 28.66 387 GLU B O 1
ATOM 12535 N N . GLN B 1 388 ? 60.288 40.074 16.453 1.00 31.99 388 GLN B N 1
ATOM 12536 C CA . GLN B 1 388 ? 61.247 40.748 17.332 1.00 33.03 388 GLN B CA 1
ATOM 12537 C C . GLN B 1 388 ? 60.896 42.239 17.497 1.00 30.34 388 GLN B C 1
ATOM 12538 O O . GLN B 1 388 ? 60.985 42.805 18.577 1.00 32.20 388 GLN B O 1
ATOM 12552 N N . TRP B 1 389 ? 60.534 42.875 16.405 1.00 28.58 389 TRP B N 1
ATOM 12553 C CA . TRP B 1 389 ? 60.135 44.274 16.421 1.00 29.16 389 TRP B CA 1
ATOM 12554 C C . TRP B 1 389 ? 58.937 44.568 17.340 1.00 29.43 389 TRP B C 1
ATOM 12555 O O . TRP B 1 389 ? 58.982 45.486 18.177 1.00 30.96 389 TRP B O 1
ATOM 12576 N N . LYS B 1 390 ? 57.899 43.760 17.228 1.00 30.01 390 LYS B N 1
ATOM 12577 C CA . LYS B 1 390 ? 56.747 43.871 18.142 1.00 33.92 390 LYS B CA 1
ATOM 12578 C C . LYS B 1 390 ? 57.170 43.596 19.568 1.00 37.50 390 LYS B C 1
ATOM 12579 O O . LYS B 1 390 ? 56.836 44.344 20.524 1.00 38.23 390 LYS B O 1
ATOM 12598 N N . LYS B 1 391 ? 57.932 42.530 19.742 1.00 33.48 391 LYS B N 1
ATOM 12599 C CA . LYS B 1 391 ? 58.384 42.183 21.070 1.00 36.62 391 LYS B CA 1
ATOM 12600 C C . LYS B 1 391 ? 59.111 43.354 21.764 1.00 36.15 391 LYS B C 1
ATOM 12601 O O . LYS B 1 391 ? 58.968 43.555 22.970 1.00 36.11 391 LYS B O 1
ATOM 12620 N N . SER B 1 392 ? 59.899 44.094 20.990 1.00 37.83 392 SER B N 1
ATOM 12621 C CA . SER B 1 392 ? 60.686 45.222 21.473 1.00 40.32 392 SER B CA 1
ATOM 12622 C C . SER B 1 392 ? 59.842 46.471 21.756 1.00 41.24 392 SER B C 1
ATOM 12623 O O . SER B 1 392 ? 60.392 47.525 22.077 1.00 44.94 392 SER B O 1
ATOM 12631 N N . GLY B 1 393 ? 58.527 46.385 21.597 1.00 36.64 393 GLY B N 1
ATOM 12632 C CA . GLY B 1 393 ? 57.693 47.579 21.710 1.00 36.50 393 GLY B CA 1
ATOM 12633 C C . GLY B 1 393 ? 57.778 48.510 20.513 1.00 35.72 393 GLY B C 1
ATOM 12634 O O . GLY B 1 393 ? 57.667 49.733 20.642 1.00 37.26 393 GLY B O 1
ATOM 12638 N N . TYR B 1 394 ? 58.000 47.925 19.337 1.00 35.61 394 TYR B N 1
ATOM 12639 C CA . TYR B 1 394 ? 58.085 48.676 18.084 1.00 35.39 394 TYR B CA 1
ATOM 12640 C C . TYR B 1 394 ? 59.149 49.754 18.033 1.00 36.23 394 TYR B C 1
ATOM 12641 O O . TYR B 1 394 ? 58.987 50.773 17.312 1.00 36.30 394 TYR B O 1
ATOM 12659 N N . GLN B 1 395 ? 60.262 49.543 18.713 1.00 36.68 395 GLN B N 1
ATOM 12660 C CA . GLN B 1 395 ? 61.288 50.597 18.711 1.00 43.23 395 GLN B CA 1
ATOM 12661 C C . GLN B 1 395 ? 62.583 50.227 17.997 1.00 39.67 395 GLN B C 1
ATOM 12662 O O . GLN B 1 395 ? 63.346 51.114 17.634 1.00 40.82 395 GLN B O 1
ATOM 12676 N N . MET B 1 396 ? 62.854 48.943 17.806 1.00 41.40 396 MET B N 1
ATOM 12677 C CA . MET B 1 396 ? 64.002 48.543 16.985 1.00 44.96 396 MET B CA 1
ATOM 12678 C C . MET B 1 396 ? 63.870 49.088 15.571 1.00 43.05 396 MET B C 1
ATOM 12679 O O . MET B 1 396 ? 62.787 49.089 14.979 1.00 39.39 396 MET B O 1
ATOM 12693 N N . GLU B 1 397 ? 64.981 49.564 15.040 1.00 42.28 397 GLU B N 1
ATOM 12694 C CA . GLU B 1 397 ? 64.978 50.122 13.693 1.00 44.23 397 GLU B CA 1
ATOM 12695 C C . GLU B 1 397 ? 65.643 49.167 12.708 1.00 42.52 397 GLU B C 1
ATOM 12696 O O . GLU B 1 397 ? 66.108 48.097 13.099 1.00 37.44 397 GLU B O 1
ATOM 12708 N N . LYS B 1 398 ? 65.684 49.569 11.437 1.00 48.36 398 LYS B N 1
ATOM 12709 C CA . LYS B 1 398 ? 66.064 48.659 10.351 1.00 46.44 398 LYS B CA 1
ATOM 12710 C C . LYS B 1 398 ? 67.411 48.005 10.643 1.00 45.79 398 LYS B C 1
ATOM 12711 O O . LYS B 1 398 ? 67.533 46.787 10.624 1.00 43.04 398 LYS B O 1
ATOM 12730 N N . ASP B 1 399 ? 68.409 48.828 10.927 1.00 50.51 399 ASP B N 1
ATOM 12731 C CA . ASP B 1 399 ? 69.774 48.349 11.119 1.00 54.53 399 ASP B CA 1
ATOM 12732 C C . ASP B 1 399 ? 69.874 47.294 12.234 1.00 49.23 399 ASP B C 1
ATOM 12733 O O . ASP B 1 399 ? 70.537 46.277 12.065 1.00 51.84 399 ASP B O 1
ATOM 12742 N N . GLU B 1 400 ? 69.221 47.529 13.372 1.00 46.33 400 GLU B N 1
ATOM 12743 C CA . GLU B 1 400 ? 69.233 46.564 14.483 1.00 46.19 400 GLU B CA 1
ATOM 12744 C C . GLU B 1 400 ? 68.560 45.221 14.132 1.00 41.76 400 GLU B C 1
ATOM 12745 O O . GLU B 1 400 ? 69.051 44.154 14.482 1.00 42.16 400 GLU B O 1
ATOM 12757 N N . LEU B 1 401 ? 67.433 45.289 13.433 1.00 38.92 401 LEU B N 1
ATOM 12758 C CA . LEU B 1 401 ? 66.742 44.089 12.956 1.00 36.22 401 LEU B CA 1
ATOM 12759 C C . LEU B 1 401 ? 67.586 43.293 11.929 1.00 37.93 401 LEU B C 1
ATOM 12760 O O . LEU B 1 401 ? 67.664 42.053 11.996 1.00 36.46 401 LEU B O 1
ATOM 12776 N N . LEU B 1 402 ? 68.225 43.995 10.987 1.00 38.39 402 LEU B N 1
ATOM 12777 C CA . LEU B 1 402 ? 69.119 43.338 10.021 1.00 38.94 402 LEU B CA 1
ATOM 12778 C C . LEU B 1 402 ? 70.345 42.723 10.691 1.00 42.02 402 LEU B C 1
ATOM 12779 O O . LEU B 1 402 ? 70.754 41.624 10.352 1.00 45.55 402 LEU B O 1
ATOM 12795 N N . SER B 1 403 ? 70.936 43.411 11.649 1.00 44.04 403 SER B N 1
ATOM 12796 C CA . SER B 1 403 ? 72.008 42.771 12.378 1.00 50.47 403 SER B CA 1
ATOM 12797 C C . SER B 1 403 ? 71.477 41.530 13.090 1.00 49.26 403 SER B C 1
ATOM 12798 O O . SER B 1 403 ? 72.119 40.492 13.105 1.00 48.82 403 SER B O 1
ATOM 12806 N N . TYR B 1 404 ? 70.287 41.628 13.662 1.00 48.88 404 TYR B N 1
ATOM 12807 C CA . TYR B 1 404 ? 69.697 40.485 14.334 1.00 50.08 404 TYR B CA 1
ATOM 12808 C C . TYR B 1 404 ? 69.531 39.291 13.374 1.00 49.77 404 TYR B C 1
ATOM 12809 O O . TYR B 1 404 ? 69.903 38.158 13.696 1.00 51.46 404 TYR B O 1
ATOM 12827 N N . ILE B 1 405 ? 68.959 39.532 12.202 1.00 47.36 405 ILE B N 1
ATOM 12828 C CA . ILE B 1 405 ? 68.696 38.433 11.266 1.00 50.02 405 ILE B CA 1
ATOM 12829 C C . ILE B 1 405 ? 69.990 37.840 10.676 1.00 51.02 405 ILE B C 1
ATOM 12830 O O . ILE B 1 405 ? 70.054 36.638 10.382 1.00 49.19 405 ILE B O 1
ATOM 12846 N N . LYS B 1 406 ? 71.013 38.672 10.495 1.00 50.13 406 LYS B N 1
ATOM 12847 C CA . LYS B 1 406 ? 72.300 38.162 10.019 1.00 56.06 406 LYS B CA 1
ATOM 12848 C C . LYS B 1 406 ? 72.877 37.158 11.017 1.00 63.21 406 LYS B C 1
ATOM 12849 O O . LYS B 1 406 ? 73.451 36.134 10.629 1.00 61.72 406 LYS B O 1
ATOM 12868 N N . LYS B 1 407 ? 72.742 37.464 12.306 1.00 73.94 407 LYS B N 1
ATOM 12869 C CA . LYS B 1 407 ? 73.186 36.543 13.344 1.00 77.61 407 LYS B CA 1
ATOM 12870 C C . LYS B 1 407 ? 72.405 35.236 13.249 1.00 73.55 407 LYS B C 1
ATOM 12871 O O . LYS B 1 407 ? 72.987 34.156 13.249 1.00 79.28 407 LYS B O 1
ATOM 12890 N N . THR B 1 408 ? 71.086 35.353 13.120 1.00 59.30 408 THR B N 1
ATOM 12891 C CA . THR B 1 408 ? 70.204 34.202 12.998 1.00 60.07 408 THR B CA 1
ATOM 12892 C C . THR B 1 408 ? 70.582 33.260 11.859 1.00 66.29 408 THR B C 1
ATOM 12893 O O . THR B 1 408 ? 70.449 32.042 11.988 1.00 70.47 408 THR B O 1
ATOM 12904 N N . LEU B 1 409 ? 71.028 33.826 10.739 1.00 66.55 409 LEU B N 1
ATOM 12905 C CA . LEU B 1 409 ? 71.522 33.027 9.622 1.00 62.93 409 LEU B CA 1
ATOM 12906 C C . LEU B 1 409 ? 72.931 32.521 9.929 1.00 67.21 409 LEU B C 1
ATOM 12907 O O . LEU B 1 409 ? 73.317 31.457 9.460 1.00 70.30 409 LEU B O 1
#

Solvent-accessible surface area: 41237 Å² total; per-residue (Å²): 217,214,75,185,108,43,168,26,105,53,11,120,53,12,45,56,123,1,2,105,34,0,23,112,18,2,112,149,68,136,35,87,16,33,0,1,5,27,8,0,10,17,4,39,62,44,72,104,5,155,140,26,69,6,1,0,20,0,46,20,79,79,0,93,105,14,0,116,107,52,73,29,154,60,39,183,49,66,20,14,0,77,14,94,145,59,77,5,81,0,22,1,1,68,49,91,61,139,60,163,100,138,103,58,106,78,19,97,57,17,59,93,1,0,89,41,43,12,1,9,0,7,0,0,0,0,7,40,76,1,37,49,52,48,82,50,73,0,86,94,10,9,125,95,80,56,8,89,16,5,59,120,3,111,102,19,0,79,101,32,60,11,37,0,0,58,4,0,41,2,7,2,94,12,15,103,99,37,10,46,6,39,46,100,6,9,98,4,0,51,105,11,3,146,18,0,61,72,22,54,6,94,104,0,11,75,7,0,57,87,2,3,87,35,95,59,21,30,49,2,0,7,18,0,16,10,14,60,0,1,58,60,0,15,8,26,83,115,13,35,19,115,47,1,29,111,2,11,154,35,4,108,73,80,93,20,82,26,3,0,1,0,0,1,1,4,105,81,80,91,18,1,68,135,1,34,152,65,0,118,16,57,158,97,30,64,61,7,0,42,10,0,8,142,20,25,136,122,20,90,84,28,108,159,53,121,30,49,8,51,37,1,10,27,56,14,55,96,91,122,12,43,53,56,0,8,5,0,0,16,5,39,20,30,78,118,15,8,130,94,1,83,134,48,94,90,36,113,30,38,8,54,26,109,19,0,142,164,43,64,22,91,55,58,190,76,23,37,54,8,35,95,70,0,117,94,33,14,85,151,35,5,10,120,34,116,89,116,89,0,17,55,84,0,110,169,76,105,206,208,76,186,106,43,169,28,104,54,12,121,50,12,45,54,124,1,2,105,36,0,22,122,22,2,113,156,71,136,37,90,15,30,0,0,4,26,8,0,10,18,4,41,68,44,74,109,5,170,144,30,48,6,1,0,19,0,46,20,86,72,0,96,103,8,0,120,103,54,71,32,139,63,59,183,54,69,16,11,0,73,14,89,137,59,75,5,94,0,20,1,1,69,51,90,59,140,85,187,150,107,58,103,84,19,97,55,17,58,94,1,0,83,40,31,14,1,8,0,8,0,0,0,0,7,41,79,2,37,51,51,50,82,49,92,0,80,76,16,11,110,89,80,52,8,89,17,6,57,139,14,115,105,16,0,79,99,34,60,11,37,0,0,62,4,0,45,2,8,2,100,10,13,106,104,35,10,41,6,37,43,141,7,8,97,4,0,51,104,13,3,146,17,0,60,72,21,55,6,100,106,0,11,80,7,0,59,88,2,2,86,36,96,56,21,30,48,2,0,7,17,0,16,11,13,60,0,0,59,62,0,15,9,26,85,109,16,34,18,116,38,0,25,111,3,11,138,37,3,109,72,78,93,20,92,25,2,0,1,0,0,1,1,3,106,82,77,94,16,1,82,134,0,32,140,64,0,122,16,57,152,124,32,69,60,8,0,46,9,0,18,135,21,26,144,122,22,92,76,31,90,158,58,125,29,49,9,44,35,0,9,22,53,16,59,105,96,113,12,48,58,59,0,9,6,0,0,16,7,41,20,32,77,118,14,7,128,94,1,86,134,51,94,95,37,114,30,35,9,42,22,109,12,4,132,136,108,38,37,96,51,51,183,73,10,37,56,7,35,93,68,0,119,97,46,15,86,154,28,3,9,109,26,120,88,116,86,0,25,47,84,4,113,164,69,108

InterPro domains:
  IPR002646 Poly A polymerase, head domain [PF01743] (59-182)
  IPR002646 Poly A polymerase, head domain [cd05398] (42-178)
  IPR032828 tRNA nucleotidyltransferase/poly(A) polymerase, RNA and SrmB- binding domain [PF12627] (216-266)
  IPR043519 Nucleotidyltransferase superfamily [G3DSA:3.30.460.10] (28-179)
  IPR043519 Nucleotidyltransferase superfamily [SSF81301] (31-179)
  IPR050264 Bacterial CCA-adding enzyme type 3 subfamily [PTHR46173] (26-433)